Protein AF-A0A7Y3UGA5-F1 (afdb_monomer_lite)

Radius of gyration: 42.75 Å; chains: 1; bounding box: 102×92×129 Å

pLDDT: mean 79.65, std 16.6, range [27.03, 98.62]

Sequence (1031 aa):
MNSTIFKKNNFFFIKQTFLFTFTLLYSFLSFNQENTSFSRLSPTSETYIDSVIQGEINTHKLVGFSVGLIKNGEIVYLKGYGLLDSATNQAANANSIYRYASVSKTFTAISALQLWEDGLLDLSDDVRIHVPEYPVKPQGTIHVNHLLAHQSGISTSNQDNSAIEQYTVDHPNDYDAIDALDIYKNESLLFTPGTSYHYSNYGYQLASAVIARAGNAPFVSQLRSRIFDQHNYPFLQMEHHGDFYLYNQASHYNIVGGNASRVIDGGRDNTDIGFIGAAGGLVGSVRDLAQFTVDFMNNNFFDNRSTLDTMWTVHTPSLNGNYGFGVIVGTDYKGDTAITHNGALVGGNSLYFFSPESKNGIVLLGNVSGTQAYTYGPAIYKEIENLTVSGPAYTNPIPHSLIKPVINSIPNNSTCQSTNIQLDWNHVDYADEYYIEYAKAPNFNNAQQIVTKELSVYISNLQEYKDYYIRVKAVNRYLYGGTESLWSNTLHIKTSGMQVPTTLPFFEDFEDIQYQDIDSNNNFSNGNGYYWSYNPIGVNARIKAGTDCAYKISGNRSMSLDGLVYRDSIGVQLFYTNQVILNLDLINYENSTDLNLAFDYVSHGSVWGNDCDIWVRGSDSDPWLVLYDWYHTRTAQNAVNHAQNIDIDALLTSNGQKPSSGSQLMFRQKGILYTSNGMLDGVTFDNISITGTPSPVIPNLKSITRCNSYTWPVNGMSYTSTGLYTDTIADQDGCDSIVNLDLTINTCSATPSGLDTRFISDVSANFYWDTIPGAISYKIMYRRSSANQWENVEFRNVQKGILKVSGLNPNTKYFWAIRVKDSGGNWSNISDVQNFWTLANPCILPSNLNTSGISSSMARITWTDASNALYYKVRYFKQGSNSKTTLRVSSGREKYWITGLDASSTYNWQIKAVCSYRDRTGTQWSNIQSFNTDPDQSSSNRLQFVEQIDELENIAVYPNPFKESFTLELPELESNKYFIEVFNILGSKMLEKSSIGGQIDIELGNADAGIYFVRINNGNEIKSFKLSKIN

Secondary structure (DSSP, 8-state):
--------------SSSSSSSSSSSSSS------S--EE-B-HHHHHHHHHHHHHHHHHHT-SEEEEEEEETTEEEEEEEEEEEETTTTEEP-TT-EEE-GGGHHHHHHHHHHHHHHTTS--TTSBHHHH-TTSPPPTT-PPBHHHHHTT-S---SS---HHHHHHHHHH-SS---TTGGGGGTTTSPPSS-TTSS----HHHHHHHHHHHHHHTTS-HHHHHIIIIITTTT-TT-EE---SS-PPTTBPPPEEEETTEEEE--STTS-----GGGGGGT-EEEEHHHHHHHHHHHHTT-S-SSHHHHHHHTS--SS-GGG-B-SSSEEEE-TTS-EEEEEEEEETTEEEEEEE-TTT--EEEEEESEET--HHHHHHHHHTTGGG--B-SPPP-----SSBPPP-B-SS-TTEEESSS-EEEEB---TT-SEEEEEEESSTT-TT-EEEEESSSEEEE--PPTT-EEEEEEEEEESSGGGSEEBPPPPPEEEEE-PPPPBPPSSEEE-STT-----B-SS--EE-TTS-EEEEEEESTTEEEEEETTSS--SSSS-EEEEEE-----SS----EEEEEEEEEEB-GGGTT-S--EEEEEEEEES---SS--EEEEESSTTSPPEEEE-TTTS-SSTT-EEEEEEEEHHHHHHHTT----TTEEEEEEEEEE--SSS----EEEEEEEEEE-PPP-----EEEEEEES-EE-TTT-PEE-S-EEEEEEEE-TT--EEEEEEEEEEE---PPP---EEES--SSEEEEE-PPPTT--EEEEEEEETT-SS-EEEEE--TT--EEEEESPPTT-EEEEEEEEE-TTSPBPPPPP-EEEEPPPPPPPPPEEEEEES--SSEEEEEEEPPTT-SEEEEEEEETT-S--EEEEEETT--EEEEESPPTT-EEEEEEEEE--SS-S--SPPPPPEEEEPPP---S-----------TTTT-EEESSSBSSEEEEEEPPPSS--EEEEEEETT--EEEEEEESSEEEEEE-TTPPSEEEEEEEE-SS-EEEEEEEE--

Structure (mmCIF, N/CA/C/O backbone):
data_AF-A0A7Y3UGA5-F1
#
_entry.id   AF-A0A7Y3UGA5-F1
#
loop_
_atom_site.group_PDB
_atom_site.id
_atom_site.type_symbol
_atom_site.label_atom_id
_atom_site.label_alt_id
_atom_site.label_comp_id
_atom_site.label_asym_id
_atom_site.label_entity_id
_atom_site.label_seq_id
_atom_site.pdbx_PDB_ins_code
_atom_site.Cartn_x
_atom_site.Cartn_y
_atom_site.Cartn_z
_atom_site.occupancy
_atom_site.B_iso_or_equiv
_atom_site.auth_seq_id
_atom_site.auth_comp_id
_atom_site.auth_asym_id
_atom_site.auth_atom_id
_atom_site.pdbx_PDB_model_num
ATOM 1 N N . MET A 1 1 ? 24.367 -55.087 45.551 1.00 31.28 1 MET A N 1
ATOM 2 C CA . MET A 1 1 ? 24.206 -56.495 45.128 1.00 31.28 1 MET A CA 1
ATOM 3 C C . MET A 1 1 ? 22.740 -56.735 44.830 1.00 31.28 1 MET A C 1
ATOM 5 O O . MET A 1 1 ? 21.901 -56.166 45.514 1.00 31.28 1 MET A O 1
ATOM 9 N N . ASN A 1 2 ? 22.474 -57.494 43.768 1.00 35.81 2 ASN A N 1
ATOM 10 C CA . ASN A 1 2 ? 21.153 -57.825 43.233 1.00 35.81 2 ASN A CA 1
ATOM 11 C C . ASN A 1 2 ? 20.124 -58.209 44.311 1.00 35.81 2 ASN A C 1
ATOM 13 O O . ASN A 1 2 ? 20.466 -58.927 45.246 1.00 35.81 2 ASN A O 1
ATOM 17 N N . SER A 1 3 ? 18.849 -57.867 44.096 1.00 27.58 3 SER A N 1
ATOM 18 C CA . SER A 1 3 ? 17.821 -58.856 43.707 1.00 27.58 3 SER A CA 1
ATOM 19 C C . SER A 1 3 ? 16.378 -58.426 44.074 1.00 27.58 3 SER A C 1
ATOM 21 O O . SER A 1 3 ? 16.032 -58.194 45.223 1.00 27.58 3 SER A O 1
ATOM 23 N N . THR A 1 4 ? 15.562 -58.311 43.018 1.00 31.34 4 THR A N 1
ATOM 24 C CA . THR A 1 4 ? 14.207 -58.874 42.807 1.00 31.34 4 THR A CA 1
ATOM 25 C C . THR A 1 4 ? 13.004 -58.650 43.756 1.00 31.34 4 THR A C 1
ATOM 27 O O . THR A 1 4 ? 12.946 -59.173 44.858 1.00 31.34 4 THR A O 1
ATOM 30 N N . ILE A 1 5 ? 11.944 -58.101 43.126 1.00 30.81 5 ILE A N 1
ATOM 31 C CA . ILE A 1 5 ? 10.568 -58.649 42.944 1.00 30.81 5 ILE A CA 1
ATOM 32 C C . ILE A 1 5 ? 9.515 -58.472 44.067 1.00 30.81 5 ILE A C 1
ATOM 34 O O . ILE A 1 5 ? 9.416 -59.243 45.011 1.00 30.81 5 ILE A O 1
ATOM 38 N N . PHE A 1 6 ? 8.635 -57.488 43.818 1.00 30.53 6 PHE A N 1
ATOM 39 C CA . PHE A 1 6 ? 7.153 -57.484 43.821 1.00 30.53 6 PHE A CA 1
ATOM 40 C C . PHE A 1 6 ? 6.321 -58.472 44.676 1.00 30.53 6 PHE A C 1
ATOM 42 O O . PHE A 1 6 ? 6.298 -59.670 44.398 1.00 30.53 6 PHE A O 1
ATOM 49 N N . LYS A 1 7 ? 5.384 -57.907 45.469 1.00 28.16 7 LYS A N 1
ATOM 50 C CA . LYS A 1 7 ? 3.899 -58.051 45.352 1.00 28.16 7 LYS A CA 1
ATOM 51 C C . LYS A 1 7 ? 3.185 -57.093 46.340 1.00 28.16 7 LYS A C 1
ATOM 53 O O . LYS A 1 7 ? 3.583 -57.028 47.491 1.00 28.16 7 LYS A O 1
ATOM 58 N N . LYS A 1 8 ? 2.305 -56.195 45.847 1.00 29.03 8 LYS A N 1
ATOM 59 C CA . LYS A 1 8 ? 0.809 -56.214 45.917 1.00 29.03 8 LYS A CA 1
ATOM 60 C C . LYS A 1 8 ? 0.257 -56.180 47.362 1.00 29.03 8 LYS A C 1
ATOM 62 O O . LYS A 1 8 ? 0.643 -57.028 48.143 1.00 29.03 8 LYS A O 1
ATOM 67 N N . ASN A 1 9 ? -0.712 -55.356 47.775 1.00 28.09 9 ASN A N 1
ATOM 68 C CA . ASN A 1 9 ? -1.740 -54.572 47.076 1.00 28.09 9 ASN A CA 1
ATOM 69 C C . ASN A 1 9 ? -2.524 -53.702 48.097 1.00 28.09 9 ASN A C 1
ATOM 71 O O . ASN A 1 9 ? -2.466 -53.981 49.291 1.00 28.09 9 ASN A O 1
ATOM 75 N N . ASN A 1 10 ? -3.360 -52.797 47.557 1.00 27.03 10 ASN A N 1
ATOM 76 C CA . ASN A 1 10 ? -4.451 -51.987 48.150 1.00 27.03 10 ASN A CA 1
ATOM 77 C C . ASN A 1 10 ? -4.024 -50.531 48.423 1.00 27.03 10 ASN A C 1
ATOM 79 O O . ASN A 1 10 ? -3.202 -50.280 49.286 1.00 27.03 10 ASN A O 1
ATOM 83 N N . PHE A 1 11 ? -4.497 -49.526 47.684 1.00 27.69 11 PHE A N 1
ATOM 84 C CA . PHE A 1 11 ? -5.912 -49.209 47.488 1.00 27.69 11 PHE A CA 1
ATOM 85 C C . PHE A 1 11 ? -6.213 -48.616 46.098 1.00 27.69 11 PHE A C 1
ATOM 87 O O . PHE A 1 11 ? -5.490 -47.769 45.579 1.00 27.69 11 PHE A O 1
ATOM 94 N N . PHE A 1 12 ? -7.315 -49.098 45.523 1.00 31.89 12 PHE A N 1
ATOM 95 C CA . PHE A 1 12 ? -8.040 -48.557 44.372 1.00 31.89 12 PHE A CA 1
ATOM 96 C C . PHE A 1 12 ? -8.742 -47.236 44.753 1.00 31.89 12 PHE A C 1
ATOM 98 O O . PHE A 1 12 ? -9.083 -47.060 45.917 1.00 31.89 12 PHE A O 1
ATOM 105 N N . PHE A 1 13 ? -9.034 -46.398 43.746 1.00 28.86 13 PHE A N 1
ATOM 106 C CA . PHE A 1 13 ? -9.642 -45.049 43.783 1.00 28.86 13 PHE A CA 1
ATOM 107 C C . PHE A 1 13 ? -8.678 -43.867 43.959 1.00 28.86 13 PHE A C 1
ATOM 109 O O . PHE A 1 13 ? -8.681 -43.218 44.988 1.00 28.86 13 PHE A O 1
ATOM 116 N N . ILE A 1 14 ? -7.894 -43.572 42.915 1.00 31.20 14 ILE A N 1
ATOM 117 C CA . ILE A 1 14 ? -7.560 -42.232 42.377 1.00 31.20 14 ILE A CA 1
ATOM 118 C C . ILE A 1 14 ? -6.805 -42.524 41.073 1.00 31.20 14 ILE A C 1
ATOM 120 O O . ILE A 1 14 ? -5.625 -42.857 41.113 1.00 31.20 14 ILE A O 1
ATOM 124 N N . LYS A 1 15 ? -7.496 -42.521 39.926 1.00 28.42 15 LYS A N 1
ATOM 125 C CA . LYS A 1 15 ? -6.922 -42.394 38.564 1.00 28.42 15 LYS A CA 1
ATOM 126 C C . LYS A 1 15 ? -8.030 -42.505 37.510 1.00 28.42 15 LYS A C 1
ATOM 128 O O . LYS A 1 15 ? -8.037 -43.412 36.690 1.00 28.42 15 LYS A O 1
ATOM 133 N N . GLN A 1 16 ? -8.995 -41.588 37.539 1.00 29.84 16 GLN A N 1
ATOM 134 C CA . GLN A 1 16 ? -9.858 -41.359 36.369 1.00 29.84 16 GLN A CA 1
ATOM 135 C C . GLN A 1 16 ? -10.298 -39.899 36.169 1.00 29.84 16 GLN A C 1
ATOM 137 O O . GLN A 1 16 ? -11.026 -39.618 35.228 1.00 29.84 16 GLN A O 1
ATOM 142 N N . THR A 1 17 ? -9.771 -38.949 36.952 1.00 33.09 17 THR A N 1
ATOM 143 C CA . THR A 1 17 ? -10.114 -37.514 36.833 1.00 33.09 17 THR A CA 1
ATOM 144 C C . THR A 1 17 ? -8.924 -36.621 36.461 1.00 33.09 17 THR A C 1
ATOM 146 O O . THR A 1 17 ? -9.044 -35.406 36.469 1.00 33.09 17 THR A O 1
ATOM 149 N N . PHE A 1 18 ? -7.768 -37.199 36.113 1.00 32.53 18 PHE A N 1
ATOM 150 C CA . PHE A 1 18 ? -6.538 -36.438 35.823 1.00 32.53 18 PHE A CA 1
ATOM 151 C C . PHE A 1 18 ? -6.101 -36.449 34.349 1.00 32.53 18 PHE A C 1
ATOM 153 O O . PHE A 1 18 ? -5.057 -35.897 34.024 1.00 32.53 18 PHE A O 1
ATOM 160 N N . LEU A 1 19 ? -6.890 -37.052 33.449 1.00 31.72 19 LEU A N 1
ATOM 161 C CA . LEU A 1 19 ? -6.578 -37.110 32.011 1.00 31.72 19 LEU A CA 1
ATOM 162 C C . LEU A 1 19 ? -7.583 -36.370 31.111 1.00 31.72 19 LEU A C 1
ATOM 164 O O . LEU A 1 19 ? -7.453 -36.434 29.895 1.00 31.72 19 LEU A O 1
ATOM 168 N N . PHE A 1 20 ? -8.561 -35.661 31.687 1.00 30.08 20 PHE A N 1
ATOM 169 C CA . PHE A 1 20 ? -9.574 -34.907 30.927 1.00 30.08 20 PHE A CA 1
ATOM 170 C C . PHE A 1 20 ? -9.468 -33.380 31.074 1.00 30.08 20 PHE A C 1
ATOM 172 O O . PHE A 1 20 ? -10.138 -32.648 30.356 1.00 30.08 20 PHE A O 1
ATOM 179 N N . THR A 1 21 ? -8.594 -32.881 31.952 1.00 33.22 21 THR A N 1
ATOM 180 C CA . THR A 1 21 ? -8.375 -31.440 32.173 1.00 33.22 21 THR A CA 1
ATOM 181 C C . THR A 1 21 ? -7.113 -30.891 31.504 1.00 33.22 21 THR A C 1
ATOM 183 O O . THR A 1 21 ? -6.953 -29.678 31.437 1.00 33.22 21 THR A O 1
ATOM 186 N N . PHE A 1 22 ? -6.247 -31.741 30.936 1.00 31.84 22 PHE A N 1
ATOM 187 C CA . PHE A 1 22 ? -5.040 -31.287 30.223 1.00 31.84 22 PHE A CA 1
ATOM 188 C C . PHE A 1 22 ? -5.250 -31.076 28.713 1.00 31.84 22 PHE A C 1
ATOM 190 O O . PHE A 1 22 ? -4.503 -30.334 28.084 1.00 31.84 22 PHE A O 1
ATOM 197 N N . THR A 1 23 ? -6.300 -31.662 28.132 1.00 31.09 23 THR A N 1
ATOM 198 C CA . THR A 1 23 ? -6.652 -31.503 26.709 1.00 31.09 23 THR A CA 1
ATOM 199 C C . THR A 1 23 ? -7.587 -30.319 26.446 1.00 31.09 23 THR A C 1
ATOM 201 O O . THR A 1 23 ? -7.689 -29.882 25.308 1.00 31.09 23 THR A O 1
ATOM 204 N N . LEU A 1 24 ? -8.226 -29.766 27.485 1.00 30.53 24 LEU A N 1
ATOM 205 C CA . LEU A 1 24 ? -9.133 -28.612 27.383 1.00 30.53 24 LEU A CA 1
ATOM 206 C C . LEU A 1 24 ? -8.456 -27.258 27.659 1.00 30.53 24 LEU A C 1
ATOM 208 O O . LEU A 1 24 ? -9.018 -26.228 27.301 1.00 30.53 24 LEU A O 1
ATOM 212 N N . LEU A 1 25 ? -7.238 -27.241 28.223 1.00 30.95 25 LEU A N 1
ATOM 213 C CA . LEU A 1 25 ? -6.442 -26.010 28.366 1.00 30.95 25 LEU A CA 1
ATOM 214 C C . LEU A 1 25 ? -5.556 -25.702 27.145 1.00 30.95 25 LEU A C 1
ATOM 216 O O . LEU A 1 25 ? -5.144 -24.560 26.975 1.00 30.95 25 LEU A O 1
ATOM 220 N N . TYR A 1 26 ? -5.306 -26.675 26.261 1.00 30.16 26 TYR A N 1
ATOM 221 C CA . TYR A 1 26 ? -4.612 -26.431 24.986 1.00 30.16 26 TYR A CA 1
ATOM 222 C C . TYR A 1 26 ? -5.545 -25.951 23.864 1.00 30.16 26 TYR A C 1
ATOM 224 O O . TYR A 1 26 ? -5.072 -25.408 22.872 1.00 30.16 26 TYR A O 1
ATOM 232 N N . SER A 1 27 ? -6.863 -26.080 24.034 1.00 29.09 27 SER A N 1
ATOM 233 C CA . SER A 1 27 ? -7.873 -25.569 23.097 1.00 29.09 27 SER A CA 1
ATOM 234 C C . SER A 1 27 ? -8.302 -24.115 23.358 1.00 29.09 27 SER A C 1
ATOM 236 O O . SER A 1 27 ? -9.127 -23.596 22.617 1.00 29.09 27 SER A O 1
ATOM 238 N N . PHE A 1 28 ? -7.739 -23.446 24.374 1.00 31.92 28 PHE A N 1
ATOM 239 C CA . PHE A 1 28 ? -7.968 -22.016 24.659 1.00 31.92 28 PHE A CA 1
ATOM 240 C C . PHE A 1 28 ? -6.715 -21.135 24.489 1.00 31.92 28 PHE A C 1
ATOM 242 O O . PHE A 1 28 ? -6.766 -19.936 24.741 1.00 31.92 28 PHE A O 1
ATOM 249 N N . LEU A 1 29 ? -5.611 -21.706 23.990 1.00 31.42 29 LEU A N 1
ATOM 250 C CA . LEU A 1 29 ? -4.436 -20.975 23.488 1.00 31.42 29 LEU A CA 1
ATOM 251 C C . LEU A 1 29 ? -4.239 -21.187 21.981 1.00 31.42 29 LEU A C 1
ATOM 253 O O . LEU A 1 29 ? -3.139 -21.054 21.452 1.00 31.42 29 LEU A O 1
ATOM 257 N N . SER A 1 30 ? -5.322 -21.469 21.260 1.00 29.53 30 SER A N 1
ATOM 258 C CA . SER A 1 30 ? -5.389 -21.146 19.841 1.00 29.53 30 SER A CA 1
ATOM 259 C C . SER A 1 30 ? -5.664 -19.647 19.737 1.00 29.53 30 SER A C 1
ATOM 261 O O . SER A 1 30 ? -6.783 -19.227 19.456 1.00 29.53 30 SER A O 1
ATOM 263 N N . PHE A 1 31 ? -4.636 -18.826 19.990 1.00 33.56 31 PHE A N 1
ATOM 264 C CA . PHE A 1 31 ? -4.540 -17.562 19.263 1.00 33.56 31 PHE A CA 1
ATOM 265 C C . PHE A 1 31 ? -4.795 -17.940 17.804 1.00 33.56 31 PHE A C 1
ATOM 267 O O . PHE A 1 31 ? -4.107 -18.829 17.295 1.00 33.56 31 PHE A O 1
ATOM 274 N N . ASN A 1 32 ? -5.823 -17.370 17.171 1.00 33.31 32 ASN A N 1
ATOM 275 C CA . ASN A 1 32 ? -5.954 -17.454 15.722 1.00 33.31 32 ASN A CA 1
ATOM 276 C C . ASN A 1 32 ? -4.607 -16.983 15.175 1.00 33.31 32 ASN A C 1
ATOM 278 O O . ASN A 1 32 ? -4.281 -15.803 15.275 1.00 33.31 32 ASN A O 1
ATOM 282 N N . GLN A 1 33 ? -3.771 -17.924 14.727 1.00 38.66 33 GLN A N 1
ATOM 283 C CA . GLN A 1 33 ? -2.538 -17.581 14.053 1.00 38.66 33 GLN A CA 1
ATOM 284 C C . GLN A 1 33 ? -2.997 -16.814 12.826 1.00 38.66 33 GLN A C 1
ATOM 286 O O . GLN A 1 33 ? -3.644 -17.383 11.945 1.00 38.66 33 GLN A O 1
ATOM 291 N N . GLU A 1 34 ? -2.682 -15.519 12.797 1.00 54.38 34 GLU A N 1
ATOM 292 C CA . GLU A 1 34 ? -2.554 -14.756 11.565 1.00 54.38 34 GLU A CA 1
ATOM 293 C C . GLU A 1 34 ? -2.024 -15.716 10.485 1.00 54.38 34 GLU A C 1
ATOM 295 O O . GLU A 1 34 ? -1.095 -16.479 10.770 1.00 54.38 34 GLU A O 1
ATOM 300 N N . ASN A 1 35 ? -2.607 -15.737 9.280 1.00 55.31 35 ASN A N 1
ATOM 301 C CA . ASN A 1 35 ? -2.090 -16.527 8.153 1.00 55.31 35 ASN A CA 1
ATOM 302 C C . ASN A 1 35 ? -0.662 -16.033 7.803 1.00 55.31 35 ASN A C 1
ATOM 304 O O . ASN A 1 35 ? -0.456 -15.227 6.890 1.00 55.31 35 ASN A O 1
ATOM 308 N N . THR A 1 36 ? 0.308 -16.477 8.601 1.00 71.31 36 THR A N 1
ATOM 309 C CA . THR A 1 36 ? 1.687 -15.986 8.783 1.00 71.31 36 THR A CA 1
ATOM 310 C C . THR A 1 36 ? 2.686 -16.831 8.018 1.00 71.31 36 THR A C 1
ATOM 312 O O . THR A 1 36 ? 3.824 -16.416 7.814 1.00 71.31 36 THR A O 1
ATOM 315 N N . SER A 1 37 ? 2.256 -18.005 7.562 1.00 86.12 37 SER A N 1
ATOM 316 C CA . SER A 1 37 ? 2.993 -18.869 6.654 1.00 86.12 37 SER A CA 1
ATOM 317 C C . SER A 1 37 ? 2.033 -19.548 5.680 1.00 86.12 37 SER A C 1
ATOM 319 O O . SER A 1 37 ? 0.830 -19.650 5.924 1.00 86.12 37 SER A O 1
ATOM 321 N N . PHE A 1 38 ? 2.567 -19.975 4.544 1.00 92.25 38 PHE A N 1
ATOM 322 C CA . PHE A 1 38 ? 1.871 -20.761 3.540 1.00 92.25 38 PHE A CA 1
ATOM 323 C C . PHE A 1 38 ? 2.834 -21.818 3.008 1.00 92.25 38 PHE A C 1
ATOM 325 O O . PHE A 1 38 ? 3.967 -21.507 2.652 1.00 92.25 38 PHE A O 1
ATOM 332 N N . SER A 1 39 ? 2.377 -23.059 2.906 1.00 93.19 39 SER A N 1
ATOM 333 C CA . SER A 1 39 ? 3.125 -24.136 2.271 1.00 93.19 39 SER A CA 1
ATOM 334 C C . SER A 1 39 ? 2.151 -25.057 1.557 1.00 93.19 39 SER A C 1
ATOM 336 O O . SER A 1 39 ? 1.155 -25.502 2.127 1.00 93.19 39 SER A O 1
ATOM 338 N N . ARG A 1 40 ? 2.451 -25.359 0.295 1.00 94.25 40 ARG A N 1
ATOM 339 C CA . ARG A 1 40 ? 1.849 -26.487 -0.435 1.00 94.25 40 ARG A CA 1
ATOM 340 C C . ARG A 1 40 ? 2.873 -27.569 -0.740 1.00 94.25 40 ARG A C 1
ATOM 342 O O . ARG A 1 40 ? 2.602 -28.449 -1.558 1.00 94.25 40 ARG A O 1
ATOM 349 N N . LEU A 1 41 ? 4.046 -27.498 -0.118 1.00 95.75 41 LEU A N 1
ATOM 350 C CA . LEU A 1 41 ? 5.058 -28.536 -0.208 1.00 95.75 41 LEU A CA 1
ATOM 351 C C . LEU A 1 41 ? 4.578 -29.797 0.521 1.00 95.75 41 LEU A C 1
ATOM 353 O O . LEU A 1 41 ? 3.751 -29.742 1.428 1.00 95.75 41 LEU A O 1
ATOM 357 N N . SER A 1 42 ? 5.100 -30.954 0.122 1.00 96.31 42 SER A N 1
ATOM 358 C CA . SER A 1 42 ? 4.944 -32.167 0.923 1.00 96.31 42 SER A CA 1
ATOM 359 C C . SER A 1 42 ? 5.639 -31.982 2.281 1.00 96.31 42 SER A C 1
ATOM 361 O O . SER A 1 42 ? 6.674 -31.309 2.323 1.00 96.31 42 SER A O 1
ATOM 363 N N . PRO A 1 43 ? 5.171 -32.618 3.372 1.00 95.12 43 PRO A N 1
ATOM 364 C CA . PRO A 1 43 ? 5.808 -32.487 4.687 1.00 95.12 43 PRO A CA 1
ATOM 365 C C . PRO A 1 43 ? 7.317 -32.787 4.679 1.00 95.12 43 PRO A C 1
ATOM 367 O O . PRO A 1 43 ? 8.096 -32.133 5.372 1.00 95.12 43 PRO A O 1
ATOM 370 N N . THR A 1 44 ? 7.753 -33.746 3.852 1.00 96.50 44 THR A N 1
ATOM 371 C CA . THR A 1 44 ? 9.172 -34.083 3.668 1.00 96.50 44 THR A CA 1
ATOM 372 C C . THR A 1 44 ? 9.947 -32.956 2.989 1.00 96.50 44 THR A C 1
ATOM 374 O O . THR A 1 44 ? 11.035 -32.610 3.439 1.00 96.50 44 THR A O 1
ATOM 377 N N . SER A 1 45 ? 9.397 -32.368 1.923 1.00 97.56 45 SER A N 1
ATOM 378 C CA . SER A 1 45 ? 10.033 -31.249 1.217 1.00 97.56 45 SER A CA 1
ATOM 379 C C . SER A 1 45 ? 10.056 -29.972 2.052 1.00 97.56 45 SER A C 1
ATOM 381 O O . SER A 1 45 ? 11.050 -29.257 2.008 1.00 97.56 45 SER A O 1
ATOM 383 N N . GLU A 1 46 ? 9.008 -29.715 2.836 1.00 96.12 46 GLU A N 1
ATOM 384 C CA . GLU A 1 46 ? 8.963 -28.595 3.779 1.00 96.12 46 GLU A CA 1
ATOM 385 C C . GLU A 1 46 ? 10.032 -28.735 4.870 1.00 96.12 46 GLU A C 1
ATOM 387 O O . GLU A 1 46 ? 10.835 -27.829 5.067 1.00 96.12 46 GLU A O 1
ATOM 392 N N . THR A 1 47 ? 10.131 -29.910 5.501 1.00 96.75 47 THR A N 1
ATOM 393 C CA . THR A 1 47 ? 11.172 -30.180 6.511 1.00 96.75 47 THR A CA 1
ATOM 394 C C . THR A 1 47 ? 12.582 -30.048 5.924 1.00 96.75 47 THR A C 1
ATOM 396 O O . THR A 1 47 ? 13.490 -29.521 6.568 1.00 96.75 47 THR A O 1
ATOM 399 N N . TYR A 1 48 ? 12.780 -30.530 4.694 1.00 97.75 48 TYR A N 1
ATOM 400 C CA . TYR A 1 48 ? 14.062 -30.435 4.002 1.00 97.75 48 TYR A CA 1
ATOM 401 C C . TYR A 1 48 ? 14.459 -28.980 3.733 1.00 97.75 48 TYR A C 1
ATOM 403 O O . TYR A 1 48 ? 15.561 -28.570 4.101 1.00 97.75 48 TYR A O 1
ATOM 411 N N . ILE A 1 49 ? 13.561 -28.192 3.133 1.00 97.38 49 ILE A N 1
ATOM 412 C CA . ILE A 1 49 ? 13.872 -26.803 2.787 1.00 97.38 49 ILE A CA 1
ATOM 413 C C . ILE A 1 49 ? 14.029 -25.927 4.035 1.00 97.38 49 ILE A C 1
ATOM 415 O O . ILE A 1 49 ? 14.914 -25.074 4.058 1.00 97.38 49 ILE A O 1
ATOM 419 N N . ASP A 1 50 ? 13.275 -26.204 5.106 1.00 96.69 50 ASP A N 1
ATOM 420 C CA . ASP A 1 50 ? 13.479 -25.594 6.425 1.00 96.69 50 ASP A CA 1
ATOM 421 C C . ASP A 1 50 ? 14.911 -25.805 6.932 1.00 96.69 50 ASP A C 1
ATOM 423 O O . ASP A 1 50 ? 15.555 -24.860 7.388 1.00 96.69 50 ASP A O 1
ATOM 427 N N . SER A 1 51 ? 15.442 -27.027 6.819 1.00 96.94 51 SER A N 1
ATOM 428 C CA . SER A 1 51 ? 16.811 -27.333 7.247 1.00 96.94 51 SER A CA 1
ATOM 429 C C . SER A 1 51 ? 17.864 -26.586 6.427 1.00 96.94 51 SER A C 1
ATOM 431 O O . SER A 1 51 ? 18.877 -26.166 6.989 1.00 96.94 51 SER A O 1
ATOM 433 N N . VAL A 1 52 ? 17.654 -26.437 5.115 1.00 97.00 52 VAL A N 1
ATOM 434 C CA . VAL A 1 52 ? 18.564 -25.683 4.237 1.00 97.00 52 VAL A CA 1
ATOM 435 C C . VAL A 1 52 ? 18.557 -24.206 4.630 1.00 97.00 52 VAL A C 1
ATOM 437 O O . VAL A 1 52 ? 19.614 -23.637 4.899 1.00 97.00 52 VAL A O 1
ATOM 440 N N . ILE A 1 53 ? 17.368 -23.610 4.759 1.00 96.38 53 ILE A N 1
ATOM 441 C CA . ILE A 1 53 ? 17.203 -22.200 5.138 1.00 96.38 53 ILE A CA 1
ATOM 442 C C . ILE A 1 53 ? 17.801 -21.931 6.524 1.00 96.38 53 ILE A C 1
ATOM 444 O O . ILE A 1 53 ? 18.518 -20.947 6.707 1.00 96.38 53 ILE A O 1
ATOM 448 N N . GLN A 1 54 ? 17.588 -22.823 7.495 1.00 95.62 54 GLN A N 1
ATOM 449 C CA . GLN A 1 54 ? 18.177 -22.687 8.828 1.00 95.62 54 GLN A CA 1
ATOM 450 C C . GLN A 1 54 ? 19.714 -22.748 8.797 1.00 95.62 54 GLN A C 1
ATOM 452 O O . GLN A 1 54 ? 20.377 -22.059 9.578 1.00 95.62 54 GLN A O 1
ATOM 457 N N . GLY A 1 55 ? 20.290 -23.541 7.887 1.00 95.00 55 GLY A N 1
ATOM 458 C CA . GLY A 1 55 ? 21.730 -23.571 7.628 1.00 95.00 55 GLY A CA 1
ATOM 459 C C . GLY A 1 55 ? 22.267 -22.219 7.151 1.00 95.00 55 GLY A C 1
ATOM 460 O O . GLY A 1 55 ? 23.264 -21.732 7.694 1.00 95.00 55 GLY A O 1
ATOM 461 N N . GLU A 1 56 ? 21.574 -21.578 6.210 1.00 93.81 56 GLU A N 1
ATOM 462 C CA . GLU A 1 56 ? 21.935 -20.245 5.706 1.00 93.81 56 GLU A CA 1
ATOM 463 C C . GLU A 1 56 ? 21.782 -19.161 6.782 1.00 93.81 56 GLU A C 1
ATOM 465 O O . GLU A 1 56 ? 22.689 -18.349 6.978 1.00 93.81 56 GLU A O 1
ATOM 470 N N . ILE A 1 57 ? 20.700 -19.201 7.569 1.00 91.81 57 ILE A N 1
ATOM 471 C CA . ILE A 1 57 ? 20.494 -18.305 8.721 1.00 91.81 57 ILE A CA 1
ATOM 472 C C . ILE A 1 57 ? 21.673 -18.395 9.699 1.00 91.81 57 ILE A C 1
ATOM 474 O O . ILE A 1 57 ? 22.224 -17.372 10.111 1.00 91.81 57 ILE A O 1
ATOM 478 N N . ASN A 1 58 ? 22.106 -19.612 10.038 1.00 91.12 58 ASN A N 1
ATOM 479 C CA . ASN A 1 58 ? 23.204 -19.841 10.979 1.00 91.12 58 ASN A CA 1
ATOM 480 C C . ASN A 1 58 ? 24.573 -19.420 10.420 1.00 91.12 58 ASN A C 1
ATOM 482 O O . ASN A 1 58 ? 25.424 -18.936 11.180 1.00 91.12 58 ASN A O 1
ATOM 486 N N . THR A 1 59 ? 24.785 -19.617 9.117 1.00 90.31 59 THR A N 1
ATOM 487 C CA . THR A 1 59 ? 26.026 -19.273 8.405 1.00 90.31 59 THR A CA 1
ATOM 488 C C . THR A 1 59 ? 26.182 -17.763 8.283 1.00 90.31 59 THR A C 1
ATOM 490 O O . THR A 1 59 ? 27.240 -17.222 8.603 1.00 90.31 59 THR A O 1
ATOM 493 N N . HIS A 1 60 ? 25.106 -17.073 7.905 1.00 87.12 60 HIS A N 1
ATOM 494 C CA . HIS A 1 60 ? 25.100 -15.632 7.658 1.00 87.12 60 HIS A CA 1
ATOM 495 C C . HIS A 1 60 ? 24.683 -14.787 8.867 1.00 87.12 60 HIS A C 1
ATOM 497 O O . HIS A 1 60 ? 24.679 -13.562 8.771 1.00 87.12 60 HIS A O 1
ATOM 503 N N . LYS A 1 61 ? 24.381 -15.425 10.008 1.00 87.31 61 LYS A N 1
ATOM 504 C CA . LYS A 1 61 ? 23.968 -14.768 11.262 1.00 87.31 61 LYS A CA 1
ATOM 505 C C . LYS A 1 61 ? 22.740 -13.872 11.071 1.00 87.31 61 LYS A C 1
ATOM 507 O O . LYS A 1 61 ? 22.688 -12.755 11.582 1.00 87.31 61 LYS A O 1
ATOM 512 N N . LEU A 1 62 ? 21.763 -14.370 10.314 1.00 89.69 62 LEU A N 1
ATOM 513 C CA . LEU A 1 62 ? 20.503 -13.666 10.080 1.00 89.69 62 LEU A CA 1
ATOM 514 C C . LEU A 1 62 ? 19.670 -13.645 11.373 1.00 89.69 62 LEU A C 1
ATOM 516 O O . LEU A 1 62 ? 19.686 -14.614 12.131 1.00 89.69 62 LEU A O 1
ATOM 520 N N . VAL A 1 63 ? 18.952 -12.546 11.623 1.00 91.12 63 VAL A N 1
ATOM 521 C CA . VAL A 1 63 ? 18.097 -12.382 12.813 1.00 91.12 63 VAL A CA 1
ATOM 522 C C . VAL A 1 63 ? 16.646 -12.656 12.454 1.00 91.12 63 VAL A C 1
ATOM 524 O O . VAL A 1 63 ? 16.087 -13.640 12.922 1.00 91.12 63 VAL A O 1
ATOM 527 N N . GLY A 1 64 ? 16.058 -11.821 11.601 1.00 92.38 64 GLY A N 1
ATOM 528 C CA . GLY A 1 64 ? 14.742 -12.007 11.004 1.00 92.38 64 GLY A CA 1
ATOM 529 C C . GLY A 1 64 ? 14.876 -12.196 9.502 1.00 92.38 64 GLY A C 1
ATOM 530 O O . GLY A 1 64 ? 15.541 -11.407 8.827 1.00 92.38 64 GLY A O 1
ATOM 531 N N . PHE A 1 65 ? 14.248 -13.244 8.979 1.00 94.25 65 PHE A N 1
ATOM 532 C CA . PHE A 1 65 ? 14.385 -13.639 7.583 1.00 94.25 65 PHE A CA 1
ATOM 533 C C . PHE A 1 65 ? 13.089 -14.241 7.053 1.00 94.25 65 PHE A C 1
ATOM 535 O O . PHE A 1 65 ? 12.556 -15.170 7.648 1.00 94.25 65 PHE A O 1
ATOM 542 N N . SER A 1 66 ? 12.587 -13.738 5.933 1.00 96.94 66 SER A N 1
ATOM 543 C CA . SER A 1 66 ? 11.361 -14.214 5.300 1.00 96.94 66 SER A CA 1
ATOM 544 C C . SER A 1 66 ? 11.637 -14.696 3.881 1.00 96.94 66 SER A C 1
ATOM 546 O O . SER A 1 66 ? 12.331 -14.032 3.110 1.00 96.94 66 SER A O 1
ATOM 548 N N . VAL A 1 67 ? 11.097 -15.870 3.548 1.00 98.00 67 VAL A N 1
ATOM 549 C CA . VAL A 1 67 ? 11.385 -16.617 2.317 1.00 98.00 67 VAL A CA 1
ATOM 550 C C . VAL A 1 67 ? 10.101 -16.904 1.557 1.00 98.00 67 VAL A C 1
ATOM 552 O O . VAL A 1 67 ? 9.123 -17.375 2.139 1.00 98.00 67 VAL A O 1
ATOM 555 N N . GLY A 1 68 ? 10.135 -16.671 0.247 1.00 97.88 68 GLY A N 1
ATOM 556 C CA . GLY A 1 68 ? 9.130 -17.104 -0.712 1.00 97.88 68 GLY A CA 1
ATOM 557 C C . GLY A 1 68 ? 9.745 -17.989 -1.790 1.00 97.88 68 GLY A C 1
ATOM 558 O O . GLY A 1 68 ? 10.777 -17.636 -2.357 1.00 97.88 68 GLY A O 1
ATOM 559 N N . LEU A 1 69 ? 9.120 -19.131 -2.084 1.00 98.38 69 LEU A N 1
ATOM 560 C CA . LEU A 1 69 ? 9.540 -20.034 -3.160 1.00 98.38 69 LEU A CA 1
ATOM 561 C C . LEU A 1 69 ? 8.442 -20.139 -4.211 1.00 98.38 69 LEU A C 1
ATOM 563 O O . LEU A 1 69 ? 7.266 -20.337 -3.889 1.00 98.38 69 LEU A O 1
ATOM 567 N N . ILE A 1 70 ? 8.855 -20.047 -5.468 1.00 98.19 70 ILE A N 1
ATOM 568 C CA . ILE A 1 70 ? 8.016 -20.153 -6.654 1.00 98.19 70 ILE A CA 1
ATOM 569 C C . ILE A 1 70 ? 8.494 -21.371 -7.433 1.00 98.19 70 ILE A C 1
ATOM 571 O O . ILE A 1 70 ? 9.677 -21.482 -7.761 1.00 98.19 70 ILE A O 1
ATOM 575 N N . LYS A 1 71 ? 7.574 -22.286 -7.731 1.00 97.06 71 LYS A N 1
ATOM 576 C CA . LYS A 1 71 ? 7.852 -23.473 -8.536 1.00 97.06 71 LYS A CA 1
ATOM 577 C C . LYS A 1 71 ? 6.836 -23.576 -9.658 1.00 97.06 71 LYS A C 1
ATOM 579 O O . LYS A 1 71 ? 5.636 -23.505 -9.401 1.00 97.06 71 LYS A O 1
ATOM 584 N N . ASN A 1 72 ? 7.315 -23.767 -10.886 1.00 94.75 72 ASN A N 1
ATOM 585 C CA . ASN A 1 72 ? 6.478 -23.867 -12.087 1.00 94.75 72 ASN A CA 1
ATOM 586 C C . ASN A 1 72 ? 5.495 -22.685 -12.258 1.00 94.75 72 ASN A C 1
ATOM 588 O O . ASN A 1 72 ? 4.374 -22.864 -12.730 1.00 94.75 72 ASN A O 1
ATOM 592 N N . GLY A 1 73 ? 5.907 -21.477 -11.869 1.00 94.19 73 GLY A N 1
ATOM 593 C CA . GLY A 1 73 ? 5.117 -20.248 -11.981 1.00 94.19 73 GLY A CA 1
ATOM 594 C C . GLY A 1 73 ? 4.104 -20.027 -10.857 1.00 94.19 73 GLY A C 1
ATOM 595 O O . GLY A 1 73 ? 3.330 -19.079 -10.934 1.00 94.19 73 GLY A O 1
ATOM 596 N N . GLU A 1 74 ? 4.099 -20.865 -9.816 1.00 94.19 74 GLU A N 1
ATOM 597 C CA . GLU A 1 74 ? 3.172 -20.762 -8.687 1.00 94.19 74 GLU A CA 1
ATOM 598 C C . GLU A 1 74 ? 3.934 -20.579 -7.370 1.00 94.19 74 GLU A C 1
ATOM 600 O O . GLU A 1 74 ? 4.952 -21.233 -7.135 1.00 94.19 74 GLU A O 1
ATOM 605 N N . ILE A 1 75 ? 3.425 -19.730 -6.473 1.00 96.38 75 ILE A N 1
ATOM 606 C CA . ILE A 1 75 ? 3.939 -19.644 -5.099 1.00 96.38 75 ILE A CA 1
ATOM 607 C C . ILE A 1 75 ? 3.656 -20.982 -4.410 1.00 96.38 75 ILE A C 1
ATOM 609 O O . ILE A 1 75 ? 2.507 -21.430 -4.338 1.00 96.38 75 ILE A O 1
ATOM 613 N N . VAL A 1 76 ? 4.708 -21.629 -3.906 1.00 97.12 76 VAL A N 1
ATOM 614 C CA . VAL A 1 76 ? 4.611 -22.923 -3.212 1.00 97.12 76 VAL A CA 1
ATOM 615 C C . VAL A 1 76 ? 4.945 -22.851 -1.727 1.00 97.12 76 VAL A C 1
ATOM 617 O O . VAL A 1 76 ? 4.607 -23.774 -0.984 1.00 97.12 76 VAL A O 1
ATOM 620 N N . TYR A 1 77 ? 5.586 -21.763 -1.300 1.00 97.06 77 TYR A N 1
ATOM 621 C CA . TYR A 1 77 ? 6.071 -21.588 0.061 1.00 97.06 77 TYR A CA 1
ATOM 622 C C . TYR A 1 77 ? 6.219 -20.103 0.410 1.00 97.06 77 TYR A C 1
ATOM 624 O O . TYR A 1 77 ? 6.775 -19.355 -0.390 1.00 97.06 77 TYR A O 1
ATOM 632 N N . LEU A 1 78 ? 5.752 -19.693 1.589 1.00 96.56 78 LEU A N 1
ATOM 633 C CA . LEU A 1 78 ? 5.965 -18.385 2.214 1.00 96.56 78 LEU A CA 1
ATOM 634 C C . LEU A 1 78 ? 6.149 -18.600 3.720 1.00 96.56 78 LEU A C 1
ATOM 636 O O . LEU A 1 78 ? 5.233 -19.095 4.378 1.00 96.56 78 LEU A O 1
ATOM 640 N N . LYS A 1 79 ? 7.293 -18.224 4.293 1.00 95.88 79 LYS A N 1
ATOM 641 C CA . LYS A 1 79 ? 7.534 -18.396 5.736 1.00 95.88 79 LYS A CA 1
ATOM 642 C C . LYS A 1 79 ? 8.550 -17.395 6.268 1.00 95.88 79 LYS A C 1
ATOM 644 O O . LYS A 1 79 ? 9.491 -17.040 5.563 1.00 95.88 79 LYS A O 1
ATOM 649 N N . GLY A 1 80 ? 8.357 -16.968 7.513 1.00 95.88 80 GLY A N 1
ATOM 650 C CA . GLY A 1 80 ? 9.340 -16.201 8.275 1.00 95.88 80 GLY A CA 1
ATOM 651 C C . GLY A 1 80 ? 10.108 -17.069 9.271 1.00 95.88 80 GLY A C 1
ATOM 652 O O . GLY A 1 80 ? 9.602 -18.079 9.760 1.00 95.88 80 GLY A O 1
ATOM 653 N N . TYR A 1 81 ? 11.338 -16.663 9.557 1.00 95.38 81 TYR A N 1
ATOM 654 C CA . TYR A 1 81 ? 12.288 -17.325 10.437 1.00 95.38 81 TYR A CA 1
ATOM 655 C C . TYR A 1 81 ? 12.951 -16.301 11.355 1.00 95.38 81 TYR A C 1
ATOM 657 O O . TYR A 1 81 ? 13.301 -15.196 10.932 1.00 95.38 81 TYR A O 1
ATOM 665 N N . GLY A 1 82 ? 13.177 -16.705 12.603 1.00 94.12 82 GLY A N 1
ATOM 666 C CA . GLY A 1 82 ? 13.833 -15.873 13.603 1.00 94.12 82 GLY A CA 1
ATOM 667 C C . GLY A 1 82 ? 12.988 -14.673 14.041 1.00 94.12 82 GLY A C 1
ATOM 668 O O . GLY A 1 82 ? 11.761 -14.758 14.111 1.00 94.12 82 GLY A O 1
ATOM 669 N N . LEU A 1 83 ? 13.650 -13.572 14.396 1.00 91.00 83 LEU A N 1
ATOM 670 C CA . LEU A 1 83 ? 13.036 -12.437 15.083 1.00 91.00 83 LEU A CA 1
ATOM 671 C C . LEU A 1 83 ? 12.937 -11.210 14.182 1.00 91.00 83 LEU A C 1
ATOM 673 O O . LEU A 1 83 ? 13.927 -10.720 13.638 1.00 91.00 83 LEU A O 1
ATOM 677 N N . LEU A 1 84 ? 11.722 -10.687 14.087 1.00 88.12 84 LEU A N 1
ATOM 678 C CA . LEU A 1 84 ? 11.442 -9.391 13.494 1.00 88.12 84 LEU A CA 1
ATOM 679 C C . LEU A 1 84 ? 11.992 -8.260 14.371 1.00 88.12 84 LEU A C 1
ATOM 681 O O . LEU A 1 84 ? 12.610 -7.324 13.862 1.00 88.12 84 LEU A O 1
ATOM 685 N N . ASP A 1 85 ? 11.804 -8.396 15.685 1.00 85.75 85 ASP A N 1
ATOM 686 C CA . ASP A 1 85 ? 12.378 -7.535 16.712 1.00 85.75 85 ASP A CA 1
ATOM 687 C C . ASP A 1 85 ? 12.698 -8.342 17.978 1.00 85.75 85 ASP A C 1
ATOM 689 O O . ASP A 1 85 ? 11.857 -9.012 18.576 1.00 85.75 85 ASP A O 1
ATOM 693 N N . SER A 1 86 ? 13.953 -8.261 18.398 1.00 84.38 86 SER A N 1
ATOM 694 C CA . SER A 1 86 ? 14.489 -8.933 19.576 1.00 84.38 86 SER A CA 1
ATOM 695 C C . SER A 1 86 ? 14.142 -8.224 20.882 1.00 84.38 86 SER A C 1
ATOM 697 O O . SER A 1 86 ? 14.269 -8.846 21.931 1.00 84.38 86 SER A O 1
ATOM 699 N N . ALA A 1 87 ? 13.745 -6.945 20.849 1.00 81.88 87 ALA A N 1
ATOM 700 C CA . ALA A 1 87 ? 13.326 -6.218 22.049 1.00 81.88 87 ALA A CA 1
ATOM 701 C C . ALA A 1 87 ? 11.926 -6.653 22.509 1.00 81.88 87 ALA A C 1
ATOM 703 O O . ALA A 1 87 ? 11.695 -6.846 23.700 1.00 81.88 87 ALA A O 1
ATOM 704 N N . THR A 1 88 ? 11.015 -6.861 21.557 1.00 81.25 88 THR A N 1
ATOM 705 C CA . THR A 1 88 ? 9.637 -7.326 21.795 1.00 81.25 88 THR A CA 1
ATOM 706 C C . THR A 1 88 ? 9.472 -8.843 21.663 1.00 81.25 88 THR A C 1
ATOM 708 O O . THR A 1 88 ? 8.405 -9.374 21.963 1.00 81.25 88 THR A O 1
ATOM 711 N N . ASN A 1 89 ? 10.523 -9.555 21.239 1.00 84.94 89 ASN A N 1
ATOM 712 C CA . ASN A 1 89 ? 10.498 -10.985 20.911 1.00 84.94 89 ASN A CA 1
ATOM 713 C C . ASN A 1 89 ? 9.450 -11.334 19.832 1.00 84.94 89 ASN A C 1
ATOM 715 O O . ASN A 1 89 ? 8.873 -12.424 19.828 1.00 84.94 89 ASN A O 1
ATOM 719 N N . GLN A 1 90 ? 9.198 -10.396 18.915 1.00 86.12 90 GLN A N 1
ATOM 720 C CA . GLN A 1 90 ? 8.270 -10.575 17.807 1.00 86.12 90 GLN A CA 1
ATOM 721 C C . GLN A 1 90 ? 8.906 -11.463 16.731 1.00 86.12 90 GLN A C 1
ATOM 723 O O . GLN A 1 90 ? 9.997 -11.174 16.232 1.00 86.12 90 GLN A O 1
ATOM 728 N N . ALA A 1 91 ? 8.225 -12.547 16.356 1.00 92.38 91 ALA A N 1
ATOM 729 C CA . ALA A 1 91 ? 8.689 -13.466 15.319 1.00 92.38 91 ALA A CA 1
ATOM 730 C C . ALA A 1 91 ? 8.491 -12.885 13.910 1.00 92.38 91 ALA A C 1
ATOM 732 O O . ALA A 1 91 ? 7.476 -12.247 13.625 1.00 92.38 91 ALA A O 1
ATOM 733 N N . ALA A 1 92 ? 9.442 -13.152 13.015 1.00 93.62 92 ALA A N 1
ATOM 734 C CA . ALA A 1 92 ? 9.288 -12.853 11.594 1.00 93.62 92 ALA A CA 1
ATOM 735 C C . ALA A 1 92 ? 8.250 -13.781 10.943 1.00 93.62 92 ALA A C 1
ATOM 737 O O . ALA A 1 92 ? 8.182 -14.971 11.256 1.00 93.62 92 ALA A O 1
ATOM 738 N N . ASN A 1 93 ? 7.468 -13.256 10.000 1.00 92.94 93 ASN A N 1
ATOM 739 C CA . ASN A 1 93 ? 6.450 -14.006 9.270 1.00 92.94 93 ASN A CA 1
ATOM 740 C C . ASN A 1 93 ? 6.307 -13.540 7.808 1.00 92.94 93 ASN A C 1
ATOM 742 O O . ASN A 1 93 ? 6.922 -12.567 7.384 1.00 92.94 93 ASN A O 1
ATOM 746 N N . ALA A 1 94 ? 5.470 -14.222 7.018 1.00 92.19 94 ALA A N 1
ATOM 747 C CA . ALA A 1 94 ? 5.285 -13.925 5.593 1.00 92.19 94 ALA A CA 1
ATOM 748 C C . ALA A 1 94 ? 4.726 -12.516 5.294 1.00 92.19 94 ALA A C 1
ATOM 750 O O . ALA A 1 94 ? 4.837 -12.046 4.161 1.00 92.19 94 ALA A O 1
ATOM 751 N N . ASN A 1 95 ? 4.126 -11.861 6.291 1.00 90.62 95 ASN A N 1
ATOM 752 C CA . ASN A 1 95 ? 3.562 -10.514 6.207 1.00 90.62 95 ASN A CA 1
ATOM 753 C C . ASN A 1 95 ? 4.465 -9.472 6.898 1.00 90.62 95 ASN A C 1
ATOM 755 O O . ASN A 1 95 ? 4.066 -8.318 7.031 1.00 90.62 95 ASN A O 1
ATOM 759 N N . SER A 1 96 ? 5.644 -9.863 7.395 1.00 91.88 96 SER A N 1
ATOM 760 C CA . SER A 1 96 ? 6.611 -8.938 7.990 1.00 91.88 96 SER A CA 1
ATOM 761 C C . SER A 1 96 ? 7.144 -7.965 6.947 1.00 91.88 96 SER A C 1
ATOM 763 O O . SER A 1 96 ? 7.450 -8.367 5.823 1.00 91.88 96 SER A O 1
ATOM 765 N N . ILE A 1 97 ? 7.250 -6.694 7.331 1.00 91.06 97 ILE A N 1
ATOM 766 C CA . ILE A 1 97 ? 7.643 -5.592 6.456 1.00 91.06 97 ILE A CA 1
ATOM 767 C C . ILE A 1 97 ? 9.141 -5.354 6.569 1.00 91.06 97 ILE A C 1
ATOM 769 O O . ILE A 1 97 ? 9.663 -5.078 7.649 1.00 91.06 97 ILE A O 1
ATOM 773 N N . TYR A 1 98 ? 9.819 -5.438 5.429 1.00 91.94 98 TYR A N 1
ATOM 774 C CA . TYR A 1 98 ? 11.251 -5.195 5.294 1.00 91.94 98 TYR A CA 1
ATOM 775 C C . TYR A 1 98 ? 11.503 -4.127 4.234 1.00 91.94 98 TYR A C 1
ATOM 777 O O . TYR A 1 98 ? 10.728 -3.976 3.288 1.00 91.94 98 TYR A O 1
ATOM 785 N N . ARG A 1 99 ? 12.644 -3.446 4.342 1.00 91.00 99 ARG A N 1
ATOM 786 C CA . ARG A 1 99 ? 13.186 -2.599 3.275 1.00 91.00 99 ARG A CA 1
ATOM 787 C C . ARG A 1 99 ? 13.533 -3.451 2.056 1.00 91.00 99 ARG A C 1
ATOM 789 O O . ARG A 1 99 ? 14.364 -4.357 2.135 1.00 91.00 99 ARG A O 1
ATOM 796 N N . TYR A 1 100 ? 12.942 -3.134 0.906 1.00 94.06 100 TYR A N 1
ATOM 797 C CA . TYR A 1 100 ? 13.297 -3.753 -0.374 1.00 94.06 100 TYR A CA 1
ATOM 798 C C . TYR A 1 100 ? 14.593 -3.189 -0.933 1.00 94.06 100 TYR A C 1
ATOM 800 O O . TYR A 1 100 ? 15.199 -3.821 -1.801 1.00 94.06 100 TYR A O 1
ATOM 808 N N . ALA A 1 101 ? 15.057 -2.036 -0.446 1.00 92.75 101 ALA A N 1
ATOM 809 C CA . ALA A 1 101 ? 16.309 -1.451 -0.895 1.00 92.75 101 ALA A CA 1
ATOM 810 C C . ALA A 1 101 ? 16.339 -1.385 -2.434 1.00 92.75 101 ALA A C 1
ATOM 812 O O . ALA A 1 101 ? 15.346 -1.033 -3.070 1.00 92.75 101 ALA A O 1
ATOM 813 N N . SER A 1 102 ? 17.454 -1.743 -3.067 1.00 95.44 102 SER A N 1
ATOM 814 C CA . SER A 1 102 ? 17.625 -1.554 -4.511 1.00 95.44 102 SER A CA 1
ATOM 815 C C . SER A 1 102 ? 16.707 -2.386 -5.413 1.00 95.44 102 SER A C 1
ATOM 817 O O . SER A 1 102 ? 16.585 -2.042 -6.584 1.00 95.44 102 SER A O 1
ATOM 819 N N . VAL A 1 103 ? 15.972 -3.375 -4.886 1.00 97.50 103 VAL A N 1
ATOM 820 C CA . VAL A 1 103 ? 14.843 -3.997 -5.610 1.00 97.50 103 VAL A CA 1
ATOM 821 C C . VAL A 1 103 ? 13.797 -2.947 -6.030 1.00 97.50 103 VAL A C 1
ATOM 823 O O . VAL A 1 103 ? 13.144 -3.107 -7.058 1.00 97.50 103 VAL A O 1
ATOM 826 N N . SER A 1 104 ? 13.707 -1.815 -5.319 1.00 97.31 104 SER A N 1
ATOM 827 C CA . SER A 1 104 ? 12.852 -0.669 -5.675 1.00 97.31 104 SER A CA 1
ATOM 828 C C . SER A 1 104 ? 13.078 -0.150 -7.101 1.00 97.31 104 SER A C 1
ATOM 830 O O . SER A 1 104 ? 12.140 0.319 -7.744 1.00 97.31 104 SER A O 1
ATOM 832 N N . LYS A 1 105 ? 14.300 -0.282 -7.635 1.00 98.25 105 LYS A N 1
ATOM 833 C CA . LYS A 1 105 ? 14.645 0.149 -8.998 1.00 98.25 105 LYS A CA 1
ATOM 834 C C . LYS A 1 105 ? 13.846 -0.589 -10.063 1.00 98.25 105 LYS A C 1
ATOM 836 O O . LYS A 1 105 ? 13.459 0.019 -11.058 1.00 98.25 105 LYS A O 1
ATOM 841 N N . THR A 1 106 ? 13.543 -1.866 -9.835 1.00 98.56 106 THR A N 1
ATOM 842 C CA . THR A 1 106 ? 12.719 -2.656 -10.753 1.00 98.56 106 THR A CA 1
ATOM 843 C C . THR A 1 106 ? 11.316 -2.054 -10.872 1.00 98.56 106 THR A C 1
ATOM 845 O O . THR A 1 106 ? 10.827 -1.869 -11.982 1.00 98.56 106 THR A O 1
ATOM 848 N N . PHE A 1 107 ? 10.697 -1.653 -9.756 1.00 98.44 107 PHE A N 1
ATOM 849 C CA . PHE A 1 107 ? 9.381 -0.999 -9.750 1.00 98.44 107 PHE A CA 1
ATOM 850 C C . PHE A 1 107 ? 9.407 0.369 -10.446 1.00 98.44 107 PHE A C 1
ATOM 852 O O . PHE A 1 107 ? 8.517 0.685 -11.237 1.00 98.44 107 PHE A O 1
ATOM 859 N N . THR A 1 108 ? 10.458 1.158 -10.211 1.00 98.25 108 THR A N 1
ATOM 860 C CA . THR A 1 108 ? 10.678 2.444 -10.891 1.00 98.25 108 THR A CA 1
ATOM 861 C C . THR A 1 108 ? 10.806 2.269 -12.405 1.00 98.25 108 THR A C 1
ATOM 863 O O . THR A 1 108 ? 10.149 2.983 -13.164 1.00 98.25 108 THR A O 1
ATOM 866 N N . ALA A 1 109 ? 11.601 1.295 -12.855 1.00 98.62 109 ALA A N 1
ATOM 867 C CA . ALA A 1 109 ? 11.768 0.992 -14.273 1.00 98.62 109 ALA A CA 1
ATOM 868 C C . ALA A 1 109 ? 10.466 0.480 -14.912 1.00 98.62 109 ALA A C 1
ATOM 870 O O . ALA A 1 109 ? 10.131 0.913 -16.013 1.00 98.62 109 ALA A O 1
ATOM 871 N N . ILE A 1 110 ? 9.687 -0.356 -14.209 1.00 98.44 110 ILE A N 1
ATOM 872 C CA . ILE A 1 110 ? 8.351 -0.775 -14.667 1.00 98.44 110 ILE A CA 1
ATOM 873 C C . ILE A 1 110 ? 7.447 0.440 -14.877 1.00 98.44 110 ILE A C 1
ATOM 875 O O . ILE A 1 110 ? 6.831 0.557 -15.933 1.00 98.44 110 ILE A O 1
ATOM 879 N N . SER A 1 111 ? 7.400 1.370 -13.921 1.00 96.75 111 SER A N 1
ATOM 880 C CA . SER A 1 111 ? 6.581 2.584 -14.033 1.00 96.75 111 SER A CA 1
ATOM 881 C C . SER A 1 111 ? 6.998 3.464 -15.221 1.00 96.75 111 SER A C 1
ATOM 883 O O . SER A 1 111 ? 6.148 3.878 -16.012 1.00 96.75 111 SER A O 1
ATOM 885 N N . ALA A 1 112 ? 8.305 3.679 -15.423 1.00 97.94 112 ALA A N 1
ATOM 886 C CA . ALA A 1 112 ? 8.819 4.408 -16.587 1.00 97.94 112 ALA A CA 1
ATOM 887 C C . ALA A 1 112 ? 8.443 3.726 -17.912 1.00 97.94 112 ALA A C 1
ATOM 889 O O . ALA A 1 112 ? 7.960 4.377 -18.836 1.00 97.94 112 ALA A O 1
ATOM 890 N N . LEU A 1 113 ? 8.609 2.406 -18.002 1.00 97.69 113 LEU A N 1
ATOM 891 C CA . LEU A 1 113 ? 8.285 1.649 -19.210 1.00 97.69 113 LEU A CA 1
ATOM 892 C C . LEU A 1 113 ? 6.775 1.563 -19.467 1.00 97.69 113 LEU A C 1
ATOM 894 O O . LEU A 1 113 ? 6.355 1.562 -20.620 1.00 97.69 113 LEU A O 1
ATOM 898 N N . GLN A 1 114 ? 5.941 1.564 -18.425 1.00 94.06 114 GLN A N 1
ATOM 899 C CA . GLN A 1 114 ? 4.493 1.697 -18.582 1.00 94.06 114 GLN A CA 1
ATOM 900 C C . GLN A 1 114 ? 4.109 3.078 -19.127 1.00 94.06 114 GLN A C 1
ATOM 902 O O . GLN A 1 114 ? 3.229 3.155 -19.981 1.00 94.06 114 GLN A O 1
ATOM 907 N N . LEU A 1 115 ? 4.762 4.157 -18.674 1.00 89.75 115 LEU A N 1
ATOM 908 C CA . LEU A 1 115 ? 4.578 5.496 -19.250 1.00 89.75 115 LEU A CA 1
ATOM 909 C C . LEU A 1 115 ? 5.048 5.558 -20.709 1.00 89.75 115 LEU A C 1
ATOM 911 O O . LEU A 1 115 ? 4.410 6.234 -21.516 1.00 89.75 115 LEU A O 1
ATOM 915 N N . TRP A 1 116 ? 6.109 4.822 -21.050 1.00 92.94 116 TRP A N 1
ATOM 916 C CA . TRP A 1 116 ? 6.593 4.683 -22.423 1.00 92.94 116 TRP A CA 1
ATOM 917 C C . TRP A 1 116 ? 5.615 3.923 -23.327 1.00 92.94 116 TRP A C 1
ATOM 919 O O . TRP A 1 116 ? 5.265 4.432 -24.389 1.00 92.94 116 TRP A O 1
ATOM 929 N N . GLU A 1 117 ? 5.071 2.779 -22.892 1.00 84.94 117 GLU A N 1
ATOM 930 C CA . GLU A 1 117 ? 3.985 2.095 -23.624 1.00 84.94 117 GLU A CA 1
ATOM 931 C C . GLU A 1 117 ? 2.752 2.982 -23.785 1.00 84.94 117 GLU A C 1
ATOM 933 O O . GLU A 1 117 ? 2.060 2.957 -24.803 1.00 84.94 117 GLU A O 1
ATOM 938 N N . ASP A 1 118 ? 2.464 3.764 -22.749 1.00 77.56 118 ASP A N 1
ATOM 939 C CA . ASP A 1 118 ? 1.367 4.706 -22.752 1.00 77.56 118 ASP A CA 1
ATOM 940 C C . ASP A 1 118 ? 1.715 5.964 -23.589 1.00 77.56 118 ASP A C 1
ATOM 942 O O . ASP A 1 118 ? 0.868 6.841 -23.706 1.00 77.56 118 ASP A O 1
ATOM 946 N N . GLY A 1 119 ? 2.899 6.090 -24.197 1.00 76.56 119 GLY A N 1
ATOM 947 C CA . GLY A 1 119 ? 3.281 7.232 -25.042 1.00 76.56 119 GLY A CA 1
ATOM 948 C C . GLY A 1 119 ? 3.346 8.578 -24.309 1.00 76.56 119 GLY A C 1
ATOM 949 O O . GLY A 1 119 ? 3.222 9.625 -24.939 1.00 76.56 119 GLY A O 1
ATOM 950 N N . LEU A 1 120 ? 3.478 8.556 -22.979 1.00 79.25 120 LEU A N 1
ATOM 951 C CA . LEU A 1 120 ? 3.608 9.745 -22.123 1.00 79.25 120 LEU A CA 1
ATOM 952 C C . LEU A 1 120 ? 5.070 10.113 -21.842 1.00 79.25 120 LEU A C 1
ATOM 954 O O . LEU A 1 120 ? 5.351 11.187 -21.318 1.00 79.25 120 LEU A O 1
ATOM 958 N N . LEU A 1 121 ? 5.985 9.204 -22.163 1.00 88.12 121 LEU A N 1
ATOM 959 C CA . LEU A 1 121 ? 7.419 9.307 -21.944 1.00 88.12 121 LEU A CA 1
ATOM 960 C C . LEU A 1 121 ? 8.120 8.663 -23.140 1.00 88.12 121 LEU A C 1
ATOM 962 O O . LEU A 1 121 ? 7.706 7.580 -23.540 1.00 88.12 121 LEU A O 1
ATOM 966 N N . ASP A 1 122 ? 9.176 9.260 -23.685 1.00 92.81 122 ASP A N 1
ATOM 967 C CA . ASP A 1 122 ? 10.092 8.560 -24.590 1.00 92.81 122 ASP A CA 1
ATOM 968 C C . ASP A 1 122 ? 11.387 8.219 -23.839 1.00 92.81 122 ASP A C 1
ATOM 970 O O . ASP A 1 122 ? 11.931 9.028 -23.087 1.00 92.81 122 ASP A O 1
ATOM 974 N N . LEU A 1 123 ? 11.909 7.005 -24.023 1.00 94.75 123 LEU A N 1
ATOM 975 C CA . LEU A 1 123 ? 13.161 6.585 -23.382 1.00 94.75 123 LEU A CA 1
ATOM 976 C C . LEU A 1 123 ? 14.385 7.356 -23.905 1.00 94.75 123 LEU A C 1
ATOM 978 O O . LEU A 1 123 ? 15.419 7.396 -23.236 1.00 94.75 123 LEU A O 1
ATOM 982 N N . SER A 1 124 ? 14.275 7.952 -25.091 1.00 95.88 124 SER A N 1
ATOM 983 C CA . SER A 1 124 ? 15.290 8.809 -25.702 1.00 95.88 124 SER A CA 1
ATOM 984 C C . SER A 1 124 ? 15.110 10.295 -25.385 1.00 95.88 124 SER A C 1
ATOM 986 O O . SER A 1 124 ? 15.926 11.099 -25.835 1.00 95.88 124 SER A O 1
ATOM 988 N N . ASP A 1 125 ? 14.095 10.672 -24.598 1.00 95.38 125 ASP A N 1
ATOM 989 C CA . ASP A 1 125 ? 13.889 12.063 -24.189 1.00 95.38 125 ASP A CA 1
ATOM 990 C C . ASP A 1 125 ? 15.074 12.581 -23.373 1.00 95.38 125 ASP A C 1
ATOM 992 O O . ASP A 1 125 ? 15.593 11.887 -22.495 1.00 95.38 125 ASP A O 1
ATOM 996 N N . ASP A 1 126 ? 15.452 13.841 -23.604 1.00 97.69 126 ASP A N 1
ATOM 997 C CA . ASP A 1 126 ? 16.225 14.610 -22.626 1.00 97.69 126 ASP A CA 1
ATOM 998 C C . ASP A 1 126 ? 15.388 14.723 -21.346 1.00 97.69 126 ASP A C 1
ATOM 1000 O O . ASP A 1 126 ? 14.245 15.186 -21.377 1.00 97.69 126 ASP A O 1
ATOM 1004 N N . VAL A 1 127 ? 15.962 14.339 -20.206 1.00 97.62 127 VAL A N 1
ATOM 1005 C CA . VAL A 1 127 ? 15.281 14.372 -18.899 1.00 97.62 127 VAL A CA 1
ATOM 1006 C C . VAL A 1 127 ? 14.693 15.752 -18.568 1.00 97.62 127 VAL A C 1
ATOM 1008 O O . VAL A 1 127 ? 13.687 15.844 -17.863 1.00 97.62 127 VAL A O 1
ATOM 1011 N N . ARG A 1 128 ? 15.273 16.830 -19.115 1.00 97.00 128 ARG A N 1
ATOM 1012 C CA . ARG A 1 128 ? 14.826 18.216 -18.904 1.00 97.00 128 ARG A CA 1
ATOM 1013 C C . ARG A 1 128 ? 13.556 18.590 -19.663 1.00 97.00 128 ARG A C 1
ATOM 1015 O O . ARG A 1 128 ? 12.963 19.616 -19.346 1.00 97.00 128 ARG A O 1
ATOM 1022 N N . ILE A 1 129 ? 13.118 17.778 -20.629 1.00 94.25 129 ILE A N 1
ATOM 1023 C CA . ILE A 1 129 ? 11.781 17.919 -21.235 1.00 94.25 129 ILE A CA 1
ATOM 1024 C C . ILE A 1 129 ? 10.708 17.768 -20.151 1.00 94.25 129 ILE A C 1
ATOM 1026 O O . ILE A 1 129 ? 9.724 18.503 -20.140 1.00 94.25 129 ILE A O 1
ATOM 1030 N N . HIS A 1 130 ? 10.939 16.852 -19.209 1.00 92.44 130 HIS A N 1
ATOM 1031 C CA . HIS A 1 130 ? 10.025 16.557 -18.108 1.00 92.44 130 HIS A CA 1
ATOM 1032 C C . HIS A 1 130 ? 10.366 17.354 -16.845 1.00 92.44 130 HIS A C 1
ATOM 1034 O O . HIS A 1 130 ? 9.465 17.809 -16.143 1.00 92.44 130 HIS A O 1
ATOM 1040 N N . VAL A 1 131 ? 11.659 17.547 -16.571 1.00 96.25 131 VAL A N 1
ATOM 1041 C CA . VAL A 1 131 ? 12.183 18.208 -15.363 1.00 96.25 131 VAL A CA 1
ATOM 1042 C C . VAL A 1 131 ? 13.037 19.429 -15.758 1.00 96.25 131 VAL A C 1
ATOM 1044 O O . VAL A 1 131 ? 14.270 19.366 -15.701 1.00 96.25 131 VAL A O 1
ATOM 1047 N N . PRO A 1 132 ? 12.427 20.540 -16.213 1.00 92.69 132 PRO A N 1
ATOM 1048 C CA . PRO A 1 132 ? 13.157 21.709 -16.719 1.00 92.69 132 PRO A CA 1
ATOM 1049 C C . PRO A 1 132 ? 14.041 22.398 -15.667 1.00 92.69 132 PRO A C 1
ATOM 1051 O O . PRO A 1 132 ? 14.980 23.110 -16.022 1.00 92.69 132 PRO A O 1
ATOM 1054 N N . GLU A 1 133 ? 13.762 22.183 -14.381 1.00 88.88 133 GLU A N 1
ATOM 1055 C CA . GLU A 1 133 ? 14.555 22.657 -13.246 1.00 88.88 133 GLU A CA 1
ATOM 1056 C C . GLU A 1 133 ? 15.872 21.886 -13.034 1.00 88.88 133 GLU A C 1
ATOM 1058 O O . GLU A 1 133 ? 16.731 22.348 -12.277 1.00 88.88 133 GLU A O 1
ATOM 1063 N N . TYR A 1 134 ? 16.069 20.737 -13.695 1.00 96.25 134 TYR A N 1
ATOM 1064 C CA . TYR A 1 134 ? 17.337 20.012 -13.624 1.00 96.25 134 TYR A CA 1
ATOM 1065 C C . TYR A 1 134 ? 18.408 20.722 -14.476 1.00 96.25 134 TYR A C 1
ATOM 1067 O O . TYR A 1 134 ? 18.181 20.997 -15.661 1.00 96.25 134 TYR A O 1
ATOM 1075 N N . PRO A 1 135 ? 19.592 21.039 -13.919 1.00 96.31 135 PRO A N 1
ATOM 1076 C CA . PRO A 1 135 ? 20.537 21.927 -14.584 1.00 96.31 135 PRO A CA 1
ATOM 1077 C C . PRO A 1 135 ? 21.222 21.268 -15.783 1.00 96.31 135 PRO A C 1
ATOM 1079 O O . PRO A 1 135 ? 21.482 20.063 -15.813 1.00 96.31 135 PRO A O 1
ATOM 1082 N N . VAL A 1 136 ? 21.587 22.100 -16.761 1.00 95.81 136 VAL A N 1
ATOM 1083 C CA . VAL A 1 136 ? 22.389 21.683 -17.919 1.00 95.81 136 VAL A CA 1
ATOM 1084 C C . VAL A 1 136 ? 23.750 21.175 -17.447 1.00 95.81 136 VAL A C 1
ATOM 1086 O O . VAL A 1 136 ? 24.421 21.837 -16.654 1.00 95.81 136 VAL A O 1
ATOM 1089 N N . LYS A 1 137 ? 24.180 20.018 -17.958 1.00 96.00 137 LYS A N 1
ATOM 1090 C CA . LYS A 1 137 ? 25.474 19.417 -17.625 1.00 96.00 137 LYS A CA 1
ATOM 1091 C C . LYS A 1 137 ? 26.484 19.645 -18.751 1.00 96.00 137 LYS A C 1
ATOM 1093 O O . LYS A 1 137 ? 26.210 19.240 -19.880 1.00 96.00 137 LYS A O 1
ATOM 1098 N N . PRO A 1 138 ? 27.661 20.240 -18.474 1.00 96.12 138 PRO A N 1
ATOM 1099 C CA . PRO A 1 138 ? 28.706 20.432 -19.483 1.00 96.12 138 PRO A CA 1
ATOM 1100 C C . PRO A 1 138 ? 29.170 19.134 -20.161 1.00 96.12 138 PRO A C 1
ATOM 1102 O O . PRO A 1 138 ? 29.596 19.159 -21.310 1.00 96.12 138 PRO A O 1
ATOM 1105 N N . GLN A 1 139 ? 29.088 18.002 -19.457 1.00 97.44 139 GLN A N 1
ATOM 1106 C CA . GLN A 1 139 ? 29.537 16.691 -19.928 1.00 97.44 139 GLN A CA 1
ATOM 1107 C C . GLN A 1 139 ? 28.624 16.075 -21.001 1.00 97.44 139 GLN A C 1
ATOM 1109 O O . GLN A 1 139 ? 29.072 15.178 -21.717 1.00 97.44 139 GLN A O 1
ATOM 1114 N N . GLY A 1 140 ? 27.364 16.516 -21.108 1.00 96.00 140 GLY A N 1
ATOM 1115 C CA . GLY A 1 140 ? 26.413 16.040 -22.114 1.00 96.00 140 GLY A CA 1
ATOM 1116 C C . GLY A 1 140 ? 24.970 15.917 -21.618 1.00 96.00 140 GLY A C 1
ATOM 1117 O O . GLY A 1 140 ? 24.678 16.057 -20.430 1.00 96.00 140 GLY A O 1
ATOM 1118 N N . THR A 1 141 ? 24.065 15.640 -22.558 1.00 97.88 141 THR A N 1
ATOM 1119 C CA . THR A 1 141 ? 22.631 15.456 -22.300 1.00 97.88 141 THR A CA 1
ATOM 1120 C C . THR A 1 141 ? 22.351 14.099 -21.664 1.00 97.88 141 THR A C 1
ATOM 1122 O O . THR A 1 141 ? 22.806 13.063 -22.148 1.00 97.88 141 THR A O 1
ATOM 1125 N N . ILE A 1 142 ? 21.563 14.099 -20.591 1.00 98.62 142 ILE A N 1
ATOM 1126 C CA . ILE A 1 142 ? 21.089 12.878 -19.944 1.00 98.62 142 ILE A CA 1
ATOM 1127 C C . ILE A 1 142 ? 19.744 12.511 -20.571 1.00 98.62 142 ILE A C 1
ATOM 1129 O O . ILE A 1 142 ? 18.820 13.320 -20.540 1.00 98.62 142 ILE A O 1
ATOM 1133 N N . HIS A 1 143 ? 19.639 11.298 -21.111 1.00 98.50 143 HIS A N 1
ATOM 1134 C CA . HIS A 1 143 ? 18.378 10.745 -21.592 1.00 98.50 143 HIS A CA 1
ATOM 1135 C C . HIS A 1 143 ? 17.770 9.794 -20.556 1.00 98.50 143 HIS A C 1
ATOM 1137 O O . HIS A 1 143 ? 18.469 9.295 -19.668 1.00 98.50 143 HIS A O 1
ATOM 1143 N N . VAL A 1 144 ? 16.470 9.530 -20.663 1.00 98.44 144 VAL A N 1
ATOM 1144 C CA . VAL A 1 144 ? 15.732 8.677 -19.716 1.00 98.44 144 VAL A CA 1
ATOM 1145 C C . VAL A 1 144 ? 16.316 7.260 -19.642 1.00 98.44 144 VAL A C 1
ATOM 1147 O O . VAL A 1 144 ? 16.541 6.742 -18.546 1.00 98.44 144 VAL A O 1
ATOM 1150 N N . ASN A 1 145 ? 16.649 6.649 -20.783 1.00 98.31 145 ASN A N 1
ATOM 1151 C CA . ASN A 1 145 ? 17.296 5.333 -20.838 1.00 98.31 145 ASN A CA 1
ATOM 1152 C C . ASN A 1 145 ? 18.642 5.296 -20.089 1.00 98.31 145 ASN A C 1
ATOM 1154 O O . ASN A 1 145 ? 18.948 4.298 -19.436 1.00 98.31 145 ASN A O 1
ATOM 1158 N N . HIS A 1 146 ? 19.414 6.389 -20.101 1.00 98.62 146 HIS A N 1
ATOM 1159 C CA . HIS A 1 146 ? 20.676 6.480 -19.369 1.00 98.62 146 HIS A CA 1
ATOM 1160 C C . HIS A 1 146 ? 20.459 6.381 -17.855 1.00 98.62 146 HIS A C 1
ATOM 1162 O O . HIS A 1 146 ? 21.314 5.846 -17.150 1.00 98.62 146 HIS A O 1
ATOM 1168 N N . LEU A 1 147 ? 19.334 6.885 -17.333 1.00 98.56 147 LEU A N 1
ATOM 1169 C CA . LEU A 1 147 ? 19.002 6.763 -15.911 1.00 98.56 147 LEU A CA 1
ATOM 1170 C C . LEU A 1 147 ? 18.738 5.302 -15.538 1.00 98.56 147 LEU A C 1
ATOM 1172 O O . LEU A 1 147 ? 19.348 4.781 -14.603 1.00 98.56 147 LEU A O 1
ATOM 1176 N N . LEU A 1 148 ? 17.871 4.637 -16.308 1.00 98.50 148 LEU A N 1
ATOM 1177 C CA . LEU A 1 148 ? 17.422 3.270 -16.036 1.00 98.50 148 LEU A CA 1
ATOM 1178 C C . LEU A 1 148 ? 18.547 2.233 -16.198 1.00 98.50 148 LEU A C 1
ATOM 1180 O O . LEU A 1 148 ? 18.570 1.247 -15.462 1.00 98.50 148 LEU A O 1
ATOM 1184 N N . ALA A 1 149 ? 19.496 2.474 -17.109 1.00 97.94 149 ALA A N 1
ATOM 1185 C CA . ALA A 1 149 ? 20.649 1.603 -17.362 1.00 97.94 149 ALA A CA 1
ATOM 1186 C C . ALA A 1 149 ? 21.916 1.958 -16.554 1.00 97.94 149 ALA A C 1
ATOM 1188 O O . ALA A 1 149 ? 22.962 1.351 -16.777 1.00 97.94 149 ALA A O 1
ATOM 1189 N N . HIS A 1 150 ? 21.865 2.935 -15.635 1.00 98.00 150 HIS A N 1
ATOM 1190 C CA . HIS A 1 150 ? 23.043 3.420 -14.889 1.00 98.00 150 HIS A CA 1
ATOM 1191 C C . HIS A 1 150 ? 24.182 3.964 -15.780 1.00 98.00 150 HIS A C 1
ATOM 1193 O O . HIS A 1 150 ? 25.370 3.787 -15.506 1.00 98.00 150 HIS A O 1
ATOM 1199 N N . GLN A 1 151 ? 23.817 4.676 -16.843 1.00 98.31 151 GLN A N 1
ATOM 1200 C CA . GLN A 1 151 ? 24.730 5.281 -17.819 1.00 98.31 151 GLN A CA 1
ATOM 1201 C C . GLN A 1 151 ? 24.679 6.817 -17.808 1.00 98.31 151 GLN A C 1
ATOM 1203 O O . GLN A 1 151 ? 25.185 7.473 -18.715 1.00 98.31 151 GLN A O 1
ATOM 1208 N N . SER A 1 152 ? 24.056 7.426 -16.797 1.00 97.56 152 SER A N 1
ATOM 1209 C CA . SER A 1 152 ? 23.850 8.880 -16.727 1.00 97.56 152 SER A CA 1
ATOM 1210 C C . SER A 1 152 ? 25.090 9.680 -16.330 1.00 97.56 152 SER A C 1
ATOM 1212 O O . SER A 1 152 ? 25.128 10.885 -16.557 1.00 97.56 152 SER A O 1
ATOM 1214 N N . GLY A 1 153 ? 26.077 9.041 -15.698 1.00 96.75 153 GLY A N 1
ATOM 1215 C CA . GLY A 1 153 ? 27.228 9.722 -15.104 1.00 96.75 153 GLY A CA 1
ATOM 1216 C C . GLY A 1 153 ? 26.922 10.442 -13.786 1.00 96.75 153 GLY A C 1
ATOM 1217 O O . GLY A 1 153 ? 27.814 11.090 -13.249 1.00 96.75 153 GLY A O 1
ATOM 1218 N N . ILE A 1 154 ? 25.704 10.343 -13.241 1.00 95.88 154 ILE A N 1
ATOM 1219 C CA . ILE A 1 154 ? 25.366 10.915 -11.927 1.00 95.88 154 ILE A CA 1
ATOM 1220 C C . ILE A 1 154 ? 26.043 10.077 -10.828 1.00 95.88 154 ILE A C 1
ATOM 1222 O O . ILE A 1 154 ? 25.963 8.850 -10.843 1.00 95.88 154 ILE A O 1
ATOM 1226 N N . SER A 1 155 ? 26.700 10.732 -9.868 1.00 91.06 155 SER A N 1
ATOM 1227 C CA . SER A 1 155 ? 27.361 10.080 -8.725 1.00 91.06 155 SER A CA 1
ATOM 1228 C C . SER A 1 155 ? 26.367 9.351 -7.804 1.00 91.06 155 SER A C 1
ATOM 1230 O O . SER A 1 155 ? 25.155 9.547 -7.892 1.00 91.06 155 SER A O 1
ATOM 1232 N N . THR A 1 156 ? 26.871 8.503 -6.905 1.00 82.19 156 THR A N 1
ATOM 1233 C CA . THR A 1 156 ? 26.097 7.916 -5.792 1.00 82.19 156 THR A CA 1
ATOM 1234 C C . THR A 1 156 ? 26.679 8.226 -4.409 1.00 82.19 156 THR A C 1
ATOM 1236 O O . THR A 1 156 ? 26.107 7.797 -3.409 1.00 82.19 156 THR A O 1
ATOM 1239 N N . SER A 1 157 ? 27.837 8.890 -4.348 1.00 65.69 157 SER A N 1
ATOM 1240 C CA . SER A 1 157 ? 28.705 8.944 -3.160 1.00 65.69 157 SER A CA 1
ATOM 1241 C C . SER A 1 157 ? 28.918 10.346 -2.586 1.00 65.69 157 SER A C 1
ATOM 1243 O O . SER A 1 157 ? 29.529 10.479 -1.531 1.00 65.69 157 SER A O 1
ATOM 1245 N N . ASN A 1 158 ? 28.412 11.383 -3.247 1.00 65.56 158 ASN A N 1
ATOM 1246 C CA . ASN A 1 158 ? 28.433 12.746 -2.731 1.00 65.56 158 ASN A CA 1
ATOM 1247 C C . ASN A 1 158 ? 27.113 12.980 -1.984 1.00 65.56 158 ASN A C 1
ATOM 1249 O O . ASN A 1 158 ? 26.092 13.324 -2.568 1.00 65.56 158 ASN A O 1
ATOM 1253 N N . GLN A 1 159 ? 27.086 12.658 -0.696 1.00 68.38 159 GLN A N 1
ATOM 1254 C CA . GLN A 1 159 ? 25.927 12.953 0.143 1.00 68.38 159 GLN A CA 1
ATOM 1255 C C . GLN A 1 159 ? 26.093 14.357 0.715 1.00 68.38 159 GLN A C 1
ATOM 1257 O O . GLN A 1 159 ? 26.990 14.597 1.524 1.00 68.38 159 GLN A O 1
ATOM 1262 N N . ASP A 1 160 ? 25.248 15.289 0.277 1.00 79.19 160 ASP A N 1
ATOM 1263 C CA . ASP A 1 160 ? 25.058 16.544 0.993 1.00 79.19 160 ASP A CA 1
ATOM 1264 C C . ASP A 1 160 ? 24.165 16.260 2.205 1.00 79.19 160 ASP A C 1
ATOM 1266 O O . ASP A 1 160 ? 22.937 16.296 2.128 1.00 79.19 160 ASP A O 1
ATOM 1270 N N . ASN A 1 161 ? 24.799 15.905 3.324 1.00 82.38 161 ASN A N 1
ATOM 1271 C CA . ASN A 1 161 ? 24.094 15.553 4.555 1.00 82.38 161 ASN A CA 1
ATOM 1272 C C . ASN A 1 161 ? 23.195 16.689 5.056 1.00 82.38 161 ASN A C 1
ATOM 1274 O O . ASN A 1 161 ? 22.159 16.408 5.646 1.00 82.38 161 ASN A O 1
ATOM 1278 N N . SER A 1 162 ? 23.564 17.950 4.808 1.00 84.50 162 SER A N 1
ATOM 1279 C CA . SER A 1 162 ? 22.742 19.097 5.197 1.00 84.50 162 SER A CA 1
ATOM 1280 C C . SER A 1 162 ? 21.495 19.210 4.322 1.00 84.50 162 SER A C 1
ATOM 1282 O O . SER A 1 162 ? 20.416 19.477 4.841 1.00 84.50 162 SER A O 1
ATOM 1284 N N . ALA A 1 163 ? 21.611 18.956 3.016 1.00 86.19 163 ALA A N 1
ATOM 1285 C CA . ALA A 1 163 ? 20.449 18.900 2.129 1.00 86.19 163 ALA A CA 1
ATOM 1286 C C . ALA A 1 163 ? 19.539 17.696 2.429 1.00 86.19 163 ALA A C 1
ATOM 1288 O O . ALA A 1 163 ? 18.320 17.832 2.372 1.00 86.19 163 ALA A O 1
ATOM 1289 N N . ILE A 1 164 ? 20.109 16.537 2.782 1.00 86.12 164 ILE A N 1
ATOM 1290 C CA . ILE A 1 164 ? 19.340 15.357 3.214 1.00 86.12 164 ILE A CA 1
ATOM 1291 C C . ILE A 1 164 ? 18.585 15.659 4.512 1.00 86.12 164 ILE A C 1
ATOM 1293 O O . ILE A 1 164 ? 17.388 15.407 4.582 1.00 86.12 164 ILE A O 1
ATOM 1297 N N . GLU A 1 165 ? 19.256 16.234 5.515 1.00 83.88 165 GLU A N 1
ATOM 1298 C CA . GLU A 1 165 ? 18.625 16.613 6.785 1.00 83.88 165 GLU A CA 1
ATOM 1299 C C . GLU A 1 165 ? 17.481 17.609 6.564 1.00 83.88 165 GLU A C 1
ATOM 1301 O O . GLU A 1 165 ? 16.390 17.420 7.099 1.00 83.88 165 GLU A O 1
ATOM 1306 N N . GLN A 1 166 ? 17.695 18.623 5.719 1.00 84.44 166 GLN A N 1
ATOM 1307 C CA . GLN A 1 166 ? 16.657 19.590 5.370 1.00 84.44 166 GLN A CA 1
ATOM 1308 C C . GLN A 1 166 ? 15.473 18.924 4.657 1.00 84.44 166 GLN A C 1
ATOM 1310 O O . GLN A 1 166 ? 14.329 19.157 5.038 1.00 84.44 166 GLN A O 1
ATOM 1315 N N . TYR A 1 167 ? 15.735 18.048 3.682 1.00 85.69 167 TYR A N 1
ATOM 1316 C CA . TYR A 1 167 ? 14.687 17.291 2.996 1.00 85.69 167 TYR A CA 1
ATOM 1317 C C . TYR A 1 167 ? 13.857 16.456 3.978 1.00 85.69 167 TYR A C 1
ATOM 1319 O O . TYR A 1 167 ? 12.634 16.543 3.970 1.00 85.69 167 TYR A O 1
ATOM 1327 N N . THR A 1 168 ? 14.508 15.697 4.862 1.00 81.44 168 THR A N 1
ATOM 1328 C CA . THR A 1 168 ? 13.844 14.878 5.889 1.00 81.44 168 THR A CA 1
ATOM 1329 C C . THR A 1 168 ? 12.976 15.716 6.831 1.00 81.44 168 THR A C 1
ATOM 1331 O O . THR A 1 168 ? 11.893 15.282 7.226 1.00 81.44 168 THR A O 1
ATOM 1334 N N . VAL A 1 169 ? 13.430 16.919 7.197 1.00 80.69 169 VAL A N 1
ATOM 1335 C CA . VAL A 1 169 ? 12.647 17.856 8.019 1.00 80.69 169 VAL A CA 1
ATOM 1336 C C . VAL A 1 169 ? 11.419 18.367 7.268 1.00 80.69 169 VAL A C 1
ATOM 1338 O O . VAL A 1 169 ? 10.339 18.426 7.854 1.00 80.69 169 VAL A O 1
ATOM 1341 N N . ASP A 1 170 ? 11.574 18.714 5.992 1.00 80.38 170 ASP A N 1
ATOM 1342 C CA . ASP A 1 170 ? 10.493 19.267 5.174 1.00 80.38 170 ASP A CA 1
ATOM 1343 C C . ASP A 1 170 ? 9.473 18.191 4.751 1.00 80.38 170 ASP A C 1
ATOM 1345 O O . ASP A 1 170 ? 8.315 18.510 4.485 1.00 80.38 170 ASP A O 1
ATOM 1349 N N . HIS A 1 171 ? 9.901 16.925 4.678 1.00 78.19 171 HIS A N 1
ATOM 1350 C CA . HIS A 1 171 ? 9.139 15.789 4.141 1.00 78.19 171 HIS A CA 1
ATOM 1351 C C . HIS A 1 171 ? 9.063 14.630 5.150 1.00 78.19 171 HIS A C 1
ATOM 1353 O O . HIS A 1 171 ? 9.496 13.510 4.862 1.00 78.19 171 HIS A O 1
ATOM 1359 N N . PRO A 1 172 ? 8.530 14.853 6.366 1.00 71.12 172 PRO A N 1
ATOM 1360 C CA . PRO A 1 172 ? 8.590 13.849 7.419 1.00 71.12 172 PRO A CA 1
ATOM 1361 C C . PRO A 1 172 ? 7.773 12.602 7.074 1.00 71.12 172 PRO A C 1
ATOM 1363 O O . PRO A 1 172 ? 8.201 11.511 7.409 1.00 71.12 172 PRO A O 1
ATOM 1366 N N . ASN A 1 173 ? 6.633 12.737 6.388 1.00 70.88 173 ASN A N 1
ATOM 1367 C CA . ASN A 1 173 ? 5.678 11.641 6.175 1.00 70.88 173 ASN A CA 1
ATOM 1368 C C . ASN A 1 173 ? 5.4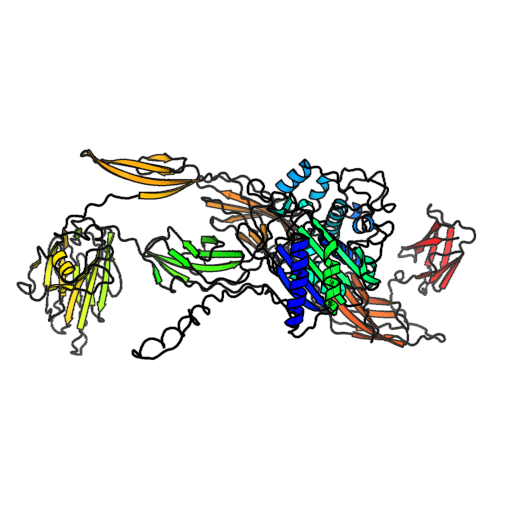77 11.271 4.694 1.00 70.88 173 ASN A C 1
ATOM 1370 O O . ASN A 1 173 ? 4.570 10.500 4.379 1.00 70.88 173 ASN A O 1
ATOM 1374 N N . ASP A 1 174 ? 6.262 11.829 3.772 1.00 74.31 174 ASP A N 1
ATOM 1375 C CA . ASP A 1 174 ? 6.080 11.627 2.334 1.00 74.31 174 ASP A CA 1
ATOM 1376 C C . ASP A 1 174 ? 7.405 11.586 1.557 1.00 74.31 174 ASP A C 1
ATOM 1378 O O . ASP A 1 174 ? 8.491 11.711 2.110 1.00 74.31 174 ASP A O 1
ATOM 1382 N N . TYR A 1 175 ? 7.312 11.280 0.261 1.00 84.69 175 TYR A N 1
ATOM 1383 C CA . TYR A 1 175 ? 8.442 11.321 -0.665 1.00 84.69 175 TYR A CA 1
ATOM 1384 C C . TYR A 1 175 ? 8.067 12.196 -1.859 1.00 84.69 175 TYR A C 1
ATOM 1386 O O . TYR A 1 175 ? 7.269 11.783 -2.712 1.00 84.69 175 TYR A O 1
ATOM 1394 N N . ASP A 1 176 ? 8.671 13.381 -1.935 1.00 87.62 176 ASP A N 1
ATOM 1395 C CA . ASP A 1 176 ? 8.625 14.235 -3.119 1.00 87.62 176 ASP A CA 1
ATOM 1396 C C . ASP A 1 176 ? 9.903 14.057 -3.947 1.00 87.62 176 ASP A C 1
ATOM 1398 O O . ASP A 1 176 ? 11.025 14.304 -3.498 1.00 87.62 176 ASP A O 1
ATOM 1402 N N . ALA A 1 177 ? 9.713 13.593 -5.180 1.00 90.81 177 ALA A N 1
ATOM 1403 C CA . ALA A 1 177 ? 10.781 13.325 -6.129 1.00 90.81 177 ALA A CA 1
ATOM 1404 C C . ALA A 1 177 ? 11.466 14.593 -6.662 1.00 90.81 177 ALA A C 1
ATOM 1406 O O . ALA A 1 177 ? 12.617 14.519 -7.088 1.00 90.81 177 ALA A O 1
ATOM 1407 N N . ILE A 1 178 ? 10.750 15.721 -6.708 1.00 91.12 178 ILE A N 1
ATOM 1408 C CA . ILE A 1 178 ? 11.248 16.988 -7.249 1.00 91.12 178 ILE A CA 1
ATOM 1409 C C . ILE A 1 178 ? 12.124 17.683 -6.213 1.00 91.12 178 ILE A C 1
ATOM 1411 O O . ILE A 1 178 ? 13.241 18.080 -6.541 1.00 91.12 178 ILE A O 1
ATOM 1415 N N . ASP A 1 179 ? 11.664 17.762 -4.968 1.00 90.12 179 ASP A N 1
ATOM 1416 C CA . ASP A 1 179 ? 12.414 18.419 -3.893 1.00 90.12 179 ASP A CA 1
ATOM 1417 C C . ASP A 1 179 ? 13.680 17.616 -3.537 1.00 90.12 179 ASP A C 1
ATOM 1419 O O . ASP A 1 179 ? 14.744 18.189 -3.302 1.00 90.12 179 ASP A O 1
ATOM 1423 N N . ALA A 1 180 ? 13.633 16.281 -3.658 1.00 90.19 180 ALA A N 1
ATOM 1424 C CA . ALA A 1 180 ? 14.803 15.414 -3.481 1.00 90.19 180 ALA A CA 1
ATOM 1425 C C . ALA A 1 180 ? 15.942 15.702 -4.483 1.00 90.19 180 ALA A C 1
ATOM 1427 O O . ALA A 1 180 ? 17.089 15.319 -4.240 1.00 90.19 180 ALA A O 1
ATOM 1428 N N . LEU A 1 181 ? 15.668 16.380 -5.608 1.00 92.19 181 LEU A N 1
ATOM 1429 C CA . LEU A 1 181 ? 16.705 16.764 -6.570 1.00 92.19 181 LEU A CA 1
ATOM 1430 C C . LEU A 1 181 ? 17.716 17.737 -5.958 1.00 92.19 181 LEU A C 1
ATOM 1432 O O . LEU A 1 181 ? 18.880 17.723 -6.361 1.00 92.19 181 LEU A O 1
ATOM 1436 N N . ASP A 1 182 ? 17.312 18.568 -4.995 1.00 90.94 182 ASP A N 1
ATOM 1437 C CA . ASP A 1 182 ? 18.176 19.596 -4.401 1.00 90.94 182 ASP A CA 1
ATOM 1438 C C . ASP A 1 182 ? 19.396 19.007 -3.687 1.00 90.94 182 ASP A C 1
ATOM 1440 O O . ASP A 1 182 ? 20.437 19.662 -3.623 1.00 90.94 182 ASP A O 1
ATOM 1444 N N . ILE A 1 183 ? 19.311 17.734 -3.291 1.00 89.69 183 ILE A N 1
ATOM 1445 C CA . ILE A 1 183 ? 20.392 16.973 -2.661 1.00 89.69 183 ILE A CA 1
ATOM 1446 C C . ILE A 1 183 ? 21.603 16.805 -3.595 1.00 89.69 183 ILE A C 1
ATOM 1448 O O . ILE A 1 183 ? 22.738 16.811 -3.129 1.00 89.69 183 ILE A O 1
ATOM 1452 N N . TYR A 1 184 ? 21.393 16.649 -4.910 1.00 92.12 184 TYR A N 1
ATOM 1453 C CA . TYR A 1 184 ? 22.470 16.248 -5.835 1.00 92.12 184 TYR A CA 1
ATOM 1454 C C . TYR A 1 184 ? 22.446 16.944 -7.203 1.00 92.12 184 TYR A C 1
ATOM 1456 O O . TYR A 1 184 ? 23.384 16.797 -7.996 1.00 92.12 184 TYR A O 1
ATOM 1464 N N . LYS A 1 185 ? 21.396 17.707 -7.544 1.00 93.00 185 LYS A N 1
ATOM 1465 C CA . LYS A 1 185 ? 21.206 18.238 -8.906 1.00 93.00 185 LYS A CA 1
ATOM 1466 C C . LYS A 1 185 ? 22.345 19.129 -9.374 1.00 93.00 185 LYS A C 1
ATOM 1468 O O . LYS A 1 185 ? 22.539 19.233 -10.578 1.00 93.00 185 LYS A O 1
ATOM 1473 N N . ASN A 1 186 ? 23.122 19.737 -8.480 1.00 92.38 186 ASN A N 1
ATOM 1474 C CA . ASN A 1 186 ? 24.231 20.631 -8.834 1.00 92.38 186 ASN A CA 1
ATOM 1475 C C . ASN A 1 186 ? 25.569 19.912 -9.072 1.00 92.38 186 ASN A C 1
ATOM 1477 O O . ASN A 1 186 ? 26.522 20.534 -9.540 1.00 92.38 186 ASN A O 1
ATOM 1481 N N . GLU A 1 187 ? 25.652 18.605 -8.826 1.00 91.62 187 GLU A N 1
ATOM 1482 C CA . GLU A 1 187 ? 26.899 17.858 -8.989 1.00 91.62 187 GLU A CA 1
ATOM 1483 C C . GLU A 1 187 ? 27.337 17.710 -10.449 1.00 91.62 187 GLU A C 1
ATOM 1485 O O . GLU A 1 187 ? 26.524 17.604 -11.370 1.00 91.62 187 GLU A O 1
ATOM 1490 N N . SER A 1 188 ? 28.647 17.662 -10.678 1.00 93.75 188 SER A N 1
ATOM 1491 C CA . SER A 1 188 ? 29.200 17.339 -11.997 1.00 93.75 188 SER A CA 1
ATOM 1492 C C . SER A 1 188 ? 29.006 15.861 -12.335 1.00 93.75 188 SER A C 1
ATOM 1494 O O . SER A 1 188 ? 29.122 15.003 -11.464 1.00 93.75 188 SER A O 1
ATOM 1496 N N . LEU A 1 189 ? 28.767 15.555 -13.614 1.00 96.56 189 LEU A N 1
ATOM 1497 C CA . LEU A 1 189 ? 28.741 14.167 -14.073 1.00 96.56 189 LEU A CA 1
ATOM 1498 C C . LEU A 1 189 ? 30.158 13.580 -14.087 1.00 96.56 189 LEU A C 1
ATOM 1500 O O . LEU A 1 189 ? 31.118 14.260 -14.460 1.00 96.56 189 LEU A O 1
ATOM 1504 N N . LEU A 1 190 ? 30.266 12.303 -13.729 1.00 96.56 190 LEU A N 1
ATOM 1505 C CA . LEU A 1 190 ? 31.504 11.523 -13.726 1.00 96.56 190 LEU A CA 1
ATOM 1506 C C . LEU A 1 190 ? 32.044 11.274 -15.144 1.00 96.56 190 LEU A C 1
ATOM 1508 O O . LEU A 1 190 ? 33.246 11.103 -15.328 1.00 96.56 190 LEU A O 1
ATOM 1512 N N . PHE A 1 191 ? 31.159 11.230 -16.141 1.00 97.31 191 PHE A N 1
ATOM 1513 C CA . PHE A 1 191 ? 31.472 10.991 -17.550 1.00 97.31 191 PHE A CA 1
ATOM 1514 C C . PHE A 1 191 ? 30.330 11.480 -18.453 1.00 97.31 191 PHE A C 1
ATOM 1516 O O . PHE A 1 191 ? 29.259 11.852 -17.970 1.00 97.31 191 PHE A O 1
ATOM 1523 N N . THR A 1 192 ? 30.556 11.475 -19.769 1.00 98.25 192 THR A N 1
ATOM 1524 C CA . THR A 1 192 ? 29.526 11.786 -20.770 1.00 98.25 192 THR A CA 1
ATOM 1525 C C . THR A 1 192 ? 28.417 10.726 -20.752 1.00 98.25 192 THR A C 1
ATOM 1527 O O . THR A 1 192 ? 28.720 9.540 -20.885 1.00 98.25 192 THR A O 1
ATOM 1530 N N . PRO A 1 193 ? 27.135 11.108 -20.611 1.00 98.38 193 PRO A N 1
ATOM 1531 C CA . PRO A 1 193 ? 26.041 10.141 -20.555 1.00 98.38 193 PRO A CA 1
ATOM 1532 C C . PRO A 1 193 ? 26.045 9.156 -21.736 1.00 98.38 193 PRO A C 1
ATOM 1534 O O . PRO A 1 193 ? 26.254 9.553 -22.881 1.00 98.38 193 PRO A O 1
ATOM 1537 N N . GLY A 1 194 ? 25.822 7.874 -21.446 1.00 96.94 194 GLY A N 1
ATOM 1538 C CA . GLY A 1 194 ? 25.811 6.779 -22.423 1.00 96.94 194 GLY A CA 1
ATOM 1539 C C . GLY A 1 194 ? 27.177 6.138 -22.710 1.00 96.94 194 GLY A C 1
ATOM 1540 O O . GLY A 1 194 ? 27.216 5.049 -23.276 1.00 96.94 194 GLY A O 1
ATOM 1541 N N . THR A 1 195 ? 28.306 6.748 -22.315 1.00 97.50 195 THR A N 1
ATOM 1542 C CA . THR A 1 195 ? 29.643 6.224 -22.680 1.00 97.50 195 THR A CA 1
ATOM 1543 C C . THR A 1 195 ? 30.245 5.250 -21.669 1.00 97.50 195 THR A C 1
ATOM 1545 O O . THR A 1 195 ? 31.189 4.540 -22.006 1.00 97.50 195 THR A O 1
ATOM 1548 N N . SER A 1 196 ? 29.736 5.226 -20.435 1.00 97.00 196 SER A N 1
ATOM 1549 C CA . SER A 1 196 ? 30.248 4.407 -19.327 1.00 97.00 196 SER A CA 1
ATOM 1550 C C . SER A 1 196 ? 29.113 3.974 -18.398 1.00 97.00 196 SER A C 1
ATOM 1552 O O . SER A 1 196 ? 28.015 4.524 -18.445 1.00 97.00 196 SER A O 1
ATOM 1554 N N . TYR A 1 197 ? 29.394 2.999 -17.533 1.00 97.12 197 TYR A N 1
ATOM 1555 C CA . TYR A 1 197 ? 28.481 2.542 -16.486 1.00 97.12 197 TYR A CA 1
ATOM 1556 C C . TYR A 1 197 ? 28.926 3.047 -15.111 1.00 97.12 197 TYR A C 1
ATOM 1558 O O . TYR A 1 197 ? 30.098 2.913 -14.748 1.00 97.12 197 TYR A O 1
ATOM 1566 N N . HIS A 1 198 ? 27.983 3.553 -14.319 1.00 96.56 198 HIS A N 1
ATOM 1567 C CA . HIS A 1 198 ? 28.159 3.781 -12.887 1.00 96.56 198 HIS A CA 1
ATOM 1568 C C . HIS A 1 198 ? 26.824 3.663 -12.162 1.00 96.56 198 HIS A C 1
ATOM 1570 O O . HIS A 1 198 ? 25.883 4.411 -12.430 1.00 96.56 198 HIS A O 1
ATOM 1576 N N . TYR A 1 199 ? 26.762 2.724 -11.220 1.00 95.75 199 TYR A N 1
ATOM 1577 C CA . TYR A 1 199 ? 25.583 2.511 -10.394 1.00 95.75 199 TYR A CA 1
ATOM 1578 C C . TYR A 1 199 ? 25.243 3.783 -9.611 1.00 95.75 199 TYR A C 1
ATOM 1580 O O . TYR A 1 199 ? 26.057 4.267 -8.830 1.00 95.75 199 TYR A O 1
ATOM 1588 N N . SER A 1 200 ? 24.035 4.310 -9.812 1.00 95.19 200 SER A N 1
ATOM 1589 C CA . SER A 1 200 ? 23.624 5.595 -9.246 1.00 95.19 200 SER A CA 1
ATOM 1590 C C . SER A 1 200 ? 22.221 5.539 -8.658 1.00 95.19 200 SER A C 1
ATOM 1592 O O . SER A 1 200 ? 21.239 5.353 -9.381 1.00 95.19 200 SER A O 1
ATOM 1594 N N . ASN A 1 201 ? 22.125 5.739 -7.340 1.00 93.88 201 ASN A N 1
ATOM 1595 C CA . ASN A 1 201 ? 20.840 5.927 -6.665 1.00 93.88 201 ASN A CA 1
ATOM 1596 C C . ASN A 1 201 ? 20.194 7.260 -7.071 1.00 93.88 201 ASN A C 1
ATOM 1598 O O . ASN A 1 201 ? 19.008 7.295 -7.387 1.00 93.88 201 ASN A O 1
ATOM 1602 N N . TYR A 1 202 ? 20.984 8.327 -7.168 1.00 94.50 202 TYR A N 1
ATOM 1603 C CA . TYR A 1 202 ? 20.524 9.645 -7.610 1.00 94.50 202 TYR A CA 1
ATOM 1604 C C . TYR A 1 202 ? 20.059 9.664 -9.075 1.00 94.50 202 TYR A C 1
ATOM 1606 O O . TYR A 1 202 ? 19.129 10.383 -9.433 1.00 94.50 202 TYR A O 1
ATOM 1614 N N . GLY A 1 203 ? 20.623 8.810 -9.935 1.00 96.56 203 GLY A N 1
ATOM 1615 C CA . GLY A 1 203 ? 20.078 8.582 -11.276 1.00 96.56 203 GLY A CA 1
ATOM 1616 C C . GLY A 1 203 ? 18.634 8.068 -11.243 1.00 96.56 203 GLY A C 1
ATOM 1617 O O . GLY A 1 203 ? 17.791 8.544 -12.001 1.00 96.56 203 GLY A O 1
ATOM 1618 N N . TYR A 1 204 ? 18.321 7.158 -10.318 1.00 97.62 204 TYR A N 1
ATOM 1619 C CA . TYR A 1 204 ? 16.961 6.648 -10.124 1.00 97.62 204 TYR A CA 1
ATOM 1620 C C . TYR A 1 204 ? 16.034 7.643 -9.416 1.00 97.62 204 TYR A C 1
ATOM 1622 O O . TYR A 1 204 ? 14.844 7.675 -9.721 1.00 97.62 204 TYR A O 1
ATOM 1630 N N . GLN A 1 205 ? 16.557 8.502 -8.537 1.00 94.69 205 GLN A N 1
ATOM 1631 C CA . GLN A 1 205 ? 15.784 9.634 -8.013 1.00 94.69 205 GLN A CA 1
ATOM 1632 C C . GLN A 1 205 ? 15.395 10.603 -9.139 1.00 94.69 205 GLN A C 1
ATOM 1634 O O . GLN A 1 205 ? 14.232 10.992 -9.227 1.00 94.69 205 GLN A O 1
ATOM 1639 N N . LEU A 1 206 ? 16.298 10.895 -10.086 1.00 97.44 206 LEU A N 1
ATOM 1640 C CA . LEU A 1 206 ? 15.952 11.735 -11.239 1.00 97.44 206 LEU A CA 1
ATOM 1641 C C . LEU A 1 206 ? 14.909 11.044 -12.124 1.00 97.44 206 LEU A C 1
ATOM 1643 O O . LEU A 1 206 ? 13.990 11.693 -12.619 1.00 97.44 206 LEU A O 1
ATOM 1647 N N . ALA A 1 207 ? 15.003 9.719 -12.278 1.00 98.38 207 ALA A N 1
ATOM 1648 C CA . ALA A 1 207 ? 13.996 8.951 -13.006 1.00 98.38 207 ALA A CA 1
ATOM 1649 C C . ALA A 1 207 ? 12.615 9.086 -12.348 1.00 98.38 207 ALA A C 1
ATOM 1651 O O . ALA A 1 207 ? 11.614 9.209 -13.045 1.00 98.38 207 ALA A O 1
ATOM 1652 N N . SER A 1 208 ? 12.552 9.140 -11.018 1.00 96.69 208 SER A N 1
ATOM 1653 C CA . SER A 1 208 ? 11.302 9.343 -10.283 1.00 96.69 208 SER A CA 1
ATOM 1654 C C . SER A 1 208 ? 10.670 10.716 -10.524 1.00 96.69 208 SER A C 1
ATOM 1656 O O . SER A 1 208 ? 9.457 10.800 -10.712 1.00 96.69 208 SER A O 1
ATOM 1658 N N . ALA A 1 209 ? 11.487 11.770 -10.626 1.00 96.75 209 ALA A N 1
ATOM 1659 C CA . ALA A 1 209 ? 11.043 13.114 -10.988 1.00 96.75 209 ALA A CA 1
ATOM 1660 C C . ALA A 1 209 ? 10.498 13.151 -12.424 1.00 96.75 209 ALA A C 1
ATOM 1662 O O . ALA A 1 209 ? 9.417 13.691 -12.667 1.00 96.75 209 ALA A O 1
ATOM 1663 N N . VAL A 1 210 ? 11.199 12.504 -13.364 1.00 98.19 210 VAL A N 1
ATOM 1664 C CA . VAL A 1 210 ? 10.737 12.338 -14.752 1.00 98.19 210 VAL A CA 1
ATOM 1665 C C . VAL A 1 210 ? 9.397 11.599 -14.793 1.00 98.19 210 VAL A C 1
ATOM 1667 O O . VAL A 1 210 ? 8.460 12.083 -15.420 1.00 98.19 210 VAL A O 1
ATOM 1670 N N . ILE A 1 211 ? 9.267 10.476 -14.082 1.00 96.50 211 ILE A N 1
ATOM 1671 C CA . ILE A 1 211 ? 8.026 9.686 -13.994 1.00 96.50 211 ILE A CA 1
ATOM 1672 C C . ILE A 1 211 ? 6.881 10.525 -13.414 1.00 96.50 211 ILE A C 1
ATOM 1674 O O . ILE A 1 211 ? 5.770 10.499 -13.946 1.00 96.50 211 ILE A O 1
ATOM 1678 N N . ALA A 1 212 ? 7.138 11.290 -12.349 1.00 87.44 212 ALA A N 1
ATOM 1679 C CA . ALA A 1 212 ? 6.125 12.132 -11.722 1.00 87.44 212 ALA A CA 1
ATOM 1680 C C . ALA A 1 212 ? 5.593 13.210 -12.684 1.00 87.44 212 ALA A C 1
ATOM 1682 O O . ALA A 1 212 ? 4.384 13.454 -12.767 1.00 87.44 212 ALA A O 1
ATOM 1683 N N . ARG A 1 213 ? 6.497 13.830 -13.452 1.00 88.69 213 ARG A N 1
ATOM 1684 C CA . ARG A 1 213 ? 6.177 14.871 -14.437 1.00 88.69 213 ARG A CA 1
ATOM 1685 C C . ARG A 1 213 ? 5.476 14.299 -15.669 1.00 88.69 213 ARG A C 1
ATOM 1687 O O . ARG A 1 213 ? 4.392 14.771 -16.003 1.00 88.69 213 ARG A O 1
ATOM 1694 N N . ALA A 1 214 ? 6.024 13.244 -16.269 1.00 86.50 214 ALA A N 1
ATOM 1695 C CA . ALA A 1 214 ? 5.448 12.568 -17.434 1.00 86.50 214 ALA A CA 1
ATOM 1696 C C . ALA A 1 214 ? 4.055 11.982 -17.137 1.00 86.50 214 ALA A C 1
ATOM 1698 O O . ALA A 1 214 ? 3.128 12.101 -17.937 1.00 86.50 214 ALA A O 1
ATOM 1699 N N . GLY A 1 215 ? 3.875 11.392 -15.952 1.00 80.44 215 GLY A N 1
ATOM 1700 C CA . GLY A 1 215 ? 2.591 10.854 -15.499 1.00 80.44 215 GLY A CA 1
ATOM 1701 C C . GLY A 1 215 ? 1.623 11.894 -14.919 1.00 80.44 215 GLY A C 1
ATOM 1702 O O . GLY A 1 215 ? 0.484 11.545 -14.597 1.00 80.44 215 GLY A O 1
ATOM 1703 N N . ASN A 1 216 ? 2.055 13.151 -14.752 1.00 78.81 216 ASN A N 1
ATOM 1704 C CA . ASN A 1 216 ? 1.304 14.244 -14.121 1.00 78.81 216 ASN A CA 1
ATOM 1705 C C . ASN A 1 216 ? 0.672 13.861 -12.759 1.00 78.81 216 ASN A C 1
ATOM 1707 O O . ASN A 1 216 ? -0.501 14.146 -12.481 1.00 78.81 216 ASN A O 1
ATOM 1711 N N . ALA A 1 217 ? 1.435 13.163 -11.911 1.00 74.06 217 ALA A N 1
ATOM 1712 C CA . ALA A 1 217 ? 1.079 12.858 -10.521 1.00 74.06 217 ALA A CA 1
ATOM 1713 C C . ALA A 1 217 ? 2.342 12.567 -9.691 1.00 74.06 217 ALA A C 1
ATOM 1715 O O . ALA A 1 217 ? 3.354 12.199 -10.280 1.00 74.06 217 ALA A O 1
ATOM 1716 N N . PRO A 1 218 ? 2.297 12.658 -8.349 1.00 83.75 218 PRO A N 1
ATOM 1717 C CA . PRO A 1 218 ? 3.433 12.286 -7.507 1.00 83.75 218 PRO A CA 1
ATOM 1718 C C . PRO A 1 218 ? 3.927 10.866 -7.804 1.00 83.75 218 PRO A C 1
ATOM 1720 O O . PRO A 1 218 ? 3.123 9.968 -8.073 1.00 83.75 218 PRO A O 1
ATOM 1723 N N . PHE A 1 219 ? 5.242 10.654 -7.725 1.00 90.50 219 PHE A N 1
ATOM 1724 C CA . PHE A 1 219 ? 5.875 9.368 -8.034 1.00 90.50 219 PHE A CA 1
ATOM 1725 C C . PHE A 1 219 ? 5.250 8.201 -7.249 1.00 90.50 219 PHE A C 1
ATOM 1727 O O . PHE A 1 219 ? 4.893 7.177 -7.830 1.00 90.50 219 PHE A O 1
ATOM 1734 N N . VAL A 1 220 ? 5.029 8.389 -5.945 1.00 86.88 220 VAL A N 1
ATOM 1735 C CA . VAL A 1 220 ? 4.413 7.378 -5.069 1.00 86.88 220 VAL A CA 1
ATOM 1736 C C . VAL A 1 220 ? 3.003 7.012 -5.534 1.00 86.88 220 VAL A C 1
ATOM 1738 O O . VAL A 1 220 ? 2.638 5.837 -5.573 1.00 86.88 220 VAL A O 1
ATOM 1741 N N . SER A 1 221 ? 2.216 8.004 -5.959 1.00 80.25 221 SER A N 1
ATOM 1742 C CA . SER A 1 221 ? 0.875 7.774 -6.502 1.00 80.25 221 SER A CA 1
ATOM 1743 C C . SER A 1 221 ? 0.912 7.005 -7.823 1.00 80.25 221 SER A C 1
ATOM 1745 O O . SER A 1 221 ? 0.033 6.176 -8.057 1.00 80.25 221 SER A O 1
ATOM 1747 N N . GLN A 1 222 ? 1.915 7.245 -8.677 1.00 85.12 222 GLN A N 1
ATOM 1748 C CA . GLN A 1 222 ? 2.106 6.481 -9.917 1.00 85.12 222 GLN A CA 1
ATOM 1749 C C . GLN A 1 222 ? 2.397 5.008 -9.605 1.00 85.12 222 GLN A C 1
ATOM 1751 O O . GLN A 1 222 ? 1.734 4.138 -10.161 1.00 85.12 222 GLN A O 1
ATOM 1756 N N . LEU A 1 223 ? 3.313 4.713 -8.674 1.00 90.56 223 LEU A N 1
ATOM 1757 C CA . LEU A 1 223 ? 3.585 3.329 -8.268 1.00 90.56 223 LEU A CA 1
ATOM 1758 C C . LEU A 1 223 ? 2.339 2.644 -7.690 1.00 90.56 223 LEU A C 1
ATOM 1760 O O . LEU A 1 223 ? 1.995 1.537 -8.105 1.00 90.56 223 LEU A O 1
ATOM 1764 N N . ARG A 1 224 ? 1.623 3.321 -6.784 1.00 84.56 224 ARG A N 1
ATOM 1765 C CA . ARG A 1 224 ? 0.423 2.764 -6.149 1.00 84.56 224 ARG A CA 1
ATOM 1766 C C . ARG A 1 224 ? -0.669 2.438 -7.172 1.00 84.56 224 ARG A C 1
ATOM 1768 O O . ARG A 1 224 ? -1.093 1.292 -7.277 1.00 84.56 224 ARG A O 1
ATOM 1775 N N . SER A 1 225 ? -1.048 3.416 -7.995 1.00 74.38 225 SER A N 1
ATOM 1776 C CA . SER A 1 225 ? -2.159 3.274 -8.950 1.00 74.38 225 SER A CA 1
ATOM 1777 C C . SER A 1 225 ? -1.849 2.411 -10.176 1.00 74.38 225 SER A C 1
ATOM 1779 O O . SER A 1 225 ? -2.773 1.838 -10.760 1.00 74.38 225 SER A O 1
ATOM 1781 N N . ARG A 1 226 ? -0.577 2.306 -10.584 1.00 84.94 226 ARG A N 1
ATOM 1782 C CA . ARG A 1 226 ? -0.168 1.526 -11.765 1.00 84.94 226 ARG A CA 1
ATOM 1783 C C . ARG A 1 226 ? 0.332 0.125 -11.443 1.00 84.94 226 ARG A C 1
ATOM 1785 O O . ARG A 1 226 ? 0.311 -0.724 -12.333 1.00 84.94 226 ARG A O 1
ATOM 1792 N N . ILE A 1 227 ? 0.798 -0.104 -10.214 1.00 90.62 227 ILE A N 1
ATOM 1793 C CA . ILE A 1 227 ? 1.445 -1.357 -9.817 1.00 90.62 227 ILE A CA 1
ATOM 1794 C C . ILE A 1 227 ? 0.791 -1.938 -8.560 1.00 90.62 227 ILE A C 1
ATOM 1796 O O . ILE A 1 227 ? 0.315 -3.066 -8.611 1.00 90.62 227 ILE A O 1
ATOM 1800 N N . PHE A 1 228 ? 0.744 -1.210 -7.442 1.00 87.94 228 PHE A N 1
ATOM 1801 C CA . PHE A 1 228 ? 0.413 -1.829 -6.147 1.00 87.94 228 PHE A CA 1
ATOM 1802 C C . PHE A 1 228 ? -1.055 -2.248 -6.048 1.00 87.94 228 PHE A C 1
ATOM 1804 O O . PHE A 1 228 ? -1.348 -3.411 -5.770 1.00 87.94 228 PHE A O 1
ATOM 1811 N N . ASP A 1 229 ? -1.970 -1.331 -6.355 1.00 78.50 229 ASP A N 1
ATOM 1812 C CA . ASP A 1 229 ? -3.410 -1.583 -6.250 1.00 78.50 229 ASP A CA 1
ATOM 1813 C C . ASP A 1 229 ? -3.888 -2.515 -7.374 1.00 78.50 229 ASP A C 1
ATOM 1815 O O . ASP A 1 229 ? -4.732 -3.380 -7.160 1.00 78.50 229 ASP A O 1
ATOM 1819 N N . GLN A 1 230 ? -3.300 -2.381 -8.569 1.00 78.94 230 GLN A N 1
ATOM 1820 C CA . GLN A 1 230 ? -3.641 -3.180 -9.756 1.00 78.94 230 GLN A CA 1
ATOM 1821 C C . GLN A 1 230 ? -3.346 -4.669 -9.574 1.00 78.94 230 GLN A C 1
ATOM 1823 O O . GLN A 1 230 ? -4.065 -5.515 -10.103 1.00 78.94 230 GLN A O 1
ATOM 1828 N N . HIS A 1 231 ? -2.278 -4.973 -8.841 1.00 82.19 231 HIS A N 1
ATOM 1829 C CA . HIS A 1 231 ? -1.791 -6.331 -8.624 1.00 82.19 231 HIS A CA 1
ATOM 1830 C C . HIS A 1 231 ? -2.060 -6.848 -7.211 1.00 82.19 231 HIS A C 1
ATOM 1832 O O . HIS A 1 231 ? -1.638 -7.951 -6.863 1.00 82.19 231 HIS A O 1
ATOM 1838 N N . ASN A 1 232 ? -2.802 -6.079 -6.411 1.00 82.06 232 ASN A N 1
ATOM 1839 C CA . ASN A 1 232 ? -3.192 -6.452 -5.063 1.00 82.06 232 ASN A CA 1
ATOM 1840 C C . ASN A 1 232 ? -1.981 -6.760 -4.159 1.00 82.06 232 ASN A C 1
ATOM 1842 O O . ASN A 1 232 ? -1.885 -7.855 -3.598 1.00 82.06 232 ASN A O 1
ATOM 1846 N N . TYR A 1 233 ? -1.052 -5.802 -4.043 1.00 90.19 233 TYR A N 1
ATOM 1847 C CA . TYR A 1 233 ? 0.099 -5.852 -3.129 1.00 90.19 233 TYR A CA 1
ATOM 1848 C C . TYR A 1 233 ? -0.222 -5.124 -1.810 1.00 90.19 233 TYR A C 1
ATOM 1850 O O . TYR A 1 233 ? 0.061 -3.930 -1.695 1.00 90.19 233 TYR A O 1
ATOM 1858 N N . PRO A 1 234 ? -0.834 -5.798 -0.817 1.00 84.31 234 PRO A N 1
ATOM 1859 C CA . PRO A 1 234 ? -1.355 -5.177 0.398 1.00 84.31 234 PRO A CA 1
ATOM 1860 C C . PRO A 1 234 ? -0.360 -4.379 1.221 1.00 84.31 234 PRO A C 1
ATOM 1862 O O . PRO A 1 234 ? -0.779 -3.416 1.854 1.00 84.31 234 PRO A O 1
ATOM 1865 N N . PHE A 1 235 ? 0.913 -4.763 1.271 1.00 87.88 235 PHE A N 1
ATOM 1866 C CA . PHE A 1 235 ? 1.864 -4.111 2.168 1.00 87.88 235 PHE A CA 1
ATOM 1867 C C . PHE A 1 235 ? 2.960 -3.323 1.453 1.00 87.88 235 PHE A C 1
ATOM 1869 O O . PHE A 1 235 ? 3.818 -2.738 2.116 1.00 87.88 235 PHE A O 1
ATOM 1876 N N . LEU A 1 236 ? 2.951 -3.304 0.119 1.00 90.38 236 LEU A N 1
ATOM 1877 C CA . LEU A 1 236 ? 3.957 -2.601 -0.662 1.00 90.38 236 LEU A CA 1
ATOM 1878 C C . LEU A 1 236 ? 3.695 -1.091 -0.643 1.00 90.38 236 LEU A C 1
ATOM 1880 O O . LEU A 1 236 ? 2.647 -0.617 -1.084 1.00 90.38 236 LEU A O 1
ATOM 1884 N N . GLN A 1 237 ? 4.667 -0.327 -0.153 1.00 87.69 237 GLN A N 1
ATOM 1885 C CA . GLN A 1 237 ? 4.567 1.128 -0.030 1.00 87.69 237 GLN A CA 1
ATOM 1886 C C . GLN A 1 237 ? 5.949 1.787 0.013 1.00 87.69 237 GLN A C 1
ATOM 1888 O O . GLN A 1 237 ? 6.976 1.109 0.054 1.00 87.69 237 GLN A O 1
ATOM 1893 N N . MET A 1 238 ? 5.966 3.119 -0.017 1.00 86.31 238 MET A N 1
ATOM 1894 C CA . MET A 1 238 ? 7.163 3.888 0.308 1.00 86.31 238 MET A CA 1
ATOM 1895 C C . MET A 1 238 ? 7.390 3.879 1.817 1.00 86.31 238 MET A C 1
ATOM 1897 O O . MET A 1 238 ? 6.441 3.911 2.598 1.00 86.31 238 MET A O 1
ATOM 1901 N N . GLU A 1 239 ? 8.652 3.834 2.215 1.00 82.31 239 GLU A N 1
ATOM 1902 C CA . GLU A 1 239 ? 9.061 4.139 3.575 1.00 82.31 239 GLU A CA 1
ATOM 1903 C C . GLU A 1 239 ? 8.942 5.645 3.815 1.00 82.31 239 GLU A C 1
ATOM 1905 O O . GLU A 1 239 ? 9.293 6.452 2.952 1.00 82.31 239 GLU A O 1
ATOM 1910 N N . HIS A 1 240 ? 8.446 6.002 4.992 1.00 70.50 240 HIS A N 1
ATOM 1911 C CA . HIS A 1 240 ? 8.288 7.373 5.455 1.00 70.50 240 HIS A CA 1
ATOM 1912 C C . HIS A 1 240 ? 8.913 7.491 6.846 1.00 70.50 240 HIS A C 1
ATOM 1914 O O . HIS A 1 240 ? 8.985 6.499 7.578 1.00 70.50 240 HIS A O 1
ATOM 1920 N N . HIS A 1 241 ? 9.380 8.685 7.194 1.00 58.50 241 HIS A N 1
ATOM 1921 C CA . HIS A 1 241 ? 9.931 8.980 8.509 1.00 58.50 241 HIS A CA 1
ATOM 1922 C C . HIS A 1 241 ? 8.798 9.360 9.501 1.00 58.50 241 HIS A C 1
ATOM 1924 O O . HIS A 1 241 ? 7.644 9.534 9.118 1.00 58.50 241 HIS A O 1
ATOM 1930 N N . GLY A 1 242 ? 9.082 9.418 10.808 1.00 49.78 242 GLY A N 1
ATOM 1931 C CA . GLY A 1 242 ? 8.125 9.841 11.850 1.00 49.78 242 GLY A CA 1
ATOM 1932 C C . GLY A 1 242 ? 7.828 8.799 12.941 1.00 49.78 242 GLY A C 1
ATOM 1933 O O . GLY A 1 242 ? 8.286 7.662 12.877 1.00 49.78 242 GLY A O 1
ATOM 1934 N N . ASP A 1 243 ? 7.026 9.176 13.950 1.00 41.53 243 ASP A N 1
ATOM 1935 C CA . ASP A 1 243 ? 6.598 8.329 15.095 1.00 41.53 243 ASP A CA 1
ATOM 1936 C C . ASP A 1 243 ? 5.709 7.118 14.689 1.00 41.53 243 ASP A C 1
ATOM 1938 O O . ASP A 1 243 ? 5.123 6.418 15.525 1.00 41.53 243 ASP A O 1
ATOM 1942 N N . PHE A 1 244 ? 5.585 6.854 13.386 1.00 49.50 244 PHE A N 1
ATOM 1943 C CA . PHE A 1 244 ? 4.711 5.859 12.782 1.00 49.50 244 PHE A CA 1
ATOM 1944 C C . PHE A 1 244 ? 5.498 4.615 12.366 1.00 49.50 244 PHE A C 1
ATOM 1946 O O . PHE A 1 244 ? 5.853 4.432 11.208 1.00 49.50 244 PHE A O 1
ATOM 1953 N N . TYR A 1 245 ? 5.723 3.705 13.314 1.00 60.34 245 TYR A N 1
ATOM 1954 C CA . TYR A 1 245 ? 6.164 2.349 12.979 1.00 60.34 245 TYR A CA 1
ATOM 1955 C C . TYR A 1 245 ? 5.134 1.686 12.056 1.00 60.34 245 TYR A C 1
ATOM 1957 O O . TYR A 1 245 ? 3.944 1.617 12.409 1.00 60.34 245 TYR A O 1
ATOM 1965 N N . LEU A 1 246 ? 5.580 1.190 10.894 1.00 67.38 246 LEU A N 1
ATOM 1966 C CA . LEU A 1 246 ? 4.716 0.411 10.012 1.00 67.38 246 LEU A CA 1
ATOM 1967 C C . LEU A 1 246 ? 4.258 -0.841 10.767 1.00 67.38 246 LEU A C 1
ATOM 1969 O O . LEU A 1 246 ? 5.007 -1.435 11.552 1.00 67.38 246 LEU A O 1
ATOM 1973 N N . TYR A 1 247 ? 3.011 -1.251 10.545 1.00 69.38 247 TYR A N 1
ATOM 1974 C CA . TYR A 1 247 ? 2.508 -2.500 11.106 1.00 69.38 247 TYR A CA 1
ATOM 1975 C C . TYR A 1 247 ? 3.446 -3.646 10.706 1.00 69.38 247 TYR A C 1
ATOM 1977 O O . TYR A 1 247 ? 3.727 -3.831 9.523 1.00 69.38 247 TYR A O 1
ATOM 1985 N N . ASN A 1 248 ? 3.921 -4.409 11.697 1.00 81.19 248 ASN A N 1
ATOM 1986 C CA . ASN A 1 248 ? 4.791 -5.567 11.486 1.00 81.19 248 ASN A CA 1
ATOM 1987 C C . ASN A 1 248 ? 6.128 -5.222 10.780 1.00 81.19 248 ASN A C 1
ATOM 1989 O O . ASN A 1 248 ? 6.645 -6.036 10.010 1.00 81.19 248 ASN A O 1
ATOM 1993 N N . GLN A 1 249 ? 6.687 -4.027 11.021 1.00 86.69 249 GLN A N 1
ATOM 1994 C CA . GLN A 1 249 ? 8.004 -3.618 10.510 1.00 86.69 249 GLN A CA 1
ATOM 1995 C C . GLN A 1 249 ? 9.163 -4.289 11.239 1.00 86.69 249 GLN A C 1
ATOM 1997 O O . GLN A 1 249 ? 9.186 -4.381 12.465 1.00 86.69 249 GLN A O 1
ATOM 2002 N N . ALA A 1 250 ? 10.159 -4.723 10.471 1.00 88.62 250 ALA A N 1
ATOM 2003 C CA . ALA A 1 250 ? 11.383 -5.287 11.006 1.00 88.62 250 ALA A CA 1
ATOM 2004 C C . ALA A 1 250 ? 12.253 -4.242 11.706 1.00 88.62 250 ALA A C 1
ATOM 2006 O O . ALA A 1 250 ? 12.570 -3.209 11.127 1.00 88.62 250 ALA A O 1
ATOM 2007 N N . SER A 1 251 ? 12.715 -4.554 12.921 1.00 86.62 251 SER A N 1
ATOM 2008 C CA . SER A 1 251 ? 13.808 -3.802 13.543 1.00 86.62 251 SER A CA 1
ATOM 2009 C C . SER A 1 251 ? 15.113 -4.046 12.791 1.00 86.62 251 SER A C 1
ATOM 2011 O O . SER A 1 251 ? 15.365 -5.151 12.309 1.00 86.62 251 SER A O 1
ATOM 2013 N N . HIS A 1 252 ? 15.970 -3.032 12.737 1.00 86.44 252 HIS A N 1
ATOM 2014 C CA . HIS A 1 252 ? 17.233 -3.080 12.009 1.00 86.44 252 HIS A CA 1
ATOM 2015 C C . HIS A 1 252 ? 18.385 -3.652 12.850 1.00 86.44 252 HIS A C 1
ATOM 2017 O O . HIS A 1 252 ? 18.568 -3.309 14.023 1.00 86.44 252 HIS A O 1
ATOM 2023 N N . TYR A 1 253 ? 19.212 -4.493 12.228 1.00 86.19 253 TYR A N 1
ATOM 2024 C CA . TYR A 1 253 ? 20.396 -5.107 12.837 1.00 86.19 253 TYR A CA 1
ATOM 2025 C C . TYR A 1 253 ? 21.641 -4.881 11.981 1.00 86.19 253 TYR A C 1
ATOM 2027 O O . TYR A 1 253 ? 21.565 -4.862 10.756 1.00 86.19 253 TYR A O 1
ATOM 2035 N N . ASN A 1 254 ? 22.804 -4.786 12.623 1.00 84.75 254 ASN A N 1
ATOM 2036 C CA . ASN A 1 254 ? 24.114 -4.749 11.972 1.00 84.75 254 ASN A CA 1
ATOM 2037 C C . ASN A 1 254 ? 24.977 -5.912 12.462 1.00 84.75 254 ASN A C 1
ATOM 2039 O O . ASN A 1 254 ? 24.934 -6.263 13.640 1.00 84.75 254 ASN A O 1
ATOM 2043 N N . ILE A 1 255 ? 25.828 -6.461 11.595 1.00 79.81 255 ILE A N 1
ATOM 2044 C CA . ILE A 1 255 ? 26.883 -7.377 12.038 1.00 79.81 255 ILE A CA 1
ATOM 2045 C C . ILE A 1 255 ? 28.027 -6.570 12.671 1.00 79.81 255 ILE A C 1
ATOM 2047 O O . ILE A 1 255 ? 28.741 -5.844 11.983 1.00 79.81 255 ILE A O 1
ATOM 2051 N N . VAL A 1 256 ? 28.227 -6.720 13.983 1.00 72.62 256 VAL A N 1
ATOM 2052 C CA . VAL A 1 256 ? 29.317 -6.110 14.760 1.00 72.62 256 VAL A CA 1
ATOM 2053 C C . VAL A 1 256 ? 30.117 -7.220 15.441 1.00 72.62 256 VAL A C 1
ATOM 2055 O O . VAL A 1 256 ? 29.570 -8.033 16.181 1.00 72.62 256 VAL A O 1
ATOM 2058 N N . GLY A 1 257 ? 31.425 -7.295 15.175 1.00 70.94 257 GLY A N 1
ATOM 2059 C CA . GLY A 1 257 ? 32.290 -8.325 15.771 1.00 70.94 257 GLY A CA 1
ATOM 2060 C C . GLY A 1 257 ? 31.879 -9.767 15.431 1.00 70.94 257 GLY A C 1
ATOM 2061 O O . GLY A 1 257 ? 32.111 -10.671 16.228 1.00 70.94 257 GLY A O 1
ATOM 2062 N N . GLY A 1 258 ? 31.235 -9.980 14.277 1.00 71.88 258 GLY A N 1
ATOM 2063 C CA . GLY A 1 258 ? 30.751 -11.292 13.831 1.00 71.88 258 GLY A CA 1
ATOM 2064 C C . GLY A 1 258 ? 29.386 -11.713 14.389 1.00 71.88 258 GLY A C 1
ATOM 2065 O O . GLY A 1 258 ? 28.931 -12.810 14.072 1.00 71.88 258 GLY A O 1
ATOM 2066 N N . ASN A 1 259 ? 28.719 -10.861 15.174 1.00 75.69 259 ASN A N 1
ATOM 2067 C CA . ASN A 1 259 ? 27.378 -11.110 15.705 1.00 75.69 259 ASN A CA 1
ATOM 2068 C C . ASN A 1 259 ? 26.408 -10.010 15.277 1.00 75.69 259 ASN A C 1
ATOM 2070 O O . ASN A 1 259 ? 26.806 -8.862 15.095 1.00 75.69 259 ASN A O 1
ATOM 2074 N N . ALA A 1 260 ? 25.131 -10.356 15.130 1.00 77.38 260 ALA A N 1
ATOM 2075 C CA . ALA A 1 260 ? 24.099 -9.366 14.874 1.00 77.38 260 ALA A CA 1
ATOM 2076 C C . ALA A 1 260 ? 23.792 -8.577 16.154 1.00 77.38 260 ALA A C 1
ATOM 2078 O O . ALA A 1 260 ? 23.440 -9.151 17.184 1.00 77.38 260 ALA A O 1
ATOM 2079 N N . SER A 1 261 ? 23.899 -7.258 16.061 1.00 81.31 261 SER A N 1
ATOM 2080 C CA . SER A 1 261 ? 23.556 -6.308 17.113 1.00 81.31 261 SER A CA 1
ATOM 2081 C C . SER A 1 261 ? 22.437 -5.411 16.609 1.00 81.31 261 SER A C 1
ATOM 2083 O O . SER A 1 261 ? 22.518 -4.886 15.495 1.00 81.31 261 SER A O 1
ATOM 2085 N N . ARG A 1 262 ? 21.386 -5.242 17.418 1.00 82.06 262 ARG A N 1
ATOM 2086 C CA . ARG A 1 262 ? 20.289 -4.320 17.101 1.00 82.06 262 ARG A CA 1
ATOM 2087 C C . ARG A 1 262 ? 20.865 -2.918 16.950 1.00 82.06 262 ARG A C 1
ATOM 2089 O O . ARG A 1 262 ? 21.659 -2.488 17.789 1.00 82.06 262 ARG A O 1
ATOM 2096 N N . VAL A 1 263 ? 20.481 -2.220 15.891 1.00 74.19 263 VAL A N 1
ATOM 2097 C CA . VAL A 1 263 ? 20.846 -0.815 15.712 1.00 74.19 263 VAL A CA 1
ATOM 2098 C C . VAL A 1 263 ? 20.017 -0.019 16.717 1.00 74.19 263 VAL A C 1
ATOM 2100 O O . VAL A 1 263 ? 18.797 0.058 16.608 1.00 74.19 263 VAL A O 1
ATOM 2103 N N . ILE A 1 264 ? 20.669 0.473 17.771 1.00 63.25 264 ILE A N 1
ATOM 2104 C CA . ILE A 1 264 ? 20.057 1.312 18.804 1.00 63.25 264 ILE A CA 1
ATOM 2105 C C . ILE A 1 264 ? 20.815 2.631 18.772 1.00 63.25 264 ILE A C 1
ATOM 2107 O O . ILE A 1 264 ? 21.962 2.671 19.208 1.00 63.25 264 ILE A O 1
ATOM 2111 N N . ASP A 1 265 ? 20.187 3.692 18.276 1.00 48.22 265 ASP A N 1
ATOM 2112 C CA . ASP A 1 265 ? 20.735 5.041 18.395 1.00 48.22 265 ASP A CA 1
ATOM 2113 C C . ASP A 1 265 ? 19.697 5.956 19.055 1.00 48.22 265 ASP A C 1
ATOM 2115 O O . ASP A 1 265 ? 18.616 6.184 18.522 1.00 48.22 265 ASP A O 1
ATOM 2119 N N . GLY A 1 266 ? 19.952 6.374 20.298 1.00 38.91 266 GLY A N 1
ATOM 2120 C CA . GLY A 1 266 ? 19.107 7.330 21.035 1.00 38.91 266 GLY A CA 1
ATOM 2121 C C . GLY A 1 266 ? 17.626 6.963 21.250 1.00 38.91 266 GLY A C 1
ATOM 2122 O O . GLY A 1 266 ? 16.858 7.812 21.692 1.00 38.91 266 GLY A O 1
ATOM 2123 N N . GLY A 1 267 ? 17.205 5.730 20.947 1.00 35.28 267 GLY A N 1
ATOM 2124 C CA . GLY A 1 267 ? 15.799 5.312 20.990 1.00 35.28 267 GLY A CA 1
ATOM 2125 C C . GLY A 1 267 ? 14.988 5.626 19.724 1.00 35.28 267 GLY A C 1
ATOM 2126 O O . GLY A 1 267 ? 13.781 5.403 19.740 1.00 35.28 267 GLY A O 1
ATOM 2127 N N . ARG A 1 268 ? 15.617 6.092 18.633 1.00 40.47 268 ARG A N 1
ATOM 2128 C CA . ARG A 1 268 ? 14.972 6.309 17.325 1.00 40.47 268 ARG A CA 1
ATOM 2129 C C . ARG A 1 268 ? 15.741 5.592 16.216 1.00 40.47 268 ARG A C 1
ATOM 2131 O O . ARG A 1 268 ? 16.967 5.591 16.190 1.00 40.47 268 ARG A O 1
ATOM 2138 N N . ASP A 1 269 ? 15.015 4.973 15.296 1.00 52.69 269 ASP A N 1
ATOM 2139 C CA . ASP A 1 269 ? 15.566 4.397 14.067 1.00 52.69 269 ASP A CA 1
ATOM 2140 C C . ASP A 1 269 ? 15.883 5.531 13.078 1.00 52.69 269 ASP A C 1
ATOM 2142 O O . ASP A 1 269 ? 15.123 5.820 12.165 1.00 52.69 269 ASP A O 1
ATOM 2146 N N . ASN A 1 270 ? 16.969 6.264 13.332 1.00 47.31 270 ASN A N 1
ATOM 2147 C CA . ASN A 1 270 ? 17.238 7.556 12.691 1.00 47.31 270 ASN A CA 1
ATOM 2148 C C . ASN A 1 270 ? 17.965 7.448 11.332 1.00 47.31 270 ASN A C 1
ATOM 2150 O O . ASN A 1 270 ? 18.525 8.435 10.858 1.00 47.31 270 ASN A O 1
ATOM 2154 N N . THR A 1 271 ? 18.003 6.267 10.697 1.00 60.78 271 THR A N 1
ATOM 2155 C CA . THR A 1 271 ? 18.493 6.160 9.308 1.00 60.78 271 THR A CA 1
ATOM 2156 C C . THR A 1 271 ? 17.332 6.365 8.351 1.00 60.78 271 THR A C 1
ATOM 2158 O O . THR A 1 271 ? 16.811 5.408 7.773 1.00 60.78 271 THR A O 1
ATOM 2161 N N . ASP A 1 272 ? 16.901 7.620 8.230 1.00 66.56 272 ASP A N 1
ATOM 2162 C CA . ASP A 1 272 ? 15.924 7.995 7.218 1.00 66.56 272 ASP A CA 1
ATOM 2163 C C . ASP A 1 272 ? 16.519 7.738 5.826 1.00 66.56 272 ASP A C 1
ATOM 2165 O O . ASP A 1 272 ? 17.535 8.312 5.430 1.00 66.56 272 ASP A O 1
ATOM 2169 N N . ILE A 1 273 ? 15.895 6.813 5.101 1.00 73.69 273 ILE A N 1
ATOM 2170 C CA . ILE A 1 273 ? 16.201 6.514 3.701 1.00 73.69 273 ILE A CA 1
ATOM 2171 C C . ILE A 1 273 ? 15.049 6.907 2.773 1.00 73.69 273 ILE A C 1
ATOM 2173 O O . ILE A 1 273 ? 15.108 6.599 1.579 1.00 73.69 273 ILE A O 1
ATOM 2177 N N . GLY A 1 274 ? 14.023 7.588 3.293 1.00 71.81 274 GLY A N 1
ATOM 2178 C CA . GLY A 1 274 ? 12.878 8.094 2.542 1.00 71.81 274 GLY A CA 1
ATOM 2179 C C . GLY A 1 274 ? 13.326 8.935 1.351 1.00 71.81 274 GLY A C 1
ATOM 2180 O O . GLY A 1 274 ? 12.826 8.746 0.242 1.00 71.81 274 GLY A O 1
ATOM 2181 N N . PHE A 1 275 ? 14.394 9.726 1.516 1.00 77.88 275 PHE A N 1
ATOM 2182 C CA . PHE A 1 275 ? 15.006 10.495 0.426 1.00 77.88 275 PHE A CA 1
ATOM 2183 C C . PHE A 1 275 ? 15.522 9.622 -0.736 1.00 77.88 275 PHE A C 1
ATOM 2185 O O . PHE A 1 275 ? 15.523 10.053 -1.890 1.00 77.88 275 PHE A O 1
ATOM 2192 N N . ILE A 1 276 ? 15.952 8.374 -0.487 1.00 82.00 276 ILE A N 1
ATOM 2193 C CA . ILE A 1 276 ? 16.448 7.444 -1.524 1.00 82.00 276 ILE A CA 1
ATOM 2194 C C . ILE A 1 276 ? 15.305 6.942 -2.416 1.00 82.00 276 ILE A C 1
ATOM 2196 O O . ILE A 1 276 ? 15.551 6.567 -3.569 1.00 82.00 276 ILE A O 1
ATOM 2200 N N . GLY A 1 277 ? 14.056 7.020 -1.951 1.00 85.12 277 GLY A N 1
ATOM 2201 C CA . GLY A 1 277 ? 12.902 7.071 -2.836 1.00 85.12 277 GLY A CA 1
ATOM 2202 C C . GLY A 1 277 ? 12.816 5.908 -3.827 1.00 85.12 277 GLY A C 1
ATOM 2203 O O . GLY A 1 277 ? 12.967 4.733 -3.492 1.00 85.12 277 GLY A O 1
ATOM 2204 N N . ALA A 1 278 ? 12.703 6.259 -5.104 1.00 91.56 278 ALA A N 1
ATOM 2205 C CA . ALA A 1 278 ? 12.684 5.344 -6.247 1.00 91.56 278 ALA A CA 1
ATOM 2206 C C . ALA A 1 278 ? 13.890 4.399 -6.392 1.00 91.56 278 ALA A C 1
ATOM 2208 O O . ALA A 1 278 ? 13.822 3.410 -7.130 1.00 91.56 278 ALA A O 1
ATOM 2209 N N . ALA A 1 279 ? 15.010 4.696 -5.733 1.00 93.19 279 ALA A N 1
ATOM 2210 C CA . ALA A 1 279 ? 16.207 3.872 -5.795 1.00 93.19 279 ALA A CA 1
ATOM 2211 C C . ALA A 1 279 ? 16.265 2.806 -4.694 1.00 93.19 279 ALA A C 1
ATOM 2213 O O . ALA A 1 279 ? 17.021 1.842 -4.849 1.00 93.19 279 ALA A O 1
ATOM 2214 N N . GLY A 1 280 ? 15.522 2.970 -3.595 1.00 91.25 280 GLY A N 1
ATOM 2215 C CA . GLY A 1 280 ? 15.760 2.188 -2.381 1.00 91.25 280 GLY A CA 1
ATOM 2216 C C . GLY A 1 280 ? 14.683 2.209 -1.299 1.00 91.25 280 GLY A C 1
ATOM 2217 O O . GLY A 1 280 ? 14.726 1.353 -0.422 1.00 91.25 280 GLY A O 1
ATOM 2218 N N . GLY A 1 281 ? 13.750 3.154 -1.352 1.00 89.19 281 GLY A N 1
ATOM 2219 C CA . GLY A 1 281 ? 12.811 3.451 -0.276 1.00 89.19 281 GLY A CA 1
ATOM 2220 C C . GLY A 1 281 ? 11.510 2.654 -0.305 1.00 89.19 281 GLY A C 1
ATOM 2221 O O . GLY A 1 281 ? 10.597 3.027 0.417 1.00 89.19 281 GLY A O 1
ATOM 2222 N N . LEU A 1 282 ? 11.362 1.602 -1.125 1.00 92.12 282 LEU A N 1
ATOM 2223 C CA . LEU A 1 282 ? 10.199 0.718 -0.989 1.00 92.12 282 LEU A CA 1
ATOM 2224 C C . LEU A 1 282 ? 10.379 -0.250 0.177 1.00 92.12 282 LEU A C 1
ATOM 2226 O O . LEU A 1 282 ? 11.458 -0.805 0.406 1.00 92.12 282 LEU A O 1
ATOM 2230 N N . VAL A 1 283 ? 9.270 -0.506 0.852 1.00 91.44 283 VAL A N 1
ATOM 2231 C CA . VAL A 1 283 ? 9.113 -1.500 1.909 1.00 91.44 283 VAL A CA 1
ATOM 2232 C C . VAL A 1 283 ? 7.932 -2.400 1.573 1.00 91.44 283 VAL A C 1
ATOM 2234 O O . VAL A 1 283 ? 6.978 -1.976 0.920 1.00 91.44 283 VAL A O 1
ATOM 2237 N N . GLY A 1 284 ? 7.984 -3.650 2.015 1.00 92.56 284 GLY A N 1
ATOM 2238 C CA . GLY A 1 284 ? 6.889 -4.588 1.803 1.00 92.56 284 GLY A CA 1
ATOM 2239 C C . GLY A 1 284 ? 7.160 -5.960 2.398 1.00 92.56 284 GLY A C 1
ATOM 2240 O O . GLY A 1 284 ? 8.157 -6.175 3.093 1.00 92.56 284 GLY A O 1
ATOM 2241 N N . SER A 1 285 ? 6.250 -6.890 2.120 1.00 94.44 285 SER A N 1
ATOM 2242 C CA . SER A 1 285 ? 6.290 -8.256 2.638 1.00 94.44 285 SER A CA 1
ATOM 2243 C C . SER A 1 285 ? 6.842 -9.269 1.630 1.00 94.44 285 SER A C 1
ATOM 2245 O O . SER A 1 285 ? 6.732 -9.095 0.417 1.00 94.44 285 SER A O 1
ATOM 2247 N N . VAL A 1 286 ? 7.373 -10.404 2.105 1.00 96.12 286 VAL A N 1
ATOM 2248 C CA . VAL A 1 286 ? 7.847 -11.464 1.187 1.00 96.12 286 VAL A CA 1
ATOM 2249 C C . VAL A 1 286 ? 6.702 -12.009 0.333 1.00 96.12 286 VAL A C 1
ATOM 2251 O O . VAL A 1 286 ? 6.916 -12.417 -0.805 1.00 96.12 286 VAL A O 1
ATOM 2254 N N . ARG A 1 287 ? 5.476 -11.959 0.866 1.00 93.75 287 ARG A N 1
ATOM 2255 C CA . ARG A 1 287 ? 4.242 -12.258 0.145 1.00 93.75 287 ARG A CA 1
ATOM 2256 C C . ARG A 1 287 ? 4.077 -11.367 -1.086 1.00 93.75 287 ARG A C 1
ATOM 2258 O O . ARG A 1 287 ? 3.909 -11.897 -2.183 1.00 93.75 287 ARG A O 1
ATOM 2265 N N . ASP A 1 288 ? 4.142 -10.049 -0.912 1.00 94.62 288 ASP A N 1
ATOM 2266 C CA . ASP A 1 288 ? 3.954 -9.100 -2.016 1.00 94.62 288 ASP A CA 1
ATOM 2267 C C . ASP A 1 288 ? 5.058 -9.249 -3.054 1.00 94.62 288 ASP A C 1
ATOM 2269 O O . ASP A 1 288 ? 4.778 -9.288 -4.249 1.00 94.62 288 ASP A O 1
ATOM 2273 N N . LEU A 1 289 ? 6.314 -9.394 -2.616 1.00 97.44 289 LEU A N 1
ATOM 2274 C CA . LEU A 1 289 ? 7.429 -9.549 -3.548 1.00 97.44 289 LEU A CA 1
ATOM 2275 C C . LEU A 1 289 ? 7.407 -10.909 -4.271 1.00 97.44 289 LEU A C 1
ATOM 2277 O O . LEU A 1 289 ? 7.810 -10.987 -5.433 1.00 97.44 289 LEU A O 1
ATOM 2281 N N . ALA A 1 290 ? 6.891 -11.972 -3.644 1.00 97.38 290 ALA A N 1
ATOM 2282 C CA . ALA A 1 290 ? 6.657 -13.257 -4.306 1.00 97.38 290 ALA A CA 1
ATOM 2283 C C . ALA A 1 290 ? 5.546 -13.163 -5.358 1.00 97.38 290 ALA A C 1
ATOM 2285 O O . ALA A 1 290 ? 5.739 -13.635 -6.480 1.00 97.38 290 ALA A O 1
ATOM 2286 N N . GLN A 1 291 ? 4.424 -12.508 -5.039 1.00 95.88 291 GLN A N 1
ATOM 2287 C CA . GLN A 1 291 ? 3.353 -12.277 -6.013 1.00 95.88 291 GLN A CA 1
ATOM 2288 C C . GLN A 1 291 ? 3.838 -11.389 -7.164 1.00 95.88 291 GLN A C 1
ATOM 2290 O O . GLN A 1 291 ? 3.629 -11.733 -8.325 1.00 95.88 291 GLN A O 1
ATOM 2295 N N . PHE A 1 292 ? 4.589 -10.330 -6.854 1.00 97.81 292 PHE A N 1
ATOM 2296 C CA . PHE A 1 292 ? 5.282 -9.510 -7.844 1.00 97.81 292 PHE A CA 1
ATOM 2297 C C . PHE A 1 292 ? 6.191 -10.335 -8.748 1.00 97.81 292 PHE A C 1
ATOM 2299 O O . PHE A 1 292 ? 6.175 -10.152 -9.959 1.00 97.81 292 PHE A O 1
ATOM 2306 N N . THR A 1 293 ? 6.970 -11.258 -8.188 1.00 97.88 293 THR A N 1
ATOM 2307 C CA . THR A 1 293 ? 7.901 -12.079 -8.971 1.00 97.88 293 THR A CA 1
ATOM 2308 C C . THR A 1 293 ? 7.152 -12.999 -9.939 1.00 97.88 293 THR A C 1
ATOM 2310 O O . THR A 1 293 ? 7.557 -13.126 -11.096 1.00 97.88 293 THR A O 1
ATOM 2313 N N . VAL A 1 294 ? 6.028 -13.587 -9.511 1.00 96.50 294 VAL A N 1
ATOM 2314 C CA . VAL A 1 294 ? 5.134 -14.359 -10.395 1.00 96.50 294 VAL A CA 1
ATOM 2315 C C . VAL A 1 294 ? 4.546 -13.472 -11.494 1.00 96.50 294 VAL A C 1
ATOM 2317 O O . VAL A 1 294 ? 4.549 -13.856 -12.665 1.00 96.50 294 VAL A O 1
ATOM 2320 N N . ASP A 1 295 ? 4.076 -12.277 -11.146 1.00 95.06 295 ASP A N 1
ATOM 2321 C CA . ASP A 1 295 ? 3.503 -11.330 -12.103 1.00 95.06 295 ASP A CA 1
ATOM 2322 C C . ASP A 1 295 ? 4.542 -10.820 -13.109 1.00 95.06 295 ASP A C 1
ATOM 2324 O O . ASP A 1 295 ? 4.253 -10.696 -14.304 1.00 95.06 295 ASP A O 1
ATOM 2328 N N . PHE A 1 296 ? 5.775 -10.594 -12.655 1.00 97.12 296 PHE A N 1
ATOM 2329 C CA . PHE A 1 296 ? 6.875 -10.114 -13.484 1.00 97.12 296 PHE A CA 1
ATOM 2330 C C . PHE A 1 296 ? 7.309 -11.167 -14.498 1.00 97.12 296 PHE A C 1
ATOM 2332 O O . PHE A 1 296 ? 7.414 -10.884 -15.692 1.00 97.12 296 PHE A O 1
ATOM 2339 N N . MET A 1 297 ? 7.481 -12.403 -14.028 1.00 94.75 297 MET A N 1
ATOM 2340 C CA . MET A 1 297 ? 7.810 -13.561 -14.856 1.00 94.75 297 MET A CA 1
ATOM 2341 C C . MET A 1 297 ? 6.784 -13.772 -15.978 1.00 94.75 297 MET A C 1
ATOM 2343 O O . MET A 1 297 ? 7.159 -14.107 -17.103 1.00 94.75 297 MET A O 1
ATOM 2347 N N . ASN A 1 298 ? 5.500 -13.541 -15.691 1.00 89.94 298 ASN A N 1
ATOM 2348 C CA . ASN A 1 298 ? 4.397 -13.792 -16.619 1.00 89.94 298 ASN A CA 1
ATOM 2349 C C . ASN A 1 298 ? 3.987 -12.576 -17.477 1.00 89.94 298 ASN A C 1
ATOM 2351 O O . ASN A 1 298 ? 3.008 -12.670 -18.213 1.00 89.94 298 ASN A O 1
ATOM 2355 N N . ASN A 1 299 ? 4.743 -11.469 -17.452 1.00 91.50 299 ASN A N 1
ATOM 2356 C CA . ASN A 1 299 ? 4.425 -10.234 -18.186 1.00 91.50 299 ASN A CA 1
ATOM 2357 C C . ASN A 1 299 ? 3.070 -9.605 -17.801 1.00 91.50 299 ASN A C 1
ATOM 2359 O O . ASN A 1 299 ? 2.329 -9.132 -18.662 1.00 91.50 299 ASN A O 1
ATOM 2363 N N . ASN A 1 300 ? 2.739 -9.567 -16.510 1.00 90.31 300 ASN A N 1
ATOM 2364 C CA . ASN A 1 300 ? 1.473 -8.982 -16.059 1.00 90.31 300 ASN A CA 1
ATOM 2365 C C . ASN A 1 300 ? 1.514 -7.441 -15.962 1.00 90.31 300 ASN A C 1
ATOM 2367 O O . ASN A 1 300 ? 0.468 -6.824 -15.791 1.00 90.31 300 ASN A O 1
ATOM 2371 N N . PHE A 1 301 ? 2.685 -6.805 -16.106 1.00 92.00 301 PHE A N 1
ATOM 2372 C CA . PHE A 1 301 ? 2.835 -5.345 -15.973 1.00 92.00 301 PHE A CA 1
ATOM 2373 C C . PHE A 1 301 ? 2.726 -4.560 -17.284 1.00 92.00 301 PHE A C 1
ATOM 2375 O O . PHE A 1 301 ? 2.411 -3.366 -17.251 1.00 92.00 301 PHE A O 1
ATOM 2382 N N . PHE A 1 302 ? 2.988 -5.202 -18.423 1.00 90.19 302 PHE A N 1
ATOM 2383 C CA . PHE A 1 302 ? 3.078 -4.544 -19.726 1.00 90.19 302 PHE A CA 1
ATOM 2384 C C . PHE A 1 302 ? 2.038 -5.088 -20.691 1.00 90.19 302 PHE A C 1
ATOM 2386 O O . PHE A 1 302 ? 1.737 -6.283 -20.706 1.00 90.19 302 PHE A O 1
ATOM 2393 N N . ASP A 1 303 ? 1.503 -4.200 -21.525 1.00 82.75 303 ASP A N 1
ATOM 2394 C CA . ASP A 1 303 ? 0.537 -4.600 -22.545 1.00 82.75 303 ASP A CA 1
ATOM 2395 C C . ASP A 1 303 ? 1.220 -5.360 -23.694 1.00 82.75 303 ASP A C 1
ATOM 2397 O O . ASP A 1 303 ? 0.581 -6.200 -24.335 1.00 82.75 303 ASP A O 1
ATOM 2401 N N . ASN A 1 304 ? 2.509 -5.087 -23.944 1.00 82.12 304 ASN A N 1
ATOM 2402 C CA . ASN A 1 304 ? 3.312 -5.726 -24.981 1.00 82.12 304 ASN A CA 1
ATOM 2403 C C . ASN A 1 304 ? 4.514 -6.464 -24.379 1.00 82.12 304 ASN A C 1
ATOM 2405 O O . ASN A 1 304 ? 5.292 -5.910 -23.603 1.00 82.12 304 ASN A O 1
ATOM 2409 N N . ARG A 1 305 ? 4.729 -7.712 -24.813 1.00 85.62 305 ARG A N 1
ATOM 2410 C CA . ARG A 1 305 ? 5.878 -8.524 -24.379 1.00 85.62 305 ARG A CA 1
ATOM 2411 C C . ARG A 1 305 ? 7.227 -7.896 -24.761 1.00 85.62 305 ARG A C 1
ATOM 2413 O O . ARG A 1 305 ? 8.171 -7.986 -23.986 1.00 85.62 305 ARG A O 1
ATOM 2420 N N . SER A 1 306 ? 7.293 -7.192 -25.892 1.00 87.94 306 SER A N 1
ATOM 2421 C CA . SER A 1 306 ? 8.499 -6.486 -26.350 1.00 87.94 306 SER A CA 1
ATOM 2422 C C . SER A 1 306 ? 8.994 -5.424 -25.366 1.00 87.94 306 SER A C 1
ATOM 2424 O O . SER A 1 306 ? 10.189 -5.141 -25.316 1.00 87.94 306 SER A O 1
ATOM 2426 N N . THR A 1 307 ? 8.099 -4.840 -24.568 1.00 92.88 307 THR A N 1
ATOM 2427 C CA . THR A 1 307 ? 8.462 -3.882 -23.517 1.00 92.88 307 THR A CA 1
ATOM 2428 C C . THR A 1 307 ? 9.230 -4.575 -22.398 1.00 92.88 307 THR A C 1
ATOM 2430 O O . THR A 1 307 ? 10.262 -4.078 -21.952 1.00 92.88 307 THR A O 1
ATOM 2433 N N . LEU A 1 308 ? 8.775 -5.762 -21.991 1.00 95.00 308 LEU A N 1
ATOM 2434 C CA . LEU A 1 308 ? 9.478 -6.587 -21.015 1.00 95.00 308 LEU A CA 1
ATOM 2435 C C . LEU A 1 308 ? 10.820 -7.090 -21.557 1.00 95.00 308 LEU A C 1
ATOM 2437 O O . LEU A 1 308 ? 11.817 -7.055 -20.844 1.00 95.00 308 LEU A O 1
ATOM 2441 N N . ASP A 1 309 ? 10.866 -7.492 -22.828 1.00 94.44 309 ASP A N 1
ATOM 2442 C CA . ASP A 1 309 ? 12.117 -7.901 -23.476 1.00 94.44 309 ASP A CA 1
ATOM 2443 C C . ASP A 1 309 ? 13.113 -6.728 -23.549 1.00 94.44 309 ASP A C 1
ATOM 2445 O O . ASP A 1 309 ? 14.304 -6.909 -23.306 1.00 94.44 309 ASP A O 1
ATOM 2449 N N . THR A 1 310 ? 12.624 -5.506 -23.791 1.00 96.12 310 THR A N 1
ATOM 2450 C CA . THR A 1 310 ? 13.435 -4.279 -23.715 1.00 96.12 310 THR A CA 1
ATOM 2451 C C . THR A 1 310 ? 13.969 -4.067 -22.299 1.00 96.12 310 THR A C 1
ATOM 2453 O O . THR A 1 310 ? 15.155 -3.809 -22.129 1.00 96.12 310 THR A O 1
ATOM 2456 N N . MET A 1 311 ? 13.128 -4.237 -21.273 1.00 97.88 311 MET A N 1
ATOM 2457 C CA . MET A 1 311 ? 13.543 -4.140 -19.870 1.00 97.88 311 MET A CA 1
ATOM 2458 C C . MET A 1 311 ? 14.655 -5.139 -19.516 1.00 97.88 311 MET A C 1
ATOM 2460 O O . MET A 1 311 ? 15.573 -4.801 -18.769 1.00 97.88 311 MET A O 1
ATOM 2464 N N . TRP A 1 312 ? 14.570 -6.360 -20.052 1.00 96.88 312 TRP A N 1
ATOM 2465 C CA . TRP A 1 312 ? 15.517 -7.459 -19.826 1.00 96.88 312 TRP A CA 1
ATOM 2466 C C . TRP A 1 312 ? 16.687 -7.479 -20.823 1.00 96.88 312 TRP A C 1
ATOM 2468 O O . TRP A 1 312 ? 17.502 -8.399 -20.802 1.00 96.88 312 TRP A O 1
ATOM 2478 N N . THR A 1 313 ? 16.805 -6.486 -21.702 1.00 96.19 313 THR A N 1
ATOM 2479 C CA . THR A 1 313 ? 17.950 -6.386 -22.609 1.00 96.19 313 THR A CA 1
ATOM 2480 C C . THR A 1 313 ? 19.138 -5.782 -21.869 1.00 96.19 313 THR A C 1
ATOM 2482 O O . THR A 1 313 ? 19.008 -4.760 -21.205 1.00 96.19 313 THR A O 1
ATOM 2485 N N . VAL A 1 314 ? 20.321 -6.389 -21.990 1.00 96.81 314 VAL A N 1
ATOM 2486 C CA . VAL A 1 314 ? 21.552 -5.812 -21.430 1.00 96.81 314 VAL A CA 1
ATOM 2487 C C . VAL A 1 314 ? 21.952 -4.568 -22.224 1.00 96.81 314 VAL A C 1
ATOM 2489 O O . VAL A 1 314 ? 22.157 -4.635 -23.438 1.00 96.81 314 VAL A O 1
ATOM 2492 N N . HIS A 1 315 ? 22.138 -3.443 -21.533 1.00 93.12 315 HIS A N 1
ATOM 2493 C CA . HIS A 1 315 ? 22.554 -2.178 -22.142 1.00 93.12 315 HIS A CA 1
ATOM 2494 C C . HIS A 1 315 ? 24.043 -1.922 -21.903 1.00 93.12 315 HIS A C 1
ATOM 2496 O O . HIS A 1 315 ? 24.457 -1.561 -20.806 1.00 93.12 315 HIS A O 1
ATOM 2502 N N . THR A 1 316 ? 24.875 -2.089 -22.932 1.00 91.69 316 THR A N 1
ATOM 2503 C CA . THR A 1 316 ? 26.328 -1.885 -22.819 1.00 91.69 316 THR A CA 1
ATOM 2504 C C . THR A 1 316 ? 26.725 -0.418 -23.020 1.00 91.69 316 THR A C 1
ATOM 2506 O O . THR A 1 316 ? 26.214 0.201 -23.953 1.00 91.69 316 THR A O 1
ATOM 2509 N N . PRO A 1 317 ? 27.675 0.125 -22.233 1.00 93.75 317 PRO A N 1
ATOM 2510 C CA . PRO A 1 317 ? 28.422 -0.541 -21.161 1.00 93.75 317 PRO A CA 1
ATOM 2511 C C . PRO A 1 317 ? 27.574 -0.764 -19.899 1.00 93.75 317 PRO A C 1
ATOM 2513 O O . PRO A 1 317 ? 26.764 0.087 -19.539 1.00 93.75 317 PRO A O 1
ATOM 2516 N N . SER A 1 318 ? 27.799 -1.883 -19.205 1.00 91.94 318 SER A N 1
ATOM 2517 C CA . SER A 1 318 ? 27.128 -2.229 -17.944 1.00 91.94 318 SER A CA 1
ATOM 2518 C C . SER A 1 318 ? 28.087 -2.882 -16.946 1.00 91.94 318 SER A C 1
ATOM 2520 O O . SER A 1 318 ? 29.149 -3.378 -17.338 1.00 91.94 318 SER A O 1
ATOM 2522 N N . LEU A 1 319 ? 27.696 -2.966 -15.667 1.00 86.06 319 LEU A N 1
ATOM 2523 C CA . LEU A 1 319 ? 28.380 -3.833 -14.699 1.00 86.06 319 LEU A CA 1
ATOM 2524 C C . LEU A 1 319 ? 28.430 -5.256 -15.257 1.00 86.06 319 LEU A C 1
ATOM 2526 O O . LEU A 1 319 ? 27.397 -5.758 -15.684 1.00 86.06 319 LEU A O 1
ATOM 2530 N N . ASN A 1 320 ? 29.614 -5.870 -15.303 1.00 88.62 320 ASN A N 1
ATOM 2531 C CA . ASN A 1 320 ? 29.836 -7.262 -15.724 1.00 88.62 320 ASN A CA 1
ATOM 2532 C C . ASN A 1 320 ? 29.125 -7.706 -17.025 1.00 88.62 320 ASN A C 1
ATOM 2534 O O . ASN A 1 320 ? 28.947 -8.902 -17.232 1.00 88.62 320 ASN A O 1
ATOM 2538 N N . GLY A 1 321 ? 28.700 -6.779 -17.893 1.00 91.75 321 GLY A N 1
ATOM 2539 C CA . GLY A 1 321 ? 27.879 -7.108 -19.063 1.00 91.75 321 GLY A CA 1
ATOM 2540 C C . GLY A 1 321 ? 26.485 -7.675 -18.742 1.00 91.75 321 GLY A C 1
ATOM 2541 O O . GLY A 1 321 ? 26.000 -8.482 -19.526 1.00 91.75 321 GLY A O 1
ATOM 2542 N N . ASN A 1 322 ? 25.864 -7.331 -17.601 1.00 95.25 322 ASN A N 1
ATOM 2543 C CA . ASN A 1 322 ? 24.650 -8.004 -17.120 1.00 95.25 322 ASN A CA 1
ATOM 2544 C C . ASN A 1 322 ? 23.524 -7.088 -16.585 1.00 95.25 322 ASN A C 1
ATOM 2546 O O . ASN A 1 322 ? 22.700 -7.557 -15.804 1.00 95.25 322 ASN A O 1
ATOM 2550 N N . TYR A 1 323 ? 23.462 -5.801 -16.955 1.00 97.62 323 TYR A N 1
ATOM 2551 C CA . TYR A 1 323 ? 22.437 -4.872 -16.435 1.00 97.62 323 TYR A CA 1
ATOM 2552 C C . TYR A 1 323 ? 21.459 -4.415 -17.529 1.00 97.62 323 TYR A C 1
ATOM 2554 O O . TYR A 1 323 ? 21.891 -3.936 -18.580 1.00 97.62 323 TYR A O 1
ATOM 2562 N N . GLY A 1 324 ? 20.157 -4.563 -17.265 1.00 97.81 324 GLY A N 1
ATOM 2563 C CA . GLY A 1 324 ? 19.054 -4.052 -18.085 1.00 97.81 324 GLY A CA 1
ATOM 2564 C C . GLY A 1 324 ? 18.444 -2.771 -17.509 1.00 97.81 324 GLY A C 1
ATOM 2565 O O . GLY A 1 324 ? 19.112 -2.020 -16.801 1.00 97.81 324 GLY A O 1
ATOM 2566 N N . PHE A 1 325 ? 17.165 -2.499 -17.766 1.00 98.38 325 PHE A N 1
ATOM 2567 C CA . PHE A 1 325 ? 16.473 -1.381 -17.114 1.00 98.38 325 PHE A CA 1
ATOM 2568 C C . PHE A 1 325 ? 15.950 -1.798 -15.736 1.00 98.38 325 PHE A C 1
ATOM 2570 O O . PHE A 1 325 ? 14.882 -2.393 -15.609 1.00 98.38 325 PHE A O 1
ATOM 2577 N N . GLY A 1 326 ? 16.719 -1.486 -14.690 1.00 97.38 326 GLY A N 1
ATOM 2578 C CA . GLY A 1 326 ? 16.342 -1.759 -13.296 1.00 97.38 326 GLY A CA 1
ATOM 2579 C C . GLY A 1 326 ? 16.348 -3.236 -12.916 1.00 97.38 326 GLY A C 1
ATOM 2580 O O . GLY A 1 326 ? 15.708 -3.617 -11.934 1.00 97.38 326 GLY A O 1
ATOM 2581 N N . VAL A 1 327 ? 17.057 -4.061 -13.690 1.00 97.88 327 VAL A N 1
ATOM 2582 C CA . VAL A 1 327 ? 17.211 -5.507 -13.492 1.00 97.88 327 VAL A CA 1
ATOM 2583 C C . VAL A 1 327 ? 18.631 -5.947 -13.819 1.00 97.88 327 VAL A C 1
ATOM 2585 O O . VAL A 1 327 ? 19.304 -5.362 -14.666 1.00 97.88 327 VAL A O 1
ATOM 2588 N N . ILE A 1 328 ? 19.062 -7.020 -13.172 1.00 97.19 328 ILE A N 1
ATOM 2589 C CA . ILE A 1 328 ? 20.263 -7.772 -13.516 1.00 97.19 328 ILE A CA 1
ATOM 2590 C C . ILE A 1 328 ? 19.819 -8.995 -14.322 1.00 97.19 328 ILE A C 1
ATOM 2592 O O . ILE A 1 328 ? 18.906 -9.719 -13.918 1.00 97.19 328 ILE A O 1
ATOM 2596 N N . VAL A 1 329 ? 20.476 -9.214 -15.456 1.00 96.88 329 VAL A N 1
ATOM 2597 C CA . VAL A 1 329 ? 20.192 -10.286 -16.411 1.00 96.88 329 VAL A CA 1
ATOM 2598 C C . VAL A 1 329 ? 21.420 -11.171 -16.503 1.00 96.88 329 VAL A C 1
ATOM 2600 O O . VAL A 1 329 ? 22.448 -10.778 -17.047 1.00 96.88 329 VAL A O 1
ATOM 2603 N N . GLY A 1 330 ? 21.328 -12.355 -15.913 1.00 94.06 330 GLY A N 1
ATOM 2604 C CA . GLY A 1 330 ? 22.415 -13.321 -15.850 1.00 94.06 330 GLY A CA 1
ATOM 2605 C C . GLY A 1 330 ? 21.954 -14.710 -16.257 1.00 94.06 330 GLY A C 1
ATOM 2606 O O . GLY A 1 330 ? 21.005 -14.872 -17.020 1.00 94.06 330 GLY A O 1
ATOM 2607 N N . THR A 1 331 ? 22.636 -15.713 -15.719 1.00 94.44 331 THR A N 1
ATOM 2608 C CA . THR A 1 331 ? 22.264 -17.119 -15.869 1.00 94.44 331 THR A CA 1
ATOM 2609 C C . THR A 1 331 ? 22.147 -17.784 -14.507 1.00 94.44 331 THR A C 1
ATOM 2611 O O . THR A 1 331 ? 22.807 -17.370 -13.547 1.00 94.44 331 THR A O 1
ATOM 2614 N N . ASP A 1 332 ? 21.281 -18.788 -14.407 1.00 92.81 332 ASP A N 1
ATOM 2615 C CA . ASP A 1 332 ? 21.183 -19.628 -13.219 1.00 92.81 332 ASP A CA 1
ATOM 2616 C C . ASP A 1 332 ? 22.213 -20.775 -13.237 1.00 92.81 332 ASP A C 1
ATOM 2618 O O . ASP A 1 332 ? 23.092 -20.851 -14.097 1.00 92.81 332 ASP A O 1
ATOM 2622 N N . TYR A 1 333 ? 22.128 -21.689 -12.264 1.00 91.38 333 TYR A N 1
ATOM 2623 C CA . TYR A 1 333 ? 23.062 -22.816 -12.147 1.00 91.38 333 TYR A CA 1
ATOM 2624 C C . TYR A 1 333 ? 22.962 -23.840 -13.293 1.00 91.38 333 TYR A C 1
ATOM 2626 O O . TYR A 1 333 ? 23.835 -24.704 -13.404 1.00 91.38 333 TYR A O 1
ATOM 2634 N N . LYS A 1 334 ? 21.916 -23.769 -14.125 1.00 92.00 334 LYS A N 1
ATOM 2635 C CA . LYS A 1 334 ? 21.721 -24.600 -15.321 1.00 92.00 334 LYS A CA 1
ATOM 2636 C C . LYS A 1 334 ? 22.142 -23.904 -16.608 1.00 92.00 334 LYS A C 1
ATOM 2638 O O . LYS A 1 334 ? 22.228 -24.564 -17.641 1.00 92.00 334 LYS A O 1
ATOM 2643 N N . GLY A 1 335 ? 22.443 -22.609 -16.543 1.00 93.62 335 GLY A N 1
ATOM 2644 C CA . GLY A 1 335 ? 22.712 -21.785 -17.716 1.00 93.62 335 GLY A CA 1
ATOM 2645 C C . GLY A 1 335 ? 21.454 -21.189 -18.351 1.00 93.62 335 GLY A C 1
ATOM 2646 O O . GLY A 1 335 ? 21.582 -20.557 -19.398 1.00 93.62 335 GLY A O 1
ATOM 2647 N N . ASP A 1 336 ? 20.278 -21.355 -17.734 1.00 94.62 336 ASP A N 1
ATOM 2648 C CA . ASP A 1 336 ? 19.041 -20.700 -18.176 1.00 94.62 336 ASP A CA 1
ATOM 2649 C C . ASP A 1 336 ? 19.083 -19.211 -17.814 1.00 94.62 336 ASP A C 1
ATOM 2651 O O . ASP A 1 336 ? 19.802 -18.809 -16.890 1.00 94.62 336 ASP A O 1
ATOM 2655 N N . THR A 1 337 ? 18.318 -18.373 -18.521 1.00 95.44 337 THR A N 1
ATOM 2656 C CA . THR A 1 337 ? 18.265 -16.936 -18.225 1.00 95.44 337 THR A CA 1
ATOM 2657 C C . THR A 1 337 ? 17.775 -16.719 -16.798 1.00 95.44 337 THR A C 1
ATOM 2659 O O . THR A 1 337 ? 16.766 -17.280 -16.374 1.00 95.44 337 THR A O 1
ATOM 2662 N N . ALA A 1 338 ? 18.465 -15.856 -16.057 1.00 95.94 338 ALA A N 1
ATOM 2663 C CA . ALA A 1 338 ? 18.069 -15.459 -14.715 1.00 95.94 338 ALA A CA 1
ATOM 2664 C C . ALA A 1 338 ? 17.832 -13.953 -14.652 1.00 95.94 338 ALA A C 1
ATOM 2666 O O . ALA A 1 338 ? 18.721 -13.159 -14.972 1.00 95.94 338 ALA A O 1
ATOM 2667 N N . ILE A 1 339 ? 16.645 -13.567 -14.188 1.00 97.94 339 ILE A N 1
ATOM 2668 C CA . ILE A 1 339 ? 16.284 -12.178 -13.916 1.00 97.94 339 ILE A CA 1
ATOM 2669 C C . ILE A 1 339 ? 16.302 -11.974 -12.404 1.00 97.94 339 ILE A C 1
ATOM 2671 O O . ILE A 1 339 ? 15.687 -12.726 -11.641 1.00 97.94 339 ILE A O 1
ATOM 2675 N N . THR A 1 340 ? 17.038 -10.964 -11.952 1.00 97.44 340 THR A N 1
ATOM 2676 C CA . THR A 1 340 ? 17.239 -10.717 -10.528 1.00 97.44 340 THR A CA 1
ATOM 2677 C C . THR A 1 340 ? 17.482 -9.241 -10.241 1.00 97.44 340 THR A C 1
ATOM 2679 O O . THR A 1 340 ? 17.885 -8.467 -11.106 1.00 97.44 340 THR A O 1
ATOM 2682 N N . HIS A 1 341 ? 17.247 -8.840 -9.001 1.00 97.06 341 HIS A N 1
ATOM 2683 C CA . HIS A 1 341 ? 17.862 -7.658 -8.419 1.00 97.06 341 HIS A CA 1
ATOM 2684 C C . HIS A 1 341 ? 18.023 -7.930 -6.927 1.00 97.06 341 HIS A C 1
ATOM 2686 O O . HIS A 1 341 ? 17.129 -8.490 -6.288 1.00 97.06 341 HIS A O 1
ATOM 2692 N N . ASN A 1 342 ? 19.156 -7.534 -6.359 1.00 94.19 342 ASN A N 1
ATOM 2693 C CA . ASN A 1 342 ? 19.371 -7.575 -4.919 1.00 94.19 342 ASN A CA 1
ATOM 2694 C C . ASN A 1 342 ? 19.295 -6.165 -4.327 1.00 94.19 342 ASN A C 1
ATOM 2696 O O . ASN A 1 342 ? 19.539 -5.169 -5.013 1.00 94.19 342 ASN A O 1
ATOM 2700 N N . GLY A 1 343 ? 18.972 -6.074 -3.046 1.00 92.75 343 GLY A N 1
ATOM 2701 C CA . GLY A 1 343 ? 18.966 -4.829 -2.298 1.00 92.75 343 GLY A CA 1
ATOM 2702 C C . GLY A 1 343 ? 19.739 -4.974 -0.999 1.00 92.75 343 GLY A C 1
ATOM 2703 O O . GLY A 1 343 ? 19.653 -5.993 -0.323 1.00 92.75 343 GLY A O 1
ATOM 2704 N N . ALA A 1 344 ? 20.511 -3.944 -0.667 1.00 89.31 344 ALA A N 1
ATOM 2705 C CA . ALA A 1 344 ? 21.188 -3.825 0.613 1.00 89.31 344 ALA A CA 1
ATOM 2706 C C . ALA A 1 344 ? 21.125 -2.366 1.071 1.00 89.31 344 ALA A C 1
ATOM 2708 O O . ALA A 1 344 ? 21.572 -1.472 0.352 1.00 89.31 344 ALA A O 1
ATOM 2709 N N . LEU A 1 345 ? 20.554 -2.146 2.249 1.00 83.69 345 LEU A N 1
ATOM 2710 C CA . LEU A 1 345 ? 20.539 -0.885 2.987 1.00 83.69 345 LEU A CA 1
ATOM 2711 C C . LEU A 1 345 ? 20.708 -1.195 4.477 1.00 83.69 345 LEU A C 1
ATOM 2713 O O . LEU A 1 345 ? 20.749 -2.361 4.881 1.00 83.69 345 LEU A O 1
ATOM 2717 N N . VAL A 1 346 ? 20.816 -0.156 5.303 1.00 79.81 346 VAL A N 1
ATOM 2718 C CA . VAL A 1 346 ? 20.799 -0.338 6.757 1.00 79.81 346 VAL A CA 1
ATOM 2719 C C . VAL A 1 346 ? 19.507 -1.058 7.147 1.00 79.81 346 VAL A C 1
ATOM 2721 O O . VAL A 1 346 ? 18.417 -0.629 6.777 1.00 79.81 346 VAL A O 1
ATOM 2724 N N . GLY A 1 347 ? 19.645 -2.194 7.827 1.00 78.81 347 GLY A N 1
ATOM 2725 C CA . GLY A 1 347 ? 18.559 -3.039 8.298 1.00 78.81 347 GLY A CA 1
ATOM 2726 C C . GLY A 1 347 ? 17.724 -3.704 7.208 1.00 78.81 347 GLY A C 1
ATOM 2727 O O . GLY A 1 347 ? 16.690 -4.279 7.523 1.00 78.81 347 GLY A O 1
ATOM 2728 N N . GLY A 1 348 ? 18.152 -3.644 5.944 1.00 84.50 348 GLY A N 1
ATOM 2729 C CA . GLY A 1 348 ? 17.399 -4.159 4.806 1.00 84.50 348 GLY A CA 1
ATOM 2730 C C . GLY A 1 348 ? 18.261 -4.996 3.879 1.00 84.50 348 GLY A C 1
ATOM 2731 O O . GLY A 1 348 ? 19.239 -4.503 3.315 1.00 84.50 348 GLY A O 1
ATOM 2732 N N . ASN A 1 349 ? 17.872 -6.250 3.677 1.00 90.88 349 ASN A N 1
ATOM 2733 C CA . ASN A 1 349 ? 18.455 -7.128 2.674 1.00 90.88 349 ASN A CA 1
ATOM 2734 C C . ASN A 1 349 ? 17.344 -7.804 1.882 1.00 90.88 349 ASN A C 1
ATOM 2736 O O . ASN A 1 349 ? 16.422 -8.363 2.474 1.00 90.88 349 ASN A O 1
ATOM 2740 N N . SER A 1 350 ? 17.430 -7.756 0.560 1.00 95.62 350 SER A N 1
ATOM 2741 C CA . SER A 1 350 ? 16.383 -8.264 -0.316 1.00 95.62 350 SER A CA 1
ATOM 2742 C C . SER A 1 350 ? 16.949 -8.932 -1.564 1.00 95.62 350 SER A C 1
ATOM 2744 O O . SER A 1 350 ? 18.023 -8.583 -2.066 1.00 95.62 350 SER A O 1
ATOM 2746 N N . LEU A 1 351 ? 16.199 -9.895 -2.088 1.00 97.50 351 LEU A N 1
ATOM 2747 C CA . LEU A 1 351 ? 16.449 -10.529 -3.374 1.00 97.50 351 LEU A CA 1
ATOM 2748 C C . LEU A 1 351 ? 15.124 -11.019 -3.943 1.00 97.50 351 LEU A C 1
ATOM 2750 O O . LEU A 1 351 ? 14.366 -11.685 -3.242 1.00 97.50 351 LEU A O 1
ATOM 2754 N N . TYR A 1 352 ? 14.903 -10.778 -5.228 1.00 98.25 352 TYR A N 1
ATOM 2755 C CA . TYR A 1 352 ? 14.140 -11.713 -6.046 1.00 98.25 352 TYR A CA 1
ATOM 2756 C C . TYR A 1 352 ? 15.077 -12.306 -7.099 1.00 98.25 352 TYR A C 1
ATOM 2758 O O . TYR A 1 352 ? 15.996 -11.635 -7.580 1.00 98.25 352 TYR A O 1
ATOM 2766 N N . PHE A 1 353 ? 14.870 -13.567 -7.449 1.00 97.88 353 PHE A N 1
ATOM 2767 C CA . PHE A 1 353 ? 15.644 -14.267 -8.467 1.00 97.88 353 PHE A CA 1
ATOM 2768 C C . PHE A 1 353 ? 14.750 -15.317 -9.115 1.00 97.88 353 PHE A C 1
ATOM 2770 O O . PHE A 1 353 ? 14.156 -16.124 -8.402 1.00 97.88 353 PHE A O 1
ATOM 2777 N N . PHE A 1 354 ? 14.636 -15.320 -10.441 1.00 97.94 354 PHE A N 1
ATOM 2778 C CA . PHE A 1 354 ? 13.832 -16.311 -11.153 1.00 97.94 354 PHE A CA 1
ATOM 2779 C C . PHE A 1 354 ? 14.353 -16.588 -12.563 1.00 97.94 354 PHE A C 1
ATOM 2781 O O . PHE A 1 354 ? 15.026 -15.745 -13.156 1.00 97.94 354 PHE A O 1
ATOM 2788 N N . SER A 1 355 ? 13.983 -17.749 -13.106 1.00 97.19 355 SER A N 1
ATOM 2789 C CA . SER A 1 355 ? 14.194 -18.096 -14.515 1.00 97.19 355 SER A CA 1
ATOM 2790 C C . SER A 1 355 ? 12.852 -18.118 -15.262 1.00 97.19 355 SER A C 1
ATOM 2792 O O . SER A 1 355 ? 11.934 -18.837 -14.846 1.00 97.19 355 SER A O 1
ATOM 2794 N N . PRO A 1 356 ? 12.698 -17.340 -16.352 1.00 93.81 356 PRO A N 1
ATOM 2795 C CA . PRO A 1 356 ? 11.516 -17.395 -17.213 1.00 93.81 356 PRO A CA 1
ATOM 2796 C C . PRO A 1 356 ? 11.277 -18.773 -17.853 1.00 93.81 356 PRO A C 1
ATOM 2798 O O . PRO A 1 356 ? 10.125 -19.148 -18.075 1.00 93.81 356 PRO A O 1
ATOM 2801 N N . GLU A 1 357 ? 12.344 -19.519 -18.148 1.00 93.81 357 GLU A N 1
ATOM 2802 C CA . GLU A 1 357 ? 12.304 -20.823 -18.816 1.00 93.81 357 GLU A CA 1
ATOM 2803 C C . GLU A 1 357 ? 11.770 -21.917 -17.890 1.00 93.81 357 GLU A C 1
ATOM 2805 O O . GLU A 1 357 ? 10.807 -22.609 -18.231 1.00 93.81 357 GLU A O 1
ATOM 2810 N N . SER A 1 358 ? 12.358 -22.052 -16.698 1.00 94.94 358 SER A N 1
ATOM 2811 C CA . SER A 1 358 ? 11.923 -23.047 -15.706 1.00 94.94 358 SER A CA 1
ATOM 2812 C C . SER A 1 358 ? 10.661 -22.624 -14.950 1.00 94.94 358 SER A C 1
ATOM 2814 O O . SER A 1 358 ? 9.974 -23.458 -14.357 1.00 94.94 358 SER A O 1
ATOM 2816 N N . LYS A 1 359 ? 10.359 -21.320 -14.952 1.00 96.00 359 LYS A N 1
ATOM 2817 C CA . LYS A 1 359 ? 9.346 -20.676 -14.108 1.00 96.00 359 LYS A CA 1
ATOM 2818 C C . LYS A 1 359 ? 9.555 -20.900 -12.608 1.00 96.00 359 LYS A C 1
ATOM 2820 O O . LYS A 1 359 ? 8.609 -20.815 -11.821 1.00 96.00 359 LYS A O 1
ATOM 2825 N N . ASN A 1 360 ? 10.782 -21.192 -12.192 1.00 97.62 360 ASN A N 1
ATOM 2826 C CA . ASN A 1 360 ? 11.146 -21.258 -10.784 1.00 97.62 360 ASN A CA 1
ATOM 2827 C C . ASN A 1 360 ? 11.652 -19.896 -10.314 1.00 97.62 360 ASN A C 1
ATOM 2829 O O . ASN A 1 360 ? 12.223 -19.128 -11.089 1.00 97.62 360 ASN A O 1
ATOM 2833 N N . GLY A 1 361 ? 11.470 -19.603 -9.030 1.00 97.94 361 GLY A N 1
ATOM 2834 C CA . GLY A 1 361 ? 11.944 -18.361 -8.438 1.00 97.94 361 GLY A CA 1
ATOM 2835 C C . GLY A 1 361 ? 12.034 -18.406 -6.920 1.00 97.94 361 GLY A C 1
ATOM 2836 O O . GLY A 1 361 ? 11.419 -19.240 -6.259 1.00 97.94 361 GLY A O 1
ATOM 2837 N N . ILE A 1 362 ? 12.809 -17.485 -6.368 1.00 98.25 362 ILE A N 1
ATOM 2838 C CA . ILE A 1 362 ? 12.993 -17.292 -4.937 1.00 98.25 362 ILE A CA 1
ATOM 2839 C C . ILE A 1 362 ? 12.912 -15.808 -4.598 1.00 98.25 362 ILE A C 1
ATOM 2841 O O . ILE A 1 362 ? 13.381 -14.953 -5.351 1.00 98.25 362 ILE A O 1
ATOM 2845 N N . VAL A 1 363 ? 12.337 -15.523 -3.436 1.00 98.44 363 VAL A N 1
ATOM 2846 C CA . VAL A 1 363 ? 12.278 -14.194 -2.844 1.00 98.44 363 VAL A CA 1
ATOM 2847 C C . VAL A 1 363 ? 12.766 -14.262 -1.409 1.00 98.44 363 VAL A C 1
ATOM 2849 O O . VAL A 1 363 ? 12.300 -15.099 -0.639 1.00 98.44 363 VAL A O 1
ATOM 2852 N N . LEU A 1 364 ? 13.692 -13.380 -1.050 1.00 97.69 364 LEU A N 1
ATOM 2853 C CA . LEU A 1 364 ? 14.314 -13.320 0.267 1.00 97.69 364 LEU A CA 1
ATOM 2854 C C . LEU A 1 364 ? 14.236 -11.897 0.800 1.00 97.69 364 LEU A C 1
ATOM 2856 O O . LEU A 1 364 ? 14.592 -10.964 0.083 1.00 97.69 364 LEU A O 1
ATOM 2860 N N . LEU A 1 365 ? 13.827 -11.747 2.056 1.00 96.56 365 LEU A N 1
ATOM 2861 C CA . LEU A 1 365 ? 13.847 -10.483 2.788 1.00 96.56 365 LEU A CA 1
ATOM 2862 C C . LEU A 1 365 ? 14.445 -10.702 4.176 1.00 96.56 365 LEU A C 1
ATOM 2864 O O . LEU A 1 365 ? 14.103 -11.670 4.850 1.00 96.56 365 LEU A O 1
ATOM 2868 N N . GLY A 1 366 ? 15.324 -9.812 4.624 1.00 94.12 366 GLY A N 1
ATOM 2869 C CA . GLY A 1 366 ? 15.961 -9.909 5.933 1.00 94.12 366 GLY A CA 1
ATOM 2870 C C . GLY A 1 366 ? 16.293 -8.553 6.536 1.00 94.12 366 GLY A C 1
ATOM 2871 O O . GLY A 1 366 ? 16.412 -7.555 5.826 1.00 94.12 366 GLY A O 1
ATOM 2872 N N . ASN A 1 367 ? 16.456 -8.531 7.859 1.00 91.56 367 ASN A N 1
ATOM 2873 C CA . ASN A 1 367 ? 16.607 -7.301 8.643 1.00 91.56 367 ASN A CA 1
ATOM 2874 C C . ASN A 1 367 ? 18.041 -7.008 9.128 1.00 91.56 367 ASN A C 1
ATOM 2876 O O . ASN A 1 367 ? 18.245 -6.256 10.083 1.00 91.56 367 ASN A O 1
ATOM 2880 N N . VAL A 1 368 ? 19.049 -7.613 8.487 1.00 88.81 368 VAL A N 1
ATOM 2881 C CA . VAL A 1 368 ? 20.458 -7.539 8.907 1.00 88.81 368 VAL A CA 1
ATOM 2882 C C . VAL A 1 368 ? 21.339 -6.901 7.831 1.00 88.81 368 VAL A C 1
ATOM 2884 O O . VAL A 1 368 ? 21.558 -7.485 6.765 1.00 88.81 368 VAL A O 1
ATOM 2887 N N . SER A 1 369 ? 21.923 -5.743 8.141 1.00 85.81 369 SER A N 1
ATOM 2888 C CA . SER A 1 369 ? 22.946 -5.085 7.321 1.00 85.81 369 SER A CA 1
ATOM 2889 C C . SER A 1 369 ? 24.246 -5.882 7.280 1.00 85.81 369 SER A C 1
ATOM 2891 O O . SER A 1 369 ? 24.622 -6.551 8.243 1.00 85.81 369 SER A O 1
ATOM 2893 N N . GLY A 1 370 ? 24.999 -5.736 6.189 1.00 74.12 370 GLY A N 1
ATOM 2894 C CA . GLY A 1 370 ? 26.303 -6.392 6.027 1.00 74.12 370 GLY A CA 1
ATOM 2895 C C . GLY A 1 370 ? 26.210 -7.865 5.620 1.00 74.12 370 GLY A C 1
ATOM 2896 O O . GLY A 1 370 ? 27.232 -8.515 5.428 1.00 74.12 370 GLY A O 1
ATOM 2897 N N . THR A 1 371 ? 24.994 -8.377 5.433 1.00 79.62 371 THR A N 1
ATOM 2898 C CA . THR A 1 371 ? 24.732 -9.635 4.730 1.00 79.62 371 THR A CA 1
ATOM 2899 C C . THR A 1 371 ? 24.299 -9.318 3.298 1.00 79.62 371 THR A C 1
ATOM 2901 O O . THR A 1 371 ? 23.907 -8.190 3.001 1.00 79.62 371 THR A O 1
ATOM 2904 N N . GLN A 1 372 ? 24.356 -10.283 2.380 1.00 83.69 372 GLN A N 1
ATOM 2905 C CA . GLN A 1 372 ? 23.990 -10.065 0.976 1.00 83.69 372 GLN A 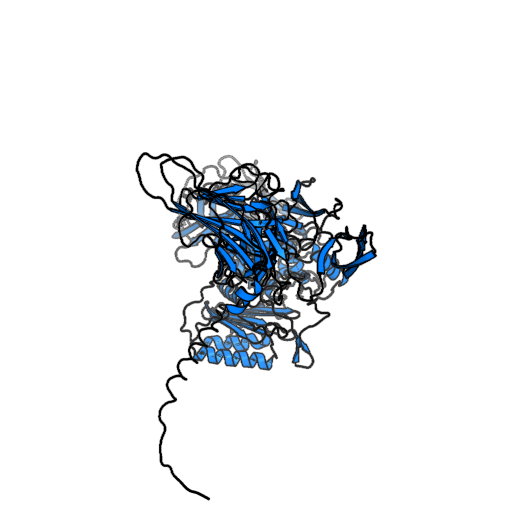CA 1
ATOM 2906 C C . GLN A 1 372 ? 23.171 -11.243 0.456 1.00 83.69 372 GLN A C 1
ATOM 2908 O O . GLN A 1 372 ? 23.715 -12.321 0.262 1.00 83.69 372 GLN A O 1
ATOM 2913 N N . ALA A 1 373 ? 21.873 -11.052 0.210 1.00 89.69 373 ALA A N 1
ATOM 2914 C CA . ALA A 1 373 ? 20.986 -12.149 -0.179 1.00 89.69 373 ALA A CA 1
ATOM 2915 C C . ALA A 1 373 ? 21.411 -12.866 -1.465 1.00 89.69 373 ALA A C 1
ATOM 2917 O O . ALA A 1 373 ? 21.138 -14.053 -1.623 1.00 89.69 373 ALA A O 1
ATOM 2918 N N . TYR A 1 374 ? 22.152 -12.198 -2.353 1.00 87.94 374 TYR A N 1
ATOM 2919 C CA . TYR A 1 374 ? 22.678 -12.827 -3.563 1.00 87.94 374 TYR A CA 1
ATOM 2920 C C . TYR A 1 374 ? 23.734 -13.917 -3.294 1.00 87.94 374 TYR A C 1
ATOM 2922 O O . TYR A 1 374 ? 23.993 -14.718 -4.189 1.00 87.94 374 TYR A O 1
ATOM 2930 N N . THR A 1 375 ? 24.353 -13.975 -2.105 1.00 88.69 375 THR A N 1
ATOM 2931 C CA . THR A 1 375 ? 25.378 -14.991 -1.801 1.00 88.69 375 THR A CA 1
ATOM 2932 C C . THR A 1 375 ? 24.782 -16.338 -1.396 1.00 88.69 375 THR A C 1
ATOM 2934 O O . THR A 1 375 ? 25.417 -17.362 -1.631 1.00 88.69 375 THR A O 1
ATOM 2937 N N . TYR A 1 376 ? 23.563 -16.353 -0.847 1.00 90.62 376 TYR A N 1
ATOM 2938 C CA . TYR A 1 376 ? 22.872 -17.571 -0.396 1.00 90.62 376 TYR A CA 1
ATOM 2939 C C . TYR A 1 376 ? 21.563 -17.858 -1.147 1.00 90.62 376 TYR A C 1
ATOM 2941 O O . TYR A 1 376 ? 21.112 -19.001 -1.194 1.00 90.62 376 TYR A O 1
ATOM 2949 N N . GLY A 1 377 ? 20.962 -16.870 -1.815 1.00 93.25 377 GLY A N 1
ATOM 2950 C CA . GLY A 1 377 ? 19.742 -17.070 -2.599 1.00 93.25 377 GLY A CA 1
ATOM 2951 C C . GLY A 1 377 ? 19.859 -18.107 -3.717 1.00 93.25 377 GLY A C 1
ATOM 2952 O O . GLY A 1 377 ? 19.011 -18.998 -3.773 1.00 93.25 377 GLY A O 1
ATOM 2953 N N . PRO A 1 378 ? 20.920 -18.094 -4.547 1.00 90.94 378 PRO A N 1
ATOM 2954 C CA . PRO A 1 378 ? 21.150 -19.145 -5.538 1.00 90.94 378 PRO A CA 1
ATOM 2955 C C . PRO A 1 378 ? 21.311 -20.547 -4.923 1.00 90.94 378 PRO A C 1
ATOM 2957 O O . PRO A 1 378 ? 20.908 -21.539 -5.532 1.00 90.94 378 PRO A O 1
ATOM 2960 N N . ALA A 1 379 ? 21.864 -20.640 -3.707 1.00 90.81 379 ALA A N 1
ATOM 2961 C CA . ALA A 1 379 ? 22.040 -21.910 -3.006 1.00 90.81 379 ALA A CA 1
ATOM 2962 C C . ALA A 1 379 ? 20.705 -22.517 -2.554 1.00 90.81 379 ALA A C 1
ATOM 2964 O O . ALA A 1 379 ? 20.560 -23.733 -2.622 1.00 90.81 379 ALA A O 1
ATOM 2965 N N . ILE A 1 380 ? 19.728 -21.694 -2.161 1.00 95.50 380 ILE A N 1
ATOM 2966 C CA . ILE A 1 380 ? 18.362 -22.147 -1.847 1.00 95.50 380 ILE A CA 1
ATOM 2967 C C . ILE A 1 380 ? 17.565 -22.389 -3.142 1.00 95.50 380 ILE A C 1
ATOM 2969 O O . ILE A 1 380 ? 16.838 -23.375 -3.244 1.00 95.50 380 ILE A O 1
ATOM 2973 N N . TYR A 1 381 ? 17.726 -21.532 -4.160 1.00 96.94 381 TYR A N 1
ATOM 2974 C CA . TYR A 1 381 ? 17.037 -21.647 -5.453 1.00 96.94 381 TYR A CA 1
ATOM 2975 C C . TYR A 1 381 ? 17.256 -23.011 -6.120 1.00 96.94 381 TYR A C 1
ATOM 2977 O O . TYR A 1 381 ? 16.297 -23.619 -6.595 1.00 96.94 381 TYR A O 1
ATOM 2985 N N . LYS A 1 382 ? 18.491 -23.535 -6.102 1.00 95.44 382 LYS A N 1
ATOM 2986 C CA . LYS A 1 382 ? 18.810 -24.841 -6.707 1.00 95.44 382 LYS A CA 1
ATOM 2987 C C . LYS A 1 382 ? 18.018 -26.006 -6.098 1.00 95.44 382 LYS A C 1
ATOM 2989 O O . LYS A 1 382 ? 17.849 -27.037 -6.742 1.00 95.44 382 LYS A O 1
ATOM 2994 N N . GLU A 1 383 ? 17.531 -25.852 -4.866 1.00 96.50 383 GLU A N 1
ATOM 2995 C CA . GLU A 1 383 ? 16.790 -26.902 -4.169 1.00 96.50 383 GLU A CA 1
ATOM 2996 C C . GLU A 1 383 ? 15.324 -26.983 -4.600 1.00 96.50 383 GLU A C 1
ATOM 2998 O O . GLU A 1 383 ? 14.691 -28.020 -4.401 1.00 96.50 383 GLU A O 1
ATOM 3003 N N . ILE A 1 384 ? 14.781 -25.935 -5.238 1.00 96.62 384 ILE A N 1
ATOM 3004 C CA . ILE A 1 384 ? 13.364 -25.852 -5.635 1.00 96.62 384 ILE A CA 1
ATOM 3005 C C . ILE A 1 384 ? 12.955 -27.041 -6.510 1.00 96.62 384 ILE A C 1
ATOM 3007 O O . ILE A 1 384 ? 11.855 -27.587 -6.362 1.00 96.62 384 ILE A O 1
ATOM 3011 N N . GLU A 1 385 ? 13.834 -27.499 -7.397 1.00 93.12 385 GLU A N 1
ATOM 3012 C CA . GLU A 1 385 ? 13.550 -28.619 -8.298 1.00 93.12 385 GLU A CA 1
ATOM 3013 C C . GLU A 1 385 ? 13.281 -29.927 -7.560 1.00 93.12 385 GLU A C 1
ATOM 3015 O O . GLU A 1 385 ? 12.388 -30.677 -7.963 1.00 93.12 385 GLU A O 1
ATOM 3020 N N . ASN A 1 386 ? 13.952 -30.133 -6.426 1.00 93.50 386 ASN A N 1
ATOM 3021 C CA . ASN A 1 386 ? 13.830 -31.325 -5.590 1.00 93.50 386 ASN A CA 1
ATOM 3022 C C . ASN A 1 386 ? 12.560 -31.315 -4.717 1.00 93.50 386 ASN A C 1
ATOM 3024 O O . ASN A 1 386 ? 12.197 -32.333 -4.125 1.00 93.50 386 ASN A O 1
ATOM 3028 N N . LEU A 1 387 ? 11.857 -30.180 -4.624 1.00 96.62 387 LEU A N 1
ATOM 3029 C CA . LEU A 1 387 ? 10.679 -30.045 -3.765 1.00 96.62 387 LEU A CA 1
ATOM 3030 C C . LEU A 1 387 ? 9.433 -30.685 -4.389 1.00 96.62 387 LEU A C 1
ATOM 3032 O O . LEU A 1 387 ? 9.048 -30.390 -5.516 1.00 96.62 387 LEU A O 1
ATOM 3036 N N . THR A 1 388 ? 8.736 -31.526 -3.640 1.00 96.69 388 THR A N 1
ATOM 3037 C CA . THR A 1 388 ? 7.451 -32.103 -4.052 1.00 96.69 388 THR A CA 1
ATOM 3038 C C . THR A 1 388 ? 6.306 -31.237 -3.537 1.00 96.69 388 THR A C 1
ATOM 3040 O O . THR A 1 388 ? 6.339 -30.791 -2.392 1.00 96.69 388 THR A O 1
ATOM 3043 N N . VAL A 1 389 ? 5.287 -31.019 -4.371 1.00 95.94 389 VAL A N 1
ATOM 3044 C CA . VAL A 1 389 ? 4.110 -30.186 -4.083 1.00 95.94 389 VAL A CA 1
ATOM 3045 C C . VAL A 1 389 ? 2.876 -31.078 -3.911 1.00 95.94 389 VAL A C 1
ATOM 3047 O O . VAL A 1 389 ? 2.641 -31.956 -4.737 1.00 95.94 389 VAL A O 1
ATOM 3050 N N . SER A 1 390 ? 2.085 -30.857 -2.860 1.00 90.88 390 SER A N 1
ATOM 3051 C CA . SER A 1 390 ? 0.879 -31.645 -2.541 1.00 90.88 390 SER A CA 1
ATOM 3052 C C . SER A 1 390 ? -0.318 -30.831 -2.032 1.00 90.88 390 SER A C 1
ATOM 3054 O O . SER A 1 390 ? -1.422 -31.365 -1.977 1.00 90.88 390 SER A O 1
ATOM 3056 N N . GLY A 1 391 ? -0.122 -29.571 -1.629 1.00 84.69 391 GLY A N 1
ATOM 3057 C CA . GLY A 1 391 ? -1.186 -28.702 -1.110 1.00 84.69 391 GLY A CA 1
ATOM 3058 C C . GLY A 1 391 ? -1.924 -27.891 -2.188 1.00 84.69 391 GLY A C 1
ATOM 3059 O O . GLY A 1 391 ? -1.521 -27.902 -3.359 1.00 84.69 391 GLY A O 1
ATOM 3060 N N . PRO A 1 392 ? -2.991 -27.167 -1.798 1.00 85.31 392 PRO A N 1
ATOM 3061 C CA . PRO A 1 392 ? -3.759 -26.324 -2.711 1.00 85.31 392 PRO A CA 1
ATOM 3062 C C . PRO A 1 392 ? -2.918 -25.167 -3.262 1.00 85.31 392 PRO A C 1
ATOM 3064 O O . PRO A 1 392 ? -1.932 -24.749 -2.654 1.00 85.31 392 PRO A O 1
ATOM 3067 N N . ALA A 1 393 ? -3.323 -24.644 -4.421 1.00 86.88 393 ALA A N 1
ATOM 3068 C CA . ALA A 1 393 ? -2.708 -23.457 -5.000 1.00 86.88 393 ALA A CA 1
ATOM 3069 C C . ALA A 1 393 ? -2.832 -22.259 -4.049 1.00 86.88 393 ALA A C 1
ATOM 3071 O O . ALA A 1 393 ? -3.819 -22.116 -3.324 1.00 86.88 393 ALA A O 1
ATOM 3072 N N . TYR A 1 394 ? -1.818 -21.399 -4.064 1.00 87.56 394 TYR A N 1
ATOM 3073 C CA . TYR A 1 394 ? -1.828 -20.173 -3.285 1.00 87.56 394 TYR A CA 1
ATOM 3074 C C . TYR A 1 394 ? -2.925 -19.230 -3.789 1.00 87.56 394 TYR A C 1
ATOM 3076 O O . TYR A 1 394 ? -2.978 -18.898 -4.971 1.00 87.56 394 TYR A O 1
ATOM 3084 N N . THR A 1 395 ? -3.775 -18.768 -2.880 1.00 75.31 395 THR A N 1
ATOM 3085 C CA . THR A 1 395 ? -4.689 -17.647 -3.113 1.00 75.31 395 THR A CA 1
ATOM 3086 C C . THR A 1 395 ? -4.217 -16.495 -2.241 1.00 75.31 395 THR A C 1
ATOM 3088 O O . THR A 1 395 ? -4.065 -16.713 -1.042 1.00 75.31 395 THR A O 1
ATOM 3091 N N . ASN A 1 396 ? -3.982 -15.304 -2.802 1.00 66.62 396 ASN A N 1
ATOM 3092 C CA . ASN A 1 396 ? -3.590 -14.113 -2.040 1.00 66.62 396 ASN A CA 1
ATOM 3093 C C . ASN A 1 396 ? -4.820 -13.540 -1.302 1.00 66.62 396 ASN A C 1
ATOM 3095 O O . ASN A 1 396 ? -5.560 -12.755 -1.891 1.00 66.62 396 ASN A O 1
ATOM 3099 N N . PRO A 1 397 ? -5.126 -13.956 -0.058 1.00 63.81 397 PRO A N 1
ATOM 3100 C CA . PRO A 1 397 ? -6.474 -13.873 0.485 1.00 63.81 397 PRO A CA 1
ATOM 3101 C C . PRO A 1 397 ? -6.681 -12.617 1.340 1.00 63.81 397 PRO A C 1
ATOM 3103 O O . PRO A 1 397 ? -7.581 -12.598 2.174 1.00 63.81 397 PRO A O 1
ATOM 3106 N N . ILE A 1 398 ? -5.828 -11.594 1.203 1.00 74.06 398 ILE A N 1
ATOM 3107 C CA . ILE A 1 398 ? -5.866 -10.431 2.092 1.00 74.06 398 ILE A CA 1
ATOM 3108 C C . ILE A 1 398 ? -7.016 -9.506 1.670 1.00 74.06 398 ILE A C 1
ATOM 3110 O O . ILE A 1 398 ? -6.980 -8.957 0.566 1.00 74.06 398 ILE A O 1
ATOM 3114 N N . PRO A 1 399 ? -8.042 -9.327 2.520 1.00 69.69 399 PRO A N 1
ATOM 3115 C CA . PRO A 1 399 ? -9.234 -8.581 2.150 1.00 69.69 399 PRO A CA 1
ATOM 3116 C C . PRO A 1 399 ? -8.958 -7.074 2.086 1.00 69.69 399 PRO A C 1
ATOM 3118 O O . PRO A 1 399 ? -8.268 -6.522 2.938 1.00 69.69 399 PRO A O 1
ATOM 3121 N N . HIS A 1 400 ? -9.586 -6.387 1.128 1.00 69.44 400 HIS A N 1
ATOM 3122 C CA . HIS A 1 400 ? -9.591 -4.916 1.019 1.00 69.44 400 HIS A CA 1
ATOM 3123 C C . HIS A 1 400 ? -10.456 -4.214 2.083 1.00 69.44 400 HIS A C 1
ATOM 3125 O O . HIS A 1 400 ? -10.716 -3.017 1.993 1.00 69.44 400 HIS A O 1
ATOM 3131 N N . SER A 1 401 ? -10.968 -4.952 3.065 1.00 76.88 401 SER A N 1
ATOM 3132 C CA . SER A 1 401 ? -11.769 -4.420 4.164 1.00 76.88 401 SER A CA 1
ATOM 3133 C C . SER A 1 401 ? -11.521 -5.240 5.417 1.00 76.88 401 SER A C 1
ATOM 3135 O O . SER A 1 401 ? -11.516 -6.473 5.352 1.00 76.88 401 SER A O 1
ATOM 3137 N N . LEU A 1 402 ? -11.393 -4.570 6.558 1.00 86.50 402 LEU A N 1
ATOM 3138 C CA . LEU A 1 402 ? -11.271 -5.246 7.845 1.00 86.50 402 LEU A CA 1
ATOM 3139 C C . LEU A 1 402 ? -12.649 -5.682 8.360 1.00 86.50 402 LEU A C 1
ATOM 3141 O O . LEU A 1 402 ? -13.679 -5.069 8.062 1.00 86.50 402 LEU A O 1
ATOM 3145 N N . ILE A 1 403 ? -12.676 -6.736 9.174 1.00 87.56 403 ILE A N 1
ATOM 3146 C CA . ILE A 1 403 ? -13.903 -7.167 9.853 1.00 87.56 403 ILE A CA 1
ATOM 3147 C C . ILE A 1 403 ? -14.271 -6.121 10.916 1.00 87.56 403 ILE A C 1
ATOM 3149 O O . ILE A 1 403 ? -13.400 -5.581 11.593 1.00 87.56 403 ILE A O 1
ATOM 3153 N N . LYS A 1 404 ? -15.564 -5.807 11.068 1.00 91.19 404 LYS A N 1
ATOM 3154 C CA . LYS A 1 404 ? -16.005 -4.849 12.093 1.00 91.19 404 LYS A CA 1
ATOM 3155 C C . LYS A 1 404 ? -15.736 -5.376 13.513 1.00 91.19 404 LYS A C 1
ATOM 3157 O O . LYS A 1 404 ? -16.040 -6.544 13.772 1.00 91.19 404 LYS A O 1
ATOM 3162 N N . PRO A 1 405 ? -15.248 -4.536 14.443 1.00 94.75 405 PRO A N 1
ATOM 3163 C CA . PRO A 1 405 ? -15.131 -4.905 15.849 1.00 94.75 405 PRO A CA 1
ATOM 3164 C C . PRO A 1 405 ? -16.490 -5.201 16.497 1.00 94.75 405 PRO A C 1
ATOM 3166 O O . PRO A 1 405 ? -17.533 -4.670 16.097 1.00 94.75 405 PRO A O 1
ATOM 3169 N N . VAL A 1 406 ? -16.458 -6.003 17.553 1.00 93.19 406 VAL A N 1
ATOM 3170 C CA . VAL A 1 406 ? -17.576 -6.351 18.432 1.00 93.19 406 VAL A CA 1
ATOM 3171 C C . VAL A 1 406 ? -17.200 -5.939 19.852 1.00 93.19 406 VAL A C 1
ATOM 3173 O O . VAL A 1 406 ? -16.202 -6.403 20.398 1.00 93.19 406 VAL A O 1
ATOM 3176 N N . ILE A 1 407 ? -17.997 -5.038 20.429 1.00 87.75 407 ILE A N 1
ATOM 3177 C CA . ILE A 1 407 ? -17.833 -4.561 21.806 1.00 87.75 407 ILE A CA 1
ATOM 3178 C C . ILE A 1 407 ? -18.372 -5.640 22.750 1.00 87.75 407 ILE A C 1
ATOM 3180 O O . ILE A 1 407 ? -19.526 -6.048 22.606 1.00 87.75 407 ILE A O 1
ATOM 3184 N N . ASN A 1 408 ? -17.549 -6.079 23.704 1.00 79.94 408 ASN A N 1
ATOM 3185 C CA . ASN A 1 408 ? -17.855 -7.217 24.579 1.00 79.94 408 ASN A CA 1
ATOM 3186 C C . ASN A 1 408 ? -17.963 -6.843 26.067 1.00 79.94 408 ASN A C 1
ATOM 3188 O O . ASN A 1 408 ? -18.417 -7.665 26.858 1.00 79.94 408 ASN A O 1
ATOM 3192 N N . SER A 1 409 ? -17.547 -5.635 26.462 1.00 67.31 409 SER A N 1
ATOM 3193 C CA . SER A 1 409 ? -17.421 -5.260 27.879 1.00 67.31 409 SER A CA 1
ATOM 3194 C C . SER A 1 409 ? -18.718 -4.791 28.543 1.00 67.31 409 SER A C 1
ATOM 3196 O O . SER A 1 409 ? -18.878 -4.956 29.750 1.00 67.31 409 SER A O 1
ATOM 3198 N N . ILE A 1 410 ? -19.650 -4.206 27.781 1.00 69.12 410 ILE A N 1
ATOM 3199 C CA . ILE A 1 410 ? -20.879 -3.599 28.314 1.00 69.12 410 ILE A CA 1
ATOM 3200 C C . ILE A 1 410 ? -22.083 -4.029 27.461 1.00 69.12 410 ILE A C 1
ATOM 3202 O O . ILE A 1 410 ? -22.050 -3.857 26.238 1.00 69.12 410 ILE A O 1
ATOM 3206 N N . PRO A 1 411 ? -23.163 -4.563 28.068 1.00 74.56 411 PRO A N 1
ATOM 3207 C CA . PRO A 1 411 ? -24.393 -4.855 27.345 1.00 74.56 411 PRO A CA 1
ATOM 3208 C C . PRO A 1 411 ? -25.046 -3.592 26.773 1.00 74.56 411 PRO A C 1
ATOM 3210 O O . PRO A 1 411 ? -24.962 -2.494 27.322 1.00 74.56 411 PRO A O 1
ATOM 3213 N N . ASN A 1 412 ? -25.750 -3.746 25.656 1.00 79.88 412 ASN A N 1
ATOM 3214 C CA . ASN A 1 412 ? -26.476 -2.630 25.066 1.00 79.88 412 ASN A CA 1
ATOM 3215 C C . ASN A 1 412 ? -27.659 -2.195 25.946 1.00 79.88 412 ASN A C 1
ATOM 3217 O O . ASN A 1 412 ? -28.384 -3.040 26.469 1.00 79.88 412 ASN A O 1
ATOM 3221 N N . ASN A 1 413 ? -27.887 -0.884 26.040 1.00 77.31 413 ASN A N 1
ATOM 3222 C CA . ASN A 1 413 ? -28.860 -0.220 26.914 1.00 77.31 413 ASN A CA 1
ATOM 3223 C C . ASN A 1 413 ? -28.589 -0.381 28.424 1.00 77.31 413 ASN A C 1
ATOM 3225 O O . ASN A 1 413 ? -29.524 -0.334 29.223 1.00 77.31 413 ASN A O 1
ATOM 3229 N N . SER A 1 414 ? -27.333 -0.575 28.833 1.00 70.19 414 SER A N 1
ATOM 3230 C CA . SER A 1 414 ? -26.960 -0.630 30.253 1.00 70.19 414 SER A CA 1
ATOM 3231 C C . SER A 1 414 ? -26.879 0.752 30.908 1.00 70.19 414 SER A C 1
ATOM 3233 O O . SER A 1 414 ? -26.512 1.739 30.269 1.00 70.19 414 SER A O 1
ATOM 3235 N N . THR A 1 415 ? -27.158 0.803 32.214 1.00 73.69 415 THR A N 1
ATOM 3236 C CA . THR A 1 415 ? -26.902 1.980 33.056 1.00 73.69 415 THR A CA 1
ATOM 3237 C C . THR A 1 415 ? -25.567 1.811 33.783 1.00 73.69 415 THR A C 1
ATOM 3239 O O . THR A 1 415 ? -25.400 0.869 34.556 1.00 73.69 415 THR A O 1
ATOM 3242 N N . CYS A 1 416 ? -24.615 2.707 33.540 1.00 58.12 416 CYS A N 1
ATOM 3243 C CA . CYS A 1 416 ? -23.292 2.713 34.154 1.00 58.12 416 CYS A CA 1
ATOM 3244 C C . CYS A 1 416 ? -23.271 3.647 35.373 1.00 58.12 416 CYS A C 1
ATOM 3246 O O . CYS A 1 416 ? -23.464 4.851 35.223 1.00 58.12 416 CYS A O 1
ATOM 3248 N N . GLN A 1 417 ? -22.949 3.106 36.554 1.00 57.78 417 GLN A N 1
ATOM 3249 C CA . GLN A 1 417 ? -22.831 3.834 37.836 1.00 57.78 417 GLN A CA 1
ATOM 3250 C C . GLN A 1 417 ? -21.569 4.704 37.954 1.00 57.78 417 GLN A C 1
ATOM 3252 O O . GLN A 1 417 ? -21.174 5.108 39.042 1.00 57.78 417 GLN A O 1
ATOM 3257 N N . SER A 1 418 ? -20.897 4.957 36.836 1.00 56.91 418 SER A N 1
ATOM 3258 C CA . SER A 1 418 ? -19.655 5.710 36.788 1.00 56.91 418 SER A CA 1
ATOM 3259 C C . SER A 1 418 ? -19.642 6.610 35.565 1.00 56.91 418 SER A C 1
ATOM 3261 O O . SER A 1 418 ? -20.136 6.257 34.491 1.00 56.91 418 SER A O 1
ATOM 3263 N N . THR A 1 419 ? -19.016 7.768 35.729 1.00 61.38 419 THR A N 1
ATOM 3264 C CA . THR A 1 419 ? -18.666 8.687 34.642 1.00 61.38 419 THR A CA 1
ATOM 3265 C C . THR A 1 419 ? -17.407 8.244 33.891 1.00 61.38 419 THR A C 1
ATOM 3267 O O . THR A 1 419 ? -17.044 8.853 32.883 1.00 61.38 419 THR A O 1
ATOM 3270 N N . ASN A 1 420 ? -16.764 7.168 34.355 1.00 63.88 420 ASN A N 1
ATOM 3271 C CA . ASN A 1 420 ? -15.625 6.520 33.723 1.00 63.88 420 ASN A CA 1
ATOM 3272 C C . ASN A 1 420 ? -16.003 5.082 33.345 1.00 63.88 420 ASN A C 1
ATOM 3274 O O . ASN A 1 420 ? -16.315 4.270 34.217 1.00 63.88 420 ASN A O 1
ATOM 3278 N N . ILE A 1 421 ? -15.960 4.761 32.054 1.00 68.44 421 ILE A N 1
ATOM 3279 C CA . ILE A 1 421 ? -16.314 3.434 31.533 1.00 68.44 421 ILE A CA 1
ATOM 3280 C C . ILE A 1 421 ? -15.114 2.790 30.847 1.00 68.44 421 ILE A C 1
ATOM 3282 O O . ILE A 1 421 ? -14.373 3.463 30.131 1.00 68.44 421 ILE A O 1
ATOM 3286 N N . GLN A 1 422 ? -14.949 1.483 31.040 1.00 75.44 422 GLN A N 1
ATOM 3287 C CA . GLN A 1 422 ? -14.003 0.676 30.277 1.00 75.44 422 GLN A CA 1
ATOM 3288 C C . GLN A 1 422 ? -14.724 0.008 29.104 1.00 75.44 422 GLN A C 1
ATOM 3290 O O . GLN A 1 422 ? -15.751 -0.655 29.272 1.00 75.44 422 GLN A O 1
ATOM 3295 N N . LEU A 1 423 ? -14.188 0.195 27.906 1.00 78.69 423 LEU A N 1
ATOM 3296 C CA . LEU A 1 423 ? -14.662 -0.450 26.691 1.00 78.69 423 LEU A CA 1
ATOM 3297 C C . LEU A 1 423 ? -13.626 -1.445 26.209 1.00 78.69 423 LEU A C 1
ATOM 3299 O O . LEU A 1 423 ? -12.486 -1.049 25.998 1.00 78.69 423 LEU A O 1
ATOM 3303 N N . ASP A 1 424 ? -14.055 -2.678 25.960 1.00 81.81 424 ASP A N 1
ATOM 3304 C CA . ASP A 1 424 ? -13.225 -3.738 25.395 1.00 81.81 424 ASP A CA 1
ATOM 3305 C C . ASP A 1 424 ? -13.919 -4.346 24.165 1.00 81.81 424 ASP A C 1
ATOM 3307 O O . ASP A 1 424 ? -15.153 -4.476 24.116 1.00 81.81 424 ASP A O 1
ATOM 3311 N N . TRP A 1 425 ? -13.133 -4.738 23.164 1.00 91.44 425 TRP A N 1
ATOM 3312 C CA . TRP A 1 425 ? -13.615 -5.367 21.930 1.00 91.44 425 TRP A CA 1
ATOM 3313 C C . TRP A 1 425 ? -12.735 -6.545 21.507 1.00 91.44 425 TRP A C 1
ATOM 3315 O O . TRP A 1 425 ? -11.629 -6.740 22.006 1.00 91.44 425 TRP A O 1
ATOM 3325 N N . ASN A 1 426 ? -13.238 -7.376 20.592 1.00 89.44 426 ASN A N 1
ATOM 3326 C CA . ASN A 1 426 ? -12.438 -8.469 20.039 1.00 89.44 426 ASN A CA 1
ATOM 3327 C C . ASN A 1 426 ? -11.306 -7.948 19.142 1.00 89.44 426 ASN A C 1
ATOM 3329 O O . ASN A 1 426 ? -11.468 -6.963 18.422 1.00 89.44 426 ASN A O 1
ATOM 3333 N N . HIS A 1 427 ? -10.201 -8.693 19.107 1.00 87.25 427 HIS A N 1
ATOM 3334 C CA . HIS A 1 427 ? -9.156 -8.507 18.107 1.00 87.25 427 HIS A CA 1
ATOM 3335 C C . HIS A 1 427 ? -9.728 -8.615 16.685 1.00 87.25 427 HIS A C 1
ATOM 3337 O O . HIS A 1 427 ? -10.524 -9.518 16.396 1.00 87.25 427 HIS A O 1
ATOM 3343 N N . VAL A 1 428 ? -9.314 -7.699 15.811 1.00 88.69 428 VAL A N 1
ATOM 3344 C CA . VAL A 1 428 ? -9.576 -7.722 14.372 1.00 88.69 428 VAL A CA 1
ATOM 3345 C C . VAL A 1 428 ? -8.263 -7.985 13.648 1.00 88.69 428 VAL A C 1
ATOM 3347 O O . VAL A 1 428 ? -7.306 -7.229 13.798 1.00 88.69 428 VAL A O 1
ATOM 3350 N N . ASP A 1 429 ? -8.233 -9.049 12.848 1.00 83.12 429 ASP A N 1
ATOM 3351 C CA . ASP A 1 429 ? -7.044 -9.434 12.090 1.00 83.12 429 ASP A CA 1
ATOM 3352 C C . ASP A 1 429 ? -6.569 -8.299 11.183 1.00 83.12 429 ASP A C 1
ATOM 3354 O O . ASP A 1 429 ? -7.372 -7.626 10.532 1.00 83.12 429 ASP A O 1
ATOM 3358 N N . TYR A 1 430 ? -5.249 -8.117 11.140 1.00 83.31 430 TYR A N 1
ATOM 3359 C CA . TYR A 1 430 ? -4.567 -7.039 10.430 1.00 83.31 430 TYR A CA 1
ATOM 3360 C C . TYR A 1 430 ? -4.895 -5.624 10.918 1.00 83.31 430 TYR A C 1
ATOM 3362 O O . TYR A 1 430 ? -4.427 -4.694 10.284 1.00 83.31 430 TYR A O 1
ATOM 3370 N N . ALA A 1 431 ? -5.658 -5.389 11.985 1.00 86.12 431 ALA A N 1
ATOM 3371 C CA . ALA A 1 431 ? -5.819 -4.024 12.491 1.00 86.12 431 ALA A CA 1
ATOM 3372 C C . ALA A 1 431 ? -4.486 -3.493 13.059 1.00 86.12 431 ALA A C 1
ATOM 3374 O O . ALA A 1 431 ? -3.833 -4.186 13.837 1.00 86.12 431 ALA A O 1
ATOM 3375 N N . ASP A 1 432 ? -4.089 -2.271 12.684 1.00 83.25 432 ASP A N 1
ATOM 3376 C CA . ASP A 1 432 ? -2.964 -1.559 13.313 1.00 83.25 432 ASP A CA 1
ATOM 3377 C C . ASP A 1 432 ? -3.433 -0.638 14.448 1.00 83.25 432 ASP A C 1
ATOM 3379 O O . ASP A 1 432 ? -2.676 -0.375 15.383 1.00 83.25 432 ASP A O 1
ATOM 3383 N N . GLU A 1 433 ? -4.679 -0.164 14.375 1.00 87.12 433 GLU A N 1
ATOM 3384 C CA . GLU A 1 433 ? -5.303 0.696 15.377 1.00 87.12 433 GLU A CA 1
ATOM 3385 C C . GLU A 1 433 ? -6.841 0.604 15.362 1.00 87.12 433 GLU A C 1
ATOM 3387 O O . GLU A 1 433 ? -7.466 0.064 14.444 1.00 87.12 433 GLU A O 1
ATOM 3392 N N . TYR A 1 434 ? -7.467 1.159 16.399 1.00 86.06 434 TYR A N 1
ATOM 3393 C CA . TYR A 1 434 ? -8.913 1.197 16.593 1.00 86.06 434 TYR A CA 1
ATOM 3394 C C . TYR A 1 434 ? -9.388 2.617 16.870 1.00 86.06 434 TYR A C 1
ATOM 3396 O O . TYR A 1 434 ? -8.803 3.357 17.661 1.00 86.06 434 TYR A O 1
ATOM 3404 N N . TYR A 1 435 ? -10.469 2.998 16.196 1.00 89.88 435 TYR A N 1
ATOM 3405 C CA . TYR A 1 435 ? -11.117 4.298 16.303 1.00 89.88 435 TYR A CA 1
ATOM 3406 C C . TYR A 1 435 ? -12.397 4.102 17.100 1.00 89.88 435 TYR A C 1
ATOM 3408 O O . TYR A 1 435 ? -13.229 3.274 16.737 1.00 89.88 435 TYR A O 1
ATOM 3416 N N . ILE A 1 436 ? -12.576 4.877 18.160 1.00 89.44 436 ILE A N 1
ATOM 3417 C CA . ILE A 1 436 ? -13.758 4.848 19.015 1.00 89.44 436 ILE A CA 1
ATOM 3418 C C . ILE A 1 436 ? -14.453 6.187 18.867 1.00 89.44 436 ILE A C 1
ATOM 3420 O O . ILE A 1 436 ? -13.822 7.214 19.079 1.00 89.44 436 ILE A O 1
ATOM 3424 N N . GLU A 1 437 ? -15.736 6.190 18.523 1.00 92.94 437 GLU A N 1
ATOM 3425 C CA . GLU A 1 437 ? -16.568 7.392 18.544 1.00 92.94 437 GLU A CA 1
ATOM 3426 C C . GLU A 1 437 ? -17.631 7.277 19.627 1.00 92.94 437 GLU A C 1
ATOM 3428 O O . GLU A 1 437 ? -18.267 6.229 19.758 1.00 92.94 437 GLU A O 1
ATOM 3433 N N . TYR A 1 438 ? -17.864 8.366 20.360 1.00 88.12 438 TYR A N 1
ATOM 3434 C CA . TYR A 1 438 ? -18.948 8.453 21.330 1.00 88.12 438 TYR A CA 1
ATOM 3435 C C . TYR A 1 438 ? -19.654 9.812 21.305 1.00 88.12 438 TYR A C 1
ATOM 3437 O O . TYR A 1 438 ? -19.038 10.856 21.099 1.00 88.12 438 TYR A O 1
ATOM 3445 N N . ALA A 1 439 ? -20.974 9.815 21.481 1.00 86.44 439 ALA A N 1
ATOM 3446 C CA . ALA A 1 439 ? -21.802 11.018 21.406 1.00 86.44 439 ALA A CA 1
ATOM 3447 C C . ALA A 1 439 ? -23.046 10.906 22.288 1.00 86.44 439 ALA A C 1
ATOM 3449 O O . ALA A 1 439 ? -23.498 9.811 22.592 1.00 86.44 439 ALA A O 1
ATOM 3450 N N . LYS A 1 440 ? -23.667 12.040 22.623 1.00 85.31 440 LYS A N 1
ATOM 3451 C CA . LYS A 1 440 ? -24.956 12.072 23.346 1.00 85.31 440 LYS A CA 1
ATOM 3452 C C . LYS A 1 440 ? -26.175 11.856 22.442 1.00 85.31 440 LYS A C 1
ATOM 3454 O O . LYS A 1 440 ? -27.307 11.873 22.909 1.00 85.31 440 LYS A O 1
ATOM 3459 N N . ALA A 1 441 ? -25.951 11.716 21.137 1.00 80.69 441 ALA A N 1
ATOM 3460 C CA . ALA A 1 441 ? -26.996 11.539 20.140 1.00 80.69 441 ALA A CA 1
ATOM 3461 C C . ALA A 1 441 ? -26.655 10.363 19.208 1.00 80.69 441 ALA A C 1
ATOM 3463 O O . ALA A 1 441 ? -25.492 10.220 18.818 1.00 80.69 441 ALA A O 1
ATOM 3464 N N . PRO A 1 442 ? -27.654 9.564 18.787 1.00 82.69 442 PRO A N 1
ATOM 3465 C CA . PRO A 1 442 ? -27.441 8.343 18.001 1.00 82.69 442 PRO A CA 1
ATOM 3466 C C . PRO A 1 442 ? -26.899 8.598 16.591 1.00 82.69 442 PRO A C 1
ATOM 3468 O O . PRO A 1 442 ? -26.369 7.696 15.950 1.00 82.69 442 PRO A O 1
ATOM 3471 N N . ASN A 1 443 ? -27.017 9.827 16.089 1.00 82.62 443 ASN A N 1
ATOM 3472 C CA . ASN A 1 443 ? -26.479 10.230 14.792 1.00 82.62 443 ASN A CA 1
ATOM 3473 C C . ASN A 1 443 ? -25.005 10.664 14.848 1.00 82.62 443 ASN A C 1
ATOM 3475 O O . ASN A 1 443 ? -24.460 11.056 13.820 1.00 82.62 443 ASN A O 1
ATOM 3479 N N . PHE A 1 444 ? -24.365 10.599 16.023 1.00 83.19 444 PHE A N 1
ATOM 3480 C CA . PHE A 1 444 ? -22.966 10.983 16.225 1.00 83.19 444 PHE A CA 1
ATOM 3481 C C . PHE A 1 444 ? -22.661 12.447 15.846 1.00 83.19 444 PHE A C 1
ATOM 3483 O O . PHE A 1 444 ? -21.525 12.807 15.529 1.00 83.19 444 PHE A O 1
ATOM 3490 N N . ASN A 1 445 ? -23.661 13.333 15.934 1.00 73.69 445 ASN A N 1
ATOM 3491 C CA . ASN A 1 445 ? -23.436 14.772 15.819 1.00 73.69 445 ASN A CA 1
ATOM 3492 C C . ASN A 1 445 ? -22.552 15.257 16.976 1.00 73.69 445 ASN A C 1
ATOM 3494 O O . ASN A 1 445 ? -22.866 15.016 18.141 1.00 73.69 445 ASN A O 1
ATOM 3498 N N . ASN A 1 446 ? -21.470 15.976 16.656 1.00 75.00 446 ASN A N 1
ATOM 3499 C CA . ASN A 1 446 ? -20.450 16.407 17.623 1.00 75.00 446 ASN A CA 1
ATOM 3500 C C . ASN A 1 446 ? -19.823 15.239 18.414 1.00 75.00 446 ASN A C 1
ATOM 3502 O O . ASN A 1 446 ? -19.477 15.406 19.582 1.00 75.00 446 ASN A O 1
ATOM 3506 N N . ALA A 1 447 ? -19.705 14.058 17.793 1.00 75.88 447 ALA A N 1
ATOM 3507 C CA . ALA A 1 447 ? -19.089 12.895 18.420 1.00 75.88 447 ALA A CA 1
ATOM 3508 C C . ALA A 1 447 ? -17.626 13.141 18.783 1.00 75.88 447 ALA A C 1
ATOM 3510 O O . ALA A 1 447 ? -16.841 13.639 17.978 1.00 75.88 447 ALA A O 1
ATOM 3511 N N . GLN A 1 448 ? -17.270 12.732 19.985 1.00 77.56 448 GLN A N 1
ATOM 3512 C CA . GLN A 1 448 ? -15.908 12.650 20.473 1.00 77.56 448 GLN A CA 1
ATOM 3513 C C . GLN A 1 448 ? -15.234 11.394 19.913 1.00 77.56 448 GLN A C 1
ATOM 3515 O O . GLN A 1 448 ? -15.919 10.403 19.655 1.00 77.56 448 GLN A O 1
ATOM 3520 N N . GLN A 1 449 ? -13.916 11.436 19.697 1.00 80.62 449 GLN A N 1
ATOM 3521 C CA . GLN A 1 449 ? -13.168 10.320 19.121 1.00 80.62 449 GLN A CA 1
ATOM 3522 C C . GLN A 1 449 ? -11.910 10.004 19.934 1.00 80.62 449 GLN A C 1
ATOM 3524 O O . GLN A 1 449 ? -11.253 10.907 20.444 1.00 80.62 449 GLN A O 1
ATOM 3529 N N . ILE A 1 450 ? -11.581 8.717 20.041 1.00 76.50 450 ILE A N 1
ATOM 3530 C CA . ILE A 1 450 ? -10.328 8.211 20.608 1.00 76.50 450 ILE A CA 1
ATOM 3531 C C . ILE A 1 450 ? -9.689 7.267 19.585 1.00 76.50 450 ILE A C 1
ATOM 3533 O O . ILE A 1 450 ? -10.400 6.541 18.887 1.00 76.50 450 ILE A O 1
ATOM 3537 N N . VAL A 1 451 ? -8.361 7.281 19.490 1.00 80.50 451 VAL A N 1
ATOM 3538 C CA . VAL A 1 451 ? -7.574 6.330 18.695 1.00 80.50 451 VAL A CA 1
ATOM 3539 C C . VAL A 1 451 ? -6.654 5.572 19.644 1.00 80.50 451 VAL A C 1
ATOM 3541 O O . VAL A 1 451 ? -6.012 6.184 20.496 1.00 80.50 451 VAL A O 1
ATOM 3544 N N . THR A 1 452 ? -6.613 4.248 19.529 1.00 72.50 452 THR A N 1
ATOM 3545 C CA . THR A 1 452 ? -5.758 3.391 20.361 1.00 72.50 452 THR A CA 1
ATOM 3546 C C . THR A 1 452 ? -5.274 2.177 19.575 1.00 72.50 452 THR A C 1
ATOM 3548 O O . THR A 1 452 ? -5.943 1.733 18.645 1.00 72.50 452 THR A O 1
ATOM 3551 N N . LYS A 1 453 ? -4.116 1.630 19.954 1.00 80.00 453 LYS A N 1
ATOM 3552 C CA . LYS A 1 453 ? -3.619 0.332 19.462 1.00 80.00 453 LYS A CA 1
ATOM 3553 C C . LYS A 1 453 ? -4.024 -0.830 20.373 1.00 80.00 453 LYS A C 1
ATOM 3555 O O . LYS A 1 453 ? -3.939 -1.986 19.976 1.00 80.00 453 LYS A O 1
ATOM 3560 N N . GLU A 1 454 ? -4.487 -0.513 21.578 1.00 79.94 454 GLU A N 1
ATOM 3561 C CA . GLU A 1 454 ? -4.952 -1.488 22.559 1.00 79.94 454 GLU A CA 1
ATOM 3562 C C . GLU A 1 454 ? -6.359 -1.988 22.218 1.00 79.94 454 GLU A C 1
ATOM 3564 O O . GLU A 1 454 ? -7.138 -1.300 21.560 1.00 79.94 454 GLU A O 1
ATOM 3569 N N . LEU A 1 455 ? -6.722 -3.169 22.722 1.00 81.94 455 LEU A N 1
ATOM 3570 C CA . LEU A 1 455 ? -8.075 -3.735 22.584 1.00 81.94 455 LEU A CA 1
ATOM 3571 C C . LEU A 1 455 ? -9.068 -3.203 23.632 1.00 81.94 455 LEU A C 1
ATOM 3573 O O . LEU A 1 455 ? -10.192 -3.701 23.736 1.00 81.94 455 LEU A O 1
ATOM 3577 N N . SER A 1 456 ? -8.641 -2.206 24.408 1.00 78.06 456 SER A N 1
ATOM 3578 C CA . SER A 1 456 ? -9.405 -1.605 25.492 1.00 78.06 456 SER A CA 1
ATOM 3579 C C . SER A 1 456 ? -9.145 -0.105 25.616 1.00 78.06 456 SER A C 1
ATOM 3581 O O . SER A 1 456 ? -8.019 0.351 25.396 1.00 78.06 456 SER A O 1
ATOM 3583 N N . VAL A 1 457 ? -10.152 0.666 26.036 1.00 75.62 457 VAL A N 1
ATOM 3584 C CA . VAL A 1 457 ? -9.998 2.092 26.364 1.00 75.62 457 VAL A CA 1
ATOM 3585 C C . VAL A 1 457 ? -10.884 2.512 27.533 1.00 75.62 457 VAL A C 1
ATOM 3587 O O . VAL A 1 457 ? -12.004 2.024 27.682 1.00 75.62 457 VAL A O 1
ATOM 3590 N N . TYR A 1 458 ? -10.409 3.471 28.329 1.00 69.44 458 TYR A N 1
ATOM 3591 C CA . TYR A 1 458 ? -11.234 4.171 29.310 1.00 69.44 458 TYR A CA 1
ATOM 3592 C C . TYR A 1 458 ? -11.793 5.461 28.709 1.00 69.44 458 TYR A C 1
ATOM 3594 O O . TYR A 1 458 ? -11.031 6.344 28.310 1.00 69.44 458 TYR A O 1
ATOM 3602 N N . ILE A 1 459 ? -13.120 5.597 28.678 1.00 72.06 459 ILE A N 1
ATOM 3603 C CA . ILE A 1 459 ? -13.771 6.884 28.414 1.00 72.06 459 ILE A CA 1
ATOM 3604 C C . ILE A 1 459 ? -14.083 7.522 29.760 1.00 72.06 459 ILE A C 1
ATOM 3606 O O . ILE A 1 459 ? -14.874 6.979 30.529 1.00 72.06 459 ILE A O 1
ATOM 3610 N N . SER A 1 460 ? -13.450 8.657 30.042 1.00 68.31 460 SER A N 1
ATOM 3611 C CA . SER A 1 460 ? -13.547 9.349 31.324 1.00 68.31 460 SER A CA 1
ATOM 3612 C C . SER A 1 460 ? -14.341 10.648 31.246 1.00 68.31 460 SER A C 1
ATOM 3614 O O . SER A 1 460 ? -14.520 11.229 30.173 1.00 68.31 460 SER A O 1
ATOM 3616 N N . ASN A 1 461 ? -14.781 11.134 32.410 1.00 63.66 461 ASN A N 1
ATOM 3617 C CA . ASN A 1 461 ? -15.490 12.410 32.561 1.00 63.66 461 ASN A CA 1
ATOM 3618 C C . ASN A 1 461 ? -16.793 12.507 31.744 1.00 63.66 461 ASN A C 1
ATOM 3620 O O . ASN A 1 461 ? -17.166 13.589 31.271 1.00 63.66 461 ASN A O 1
ATOM 3624 N N . LEU A 1 462 ? -17.498 11.388 31.564 1.00 66.69 462 LEU A N 1
ATOM 3625 C CA . LEU A 1 462 ? -18.853 11.415 31.024 1.00 66.69 462 LEU A CA 1
ATOM 3626 C C . LEU A 1 462 ? -19.764 12.213 31.964 1.00 66.69 462 LEU A C 1
ATOM 3628 O O . LEU A 1 462 ? -19.589 12.221 33.177 1.00 66.69 462 LEU A O 1
ATOM 3632 N N . GLN A 1 463 ? -20.746 12.917 31.412 1.00 68.38 463 GLN A N 1
ATOM 3633 C CA . GLN A 1 463 ? -21.711 13.637 32.236 1.00 68.38 463 GLN A CA 1
ATOM 3634 C C . GLN A 1 463 ? -22.648 12.648 32.908 1.00 68.38 463 GLN A C 1
ATOM 3636 O O . GLN A 1 463 ? -23.097 11.709 32.260 1.00 68.38 463 GLN A O 1
ATOM 3641 N N . GLU A 1 464 ? -22.976 12.897 34.167 1.00 62.50 464 GLU A N 1
ATOM 3642 C CA . GLU A 1 464 ? -23.952 12.117 34.922 1.00 62.50 464 GLU A CA 1
ATOM 3643 C C . GLU A 1 464 ? -25.361 12.244 34.332 1.00 62.50 464 GLU A C 1
ATOM 3645 O O . GLU A 1 464 ? -25.732 13.291 33.788 1.00 62.50 464 GLU A O 1
ATOM 3650 N N . TYR A 1 465 ? -26.160 11.183 34.465 1.00 62.50 465 TYR A N 1
ATOM 3651 C CA . TYR A 1 465 ? -27.558 11.139 34.023 1.00 62.50 465 TYR A CA 1
ATOM 3652 C C . TYR A 1 465 ? -27.748 11.434 32.524 1.00 62.50 465 TYR A C 1
ATOM 3654 O O . TYR A 1 465 ? -28.733 12.069 32.129 1.00 62.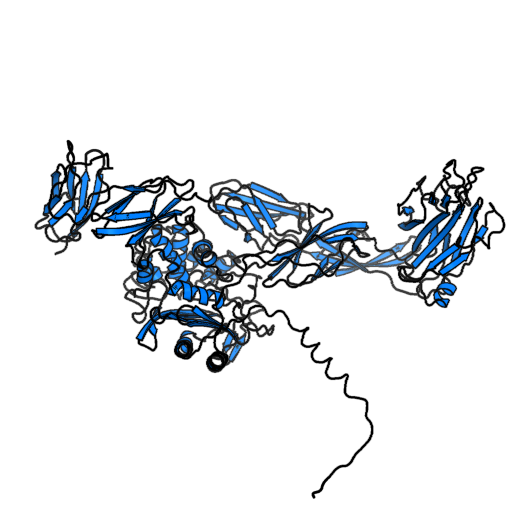50 465 TYR A O 1
ATOM 3662 N N . LYS A 1 466 ? -26.810 10.999 31.672 1.00 79.44 466 LYS A N 1
ATOM 3663 C CA . LYS A 1 466 ? -26.854 11.209 30.216 1.00 79.44 466 LYS A CA 1
ATOM 3664 C C . LYS A 1 466 ? -26.760 9.908 29.434 1.00 79.44 466 LYS A C 1
ATOM 3666 O O . LYS A 1 466 ? -26.023 8.996 29.793 1.00 79.44 466 LYS A O 1
ATOM 3671 N N . ASP A 1 467 ? -27.473 9.881 28.315 1.00 86.56 467 ASP A N 1
ATOM 3672 C CA . ASP A 1 467 ? -27.341 8.849 27.297 1.00 86.56 467 ASP A CA 1
ATOM 3673 C C . ASP A 1 467 ? -26.074 9.076 26.464 1.00 86.56 467 ASP A C 1
ATOM 3675 O O . ASP A 1 467 ? -25.748 10.206 26.079 1.00 86.56 467 ASP A O 1
ATOM 3679 N N . TYR A 1 468 ? -25.377 7.983 26.170 1.00 87.44 468 TYR A N 1
ATOM 3680 C CA . TYR A 1 468 ? -24.205 7.947 25.309 1.00 87.44 468 TYR A CA 1
ATOM 3681 C C . TYR A 1 468 ? -24.316 6.806 24.300 1.00 87.44 468 TYR A C 1
ATOM 3683 O O . TYR A 1 468 ? -24.682 5.682 24.626 1.00 87.44 468 TYR A O 1
ATOM 3691 N N . TYR A 1 469 ? -23.960 7.116 23.060 1.00 92.88 469 TYR A N 1
ATOM 3692 C CA . TYR A 1 469 ? -23.905 6.212 21.922 1.00 92.88 469 TYR A CA 1
ATOM 3693 C C . TYR A 1 469 ? -22.449 6.059 21.523 1.00 92.88 469 TYR A C 1
ATOM 3695 O O . TYR A 1 469 ? -21.786 7.064 21.286 1.00 92.88 469 TYR A O 1
ATOM 3703 N N . ILE A 1 470 ? -21.959 4.828 21.464 1.00 92.38 470 ILE A N 1
ATOM 3704 C CA . ILE A 1 470 ? -20.548 4.480 21.322 1.00 92.38 470 ILE A CA 1
ATOM 3705 C C . ILE A 1 470 ? -20.400 3.482 20.170 1.00 92.38 470 ILE A C 1
ATOM 3707 O O . ILE A 1 470 ? -21.231 2.590 20.001 1.00 92.38 470 ILE A O 1
ATOM 3711 N N . ARG A 1 471 ? -19.349 3.607 19.361 1.00 94.94 471 ARG A N 1
ATOM 3712 C CA . ARG A 1 471 ? -19.000 2.641 18.308 1.00 94.94 471 ARG A CA 1
ATOM 3713 C C . ARG A 1 471 ? -17.491 2.553 18.115 1.00 94.94 471 ARG A C 1
ATOM 3715 O O . ARG A 1 471 ? -16.792 3.539 18.321 1.00 94.94 471 ARG A O 1
ATOM 3722 N N . VAL A 1 472 ? -17.008 1.392 17.682 1.00 94.69 472 VAL A N 1
ATOM 3723 C CA . VAL A 1 472 ? -15.582 1.100 17.461 1.00 94.69 472 VAL A CA 1
ATOM 3724 C C . VAL A 1 472 ? -15.354 0.670 16.012 1.00 94.69 472 VAL A C 1
ATOM 3726 O O . VAL A 1 472 ? -16.195 -0.008 15.428 1.00 94.69 472 VAL A O 1
ATOM 3729 N N . LYS A 1 473 ? -14.232 1.053 15.410 1.00 93.62 473 LYS A N 1
ATOM 3730 C CA . LYS A 1 473 ? -13.829 0.695 14.045 1.00 93.62 473 LYS A CA 1
ATOM 3731 C C . LYS A 1 473 ? -12.359 0.298 14.043 1.00 93.62 473 LYS A C 1
ATOM 3733 O O . LYS A 1 473 ? -11.531 1.054 14.527 1.00 93.62 473 LYS A O 1
ATOM 3738 N N . ALA A 1 474 ? -12.039 -0.860 13.486 1.00 91.19 474 ALA A N 1
ATOM 3739 C CA . ALA A 1 474 ? -10.667 -1.265 13.204 1.00 91.19 474 ALA A CA 1
ATOM 3740 C C . ALA A 1 474 ? -10.146 -0.573 11.940 1.00 91.19 474 ALA A C 1
ATOM 3742 O O . ALA A 1 474 ? -10.894 -0.430 10.962 1.00 91.19 474 ALA A O 1
ATOM 3743 N N . VAL A 1 475 ? -8.876 -0.186 11.964 1.00 85.75 475 VAL A N 1
ATOM 3744 C CA . VAL A 1 475 ? -8.150 0.471 10.876 1.00 85.75 475 VAL A CA 1
ATOM 3745 C C . VAL A 1 475 ? -6.793 -0.220 10.710 1.00 85.75 475 VAL A C 1
ATOM 3747 O O . VAL A 1 475 ? -6.207 -0.683 11.685 1.00 85.75 475 VAL A O 1
ATOM 3750 N N . ASN A 1 476 ? -6.327 -0.335 9.468 1.00 84.06 476 ASN A N 1
ATOM 3751 C CA . ASN A 1 476 ? -4.937 -0.596 9.121 1.00 84.06 476 ASN A CA 1
ATOM 3752 C C . ASN A 1 476 ? -4.466 0.509 8.180 1.00 84.06 476 ASN A C 1
ATOM 3754 O O . ASN A 1 476 ? -4.850 0.529 7.012 1.00 84.06 476 ASN A O 1
ATOM 3758 N N . ARG A 1 477 ? -3.622 1.419 8.657 1.00 74.88 477 ARG A N 1
ATOM 3759 C CA . ARG A 1 477 ? -3.119 2.538 7.839 1.00 74.88 477 ARG A CA 1
ATOM 3760 C C . ARG A 1 477 ? -2.224 2.130 6.669 1.00 74.88 477 ARG A C 1
ATOM 3762 O O . ARG A 1 477 ? -2.064 2.905 5.734 1.00 74.88 477 ARG A O 1
ATOM 3769 N N . TYR A 1 478 ? -1.650 0.939 6.726 1.00 76.75 478 TYR A N 1
ATOM 3770 C CA . TYR A 1 478 ? -0.605 0.471 5.819 1.00 76.75 478 TYR A CA 1
ATOM 3771 C C . TYR A 1 478 ? -1.139 -0.515 4.781 1.00 76.75 478 TYR A C 1
ATOM 3773 O O . TYR A 1 478 ? -0.692 -0.521 3.637 1.00 76.75 478 TYR A O 1
ATOM 3781 N N . LEU A 1 479 ? -2.139 -1.312 5.160 1.00 79.69 479 LEU A N 1
ATOM 3782 C CA . LEU A 1 479 ? -2.785 -2.276 4.279 1.00 79.69 479 LEU A CA 1
ATOM 3783 C C . LEU A 1 479 ? -3.483 -1.549 3.124 1.00 79.69 479 LEU A C 1
ATOM 3785 O O . LEU A 1 479 ? -4.390 -0.750 3.363 1.00 79.69 479 LEU A O 1
ATOM 3789 N N . TYR A 1 480 ? -3.054 -1.809 1.889 1.00 75.62 480 TYR A N 1
ATOM 3790 C CA . TYR A 1 480 ? -3.501 -1.132 0.664 1.00 75.62 480 TYR A CA 1
ATOM 3791 C C . TYR A 1 480 ? -3.412 0.405 0.742 1.00 75.62 480 TYR A C 1
ATOM 3793 O O . TYR A 1 480 ? -4.236 1.120 0.175 1.00 75.62 480 TYR A O 1
ATOM 3801 N N . GLY A 1 481 ? -2.439 0.938 1.494 1.00 67.44 481 GLY A N 1
ATOM 3802 C CA . GLY A 1 481 ? -2.315 2.381 1.734 1.00 67.44 481 GLY A CA 1
ATOM 3803 C C . GLY A 1 481 ? -3.420 2.982 2.616 1.00 67.44 481 GLY A C 1
ATOM 3804 O O . GLY A 1 481 ? -3.612 4.199 2.591 1.00 67.44 481 GLY A O 1
ATOM 3805 N N . GLY A 1 482 ? -4.152 2.141 3.357 1.00 75.25 482 GLY A N 1
ATOM 3806 C CA . GLY A 1 482 ? -5.194 2.528 4.306 1.00 75.25 482 GLY A CA 1
ATOM 3807 C C . GLY A 1 482 ? -6.481 1.722 4.123 1.00 75.25 482 GLY A C 1
ATOM 3808 O O . GLY A 1 482 ? -7.308 2.044 3.274 1.00 75.25 482 GLY A O 1
ATOM 3809 N N . THR A 1 483 ? -6.693 0.713 4.966 1.00 75.44 483 THR A N 1
ATOM 3810 C CA . THR A 1 483 ? -7.903 -0.116 5.000 1.00 75.44 483 THR A CA 1
ATOM 3811 C C . THR A 1 483 ? -8.665 0.098 6.305 1.00 75.44 483 THR A C 1
ATOM 3813 O O . THR A 1 483 ? -8.077 0.184 7.378 1.00 75.44 483 THR A O 1
ATOM 3816 N N . GLU A 1 484 ? -9.994 0.142 6.242 1.00 82.81 484 GLU A N 1
ATOM 3817 C CA . GLU A 1 484 ? -10.848 0.253 7.427 1.00 82.81 484 GLU A CA 1
ATOM 3818 C C . GLU A 1 484 ? -11.905 -0.853 7.456 1.00 82.81 484 GLU A C 1
ATOM 3820 O O . GLU A 1 484 ? -12.247 -1.466 6.441 1.00 82.81 484 GLU A O 1
ATOM 3825 N N . SER A 1 485 ? -12.444 -1.096 8.644 1.00 86.50 485 SER A N 1
ATOM 3826 C CA . SER A 1 485 ? -13.673 -1.866 8.825 1.00 86.50 485 SER A CA 1
ATOM 3827 C C . SER A 1 485 ? -14.913 -0.970 8.770 1.00 86.50 485 SER A C 1
ATOM 3829 O O . SER A 1 485 ? -14.839 0.258 8.864 1.00 86.50 485 SER A O 1
ATOM 3831 N N . LEU A 1 486 ? -16.092 -1.590 8.680 1.00 87.75 486 LEU A N 1
ATOM 3832 C CA . LEU A 1 486 ? -17.326 -0.922 9.096 1.00 87.75 486 LEU A CA 1
ATOM 3833 C C . LEU A 1 486 ? -17.287 -0.643 10.607 1.00 87.75 486 LEU A C 1
ATOM 3835 O O . LEU A 1 486 ? -16.675 -1.389 11.370 1.00 87.75 486 LEU A O 1
ATOM 3839 N N . TRP A 1 487 ? -18.007 0.389 11.052 1.00 92.50 487 TRP A N 1
ATOM 3840 C CA . TRP A 1 487 ? -18.237 0.600 12.481 1.00 92.50 487 TRP A CA 1
ATOM 3841 C C . TRP A 1 487 ? -18.920 -0.620 13.119 1.00 92.50 487 TRP A C 1
ATOM 3843 O O . TRP A 1 487 ? -19.768 -1.277 12.503 1.00 92.50 487 TRP A O 1
ATOM 3853 N N . SER A 1 488 ? -18.580 -0.886 14.380 1.00 94.69 488 SER A N 1
ATOM 3854 C CA . SER A 1 488 ? -19.293 -1.823 15.241 1.00 94.69 488 SER A CA 1
ATOM 3855 C C . SER A 1 488 ? -20.773 -1.448 15.325 1.00 94.69 488 SER A C 1
ATOM 3857 O O . SER A 1 488 ? -21.188 -0.331 14.996 1.00 94.69 488 SER A O 1
ATOM 3859 N N . ASN A 1 489 ? -21.585 -2.368 15.844 1.00 92.44 489 ASN A N 1
ATOM 3860 C CA . ASN A 1 489 ? -22.925 -1.984 16.275 1.00 92.44 489 ASN A CA 1
ATOM 3861 C C . ASN A 1 489 ? -22.810 -0.860 17.320 1.00 92.44 489 ASN A C 1
ATOM 3863 O O . ASN A 1 489 ? -21.886 -0.869 18.139 1.00 92.44 489 ASN A O 1
ATOM 3867 N N . THR A 1 490 ? -23.726 0.106 17.266 1.00 93.62 490 THR A N 1
ATOM 3868 C CA . THR A 1 490 ? -23.757 1.205 18.230 1.00 93.62 490 THR A CA 1
ATOM 3869 C C . THR A 1 490 ? -24.192 0.679 19.591 1.00 93.62 490 THR A C 1
ATOM 3871 O O . THR A 1 490 ? -25.308 0.183 19.739 1.00 93.62 490 THR A O 1
ATOM 3874 N N . LEU A 1 491 ? -23.299 0.803 20.566 1.00 90.31 491 LEU A N 1
ATOM 3875 C CA . LEU A 1 491 ? -23.573 0.595 21.975 1.00 90.31 491 LEU A CA 1
ATOM 3876 C C . LEU A 1 491 ? -24.264 1.845 22.525 1.00 90.31 491 LEU A C 1
ATOM 3878 O O . LEU A 1 491 ? -23.753 2.949 22.380 1.00 90.31 491 LEU A O 1
ATOM 3882 N N . HIS A 1 492 ? -25.409 1.674 23.163 1.00 91.31 492 HIS A N 1
ATOM 3883 C CA . HIS A 1 492 ? -26.112 2.705 23.905 1.00 91.31 492 HIS A CA 1
ATOM 3884 C C . HIS A 1 492 ? -25.972 2.423 25.400 1.00 91.31 492 HIS A C 1
ATOM 3886 O O . HIS A 1 492 ? -26.246 1.310 25.847 1.00 91.31 492 HIS A O 1
ATOM 3892 N N . ILE A 1 493 ? -25.547 3.419 26.165 1.00 83.50 493 ILE A N 1
ATOM 3893 C CA . ILE A 1 493 ? -25.471 3.358 27.624 1.00 83.50 493 ILE A CA 1
ATOM 3894 C C . ILE A 1 493 ? -26.083 4.617 28.224 1.00 83.50 493 ILE A C 1
ATOM 3896 O O . ILE A 1 493 ? -26.132 5.664 27.575 1.00 83.50 493 ILE A O 1
ATOM 3900 N N . LYS A 1 494 ? -26.455 4.537 29.495 1.00 80.44 494 LYS A N 1
ATOM 3901 C CA . LYS A 1 494 ? -26.846 5.690 30.300 1.00 80.44 494 LYS A CA 1
ATOM 3902 C C . LYS A 1 494 ? -25.926 5.804 31.503 1.00 80.44 494 LYS A C 1
ATOM 3904 O O . LYS A 1 494 ? -25.756 4.836 32.228 1.00 80.44 494 LYS A O 1
ATOM 3909 N N . THR A 1 495 ? -25.329 6.959 31.745 1.00 66.50 495 THR A N 1
ATOM 3910 C CA . THR A 1 495 ? -24.614 7.201 33.005 1.00 66.50 495 THR A CA 1
ATOM 3911 C C . THR A 1 495 ? -25.620 7.501 34.116 1.00 66.50 495 THR A C 1
ATOM 3913 O O . THR A 1 495 ? -26.624 8.181 33.885 1.00 66.50 495 THR A O 1
ATOM 3916 N N . SER A 1 496 ? -25.370 7.029 35.331 1.00 59.56 496 SER A N 1
ATOM 3917 C CA . SER A 1 496 ? -26.000 7.544 36.554 1.00 59.56 496 SER A CA 1
ATOM 3918 C C . SER A 1 496 ? -25.007 8.411 37.329 1.00 59.56 496 SER A C 1
ATOM 3920 O O . SER A 1 496 ? -23.811 8.407 37.035 1.00 59.56 496 SER A O 1
ATOM 3922 N N . GLY A 1 497 ? -25.513 9.245 38.239 1.00 50.12 497 GLY A N 1
ATOM 3923 C CA . GLY A 1 497 ? -24.662 10.085 39.076 1.00 50.12 497 GLY A CA 1
ATOM 3924 C C . GLY A 1 497 ? -23.927 9.278 40.132 1.00 50.12 497 GLY A C 1
ATOM 3925 O O . GLY A 1 497 ? -24.449 8.280 40.630 1.00 50.12 497 GLY A O 1
ATOM 3926 N N . MET A 1 498 ? -22.717 9.723 40.461 1.00 45.28 498 MET A N 1
ATOM 3927 C CA . MET A 1 498 ? -21.970 9.197 41.595 1.00 45.28 498 MET A CA 1
ATOM 3928 C C . MET A 1 498 ? -22.721 9.630 42.863 1.00 45.28 498 MET A C 1
ATOM 3930 O O . MET A 1 498 ? -22.908 10.827 43.083 1.00 45.28 498 MET A O 1
ATOM 3934 N N . GLN A 1 499 ? -23.224 8.685 43.663 1.00 50.66 499 GLN A N 1
ATOM 3935 C CA . GLN A 1 499 ? -23.805 9.026 44.965 1.00 50.66 499 GLN A CA 1
ATOM 3936 C C . GLN A 1 499 ? -22.715 9.734 45.788 1.00 50.66 499 GLN A C 1
ATOM 3938 O O . GLN A 1 499 ? -21.591 9.246 45.881 1.00 50.66 499 GLN A O 1
ATOM 3943 N N . VAL A 1 500 ? -23.007 10.931 46.301 1.00 55.47 500 VAL A N 1
ATOM 3944 C CA . VAL A 1 500 ? -22.112 11.620 47.239 1.00 55.47 500 VAL A CA 1
ATOM 3945 C C . VAL A 1 500 ? -22.275 10.926 48.593 1.00 55.47 500 VAL A C 1
ATOM 3947 O O . VAL A 1 500 ? -23.428 10.729 48.984 1.00 55.47 500 VAL A O 1
ATOM 3950 N N . PRO A 1 501 ? -21.187 10.597 49.323 1.00 65.69 501 PRO A N 1
ATOM 3951 C CA . PRO A 1 501 ? -21.288 10.078 50.681 1.00 65.69 501 PRO A CA 1
ATOM 3952 C C . PRO A 1 501 ? -22.221 10.947 51.519 1.00 65.69 501 PRO A C 1
ATOM 3954 O O . PRO A 1 501 ? -22.018 12.155 51.646 1.00 65.69 501 PRO A O 1
ATOM 3957 N N . THR A 1 502 ? -23.268 10.327 52.051 1.00 73.12 502 THR A N 1
ATOM 3958 C CA . THR A 1 502 ? -24.272 10.979 52.889 1.00 73.12 502 THR A CA 1
ATOM 3959 C C . THR A 1 502 ? -23.578 11.453 54.153 1.00 73.12 502 THR A C 1
ATOM 3961 O O . THR A 1 502 ? -22.938 10.662 54.839 1.00 73.12 502 THR A O 1
ATOM 3964 N N . THR A 1 503 ? -23.708 12.731 54.488 1.00 78.19 503 THR A N 1
ATOM 3965 C CA . THR A 1 503 ? -23.262 13.238 55.788 1.00 78.19 503 THR A CA 1
ATOM 3966 C C . THR A 1 503 ? -24.428 13.151 56.760 1.00 78.19 503 THR A C 1
ATOM 3968 O O . THR A 1 503 ? -25.469 13.762 56.528 1.00 78.19 503 THR A O 1
ATOM 3971 N N . LEU A 1 504 ? -24.264 12.398 57.847 1.00 82.81 504 LEU A N 1
ATOM 3972 C CA . LEU A 1 504 ? -25.234 12.351 58.939 1.00 82.81 504 LEU A CA 1
ATOM 3973 C C . LEU A 1 504 ? -24.970 13.484 59.956 1.00 82.81 504 LEU A C 1
ATOM 3975 O O . LEU A 1 504 ? -23.804 13.790 60.219 1.00 82.81 504 LEU A O 1
ATOM 3979 N N . PRO A 1 505 ? -26.013 14.098 60.549 1.00 85.62 505 PRO A N 1
ATOM 3980 C CA . PRO A 1 505 ? -27.414 13.696 60.460 1.00 85.62 505 PRO A CA 1
ATOM 3981 C C . PRO A 1 505 ? -28.055 14.048 59.109 1.00 85.62 505 PRO A C 1
ATOM 3983 O O . PRO A 1 505 ? -28.002 15.189 58.659 1.00 85.62 505 PRO A O 1
ATOM 3986 N N . PHE A 1 506 ? -28.681 13.055 58.480 1.00 86.94 506 PHE A N 1
ATOM 3987 C CA . PHE A 1 506 ? -29.567 13.263 57.340 1.00 86.94 506 PHE A CA 1
ATOM 3988 C C . PHE A 1 506 ? -30.918 13.727 57.878 1.00 86.94 506 PHE A C 1
ATOM 3990 O O . PHE A 1 506 ? -31.403 13.162 58.860 1.00 86.94 506 PHE A O 1
ATOM 3997 N N . PHE A 1 507 ? -31.514 14.733 57.240 1.00 86.75 507 PHE A N 1
ATOM 3998 C CA . PHE A 1 507 ? -32.832 15.247 57.591 1.00 86.75 507 PHE A CA 1
ATOM 3999 C C . PHE A 1 507 ? -33.637 15.554 56.327 1.00 86.75 507 PHE A C 1
ATOM 4001 O O . PHE A 1 507 ? -33.117 16.173 55.399 1.00 86.75 507 PHE A O 1
ATOM 4008 N N . GLU A 1 508 ? -34.894 15.127 56.310 1.00 86.56 508 GLU A N 1
ATOM 4009 C CA . GLU A 1 508 ? -35.863 15.412 55.258 1.00 86.56 508 GLU A CA 1
ATOM 4010 C C . GLU A 1 508 ? -37.234 15.709 55.876 1.00 86.56 508 GLU A C 1
ATOM 4012 O O . GLU A 1 508 ? -37.858 14.825 56.466 1.00 86.56 508 GLU A O 1
ATOM 4017 N N . ASP A 1 509 ? -37.705 16.941 55.695 1.00 85.88 509 ASP A N 1
ATOM 4018 C CA . ASP A 1 509 ? -39.023 17.440 56.118 1.00 85.88 509 ASP A CA 1
ATOM 4019 C C . ASP A 1 509 ? -39.953 17.765 54.934 1.00 85.88 509 ASP A C 1
ATOM 4021 O O . ASP A 1 509 ? -41.047 18.289 55.112 1.00 85.88 509 ASP A O 1
ATOM 4025 N N . PHE A 1 510 ? -39.528 17.487 53.696 1.00 84.25 510 PHE A N 1
ATOM 4026 C CA . PHE A 1 510 ? -40.283 17.718 52.462 1.00 84.25 510 PHE A CA 1
ATOM 4027 C C . PHE A 1 510 ? -40.679 19.177 52.181 1.00 84.25 510 PHE A C 1
ATOM 4029 O O . PHE A 1 510 ? -41.384 19.445 51.196 1.00 84.25 510 PHE A O 1
ATOM 4036 N N . GLU A 1 511 ? -40.180 20.145 52.956 1.00 83.12 511 GLU A N 1
ATOM 4037 C CA . GLU A 1 511 ? -40.545 21.555 52.808 1.00 83.12 511 GLU A CA 1
ATOM 4038 C C . GLU A 1 511 ? -39.943 22.192 51.547 1.00 83.12 511 GLU A C 1
ATOM 4040 O O . GLU A 1 511 ? -40.516 23.130 50.989 1.00 83.12 511 GLU A O 1
ATOM 4045 N N . ASP A 1 512 ? -38.871 21.622 50.996 1.00 75.44 512 ASP A N 1
ATOM 4046 C CA . ASP A 1 512 ? -38.243 22.091 49.753 1.00 75.44 512 ASP A CA 1
ATOM 4047 C C . ASP A 1 512 ? -38.887 21.527 48.470 1.00 75.44 512 ASP A C 1
ATOM 4049 O O . ASP A 1 512 ? -38.552 21.947 47.356 1.00 75.44 512 ASP A O 1
ATOM 4053 N N . ILE A 1 513 ? -39.848 20.600 48.579 1.00 71.56 513 ILE A N 1
ATOM 4054 C CA . ILE A 1 513 ? -40.498 19.992 47.409 1.00 71.56 513 ILE A CA 1
ATOM 4055 C C . ILE A 1 513 ? -41.569 20.922 46.817 1.00 71.56 513 ILE A C 1
ATOM 4057 O O . ILE A 1 513 ? -42.527 21.309 47.481 1.00 71.56 513 ILE A O 1
ATOM 4061 N N . GLN A 1 514 ? -41.448 21.244 45.521 1.00 63.28 514 GLN A N 1
ATOM 4062 C CA . GLN A 1 514 ? -42.378 22.135 44.799 1.00 63.28 514 GLN A CA 1
ATOM 4063 C C . GLN A 1 514 ? -43.447 21.429 43.932 1.00 63.28 514 GLN A C 1
ATOM 4065 O O . GLN A 1 514 ? -44.168 22.102 43.200 1.00 63.28 514 GLN A O 1
ATOM 4070 N N . TYR A 1 515 ? -43.562 20.098 43.972 1.00 60.78 515 TYR A N 1
ATOM 4071 C CA . TYR A 1 515 ? -44.438 19.316 43.076 1.00 60.78 515 TYR A CA 1
ATOM 4072 C C . TYR A 1 515 ? -45.826 19.023 43.671 1.00 60.78 515 TYR A C 1
ATOM 4074 O O . TYR A 1 515 ? -45.935 18.909 44.884 1.00 60.78 515 TYR A O 1
ATOM 4082 N N . GLN A 1 516 ? -46.867 18.884 42.828 1.00 56.59 516 GLN A N 1
ATOM 4083 C CA . GLN A 1 516 ? -48.268 18.697 43.268 1.00 56.59 516 GLN A CA 1
ATOM 4084 C C . GLN A 1 516 ? -48.944 17.348 42.924 1.00 56.59 516 GLN A C 1
ATOM 4086 O O . GLN A 1 516 ? -49.933 17.030 43.561 1.00 56.59 516 GLN A O 1
ATOM 4091 N N . ASP A 1 517 ? -48.440 16.496 42.027 1.00 51.56 517 ASP A N 1
ATOM 4092 C CA . ASP A 1 517 ? -48.942 15.111 41.857 1.00 51.56 517 ASP A CA 1
ATOM 4093 C C . ASP A 1 517 ? -47.941 14.322 40.988 1.00 51.56 517 ASP A C 1
ATOM 4095 O O . ASP A 1 517 ? -47.463 14.847 39.980 1.00 51.56 517 ASP A O 1
ATOM 4099 N N . ILE A 1 518 ? -47.594 13.082 41.362 1.00 56.22 518 ILE A N 1
ATOM 4100 C CA . ILE A 1 518 ? -46.718 12.210 40.558 1.00 56.22 518 ILE A CA 1
ATOM 4101 C C . ILE A 1 518 ? -47.511 10.957 40.173 1.00 56.22 518 ILE A C 1
ATOM 4103 O O . ILE A 1 518 ? -47.768 10.097 41.018 1.00 56.22 518 ILE A O 1
ATOM 4107 N N . ASP A 1 519 ? -47.887 10.837 38.897 1.00 50.69 519 ASP A N 1
ATOM 4108 C CA . ASP A 1 519 ? -48.385 9.586 38.326 1.00 50.69 519 ASP A CA 1
ATOM 4109 C C . ASP A 1 519 ? -47.260 8.774 37.644 1.00 50.69 519 ASP A C 1
ATOM 4111 O O . ASP A 1 519 ? -46.264 9.285 37.134 1.00 50.69 519 ASP A O 1
ATOM 4115 N N . SER A 1 520 ? -47.387 7.454 37.788 1.00 48.41 520 SER A N 1
ATOM 4116 C CA . SER A 1 520 ? -46.631 6.333 37.202 1.00 48.41 520 SER A CA 1
ATOM 4117 C C . SER A 1 520 ? -45.344 6.609 36.385 1.00 48.41 520 SER A C 1
ATOM 4119 O O . SER A 1 520 ? -45.383 6.501 35.159 1.00 48.41 520 SER A O 1
ATOM 4121 N N . ASN A 1 521 ? -44.197 6.778 37.073 1.00 49.75 521 ASN A N 1
ATOM 4122 C CA . ASN A 1 521 ? -42.796 6.498 36.636 1.00 49.75 521 ASN A CA 1
ATOM 4123 C C . ASN A 1 521 ? -41.773 7.656 36.693 1.00 49.75 521 ASN A C 1
ATOM 4125 O O . ASN A 1 521 ? -40.789 7.630 35.951 1.00 49.75 521 ASN A O 1
ATOM 4129 N N . ASN A 1 522 ? -41.918 8.633 37.592 1.00 54.78 522 ASN A N 1
ATOM 4130 C CA . ASN A 1 522 ? -40.872 9.643 37.794 1.00 54.78 522 ASN A CA 1
ATOM 4131 C C . ASN A 1 522 ? -40.051 9.389 39.066 1.00 54.78 522 ASN A C 1
ATOM 4133 O O . ASN A 1 522 ? -40.586 9.357 40.172 1.00 54.78 522 ASN A O 1
ATOM 4137 N N . ASN A 1 523 ? -38.732 9.268 38.894 1.00 59.12 523 ASN A N 1
ATOM 4138 C CA . ASN A 1 523 ? -37.770 9.477 39.975 1.00 59.12 523 ASN A CA 1
ATOM 4139 C C . ASN A 1 523 ? -37.701 10.980 40.266 1.00 59.12 523 ASN A C 1
ATOM 4141 O O . ASN A 1 523 ? -37.710 11.784 39.328 1.00 59.12 523 ASN A O 1
ATOM 4145 N N . PHE A 1 524 ? -37.632 11.362 41.538 1.00 60.56 524 PHE A N 1
ATOM 4146 C CA . PHE A 1 524 ? -37.599 12.766 41.945 1.00 60.56 524 PHE A CA 1
ATOM 4147 C C . PHE A 1 524 ? -36.415 13.037 42.877 1.00 60.56 524 PHE A C 1
ATOM 4149 O O . PHE A 1 524 ? -35.944 12.156 43.595 1.00 60.56 524 PHE A O 1
ATOM 4156 N N . SER A 1 525 ? -35.918 14.271 42.838 1.00 55.69 525 SER A N 1
ATOM 4157 C CA . SER A 1 525 ? -34.917 14.785 43.772 1.00 55.69 525 SER A CA 1
ATOM 4158 C C . SER A 1 525 ? -35.550 15.889 44.609 1.00 55.69 525 SER A C 1
ATOM 4160 O O . SER A 1 525 ? -36.211 16.777 44.060 1.00 55.69 525 SER A O 1
ATOM 4162 N N . ASN A 1 526 ? -35.328 15.857 45.919 1.00 56.28 526 ASN A N 1
ATOM 4163 C CA . ASN A 1 526 ? -35.538 17.029 46.767 1.00 56.28 526 ASN A CA 1
ATOM 4164 C C . ASN A 1 526 ? -34.484 18.103 46.417 1.00 56.28 526 ASN A C 1
ATOM 4166 O O . ASN A 1 526 ? -33.461 17.810 45.792 1.00 56.28 526 ASN A O 1
ATOM 4170 N N . GLY A 1 527 ? -34.712 19.361 46.801 1.00 47.81 527 GLY A N 1
ATOM 4171 C CA . GLY A 1 527 ? -33.764 20.463 46.566 1.00 47.81 527 GLY A CA 1
ATOM 4172 C C . GLY A 1 527 ? -32.374 20.268 47.198 1.00 47.81 527 GLY A C 1
ATOM 4173 O O . GLY A 1 527 ? -31.466 21.037 46.895 1.00 47.81 527 GLY A O 1
ATOM 4174 N N . ASN A 1 528 ? -32.200 19.214 48.005 1.00 52.09 528 ASN A N 1
ATOM 4175 C CA . ASN A 1 528 ? -31.011 18.901 48.798 1.00 52.09 528 ASN A CA 1
ATOM 4176 C C . ASN A 1 528 ? -30.118 17.804 48.180 1.00 52.09 528 ASN A C 1
ATOM 4178 O O . ASN A 1 528 ? -29.131 17.402 48.788 1.00 52.09 528 ASN A O 1
ATOM 4182 N N . GLY A 1 529 ? -30.417 17.350 46.955 1.00 54.38 529 GLY A N 1
ATOM 4183 C CA . GLY A 1 529 ? -29.518 16.506 46.154 1.00 54.38 529 GLY A CA 1
ATOM 4184 C C . GLY A 1 529 ? -29.626 14.993 46.382 1.00 54.38 529 GLY A C 1
ATOM 4185 O O . GLY A 1 529 ? -28.862 14.248 45.768 1.00 54.38 529 GLY A O 1
ATOM 4186 N N . TYR A 1 530 ? -30.577 14.520 47.196 1.00 65.56 530 TYR A N 1
ATOM 4187 C CA . TYR A 1 530 ? -30.780 13.090 47.466 1.00 65.56 530 TYR A CA 1
ATOM 4188 C C . TYR A 1 530 ? -31.805 12.458 46.515 1.00 65.56 530 TYR A C 1
ATOM 4190 O O . TYR A 1 530 ? -32.782 13.089 46.099 1.00 65.56 530 TYR A O 1
ATOM 4198 N N . TYR A 1 531 ? -31.567 11.193 46.151 1.00 65.12 531 TYR A N 1
ATOM 4199 C CA . TYR A 1 531 ? -32.313 10.505 45.098 1.00 65.12 531 TYR A CA 1
ATOM 4200 C C . TYR A 1 531 ? -33.397 9.577 45.646 1.00 65.12 531 TYR A C 1
ATOM 4202 O O . TYR A 1 531 ? -33.106 8.588 46.330 1.00 65.12 531 TYR A O 1
ATOM 4210 N N . TRP A 1 532 ? -34.637 9.848 45.244 1.00 77.31 532 TRP A N 1
ATOM 4211 C CA . TRP A 1 532 ? -35.795 9.024 45.555 1.00 77.31 532 TRP A CA 1
ATOM 4212 C C . TRP A 1 532 ? -36.296 8.312 44.296 1.00 77.31 532 TRP A C 1
ATOM 4214 O O . TRP A 1 532 ? -36.544 8.938 43.261 1.00 77.31 532 TRP A O 1
ATOM 4224 N N . SER A 1 533 ? -36.476 6.994 44.383 1.00 76.88 533 SER A N 1
ATOM 4225 C CA . SER A 1 533 ? -37.096 6.200 43.316 1.00 76.88 533 SER A CA 1
ATOM 4226 C C . SER A 1 533 ? -38.467 5.693 43.737 1.00 76.88 533 SER A C 1
ATOM 4228 O O . SER A 1 533 ? -38.617 5.137 44.825 1.00 76.88 533 SER A O 1
ATOM 4230 N N . TYR A 1 534 ? -39.455 5.850 42.861 1.00 80.12 534 TYR A N 1
ATOM 4231 C CA . TYR A 1 534 ? -40.819 5.381 43.079 1.00 80.12 534 TYR A CA 1
ATOM 4232 C C . TYR A 1 534 ? -41.114 4.158 42.207 1.00 80.12 534 TYR A C 1
ATOM 4234 O O . TYR A 1 534 ? -40.947 4.203 40.990 1.00 80.12 534 TYR A O 1
ATOM 4242 N N . ASN A 1 535 ? -41.567 3.072 42.833 1.00 78.75 535 ASN A N 1
ATOM 4243 C CA . ASN A 1 535 ? -41.934 1.821 42.176 1.00 78.75 535 ASN A CA 1
ATOM 4244 C C . ASN A 1 535 ? -43.394 1.445 42.511 1.00 78.75 535 ASN A C 1
ATOM 4246 O O . ASN A 1 535 ? -43.650 0.814 43.542 1.00 78.75 535 ASN A O 1
ATOM 4250 N N . PRO A 1 536 ? -44.376 1.848 41.687 1.00 77.94 536 PRO A N 1
ATOM 4251 C CA . PRO A 1 536 ? -45.767 1.447 41.868 1.00 77.94 536 PRO A CA 1
ATOM 4252 C C . PRO A 1 536 ? -46.002 -0.007 41.437 1.00 77.94 536 PRO A C 1
ATOM 4254 O O . PRO A 1 536 ? -45.577 -0.431 40.364 1.00 77.94 536 PRO A O 1
ATOM 4257 N N . ILE A 1 537 ? -46.778 -0.757 42.221 1.00 75.62 537 ILE A N 1
ATOM 4258 C CA . ILE A 1 537 ? -47.302 -2.074 41.834 1.00 75.62 537 ILE A CA 1
ATOM 4259 C C . ILE A 1 537 ? -48.833 -1.991 41.813 1.00 75.62 537 ILE A C 1
ATOM 4261 O O . ILE A 1 537 ? -49.474 -1.912 42.859 1.00 75.62 537 ILE A O 1
ATOM 4265 N N . GLY A 1 538 ? -49.422 -2.026 40.615 1.00 69.38 538 GLY A N 1
ATOM 4266 C CA . GLY A 1 538 ? -50.867 -1.896 40.385 1.00 69.38 538 GLY A CA 1
ATOM 4267 C C . GLY A 1 538 ? -51.257 -0.554 39.751 1.00 69.38 538 GLY A C 1
ATOM 4268 O O . GLY A 1 538 ? -50.570 0.447 39.913 1.00 69.38 538 GLY A O 1
ATOM 4269 N N . VAL A 1 539 ? -52.372 -0.531 39.014 1.00 62.47 539 VAL A N 1
ATOM 4270 C CA . VAL A 1 539 ? -52.770 0.591 38.132 1.00 62.47 539 VAL A CA 1
ATOM 4271 C C . VAL A 1 539 ? -53.260 1.856 38.853 1.00 62.47 539 VAL A C 1
ATOM 4273 O O . VAL A 1 539 ? -53.502 2.861 38.199 1.00 62.47 539 VAL A O 1
ATOM 4276 N N . ASN A 1 540 ? -53.397 1.817 40.183 1.00 71.38 540 ASN A N 1
ATOM 4277 C CA . ASN A 1 540 ? -53.974 2.907 40.981 1.00 71.38 540 ASN A CA 1
ATOM 4278 C C . ASN A 1 540 ? -53.070 3.375 42.135 1.00 71.38 540 ASN A C 1
ATOM 4280 O O . ASN A 1 540 ? -53.536 4.120 42.993 1.00 71.38 540 ASN A O 1
ATOM 4284 N N . ALA A 1 541 ? -51.814 2.923 42.179 1.00 75.81 541 ALA A N 1
ATOM 4285 C CA . ALA A 1 541 ? -50.810 3.410 43.122 1.00 75.81 541 ALA A CA 1
ATOM 4286 C C . ALA A 1 541 ? -50.465 4.879 42.805 1.00 75.81 541 ALA A C 1
ATOM 4288 O O . ALA A 1 541 ? -50.280 5.225 41.636 1.00 75.81 541 ALA A O 1
ATOM 4289 N N . ARG A 1 542 ? -50.399 5.737 43.827 1.00 77.69 542 ARG A N 1
ATOM 4290 C CA . ARG A 1 542 ? -50.042 7.152 43.695 1.00 77.69 542 ARG A CA 1
ATOM 4291 C C . ARG A 1 542 ? -49.165 7.607 44.860 1.00 77.69 542 ARG A C 1
ATOM 4293 O O . ARG A 1 542 ? -49.331 7.161 45.996 1.00 77.69 542 ARG A O 1
ATOM 4300 N N . ILE A 1 543 ? -48.278 8.558 44.572 1.00 80.44 543 ILE A N 1
ATOM 4301 C CA . ILE A 1 543 ? -47.614 9.368 45.594 1.00 80.44 543 ILE A CA 1
ATOM 4302 C C . ILE A 1 543 ? -47.985 10.837 45.437 1.00 80.44 543 ILE A C 1
ATOM 4304 O O . ILE A 1 543 ? -48.136 11.342 44.322 1.00 80.44 543 ILE A O 1
ATOM 4308 N N . LYS A 1 544 ? -48.098 11.523 46.569 1.00 79.06 544 LYS A N 1
ATOM 4309 C CA . LYS A 1 544 ? -48.204 12.977 46.644 1.00 79.06 544 LYS A CA 1
ATOM 4310 C C . LYS A 1 544 ? -47.071 13.511 47.489 1.00 79.06 544 LYS A C 1
ATOM 4312 O O . LYS A 1 544 ? -46.748 12.919 48.512 1.00 79.06 544 LYS A O 1
ATOM 4317 N N . ALA A 1 545 ? -46.517 14.637 47.082 1.00 77.50 545 ALA A N 1
ATOM 4318 C CA . ALA A 1 545 ? -45.540 15.376 47.859 1.00 77.50 545 ALA A CA 1
ATOM 4319 C C . ALA A 1 545 ? -45.968 16.845 47.918 1.00 77.50 545 ALA A C 1
ATOM 4321 O O . ALA A 1 545 ? -46.763 17.288 47.090 1.00 77.50 545 ALA A O 1
ATOM 4322 N N . GLY A 1 546 ? -45.461 17.609 48.882 1.00 76.81 546 GLY A N 1
ATOM 4323 C CA . GLY A 1 546 ? -45.773 19.034 48.973 1.00 76.81 546 GLY A CA 1
ATOM 4324 C C . GLY A 1 546 ? -47.129 19.324 49.630 1.00 76.81 546 GLY A C 1
ATOM 4325 O O . GLY A 1 546 ? -47.549 18.645 50.566 1.00 76.81 546 GLY A O 1
ATOM 4326 N N . THR A 1 547 ? -47.819 20.374 49.173 1.00 77.75 547 THR A N 1
ATOM 4327 C CA . THR A 1 547 ? -49.015 20.925 49.848 1.00 77.75 547 THR A CA 1
ATOM 4328 C C . THR A 1 547 ? -50.287 20.091 49.696 1.00 77.75 547 THR A C 1
ATOM 4330 O O . THR A 1 547 ? -51.265 20.346 50.413 1.00 77.75 547 THR A O 1
ATOM 4333 N N . ASP A 1 548 ? -50.278 19.123 48.779 1.00 73.38 548 ASP A N 1
ATOM 4334 C CA . ASP A 1 548 ? -51.459 18.374 48.322 1.00 73.38 548 ASP A CA 1
ATOM 4335 C C . ASP A 1 548 ? -51.616 17.012 49.025 1.00 73.38 548 ASP A C 1
ATOM 4337 O O . ASP A 1 548 ? -52.533 16.232 48.736 1.00 73.38 548 ASP A O 1
ATOM 4341 N N . CYS A 1 549 ? -50.736 16.745 49.990 1.00 74.94 549 CYS A N 1
ATOM 4342 C CA . CYS A 1 549 ? -50.780 15.591 50.875 1.00 74.94 549 CYS A CA 1
ATOM 4343 C C . CYS A 1 549 ? -52.011 15.592 51.789 1.00 74.94 549 CYS A C 1
ATOM 4345 O O . CYS A 1 549 ? -52.517 16.641 52.195 1.00 74.94 549 CYS A O 1
ATOM 4347 N N . ALA A 1 550 ? -52.488 14.388 52.122 1.00 68.12 550 ALA A N 1
ATOM 4348 C CA . ALA A 1 550 ? -53.707 14.196 52.911 1.00 68.12 550 ALA A CA 1
ATOM 4349 C C . ALA A 1 550 ? -53.570 14.741 54.343 1.00 68.12 550 ALA A C 1
ATOM 4351 O O . ALA A 1 550 ? -54.539 15.252 54.905 1.00 68.12 550 ALA A O 1
ATOM 4352 N N . TYR A 1 551 ? -52.363 14.664 54.905 1.00 75.69 551 TYR A N 1
ATOM 4353 C CA . TYR A 1 551 ? -52.020 15.171 56.228 1.00 75.69 551 TYR A CA 1
ATOM 4354 C C . TYR A 1 551 ? -50.709 15.959 56.160 1.00 75.69 551 TYR A C 1
ATOM 4356 O O . TYR A 1 551 ? -49.846 15.692 55.329 1.00 75.69 551 TYR A O 1
ATOM 4364 N N . LYS A 1 552 ? -50.569 16.957 57.028 1.00 81.00 552 LYS A N 1
ATOM 4365 C CA . LYS A 1 552 ? -49.355 17.768 57.190 1.00 81.00 552 LYS A CA 1
ATOM 4366 C C . LYS A 1 552 ? -48.949 17.593 58.638 1.00 81.00 552 LYS A C 1
ATOM 4368 O O . LYS A 1 552 ? -49.732 17.955 59.517 1.00 81.00 552 LYS A O 1
ATOM 4373 N N . ILE A 1 553 ? -47.842 16.896 58.869 1.00 77.25 553 ILE A N 1
ATOM 4374 C CA . ILE A 1 553 ? -47.465 16.455 60.213 1.00 77.25 553 ILE A CA 1
ATOM 4375 C C . ILE A 1 553 ? -46.710 17.584 60.911 1.00 77.25 553 ILE A C 1
ATOM 4377 O O . ILE A 1 553 ? -47.096 17.993 62.008 1.00 77.25 553 ILE A O 1
ATOM 4381 N N . SER A 1 554 ? -45.733 18.164 60.217 1.00 75.38 554 SER A N 1
ATOM 4382 C CA . SER A 1 554 ? -45.116 19.447 60.547 1.00 75.38 554 SER A CA 1
ATOM 4383 C C . SER A 1 554 ? -45.029 20.325 59.303 1.00 75.38 554 SER A C 1
ATOM 4385 O O . SER A 1 554 ? -45.021 19.818 58.193 1.00 75.38 554 SER A O 1
ATOM 4387 N N . GLY A 1 555 ? -45.020 21.648 59.470 1.00 80.56 555 GLY A N 1
ATOM 4388 C CA . GLY A 1 555 ? -44.937 22.557 58.325 1.00 80.56 555 GLY A CA 1
ATOM 4389 C C . GLY A 1 555 ? -46.169 22.525 57.406 1.00 80.56 555 GLY A C 1
ATOM 4390 O O . GLY A 1 555 ? -47.305 22.359 57.864 1.00 80.56 555 GLY A O 1
ATOM 4391 N N . ASN A 1 556 ? -45.958 22.781 56.113 1.00 82.06 556 ASN A N 1
ATOM 4392 C CA . ASN A 1 556 ? -47.017 22.871 55.100 1.00 82.06 556 ASN A CA 1
ATOM 4393 C C . ASN A 1 556 ? -46.947 21.759 54.042 1.00 82.06 556 ASN A C 1
ATOM 4395 O O . ASN A 1 556 ? -47.857 21.684 53.199 1.00 82.06 556 ASN A O 1
ATOM 4399 N N . ARG A 1 557 ? -45.898 20.930 54.056 1.00 85.94 557 ARG A N 1
ATOM 4400 C CA . ARG A 1 557 ? -45.586 19.917 53.044 1.00 85.94 557 ARG A CA 1
ATOM 4401 C C . ARG A 1 557 ? -45.251 18.584 53.721 1.00 85.94 557 ARG A C 1
ATOM 4403 O O . ARG A 1 557 ? -44.895 18.545 54.881 1.00 85.94 557 ARG A O 1
ATOM 4410 N N . SER A 1 558 ? -45.477 17.477 53.023 1.00 87.25 558 SER A N 1
ATOM 4411 C CA . SER A 1 558 ? -45.166 16.117 53.502 1.00 87.25 558 SER A CA 1
ATOM 4412 C C . SER A 1 558 ? -45.116 15.154 52.310 1.00 87.25 558 SER A C 1
ATOM 4414 O O . SER A 1 558 ? -45.294 15.593 51.167 1.00 87.25 558 SER A O 1
ATOM 4416 N N . MET A 1 559 ? -44.927 13.850 52.543 1.00 87.62 559 MET A N 1
ATOM 4417 C CA . MET A 1 559 ? -45.043 12.800 51.520 1.00 87.62 559 MET A CA 1
ATOM 4418 C C . MET A 1 559 ? -46.201 11.850 51.849 1.00 87.62 559 MET A C 1
ATOM 4420 O O . MET A 1 559 ? -46.287 11.341 52.960 1.00 87.62 559 MET A O 1
ATOM 4424 N N . SER A 1 560 ? -47.094 11.572 50.898 1.00 87.25 560 SER A N 1
ATOM 4425 C CA . SER A 1 560 ? -48.212 10.627 51.053 1.00 87.25 560 SER A CA 1
ATOM 4426 C C . SER A 1 560 ? -48.166 9.508 50.019 1.00 87.25 560 SER A C 1
ATOM 4428 O O . SER A 1 560 ? -48.115 9.772 48.821 1.00 87.25 560 SER A O 1
ATOM 4430 N N . LEU A 1 561 ? -48.251 8.260 50.484 1.00 86.81 561 LEU A N 1
ATOM 4431 C CA . LEU A 1 561 ? -48.445 7.059 49.670 1.00 86.81 561 LEU A CA 1
ATOM 4432 C C . LEU A 1 561 ? -49.921 6.664 49.731 1.00 86.81 561 LEU A C 1
ATOM 4434 O O . LEU A 1 561 ? -50.394 6.239 50.787 1.00 86.81 561 LEU A O 1
ATOM 4438 N N . ASP A 1 562 ? -50.657 6.802 48.630 1.00 79.25 562 ASP A N 1
ATOM 4439 C CA . ASP A 1 562 ? -52.098 6.540 48.600 1.00 79.25 562 ASP A CA 1
ATOM 4440 C C . ASP A 1 562 ? -52.566 5.914 47.270 1.00 79.25 562 ASP A C 1
ATOM 4442 O O . ASP A 1 562 ? -51.763 5.463 46.448 1.00 79.25 562 ASP A O 1
ATOM 4446 N N . GLY A 1 563 ? -53.884 5.778 47.103 1.00 74.25 563 GLY A N 1
ATOM 4447 C CA . GLY A 1 563 ? -54.503 5.249 45.887 1.00 74.25 563 GLY A CA 1
ATOM 4448 C C . GLY A 1 563 ? -55.411 6.258 45.181 1.00 74.25 563 GLY A C 1
ATOM 4449 O O . GLY A 1 563 ? -56.086 7.069 45.823 1.00 74.25 563 GLY A O 1
ATOM 4450 N N . LEU A 1 564 ? -55.481 6.185 43.848 1.00 66.12 564 LEU A N 1
ATOM 4451 C CA . LEU A 1 564 ? -56.476 6.916 43.052 1.00 66.12 564 LEU A CA 1
ATOM 4452 C C . LEU A 1 564 ? -57.862 6.259 43.177 1.00 66.12 564 LEU A C 1
ATOM 4454 O O . LEU A 1 564 ? -58.045 5.090 42.839 1.00 66.12 564 LEU A O 1
ATOM 4458 N N . VAL A 1 565 ? -58.867 7.024 43.617 1.00 58.34 565 VAL A N 1
ATOM 4459 C CA . VAL A 1 565 ? -60.267 6.570 43.658 1.00 58.34 565 VAL A CA 1
ATOM 4460 C C . VAL A 1 565 ? -60.880 6.693 42.260 1.00 58.34 565 VAL A C 1
ATOM 4462 O O . VAL A 1 565 ? -61.276 7.786 41.857 1.00 58.34 565 VAL A O 1
ATOM 4465 N N . TYR A 1 566 ? -61.020 5.581 41.532 1.00 54.22 566 TYR A N 1
ATOM 4466 C CA . TYR A 1 566 ? -61.882 5.523 40.346 1.00 54.22 566 TYR A CA 1
ATOM 4467 C C . TYR A 1 566 ? -63.244 4.933 40.735 1.00 54.22 566 TYR A C 1
ATOM 4469 O O . TYR A 1 566 ? -63.329 3.801 41.208 1.00 54.22 566 TYR A O 1
ATOM 4477 N N . ARG A 1 567 ? -64.329 5.699 40.557 1.00 51.69 567 ARG A N 1
ATOM 4478 C CA . ARG A 1 567 ? -65.698 5.171 40.676 1.00 51.69 567 ARG A CA 1
ATOM 4479 C C . ARG A 1 567 ? -66.047 4.411 39.399 1.00 51.69 567 ARG A C 1
ATOM 4481 O O . ARG A 1 567 ? -66.736 4.955 38.539 1.00 51.69 567 ARG A O 1
ATOM 4488 N N . ASP A 1 568 ? -65.583 3.175 39.263 1.00 45.56 568 ASP A N 1
ATOM 4489 C CA . ASP A 1 568 ? -66.242 2.243 38.349 1.00 45.56 568 ASP A CA 1
ATOM 4490 C C . ASP A 1 568 ? -67.400 1.527 39.072 1.00 45.56 568 ASP A C 1
ATOM 4492 O O . ASP A 1 568 ? -67.466 1.462 40.301 1.00 45.56 568 ASP A O 1
ATOM 4496 N N . SER A 1 569 ? -68.400 1.100 38.304 1.00 48.47 569 SER A N 1
ATOM 4497 C CA . SER A 1 569 ? -69.680 0.580 38.804 1.00 48.47 569 SER A CA 1
ATOM 4498 C C . SER A 1 569 ? -69.633 -0.904 39.184 1.00 48.47 569 SER A C 1
ATOM 4500 O O . SER A 1 569 ? -70.688 -1.513 39.376 1.00 48.47 569 SER A O 1
ATOM 4502 N N . ILE A 1 570 ? -68.448 -1.514 39.243 1.00 53.12 570 ILE A N 1
ATOM 4503 C CA . ILE A 1 570 ? -68.276 -2.957 39.381 1.00 53.12 570 ILE A CA 1
ATOM 4504 C C . ILE A 1 570 ? -67.451 -3.196 40.648 1.00 53.12 570 ILE A C 1
ATOM 4506 O O . ILE A 1 570 ? -66.309 -2.782 40.752 1.00 53.12 570 ILE A O 1
ATOM 4510 N N . GLY A 1 571 ? -68.043 -3.839 41.658 1.00 52.38 571 GLY A N 1
ATOM 4511 C CA . GLY A 1 571 ? -67.441 -4.041 42.985 1.00 52.38 571 GLY A CA 1
ATOM 4512 C C . GLY A 1 571 ? -66.235 -4.993 43.027 1.00 52.38 571 GLY A C 1
ATOM 4513 O O . GLY A 1 571 ? -66.273 -5.983 43.754 1.00 52.38 571 GLY A O 1
ATOM 4514 N N . VAL A 1 572 ? -65.176 -4.717 42.264 1.00 55.91 572 VAL A N 1
ATOM 4515 C CA . VAL A 1 572 ? -63.920 -5.476 42.246 1.00 55.91 572 VAL A CA 1
ATOM 4516 C C . VAL A 1 572 ? -62.935 -4.850 43.236 1.00 55.91 572 VAL A C 1
ATOM 4518 O O . VAL A 1 572 ? -62.590 -3.678 43.123 1.00 55.91 572 VAL A O 1
ATOM 4521 N N . GLN A 1 573 ? -62.446 -5.637 44.200 1.00 58.97 573 GLN A N 1
ATOM 4522 C CA . GLN A 1 573 ? -61.313 -5.237 45.041 1.00 58.97 573 GLN A CA 1
ATOM 4523 C C . GLN A 1 573 ? -60.031 -5.230 44.200 1.00 58.97 573 GLN A C 1
ATOM 4525 O O . GLN A 1 573 ? -59.557 -6.284 43.776 1.00 58.97 573 GLN A O 1
ATOM 4530 N N . LEU A 1 574 ? -59.464 -4.046 43.970 1.00 63.56 574 LEU A N 1
ATOM 4531 C CA . LEU A 1 574 ? -58.159 -3.880 43.330 1.00 63.56 574 LEU A CA 1
ATOM 4532 C C . LEU A 1 574 ? -57.104 -3.562 44.392 1.00 63.56 574 LEU A C 1
ATOM 4534 O O . LEU A 1 574 ? -57.283 -2.649 45.200 1.00 63.56 574 LEU A O 1
ATOM 4538 N N . PHE A 1 575 ? -56.007 -4.318 44.369 1.00 71.50 575 PHE A N 1
ATOM 4539 C CA . PHE A 1 575 ? -54.850 -4.105 45.234 1.00 71.50 575 PHE A CA 1
ATOM 4540 C C . PHE A 1 575 ? -53.839 -3.187 44.551 1.00 71.50 575 PHE A C 1
ATOM 4542 O O . PHE A 1 575 ? -53.584 -3.317 43.352 1.00 71.50 575 PHE A O 1
ATOM 4549 N N . TYR A 1 576 ? -53.226 -2.306 45.333 1.00 74.88 576 TYR A N 1
ATOM 4550 C CA . TYR A 1 576 ? -52.084 -1.504 44.906 1.00 74.88 576 TYR A CA 1
ATOM 4551 C C . TYR A 1 576 ? -51.004 -1.513 45.988 1.00 74.88 576 TYR A C 1
ATOM 4553 O O . TYR A 1 576 ? -51.280 -1.725 47.170 1.00 74.88 576 TYR A O 1
ATOM 4561 N N . THR A 1 577 ? -49.750 -1.334 45.586 1.00 81.56 577 THR A N 1
ATOM 4562 C CA . THR A 1 577 ? -48.619 -1.127 46.491 1.00 81.56 577 THR A CA 1
ATOM 4563 C C . THR A 1 577 ? -47.814 0.067 46.008 1.00 81.56 577 THR A C 1
ATOM 4565 O O . THR A 1 577 ? -47.420 0.131 44.846 1.00 81.56 577 THR A O 1
ATOM 4568 N N . ASN A 1 578 ? -47.557 0.993 46.919 1.00 83.31 578 ASN A N 1
ATOM 4569 C CA . ASN A 1 578 ? -46.634 2.097 46.746 1.00 83.31 578 ASN A CA 1
ATOM 4570 C C . ASN A 1 578 ? -45.304 1.732 47.400 1.00 83.31 578 ASN A C 1
ATOM 4572 O O . ASN A 1 578 ? -45.288 1.324 48.563 1.00 83.31 578 ASN A O 1
ATOM 4576 N N . GLN A 1 579 ? -44.203 1.881 46.666 1.00 86.50 579 GLN A N 1
ATOM 4577 C CA . GLN A 1 579 ? -42.850 1.752 47.203 1.00 86.50 579 GLN A CA 1
ATOM 4578 C C . GLN A 1 579 ? -42.051 2.989 46.825 1.00 86.50 579 GLN A C 1
ATOM 4580 O O . GLN A 1 579 ? -41.827 3.244 45.643 1.00 86.50 579 GLN A O 1
ATOM 4585 N N . VAL A 1 580 ? -41.618 3.747 47.823 1.00 87.00 580 VAL A N 1
ATOM 4586 C CA . VAL A 1 580 ? -40.701 4.873 47.642 1.00 87.00 580 VAL A CA 1
ATOM 4587 C C . VAL A 1 580 ? -39.384 4.508 48.310 1.00 87.00 580 VAL A C 1
ATOM 4589 O O . VAL A 1 580 ? -39.370 4.135 49.479 1.00 87.00 580 VAL A O 1
ATOM 4592 N N . ILE A 1 581 ? -38.290 4.561 47.556 1.00 87.12 581 ILE A N 1
ATOM 4593 C CA . ILE A 1 581 ? -36.959 4.144 48.002 1.00 87.12 581 ILE A CA 1
ATOM 4594 C C . ILE A 1 581 ? -36.049 5.368 48.053 1.00 87.12 581 ILE A C 1
ATOM 4596 O O . ILE A 1 581 ? -35.843 6.028 47.033 1.00 87.12 581 ILE A O 1
ATOM 4600 N N . LEU A 1 582 ? -35.491 5.627 49.230 1.00 87.44 582 LEU A N 1
ATOM 4601 C CA . LEU A 1 582 ? -34.406 6.567 49.472 1.00 87.44 582 LEU A CA 1
ATOM 4602 C C . LEU A 1 582 ? -33.071 5.840 49.290 1.00 87.44 582 LEU A C 1
ATOM 4604 O O . LEU A 1 582 ? -32.837 4.803 49.914 1.00 87.44 582 LEU A O 1
ATOM 4608 N N . ASN A 1 583 ? -32.208 6.383 48.434 1.00 81.50 583 ASN A N 1
ATOM 4609 C CA . ASN A 1 583 ? -30.853 5.880 48.211 1.00 81.50 583 ASN A CA 1
ATOM 4610 C C . ASN A 1 583 ? -29.866 6.731 49.015 1.00 81.50 583 ASN A C 1
ATOM 4612 O O . ASN A 1 583 ? -29.922 7.958 48.923 1.00 81.50 583 ASN A O 1
ATOM 4616 N N . LEU A 1 584 ? -28.998 6.080 49.793 1.00 82.12 584 LEU A N 1
ATOM 4617 C CA . LEU A 1 584 ? -28.021 6.725 50.667 1.00 82.12 584 LEU A CA 1
ATOM 4618 C C . LEU A 1 584 ? -26.649 6.082 50.474 1.00 82.12 584 LEU A C 1
ATOM 4620 O O . LEU A 1 584 ? -26.497 4.871 50.632 1.00 82.12 584 LEU A O 1
ATOM 4624 N N . ASP A 1 585 ? -25.630 6.896 50.215 1.00 80.56 585 ASP A N 1
ATOM 4625 C CA . ASP A 1 585 ? -24.246 6.450 50.352 1.00 80.56 585 ASP A CA 1
ATOM 4626 C C . ASP A 1 585 ? -23.829 6.538 51.823 1.00 80.56 585 ASP A C 1
ATOM 4628 O O . ASP A 1 585 ? -23.514 7.613 52.328 1.00 80.56 585 ASP A O 1
ATOM 4632 N N . LEU A 1 586 ? -23.853 5.407 52.522 1.00 84.62 586 LEU A N 1
ATOM 4633 C CA . LEU A 1 586 ? -23.435 5.288 53.917 1.00 84.62 586 LEU A CA 1
ATOM 4634 C C . LEU A 1 586 ? -22.068 4.601 54.045 1.00 84.62 586 LEU A C 1
ATOM 4636 O O . LEU A 1 586 ? -21.786 3.995 55.078 1.00 84.62 586 LEU A O 1
ATOM 4640 N N . ILE A 1 587 ? -21.192 4.696 53.032 1.00 81.50 587 ILE A N 1
ATOM 4641 C CA . ILE A 1 587 ? -19.878 4.027 53.053 1.00 81.50 587 ILE A CA 1
ATOM 4642 C C . ILE A 1 587 ? -19.018 4.455 54.251 1.00 81.50 587 ILE A C 1
ATOM 4644 O O . ILE A 1 587 ? -18.311 3.643 54.843 1.00 81.50 587 ILE A O 1
ATOM 4648 N N . ASN A 1 588 ? -19.147 5.713 54.680 1.00 82.44 588 ASN A N 1
ATOM 4649 C CA . ASN A 1 588 ? -18.449 6.242 55.852 1.00 82.44 588 ASN A CA 1
ATOM 4650 C C . ASN A 1 588 ? -18.991 5.688 57.180 1.00 82.44 588 ASN A C 1
ATOM 4652 O O . ASN A 1 588 ? -18.415 5.964 58.226 1.00 82.44 588 ASN A O 1
ATOM 4656 N N . TYR A 1 589 ? -20.069 4.908 57.163 1.00 87.25 589 TYR A N 1
ATOM 4657 C CA . TYR A 1 589 ? -20.731 4.343 58.339 1.00 87.25 589 TYR A CA 1
ATOM 4658 C C . TYR A 1 589 ? -20.678 2.812 58.347 1.00 87.25 589 TYR A C 1
ATOM 4660 O O . TYR A 1 589 ? -21.364 2.195 59.150 1.00 87.25 589 TYR A O 1
ATOM 4668 N N . GLU A 1 590 ? -19.840 2.183 57.509 1.00 85.62 590 GLU A N 1
ATOM 4669 C CA . GLU A 1 590 ? -19.727 0.715 57.412 1.00 85.62 590 GLU A CA 1
ATOM 4670 C C . GLU A 1 590 ? -19.511 0.034 58.782 1.00 85.62 590 GLU A C 1
ATOM 4672 O O . GLU A 1 590 ? -19.985 -1.081 59.006 1.00 85.62 590 GLU A O 1
ATOM 4677 N N . ASN A 1 591 ? -18.802 0.700 59.703 1.00 81.81 591 ASN A N 1
ATOM 4678 C CA . ASN A 1 591 ? -18.553 0.215 61.066 1.00 81.81 591 ASN A CA 1
ATOM 4679 C C . ASN A 1 591 ? -19.215 1.085 62.151 1.00 81.81 591 ASN A C 1
ATOM 4681 O O . ASN A 1 591 ? -18.745 1.087 63.291 1.00 81.81 591 ASN A O 1
ATOM 4685 N N . SER A 1 592 ? -20.254 1.852 61.804 1.00 82.56 592 SER A N 1
ATOM 4686 C CA . SER A 1 592 ? -21.067 2.557 62.800 1.00 82.56 592 SER A CA 1
ATOM 4687 C C . SER A 1 592 ? -21.726 1.547 63.750 1.00 82.56 592 SER A C 1
ATOM 4689 O O . SER A 1 592 ? -21.915 0.372 63.424 1.00 82.56 592 SER A O 1
ATOM 4691 N N . THR A 1 593 ? -21.984 1.996 64.975 1.00 85.62 593 THR A N 1
ATOM 4692 C CA . THR A 1 593 ? -22.719 1.234 65.996 1.00 85.62 593 THR A CA 1
ATOM 4693 C C . THR A 1 593 ? -23.897 2.037 66.543 1.00 85.62 593 THR A C 1
ATOM 4695 O O . THR A 1 593 ? -24.384 1.755 67.637 1.00 85.62 593 THR A O 1
ATOM 4698 N N . ASP A 1 594 ? -24.258 3.119 65.861 1.00 89.06 594 ASP A N 1
ATOM 4699 C CA . ASP A 1 594 ? -25.204 4.128 66.323 1.00 89.06 594 ASP A CA 1
ATOM 4700 C C . ASP A 1 594 ? -26.063 4.711 65.190 1.00 89.06 594 ASP A C 1
ATOM 4702 O O . ASP A 1 594 ? -26.664 5.777 65.361 1.00 89.06 594 ASP A O 1
ATOM 4706 N N . LEU A 1 595 ? -26.178 4.004 64.061 1.00 92.75 595 LEU A N 1
ATOM 4707 C CA . LEU A 1 595 ? -27.038 4.375 62.947 1.00 92.75 595 LEU A CA 1
ATOM 4708 C C . LEU A 1 595 ? -28.515 4.164 63.303 1.00 92.75 595 LEU A C 1
ATOM 4710 O O . LEU A 1 595 ? -29.006 3.037 63.404 1.00 92.75 595 LEU A O 1
ATOM 4714 N N . ASN A 1 596 ? -29.244 5.263 63.473 1.00 93.62 596 ASN A N 1
ATOM 4715 C CA . ASN A 1 596 ? -30.638 5.258 63.909 1.00 93.62 596 ASN A CA 1
ATOM 4716 C C . ASN A 1 596 ? -31.532 6.038 62.947 1.00 93.62 596 ASN A C 1
ATOM 4718 O O . ASN A 1 596 ? -31.163 7.121 62.499 1.00 93.62 596 ASN A O 1
ATOM 4722 N N . LEU A 1 597 ? -32.726 5.504 62.685 1.00 95.19 597 LEU A N 1
ATOM 4723 C CA . LEU A 1 597 ? -33.803 6.152 61.937 1.00 95.19 597 LEU A CA 1
ATOM 4724 C C . LEU A 1 597 ? -34.869 6.706 62.896 1.00 95.19 597 LEU A C 1
ATOM 4726 O O . LEU A 1 597 ? -35.286 6.038 63.848 1.00 95.19 597 LEU A O 1
ATOM 4730 N N . ALA A 1 598 ? -35.369 7.902 62.595 1.00 93.88 598 ALA A N 1
ATOM 4731 C CA . ALA A 1 598 ? -36.599 8.446 63.159 1.00 93.88 598 ALA A CA 1
ATOM 4732 C C . ALA A 1 598 ? -37.431 9.142 62.072 1.00 93.88 598 ALA A C 1
ATOM 4734 O O . ALA A 1 598 ? -36.876 9.643 61.099 1.00 93.88 598 ALA A O 1
ATOM 4735 N N . PHE A 1 599 ? -38.754 9.134 62.212 1.00 93.88 599 PHE A N 1
ATOM 4736 C CA . PHE A 1 599 ? -39.696 9.794 61.302 1.00 93.88 599 PHE A CA 1
ATOM 4737 C C . PHE A 1 599 ? -41.082 9.896 61.943 1.00 93.88 599 PHE A C 1
ATOM 4739 O O . PHE A 1 599 ? -41.419 9.134 62.855 1.00 93.88 599 PHE A O 1
ATOM 4746 N N . ASP A 1 600 ? -41.917 10.780 61.409 1.00 91.94 600 ASP A N 1
ATOM 4747 C CA . ASP A 1 600 ? -43.320 10.881 61.786 1.00 91.94 600 ASP A CA 1
ATOM 4748 C C . ASP A 1 600 ? -44.221 10.328 60.683 1.00 91.94 600 ASP A C 1
ATOM 4750 O O . ASP A 1 600 ? -43.925 10.455 59.495 1.00 91.94 600 ASP A O 1
ATOM 4754 N N . TYR A 1 601 ? -45.343 9.710 61.054 1.00 91.75 601 TYR A N 1
ATOM 4755 C CA . TYR A 1 601 ? -46.306 9.212 60.072 1.00 91.75 601 TYR A CA 1
ATOM 4756 C C . TYR A 1 601 ? -47.759 9.229 60.559 1.00 91.75 601 TYR A C 1
ATOM 4758 O O . TYR A 1 601 ? -48.066 9.091 61.744 1.00 91.75 601 TYR A O 1
ATOM 4766 N N . VAL A 1 602 ? -48.682 9.345 59.606 1.00 88.31 602 VAL A N 1
ATOM 4767 C CA . VAL A 1 602 ? -50.130 9.217 59.784 1.00 88.31 602 VAL A CA 1
ATOM 4768 C C . VAL A 1 602 ? -50.633 8.153 58.819 1.00 88.31 602 VAL A C 1
ATOM 4770 O O . VAL A 1 602 ? -50.601 8.331 57.604 1.00 88.31 602 VAL A O 1
ATOM 4773 N N . SER A 1 603 ? -51.152 7.052 59.357 1.00 84.31 603 SER A N 1
ATOM 4774 C CA . SER A 1 603 ? -51.926 6.093 58.566 1.00 84.31 603 SER A CA 1
ATOM 4775 C C . SER A 1 603 ? -53.365 6.583 58.464 1.00 84.31 603 SER A C 1
ATOM 4777 O O . SER A 1 603 ? -54.025 6.778 59.491 1.00 84.31 603 SER A O 1
ATOM 4779 N N . HIS A 1 604 ? -53.851 6.786 57.243 1.00 78.31 604 HIS A N 1
ATOM 4780 C CA . HIS A 1 604 ? -55.181 7.319 56.990 1.00 78.31 604 HIS A CA 1
ATOM 4781 C C . HIS A 1 604 ? -56.033 6.399 56.121 1.00 78.31 604 HIS A C 1
ATOM 4783 O O . HIS A 1 604 ? -55.540 5.688 55.247 1.00 78.31 604 HIS A O 1
ATOM 4789 N N . GLY A 1 605 ? -57.338 6.400 56.396 1.00 71.50 605 GLY A N 1
ATOM 4790 C CA . GLY A 1 605 ? -58.279 5.509 55.721 1.00 71.50 605 GLY A CA 1
ATOM 4791 C C . GLY A 1 605 ? -58.066 4.024 56.053 1.00 71.50 605 GLY A C 1
ATOM 4792 O O . GLY A 1 605 ? -57.424 3.671 57.047 1.00 71.50 605 GLY A O 1
ATOM 4793 N N . SER A 1 606 ? -58.683 3.144 55.278 1.00 60.88 606 SER A N 1
ATOM 4794 C CA . SER A 1 606 ? -58.680 1.693 55.458 1.00 60.88 606 SER A CA 1
ATOM 4795 C C . SER A 1 606 ? -57.390 1.063 54.928 1.00 60.88 606 SER A C 1
ATOM 4797 O O . SER A 1 606 ? -57.380 0.348 53.931 1.00 60.88 606 SER A O 1
ATOM 4799 N N . VAL A 1 607 ? -56.273 1.293 55.615 1.00 59.25 607 VAL A N 1
ATOM 4800 C CA . VAL A 1 607 ? -55.064 0.488 55.400 1.00 59.25 607 VAL A CA 1
ATOM 4801 C C . VAL A 1 607 ? -55.343 -0.916 55.957 1.00 59.25 607 VAL A C 1
ATOM 4803 O O . VAL A 1 607 ? -55.783 -1.030 57.102 1.00 59.25 607 VAL A O 1
ATOM 4806 N N . TRP A 1 608 ? -55.141 -1.982 55.170 1.00 56.38 608 TRP A N 1
ATOM 4807 C CA . TRP A 1 608 ? -55.355 -3.379 55.590 1.00 56.38 608 TRP A CA 1
ATOM 4808 C C . TRP A 1 608 ? -54.106 -4.231 55.323 1.00 56.38 608 TRP A C 1
ATOM 4810 O O . TRP A 1 608 ? -53.688 -4.369 54.175 1.00 56.38 608 TRP A O 1
ATOM 4820 N N . GLY A 1 609 ? -53.610 -4.903 56.365 1.00 59.41 609 GLY A N 1
ATOM 4821 C CA . GLY A 1 609 ? -52.774 -6.102 56.248 1.00 59.41 609 GLY A CA 1
ATOM 4822 C C . GLY A 1 609 ? -51.262 -5.929 56.434 1.00 59.41 609 GLY A C 1
ATOM 4823 O O . GLY A 1 609 ? -50.732 -4.824 56.474 1.00 59.41 609 GLY A O 1
ATOM 4824 N N . ASN A 1 610 ? -50.595 -7.083 56.538 1.00 57.75 610 ASN A N 1
ATOM 4825 C CA . ASN A 1 610 ? -49.139 -7.256 56.530 1.00 57.75 610 ASN A CA 1
ATOM 4826 C C . ASN A 1 610 ? -48.611 -6.834 55.142 1.00 57.75 610 ASN A C 1
ATOM 4828 O O . ASN A 1 610 ? -49.182 -7.315 54.161 1.00 57.75 610 ASN A O 1
ATOM 4832 N N . ASP A 1 611 ? -47.580 -5.976 55.062 1.00 68.88 611 ASP A N 1
ATOM 4833 C CA . ASP A 1 611 ? -46.975 -5.319 53.865 1.00 68.88 611 ASP A CA 1
ATOM 4834 C C . ASP A 1 611 ? -47.017 -3.769 53.907 1.00 68.88 611 ASP A C 1
ATOM 4836 O O . ASP A 1 611 ? -46.825 -3.098 52.885 1.00 68.88 611 ASP A O 1
ATOM 4840 N N . CYS A 1 612 ? -47.298 -3.183 55.069 1.00 80.75 612 CYS A N 1
ATOM 4841 C CA . CYS A 1 612 ? -47.149 -1.757 55.323 1.00 80.75 612 CYS A CA 1
ATOM 4842 C C . CYS A 1 612 ? -45.979 -1.600 56.291 1.00 80.75 612 CYS A C 1
ATOM 4844 O O . CYS A 1 612 ? -46.172 -1.697 57.499 1.00 80.75 612 CYS A O 1
ATOM 4846 N N . ASP A 1 613 ? -44.786 -1.367 55.752 1.00 89.06 613 ASP A N 1
ATOM 4847 C CA . ASP A 1 613 ? -43.547 -1.420 56.520 1.00 89.06 613 ASP A CA 1
ATOM 4848 C C . ASP A 1 613 ? -42.477 -0.492 55.926 1.00 89.06 613 ASP A C 1
ATOM 4850 O O . ASP A 1 613 ? -42.507 -0.145 54.738 1.00 89.06 613 ASP A O 1
ATOM 4854 N N . ILE A 1 614 ? -41.489 -0.158 56.750 1.00 92.38 614 ILE A N 1
ATOM 4855 C CA . ILE A 1 614 ? -40.207 0.404 56.339 1.00 92.38 614 ILE A CA 1
ATOM 4856 C C . ILE A 1 614 ? -39.212 -0.737 56.204 1.00 92.38 614 ILE A C 1
ATOM 4858 O O . ILE A 1 614 ? -39.093 -1.562 57.110 1.00 92.38 614 ILE A O 1
ATOM 4862 N N . TRP A 1 615 ? -38.483 -0.771 55.097 1.00 93.81 615 TRP A N 1
ATOM 4863 C CA . TRP A 1 615 ? -37.448 -1.763 54.838 1.00 93.81 615 TRP A CA 1
ATOM 4864 C C . TRP A 1 615 ? -36.083 -1.100 54.701 1.00 93.81 615 TRP A C 1
ATOM 4866 O O . TRP A 1 615 ? -35.991 0.045 54.263 1.00 93.81 615 TRP A O 1
ATOM 4876 N N . VAL A 1 616 ? -35.024 -1.836 55.024 1.00 95.56 616 VAL A N 1
ATOM 4877 C CA . VAL A 1 616 ? -33.633 -1.400 54.872 1.00 95.56 616 VAL A CA 1
ATOM 4878 C C . VAL A 1 616 ? -32.792 -2.490 54.221 1.00 95.56 616 VAL A C 1
ATOM 4880 O O . VAL A 1 616 ? -33.113 -3.677 54.327 1.00 95.56 616 VAL A O 1
ATOM 4883 N N . ARG A 1 617 ? -31.712 -2.086 53.554 1.00 93.56 617 ARG A N 1
ATOM 4884 C CA . ARG A 1 617 ? -30.628 -2.981 53.143 1.00 93.56 617 ARG A CA 1
ATOM 4885 C C . ARG A 1 617 ? -29.290 -2.252 53.064 1.00 93.56 617 ARG A C 1
ATOM 4887 O O . ARG A 1 617 ? -29.255 -1.053 52.774 1.00 93.56 617 ARG A O 1
ATOM 4894 N N . GLY A 1 618 ? -28.213 -2.985 53.332 1.00 85.00 618 GLY A N 1
ATOM 4895 C CA . GLY A 1 618 ? -26.846 -2.464 53.390 1.00 85.00 618 GLY A CA 1
ATOM 4896 C C . GLY A 1 618 ? -26.277 -2.065 52.025 1.00 85.00 618 GLY A C 1
ATOM 4897 O O . GLY A 1 618 ? -25.643 -1.017 51.896 1.00 85.00 618 GLY A O 1
ATOM 4898 N N . SER A 1 619 ? -26.570 -2.857 50.994 1.00 83.94 619 SER A N 1
ATOM 4899 C CA . SER A 1 619 ? -26.220 -2.646 49.583 1.00 83.94 619 SER A CA 1
ATOM 4900 C C . SER A 1 619 ? -27.438 -2.860 48.673 1.00 83.94 619 SER A C 1
ATOM 4902 O O . SER A 1 619 ? -28.387 -3.565 49.015 1.00 83.94 619 SER A O 1
ATOM 4904 N N . ASP A 1 620 ? -27.403 -2.319 47.457 1.00 79.12 620 ASP A N 1
ATOM 4905 C CA . ASP A 1 620 ? -28.407 -2.552 46.418 1.00 79.12 620 ASP A CA 1
ATOM 4906 C C . ASP A 1 620 ? -28.455 -4.011 45.914 1.00 79.12 620 ASP A C 1
ATOM 4908 O O . ASP A 1 620 ? -29.430 -4.418 45.267 1.00 79.12 620 ASP A O 1
ATOM 4912 N N . SER A 1 621 ? -27.444 -4.809 46.262 1.00 81.25 621 SER A N 1
ATOM 4913 C CA . SER A 1 621 ? -27.372 -6.254 46.029 1.00 81.25 621 SER A CA 1
ATOM 4914 C C . SER A 1 621 ? -27.908 -7.104 47.190 1.00 81.25 621 SER A C 1
ATOM 4916 O O . SER A 1 621 ? -28.190 -8.290 46.999 1.00 81.25 621 SER A O 1
ATOM 4918 N N . ASP A 1 622 ? -28.108 -6.506 48.367 1.00 90.00 622 ASP A N 1
ATOM 4919 C CA . ASP A 1 622 ? -28.563 -7.213 49.561 1.00 90.00 622 ASP A CA 1
ATOM 4920 C C . ASP A 1 622 ? -30.081 -7.484 49.544 1.00 90.00 622 ASP A C 1
ATOM 4922 O O . ASP A 1 622 ? -30.864 -6.724 48.946 1.00 90.00 622 ASP A O 1
ATOM 4926 N N . PRO A 1 623 ? -30.540 -8.556 50.224 1.00 92.19 623 PRO A N 1
ATOM 4927 C CA . PRO A 1 623 ? -31.962 -8.793 50.441 1.00 92.19 623 PRO A CA 1
ATOM 4928 C C . PRO A 1 623 ? -32.565 -7.730 51.375 1.00 92.19 623 PRO A C 1
ATOM 4930 O O . PRO A 1 623 ? -31.946 -7.321 52.353 1.00 92.19 623 PRO A O 1
ATOM 4933 N N . TRP A 1 624 ? -33.802 -7.311 51.102 1.00 93.69 624 TRP A N 1
ATOM 4934 C CA . TRP A 1 624 ? -34.525 -6.354 51.944 1.00 93.69 624 TRP A CA 1
ATOM 4935 C C . TRP A 1 624 ? -34.871 -6.933 53.321 1.00 93.69 624 TRP A C 1
ATOM 4937 O O . TRP A 1 624 ? -35.374 -8.054 53.418 1.00 93.69 624 TRP A O 1
ATOM 4947 N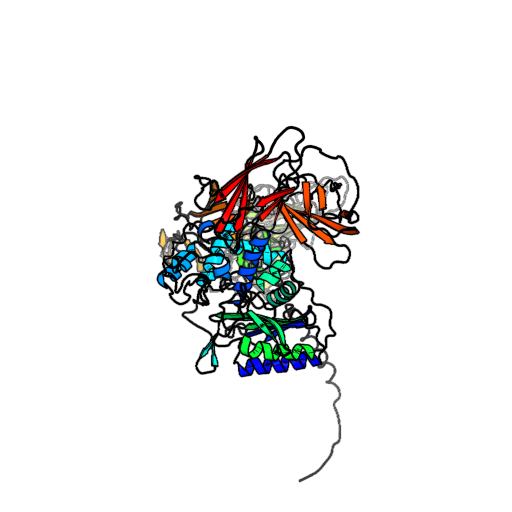 N . LEU A 1 625 ? -34.677 -6.131 54.369 1.00 94.38 625 LEU A N 1
ATOM 4948 C CA . LEU A 1 625 ? -35.026 -6.451 55.754 1.00 94.38 625 LEU A CA 1
ATOM 4949 C C . LEU A 1 625 ? -36.133 -5.513 56.245 1.00 94.38 625 LEU A C 1
ATOM 4951 O O . LEU A 1 625 ? -36.064 -4.313 55.994 1.00 94.38 625 LEU A O 1
ATOM 4955 N N . VAL A 1 626 ? -37.143 -6.037 56.945 1.00 92.75 626 VAL A N 1
ATOM 4956 C CA . VAL A 1 626 ? -38.192 -5.208 57.567 1.00 92.75 626 VAL A CA 1
ATOM 4957 C C . VAL A 1 626 ? -37.588 -4.472 58.759 1.00 92.75 626 VAL A C 1
ATOM 4959 O O . VAL A 1 626 ? -37.250 -5.100 59.759 1.00 92.75 626 VAL A O 1
ATOM 4962 N N . LEU A 1 627 ? -37.464 -3.152 58.646 1.00 93.12 627 LEU A N 1
ATOM 4963 C CA . LEU A 1 627 ? -36.915 -2.272 59.674 1.00 93.12 627 LEU A CA 1
ATOM 4964 C C . LEU A 1 627 ? -37.980 -1.824 60.679 1.00 93.12 627 LEU A C 1
ATOM 4966 O O . LEU A 1 627 ? -37.718 -1.784 61.878 1.00 93.12 627 LEU A O 1
ATOM 4970 N N . TYR A 1 628 ? -39.183 -1.491 60.207 1.00 92.50 628 TYR A N 1
ATOM 4971 C CA . TYR A 1 628 ? -40.257 -1.003 61.072 1.00 92.50 628 TYR A CA 1
ATOM 4972 C C . TYR A 1 628 ? -41.639 -1.304 60.490 1.00 92.50 628 TYR A C 1
ATOM 4974 O O . TYR A 1 628 ? -41.944 -0.900 59.373 1.00 92.50 628 TYR A O 1
ATOM 4982 N N . ASP A 1 629 ? -42.499 -1.967 61.258 1.00 89.31 629 ASP A N 1
ATOM 4983 C CA . ASP A 1 629 ? -43.886 -2.248 60.875 1.00 89.31 629 ASP A CA 1
ATOM 4984 C C . ASP A 1 629 ? -44.788 -1.102 61.346 1.00 89.31 629 ASP A C 1
ATOM 4986 O O . ASP A 1 629 ? -45.236 -1.071 62.496 1.00 89.31 629 ASP A O 1
ATOM 4990 N N . TRP A 1 630 ? -45.053 -0.130 60.470 1.00 87.69 630 TRP A N 1
ATOM 4991 C CA . TRP A 1 630 ? -45.897 1.025 60.807 1.00 87.69 630 TRP A CA 1
ATOM 4992 C C . TRP A 1 630 ? -47.401 0.700 60.841 1.00 87.69 630 TRP A C 1
ATOM 4994 O O . TRP A 1 630 ? -48.224 1.540 61.212 1.00 87.69 630 TRP A O 1
ATOM 5004 N N . TYR A 1 631 ? -47.802 -0.522 60.473 1.00 82.25 631 TYR A N 1
ATOM 5005 C CA . TYR A 1 631 ? -49.198 -0.936 60.524 1.00 82.25 631 TYR A CA 1
ATOM 5006 C C . TYR A 1 631 ? -49.579 -1.393 61.927 1.00 82.25 631 TYR A C 1
ATOM 5008 O O . TYR A 1 631 ? -50.587 -0.929 62.464 1.00 82.25 631 TYR A O 1
ATOM 5016 N N . HIS A 1 632 ? -48.785 -2.281 62.521 1.00 82.12 632 HIS A N 1
ATOM 5017 C CA . HIS A 1 632 ? -49.057 -2.847 63.843 1.00 82.12 632 HIS A CA 1
ATOM 5018 C C . HIS A 1 632 ? -48.599 -1.946 64.991 1.00 82.12 632 HIS A C 1
ATOM 5020 O O . HIS A 1 632 ? -49.070 -2.112 66.116 1.00 82.12 632 HIS A O 1
ATOM 5026 N N . THR A 1 633 ? -47.718 -0.981 64.722 1.00 82.38 633 THR A N 1
ATOM 5027 C CA . THR A 1 633 ? -47.205 -0.044 65.736 1.00 82.38 633 THR A CA 1
ATOM 5028 C C . THR A 1 633 ? -48.001 1.259 65.845 1.00 82.38 633 THR A C 1
ATOM 5030 O O . THR A 1 633 ? -47.748 2.043 66.762 1.00 82.38 633 THR A O 1
ATOM 5033 N N . ARG A 1 634 ? -48.987 1.501 64.966 1.00 80.31 634 ARG A N 1
ATOM 5034 C CA . ARG A 1 634 ? -49.820 2.713 65.030 1.00 80.31 634 ARG A CA 1
ATOM 5035 C C . ARG A 1 634 ? -50.678 2.747 66.296 1.00 80.31 634 ARG A C 1
ATOM 5037 O O . ARG A 1 634 ? -51.293 1.753 66.681 1.00 80.31 634 ARG A O 1
ATOM 5044 N N . THR A 1 635 ? -50.802 3.926 66.891 1.00 79.75 635 THR A N 1
ATOM 5045 C CA . THR A 1 635 ? -51.617 4.151 68.096 1.00 79.75 635 THR A CA 1
ATOM 5046 C C . THR A 1 635 ? -53.116 4.211 67.790 1.00 79.75 635 THR A C 1
ATOM 5048 O O . THR A 1 635 ? -53.925 3.631 68.513 1.00 79.75 635 THR A O 1
ATOM 5051 N N . ALA A 1 636 ? -53.494 4.885 66.701 1.00 76.81 636 ALA A N 1
ATOM 5052 C CA . ALA A 1 636 ? -54.858 4.965 66.188 1.00 76.81 636 ALA A CA 1
ATOM 5053 C C . ALA A 1 636 ? -54.866 5.329 64.693 1.00 76.81 636 ALA A C 1
ATOM 5055 O O . ALA A 1 636 ? -53.910 5.892 64.160 1.00 76.81 636 ALA A O 1
ATOM 5056 N N . GLN A 1 637 ? -55.968 5.017 64.009 1.00 75.06 637 GLN A N 1
ATOM 5057 C CA . GLN A 1 637 ? -56.202 5.446 62.628 1.00 75.06 637 GLN A CA 1
ATOM 5058 C C . GLN A 1 637 ? -56.358 6.977 62.567 1.00 75.06 637 GLN A C 1
ATOM 5060 O O . GLN A 1 637 ? -57.067 7.554 63.391 1.00 75.06 637 GLN A O 1
ATOM 5065 N N . ASN A 1 638 ? -55.732 7.622 61.579 1.00 79.88 638 ASN A N 1
ATOM 5066 C CA . ASN A 1 638 ? -55.669 9.080 61.396 1.00 79.88 638 ASN A CA 1
ATOM 5067 C C . ASN A 1 638 ? -54.978 9.859 62.538 1.00 79.88 638 ASN A C 1
ATOM 5069 O O . ASN A 1 638 ? -55.156 11.073 62.635 1.00 79.88 638 ASN A O 1
ATOM 5073 N N . ALA A 1 639 ? -54.210 9.192 63.406 1.00 84.75 639 ALA A N 1
ATOM 5074 C CA . ALA A 1 639 ? -53.384 9.849 64.418 1.00 84.75 639 ALA A CA 1
ATOM 5075 C C . ALA A 1 639 ? -51.934 9.989 63.934 1.00 84.75 639 ALA A C 1
ATOM 5077 O O . ALA A 1 639 ? -51.440 9.129 63.203 1.00 84.75 639 ALA A O 1
ATOM 5078 N N . VAL A 1 640 ? -51.259 11.058 64.365 1.00 87.38 640 VAL A N 1
ATOM 5079 C CA . VAL A 1 640 ? -49.810 11.224 64.184 1.00 87.38 640 VAL A CA 1
ATOM 5080 C C . VAL A 1 640 ? -49.089 10.242 65.099 1.00 87.38 640 VAL A C 1
ATOM 5082 O O . VAL A 1 640 ? -49.389 10.157 66.290 1.00 87.38 640 VAL A O 1
ATOM 5085 N N . ASN A 1 641 ? -48.153 9.492 64.531 1.00 89.75 641 ASN A N 1
ATOM 5086 C CA . ASN A 1 641 ? -47.277 8.571 65.237 1.00 89.75 641 ASN A CA 1
ATOM 5087 C C . ASN A 1 641 ? -45.834 9.032 65.043 1.00 89.75 641 ASN A C 1
ATOM 5089 O O . ASN A 1 641 ? -45.459 9.440 63.947 1.00 89.75 641 ASN A O 1
ATOM 5093 N N . HIS A 1 642 ? -45.044 8.923 66.106 1.00 91.12 642 HIS A N 1
ATOM 5094 C CA . HIS A 1 642 ? -43.641 9.318 66.131 1.00 91.12 642 HIS A CA 1
ATOM 5095 C C . HIS A 1 642 ? -42.792 8.059 66.284 1.00 91.12 642 HIS A C 1
ATOM 5097 O O . HIS A 1 642 ? -42.831 7.405 67.331 1.00 91.12 642 HIS A O 1
ATOM 5103 N N . ALA A 1 643 ? -42.060 7.693 65.238 1.00 91.31 643 ALA A N 1
ATOM 5104 C CA . ALA A 1 643 ? -41.144 6.567 65.260 1.00 91.31 643 ALA A CA 1
ATOM 5105 C C . ALA A 1 643 ? -39.736 7.096 65.558 1.00 91.31 643 ALA A C 1
ATOM 5107 O O . ALA A 1 643 ? -39.219 7.938 64.830 1.00 91.31 643 ALA A O 1
ATOM 5108 N N . GLN A 1 644 ? -39.129 6.648 66.656 1.00 91.56 644 GLN A N 1
ATOM 5109 C CA . GLN A 1 644 ? -37.840 7.157 67.133 1.00 91.56 644 GLN A CA 1
ATOM 5110 C C . GLN A 1 644 ? -36.907 6.010 67.516 1.00 91.56 644 GLN A C 1
ATOM 5112 O O . GLN A 1 644 ? -37.375 4.963 67.963 1.00 91.56 644 GLN A O 1
ATOM 5117 N N . ASN A 1 645 ? -35.596 6.250 67.405 1.00 87.69 645 ASN A N 1
ATOM 5118 C CA . ASN A 1 645 ? -34.531 5.322 67.805 1.00 87.69 645 ASN A CA 1
ATOM 5119 C C . ASN A 1 645 ? -34.671 3.929 67.167 1.00 87.69 645 ASN A C 1
ATOM 5121 O O . ASN A 1 645 ? -34.533 2.910 67.846 1.00 87.69 645 ASN A O 1
ATOM 5125 N N . ILE A 1 646 ? -35.008 3.881 65.874 1.00 93.56 646 ILE A N 1
ATOM 5126 C CA . ILE A 1 646 ? -35.053 2.622 65.135 1.00 93.56 646 ILE A CA 1
ATOM 5127 C C . ILE A 1 646 ? -33.624 2.275 64.715 1.00 93.56 646 ILE A C 1
ATOM 5129 O O . ILE A 1 646 ? -33.068 2.906 63.818 1.00 93.56 646 ILE A O 1
ATOM 5133 N N . ASP A 1 647 ? -33.049 1.279 65.379 1.00 92.75 647 ASP A N 1
ATOM 5134 C CA . ASP A 1 647 ? -31.664 0.845 65.192 1.00 92.75 647 ASP A CA 1
ATOM 5135 C C . ASP A 1 647 ? -31.481 0.124 63.843 1.00 92.75 647 ASP A C 1
ATOM 5137 O O . ASP A 1 647 ? -31.965 -0.996 63.639 1.00 92.75 647 ASP A O 1
ATOM 5141 N N . ILE A 1 648 ? -30.802 0.790 62.904 1.00 93.94 648 ILE A N 1
ATOM 5142 C CA . ILE A 1 648 ? -30.506 0.246 61.574 1.00 93.94 648 ILE A CA 1
ATOM 5143 C C . ILE A 1 648 ? -29.339 -0.744 61.659 1.00 93.94 648 ILE A C 1
ATOM 5145 O O . ILE A 1 648 ? -29.397 -1.822 61.056 1.00 93.94 648 ILE A O 1
ATOM 5149 N N . ASP A 1 649 ? -28.300 -0.408 62.425 1.00 89.50 649 ASP A N 1
ATOM 5150 C CA . ASP A 1 649 ? -27.066 -1.194 62.510 1.00 89.50 649 ASP A CA 1
ATOM 5151 C C . ASP A 1 649 ? -27.308 -2.576 63.111 1.00 89.50 649 ASP A C 1
ATOM 5153 O O . ASP A 1 649 ? -26.807 -3.576 62.584 1.00 89.50 649 ASP A O 1
ATOM 5157 N N . ALA A 1 650 ? -28.105 -2.666 64.180 1.00 88.44 650 ALA A N 1
ATOM 5158 C CA . ALA A 1 650 ? -28.434 -3.941 64.811 1.00 88.44 650 ALA A CA 1
ATOM 5159 C C . ALA A 1 650 ? -29.154 -4.884 63.837 1.00 88.44 650 ALA A C 1
ATOM 5161 O O . ALA A 1 650 ? -28.881 -6.093 63.813 1.00 88.44 650 ALA A O 1
ATOM 5162 N N . LEU A 1 651 ? -30.049 -4.347 63.001 1.00 93.88 651 LEU A N 1
ATOM 5163 C CA . LEU A 1 651 ? -30.789 -5.146 62.030 1.00 93.88 651 LEU A CA 1
ATOM 5164 C C . LEU A 1 651 ? -29.907 -5.592 60.859 1.00 93.88 651 LEU A C 1
ATOM 5166 O O . LEU A 1 651 ? -29.931 -6.774 60.508 1.00 93.88 651 LEU A O 1
ATOM 5170 N N . LEU A 1 652 ? -29.109 -4.687 60.285 1.00 93.69 652 LEU A N 1
ATOM 5171 C CA . LEU A 1 652 ? -28.175 -5.029 59.207 1.00 93.69 652 LEU A CA 1
ATOM 5172 C C . LEU A 1 652 ? -27.152 -6.067 59.692 1.00 93.69 652 LEU A C 1
ATOM 5174 O O . LEU A 1 652 ? -27.019 -7.136 59.090 1.00 93.69 652 LEU A O 1
ATOM 5178 N N . THR A 1 653 ? -26.521 -5.814 60.842 1.00 89.94 653 THR A N 1
ATOM 5179 C CA . THR A 1 653 ? -25.471 -6.674 61.407 1.00 89.94 653 THR A CA 1
ATOM 5180 C C . THR A 1 653 ? -25.991 -8.071 61.741 1.00 89.94 653 THR A C 1
ATOM 5182 O O . THR A 1 653 ? -25.347 -9.068 61.406 1.00 89.94 653 THR A O 1
ATOM 5185 N N . SER A 1 654 ? -27.175 -8.180 62.357 1.00 92.06 654 SER A N 1
ATOM 5186 C CA . SER A 1 654 ? -27.777 -9.484 62.690 1.00 92.06 654 SER A CA 1
ATOM 5187 C C . SER A 1 654 ? -28.145 -10.3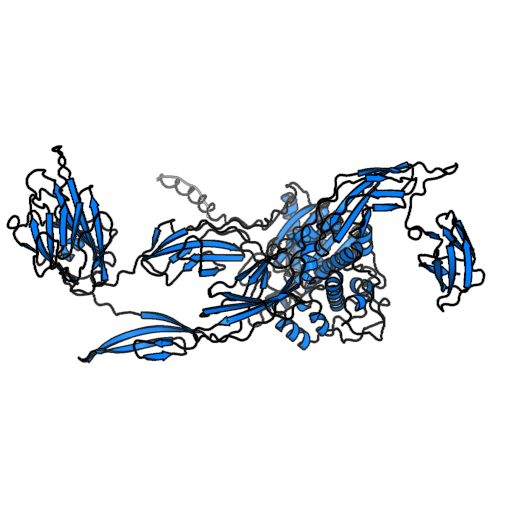27 61.462 1.00 92.06 654 SER A C 1
ATOM 5189 O O . SER A 1 654 ? -28.287 -11.544 61.582 1.00 92.06 654 SER A O 1
ATOM 5191 N N . ASN A 1 655 ? -28.232 -9.705 60.282 1.00 95.06 655 ASN A N 1
ATOM 5192 C CA . ASN A 1 655 ? -28.504 -10.356 59.000 1.00 95.06 655 ASN A CA 1
ATOM 5193 C C . ASN A 1 655 ? -27.278 -10.400 58.069 1.00 95.06 655 ASN A C 1
ATOM 5195 O O . ASN A 1 655 ? -27.413 -10.729 56.891 1.00 95.06 655 ASN A O 1
ATOM 5199 N N . GLY A 1 656 ? -26.080 -10.104 58.586 1.00 92.31 656 GLY A N 1
ATOM 5200 C CA . GLY A 1 656 ? -24.827 -10.171 57.829 1.00 92.31 656 GLY A CA 1
ATOM 5201 C C . GLY A 1 656 ? -24.650 -9.073 56.774 1.00 92.31 656 GLY A C 1
ATOM 5202 O O . GLY A 1 656 ? -23.809 -9.230 55.893 1.00 92.31 656 GLY A O 1
ATOM 5203 N N . GLN A 1 657 ? -25.420 -7.987 56.858 1.00 93.81 657 GLN A N 1
ATOM 5204 C CA . GLN A 1 657 ? -25.299 -6.802 56.007 1.00 93.81 657 GLN A CA 1
ATOM 5205 C C . GLN A 1 657 ? -24.554 -5.684 56.741 1.00 93.81 657 GLN A C 1
ATOM 5207 O O . GLN A 1 657 ? -24.470 -5.680 57.970 1.00 93.81 657 GLN A O 1
ATOM 5212 N N . LYS A 1 658 ? -24.040 -4.711 55.986 1.00 90.56 658 LYS A N 1
ATOM 5213 C CA . LYS A 1 658 ? -23.410 -3.495 56.518 1.00 90.56 658 LYS A CA 1
ATOM 5214 C C . LYS A 1 658 ? -23.783 -2.269 55.680 1.00 90.56 658 LYS A C 1
ATOM 5216 O O . LYS A 1 658 ? -24.040 -2.442 54.488 1.00 90.56 658 LYS A O 1
ATOM 5221 N N . PRO A 1 659 ? 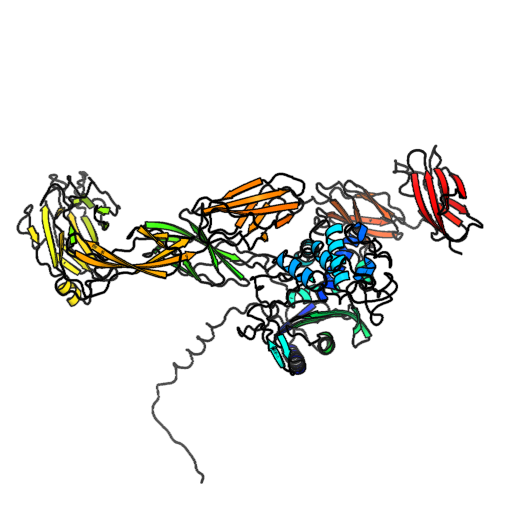-23.765 -1.050 56.248 1.00 89.50 659 PRO A N 1
ATOM 5222 C CA . PRO A 1 659 ? -23.887 0.175 55.463 1.00 89.50 659 PRO A CA 1
ATOM 5223 C C . PRO A 1 659 ? -22.802 0.272 54.375 1.00 89.50 659 PRO A C 1
ATOM 5225 O O . PRO A 1 659 ? -21.666 -0.155 54.577 1.00 89.50 659 PRO A O 1
ATOM 5228 N N . SER A 1 660 ? -23.153 0.813 53.208 1.00 85.50 660 SER A N 1
ATOM 5229 C CA . SER A 1 660 ? -22.276 0.934 52.038 1.00 85.50 660 SER A CA 1
ATOM 5230 C C . SER A 1 660 ? -22.704 2.106 51.149 1.00 85.50 660 SER A C 1
ATOM 5232 O O . SER A 1 660 ? -23.702 2.773 51.425 1.00 85.50 660 SER A O 1
ATOM 5234 N N . SER A 1 661 ? -22.005 2.332 50.035 1.00 76.81 661 SER A N 1
ATOM 5235 C CA . SER A 1 661 ? -22.408 3.338 49.043 1.00 76.81 661 SER A CA 1
ATOM 5236 C C . SER A 1 661 ? -23.722 3.027 48.313 1.00 76.81 661 SER A C 1
ATOM 5238 O O . SER A 1 661 ? -24.257 3.886 47.616 1.00 76.81 661 SER A O 1
ATOM 5240 N N . GLY A 1 662 ? -24.257 1.812 48.480 1.00 76.31 662 GLY A N 1
ATOM 5241 C CA . GLY A 1 662 ? -25.541 1.375 47.932 1.00 76.31 662 GLY A CA 1
ATOM 5242 C C . GLY A 1 662 ? -26.631 1.156 48.984 1.00 76.31 662 GLY A C 1
ATOM 5243 O O . GLY A 1 662 ? -27.570 0.411 48.707 1.00 76.31 662 GLY A O 1
ATOM 5244 N N . SER A 1 663 ? -26.512 1.717 50.192 1.00 89.00 663 SER A N 1
ATOM 5245 C CA . SER A 1 663 ? -27.533 1.556 51.237 1.00 89.00 663 SER A CA 1
ATOM 5246 C C . SER A 1 663 ? -28.873 2.177 50.837 1.00 89.00 663 SER A C 1
ATOM 5248 O O . SER A 1 663 ? -28.939 3.209 50.167 1.00 89.00 663 SER A O 1
ATOM 5250 N N . GLN A 1 664 ? -29.977 1.541 51.238 1.00 91.75 664 GLN A N 1
ATOM 5251 C CA . GLN A 1 664 ? -31.318 1.992 50.857 1.00 91.75 664 GLN A CA 1
ATOM 5252 C C . GLN A 1 664 ? -32.347 1.828 51.976 1.00 91.75 664 GLN A C 1
ATOM 5254 O O . GLN A 1 664 ? -32.320 0.846 52.719 1.00 91.75 664 GLN A O 1
ATOM 5259 N N . LEU A 1 665 ? -33.310 2.754 52.016 1.00 92.75 665 LEU A N 1
ATOM 5260 C CA . LEU A 1 665 ? -34.520 2.691 52.839 1.00 92.75 665 LEU A CA 1
ATOM 5261 C C . LEU A 1 665 ? -35.759 2.708 51.945 1.00 92.75 665 LEU A C 1
ATOM 5263 O O . LEU A 1 665 ? -35.890 3.577 51.089 1.00 92.75 665 LEU A O 1
ATOM 5267 N N . MET A 1 666 ? -36.684 1.772 52.143 1.00 91.81 666 MET A N 1
ATOM 5268 C CA . MET A 1 666 ? -37.938 1.702 51.393 1.00 91.81 666 MET A CA 1
ATOM 5269 C C . MET A 1 666 ? -39.135 1.945 52.304 1.00 91.81 666 MET A C 1
ATOM 5271 O O . MET A 1 666 ? -39.353 1.208 53.259 1.00 91.81 666 MET A O 1
ATOM 5275 N N . PHE A 1 667 ? -39.962 2.913 51.928 1.00 92.00 667 PHE A N 1
ATOM 5276 C CA . PHE A 1 667 ? -41.260 3.205 52.521 1.00 92.00 667 PHE A CA 1
ATOM 5277 C C . PHE A 1 667 ? -42.330 2.505 51.685 1.00 92.00 667 PHE A C 1
ATOM 5279 O O . PHE A 1 667 ? -42.519 2.837 50.507 1.00 92.00 667 PHE A O 1
ATOM 5286 N N . ARG A 1 668 ? -43.001 1.503 52.264 1.00 88.94 668 ARG A N 1
ATOM 5287 C CA . ARG A 1 668 ? -43.965 0.665 51.544 1.00 88.94 668 ARG A CA 1
ATOM 5288 C C . ARG A 1 668 ? -45.356 0.738 52.156 1.00 88.94 668 ARG A C 1
ATOM 5290 O O . ARG A 1 668 ? -45.548 0.482 53.340 1.00 88.94 668 ARG A O 1
ATOM 5297 N N . GLN A 1 669 ? -46.346 0.993 51.306 1.00 87.25 669 GLN A N 1
ATOM 5298 C CA . GLN A 1 669 ? -47.762 0.942 51.660 1.00 87.25 669 GLN A CA 1
ATOM 5299 C C . GLN A 1 669 ? -48.507 0.040 50.677 1.00 87.25 669 GLN A C 1
ATOM 5301 O O . GLN A 1 669 ? -48.351 0.174 49.465 1.00 87.25 669 GLN A O 1
ATOM 5306 N N . LYS A 1 670 ? -49.337 -0.868 51.191 1.00 81.94 670 LYS A N 1
ATOM 5307 C CA . LYS A 1 670 ? -50.247 -1.710 50.405 1.00 81.94 670 LYS A CA 1
ATOM 5308 C C . LYS A 1 670 ? -51.690 -1.383 50.776 1.00 81.94 670 LYS A C 1
ATOM 5310 O O . LYS A 1 670 ? -52.022 -1.303 51.957 1.00 81.94 670 LYS A O 1
ATOM 5315 N N . GLY A 1 671 ? -52.540 -1.180 49.774 1.00 74.00 671 GLY A N 1
ATOM 5316 C CA . GLY A 1 671 ? -53.932 -0.767 49.962 1.00 74.00 671 GLY A CA 1
ATOM 5317 C C . GLY A 1 671 ? -54.927 -1.558 49.116 1.00 74.00 671 GLY A C 1
ATOM 5318 O O . GLY A 1 671 ? -54.549 -2.287 48.193 1.00 74.00 671 GLY A O 1
ATOM 5319 N N . ILE A 1 672 ? -56.210 -1.397 49.452 1.00 66.38 672 ILE A N 1
ATOM 5320 C CA . ILE A 1 672 ? -57.371 -1.938 48.732 1.00 66.38 672 ILE A CA 1
ATOM 5321 C C . ILE A 1 672 ? -58.313 -0.771 48.449 1.00 66.38 672 ILE A C 1
ATOM 5323 O O . ILE A 1 672 ? -58.640 -0.022 49.362 1.00 66.38 672 ILE A O 1
ATOM 5327 N N . LEU A 1 673 ? -58.786 -0.626 47.213 1.00 60.66 673 LEU A N 1
ATOM 5328 C CA . LEU A 1 673 ? -59.782 0.398 46.886 1.00 60.66 673 LEU A CA 1
ATOM 5329 C C . LEU A 1 673 ? -61.195 -0.049 47.298 1.00 60.66 673 LEU A C 1
ATOM 5331 O O . LEU A 1 673 ? -61.678 -1.083 46.830 1.00 60.66 673 LEU A O 1
ATOM 5335 N N . TYR A 1 674 ? -61.884 0.754 48.117 1.00 55.59 674 TYR A N 1
ATOM 5336 C CA . TYR A 1 674 ? -63.322 0.618 48.381 1.00 55.59 674 TYR A CA 1
ATOM 5337 C C . TYR A 1 674 ? -64.131 1.628 47.555 1.00 55.59 674 TYR A C 1
ATOM 5339 O O . TYR A 1 674 ? -63.829 2.818 47.511 1.00 55.59 674 TYR A O 1
ATOM 5347 N N . THR A 1 675 ? -65.211 1.169 46.919 1.00 52.53 675 THR A N 1
ATOM 5348 C CA . THR A 1 675 ? -66.061 1.984 46.029 1.00 52.53 675 THR A CA 1
ATOM 5349 C C . THR A 1 675 ? -67.077 2.875 46.759 1.00 52.53 675 THR A C 1
ATOM 5351 O O . THR A 1 675 ? -67.875 3.558 46.113 1.00 52.53 675 THR A O 1
ATOM 5354 N N . SER A 1 676 ? -67.069 2.927 48.095 1.00 49.62 676 SER A N 1
ATOM 5355 C CA . SER A 1 676 ? -68.058 3.685 48.870 1.00 49.62 676 SER A CA 1
ATOM 5356 C C . SER A 1 676 ? -67.416 4.570 49.939 1.00 49.62 676 SER A C 1
ATOM 5358 O O . SER A 1 676 ? -66.893 4.064 50.926 1.00 49.62 676 SER A O 1
ATOM 5360 N N . ASN A 1 677 ? -67.587 5.883 49.749 1.00 51.28 677 ASN A N 1
ATOM 5361 C CA . ASN A 1 677 ? -67.112 7.024 50.545 1.00 51.28 677 ASN A CA 1
ATOM 5362 C C . ASN A 1 677 ? -65.636 7.346 50.316 1.00 51.28 677 ASN A C 1
ATOM 5364 O O . ASN A 1 677 ? -64.772 6.643 50.809 1.00 51.28 677 ASN A O 1
ATOM 5368 N N . GLY A 1 678 ? -65.375 8.423 49.564 1.00 51.16 678 GLY A N 1
ATOM 5369 C CA . GLY A 1 678 ? -64.052 8.895 49.131 1.00 51.16 678 GLY A CA 1
ATOM 5370 C C . GLY A 1 678 ? -63.103 9.326 50.252 1.00 51.16 678 GLY A C 1
ATOM 5371 O O . GLY A 1 678 ? -62.658 10.470 50.269 1.00 51.16 678 GLY A O 1
ATOM 5372 N N . MET A 1 679 ? -62.804 8.423 51.178 1.00 54.41 679 MET A N 1
ATOM 5373 C CA . MET A 1 679 ? -61.683 8.523 52.097 1.00 54.41 679 MET A CA 1
ATOM 5374 C C . MET A 1 679 ? -60.416 8.130 51.329 1.00 54.41 679 MET A C 1
ATOM 5376 O O . MET A 1 679 ? -60.414 7.162 50.573 1.00 54.41 679 MET A O 1
ATOM 5380 N N . LEU A 1 680 ? -59.365 8.939 51.457 1.00 60.41 680 LEU A N 1
ATOM 5381 C CA . LEU A 1 680 ? -58.048 8.627 50.910 1.00 60.41 680 LEU A CA 1
ATOM 5382 C C . LEU A 1 680 ? -57.417 7.548 51.801 1.00 60.41 680 LEU A C 1
ATOM 5384 O O . LEU A 1 680 ? -57.158 7.812 52.974 1.00 60.41 680 LEU A O 1
ATOM 5388 N N . ASP A 1 681 ? -57.177 6.356 51.256 1.00 72.69 681 ASP A N 1
ATOM 5389 C CA . ASP A 1 681 ? -56.521 5.247 51.958 1.00 72.69 681 ASP A CA 1
ATOM 5390 C C . ASP A 1 681 ? -55.010 5.281 51.681 1.00 72.69 681 ASP A C 1
ATOM 5392 O O . ASP A 1 681 ? -54.582 5.206 50.522 1.00 72.69 681 ASP A O 1
ATOM 5396 N N . GLY A 1 682 ? -54.190 5.404 52.728 1.00 81.56 682 GLY A N 1
ATOM 5397 C CA . GLY A 1 682 ? -52.749 5.576 52.568 1.00 81.56 682 GLY A CA 1
ATOM 5398 C C . GLY A 1 682 ? -51.963 5.826 53.855 1.00 81.56 682 GLY A C 1
ATOM 5399 O O . GLY A 1 682 ? -52.467 5.687 54.972 1.00 81.56 682 GLY A O 1
ATOM 5400 N N . VAL A 1 683 ? -50.690 6.169 53.679 1.00 86.50 683 VAL A N 1
ATOM 5401 C CA . VAL A 1 683 ? -49.795 6.601 54.755 1.00 86.50 683 VAL A CA 1
ATOM 5402 C C . VAL A 1 683 ? -49.097 7.882 54.324 1.00 86.50 683 VAL A C 1
ATOM 5404 O O . VAL A 1 683 ? -48.449 7.917 53.279 1.00 86.50 683 VAL A O 1
ATOM 5407 N N . THR A 1 684 ? -49.208 8.916 55.148 1.00 89.12 684 THR A N 1
ATOM 5408 C CA . THR A 1 684 ? -48.401 10.132 55.051 1.00 89.12 684 THR A CA 1
ATOM 5409 C C . THR A 1 684 ? -47.227 10.028 56.013 1.00 89.12 684 THR A C 1
ATOM 5411 O O . THR A 1 684 ? -47.434 9.615 57.150 1.00 89.12 684 THR A O 1
ATOM 5414 N N . PHE A 1 685 ? -46.026 10.415 55.597 1.00 91.00 685 PHE A N 1
ATOM 5415 C CA . PHE A 1 685 ? -44.842 10.482 56.450 1.00 91.00 685 PHE A CA 1
ATOM 5416 C C . PHE A 1 685 ? -44.048 11.772 56.230 1.00 91.00 685 PHE A C 1
ATOM 5418 O O . PHE A 1 685 ? -44.181 12.431 55.194 1.00 91.00 685 PHE A O 1
ATOM 5425 N N . ASP A 1 686 ? -43.279 12.139 57.251 1.00 89.56 686 ASP A N 1
ATOM 5426 C CA . ASP A 1 686 ? -42.603 13.428 57.388 1.00 89.56 686 ASP A CA 1
ATOM 5427 C C . ASP A 1 686 ? -41.436 13.337 58.399 1.00 89.56 686 ASP A C 1
ATOM 5429 O O . ASP A 1 686 ? -41.307 12.325 59.095 1.00 89.56 686 ASP A O 1
ATOM 5433 N N . ASN A 1 687 ? -40.606 14.380 58.503 1.00 89.88 687 ASN A N 1
ATOM 5434 C CA . ASN A 1 687 ? -39.508 14.513 59.480 1.00 89.88 687 ASN A CA 1
ATOM 5435 C C . ASN A 1 687 ? -38.556 13.312 59.553 1.00 89.88 687 ASN A C 1
ATOM 5437 O O . ASN A 1 687 ? -38.215 12.829 60.639 1.00 89.88 687 ASN A O 1
ATOM 5441 N N . ILE A 1 688 ? -38.125 12.801 58.404 1.00 91.62 688 ILE A N 1
ATOM 5442 C CA . ILE A 1 688 ? -37.190 11.681 58.371 1.00 91.62 688 ILE A CA 1
ATOM 5443 C C . ILE A 1 688 ? -35.832 12.182 58.835 1.00 91.62 688 ILE A C 1
ATOM 5445 O O . ILE A 1 688 ? -35.276 13.118 58.269 1.00 91.62 688 ILE A O 1
ATOM 5449 N N . SER A 1 689 ? -35.265 11.517 59.830 1.00 91.38 689 SER A N 1
ATOM 5450 C CA . SER A 1 689 ? -33.903 11.753 60.278 1.00 91.38 689 SER A CA 1
ATOM 5451 C C . SER A 1 689 ? -33.132 10.450 60.386 1.00 91.38 689 SER A C 1
ATOM 5453 O O . SER A 1 689 ? -33.656 9.436 60.851 1.00 91.38 689 SER A O 1
ATOM 5455 N N . ILE A 1 690 ? -31.879 10.482 59.942 1.00 92.38 690 ILE A N 1
ATOM 5456 C CA . ILE A 1 690 ? -30.930 9.391 60.149 1.00 92.38 690 ILE A CA 1
ATOM 5457 C C . ILE A 1 690 ? -29.709 9.981 60.829 1.00 92.38 690 ILE A C 1
ATOM 5459 O O . ILE A 1 690 ? -29.126 10.947 60.340 1.00 92.38 690 ILE A O 1
ATOM 5463 N N . THR A 1 691 ? -29.318 9.413 61.959 1.00 91.94 691 THR A N 1
ATOM 5464 C CA . THR A 1 691 ? -28.169 9.872 62.745 1.00 91.94 691 THR A CA 1
ATOM 5465 C C . THR A 1 691 ? -27.175 8.739 62.904 1.00 91.94 691 THR A C 1
ATOM 5467 O O . THR A 1 691 ? -27.599 7.599 63.037 1.00 91.94 691 THR A O 1
ATOM 5470 N N . GLY A 1 692 ? -25.882 9.043 62.937 1.00 86.50 692 GLY A N 1
ATOM 5471 C CA . GLY A 1 692 ? -24.825 8.072 63.212 1.00 86.50 692 GLY A CA 1
ATOM 5472 C C . GLY A 1 692 ? -23.456 8.742 63.184 1.00 86.50 692 GLY A C 1
ATOM 5473 O O . GLY A 1 692 ? -23.299 9.821 62.600 1.00 86.50 692 GLY A O 1
ATOM 5474 N N . THR A 1 693 ? -22.463 8.125 63.818 1.00 82.62 693 THR A N 1
ATOM 5475 C CA . THR A 1 693 ? -21.079 8.614 63.827 1.00 82.62 693 THR A CA 1
ATOM 5476 C C . THR A 1 693 ? -20.263 7.982 62.693 1.00 82.62 693 THR A C 1
ATOM 5478 O O . THR A 1 693 ? -20.287 6.761 62.520 1.00 82.62 693 THR A O 1
ATOM 5481 N N . PRO A 1 694 ? -19.548 8.784 61.875 1.00 73.06 694 PRO A N 1
ATOM 5482 C CA . PRO A 1 694 ? -18.750 8.247 60.781 1.00 73.06 694 PRO A CA 1
ATOM 5483 C C . PRO A 1 694 ? -17.535 7.481 61.317 1.00 73.06 694 PRO A C 1
ATOM 5485 O O . PRO A 1 694 ? -16.891 7.877 62.290 1.00 73.06 694 PRO A O 1
ATOM 5488 N N . SER A 1 695 ? -17.188 6.394 60.636 1.00 59.59 695 SER A N 1
ATOM 5489 C CA . SER A 1 695 ? -15.925 5.683 60.810 1.00 59.59 695 SER A CA 1
ATOM 5490 C C . SER A 1 695 ? -14.752 6.608 60.435 1.00 59.59 695 SER A C 1
ATOM 5492 O O . SER A 1 695 ? -14.856 7.361 59.465 1.00 59.59 695 SER A O 1
ATOM 5494 N N . PRO A 1 696 ? -13.619 6.587 61.160 1.00 45.12 696 PRO A N 1
ATOM 5495 C CA . PRO A 1 696 ? -12.507 7.496 60.889 1.00 45.12 696 PRO A CA 1
ATOM 5496 C C . PRO A 1 696 ? -11.842 7.206 59.530 1.00 45.12 696 PRO A C 1
ATOM 5498 O O . PRO A 1 696 ? -11.126 6.214 59.398 1.00 45.12 696 PRO A O 1
ATOM 5501 N N . VAL A 1 697 ? -12.035 8.092 58.539 1.00 46.97 697 VAL A N 1
ATOM 5502 C CA . VAL A 1 697 ? -11.319 8.108 57.244 1.00 46.97 697 VAL A CA 1
ATOM 5503 C C . VAL A 1 697 ? -11.061 9.558 56.770 1.00 46.97 697 VAL A C 1
ATOM 5505 O O . VAL A 1 697 ? -11.870 10.455 56.987 1.00 46.97 697 VAL A O 1
ATOM 5508 N N . ILE A 1 698 ? -9.893 9.776 56.151 1.00 37.12 698 ILE A N 1
ATOM 5509 C CA . ILE A 1 698 ? -9.291 11.048 55.688 1.00 37.12 698 ILE A CA 1
ATOM 5510 C C . ILE A 1 698 ? -9.919 11.526 54.346 1.00 37.12 698 ILE A C 1
ATOM 5512 O O . ILE A 1 698 ? -10.073 10.678 53.466 1.00 37.12 698 ILE A O 1
ATOM 5516 N N . PRO A 1 699 ? -10.215 12.830 54.097 1.00 43.94 699 PRO A N 1
ATOM 5517 C CA . PRO A 1 699 ? -10.905 13.267 52.870 1.00 43.94 699 PRO A CA 1
ATOM 5518 C C . PRO A 1 699 ? -10.015 13.730 51.682 1.00 43.94 699 PRO A C 1
ATOM 5520 O O . PRO A 1 699 ? -9.136 14.574 51.825 1.00 43.94 699 PRO A O 1
ATOM 5523 N N . ASN A 1 700 ? -10.384 13.217 50.494 1.00 46.62 700 ASN A N 1
ATOM 5524 C CA . ASN A 1 700 ? -10.527 13.801 49.137 1.00 46.62 700 ASN A CA 1
ATOM 5525 C C . ASN A 1 700 ? -9.358 14.454 48.338 1.00 46.62 700 ASN A C 1
ATOM 5527 O O . ASN A 1 700 ? -8.790 15.485 48.698 1.00 46.62 700 ASN A O 1
ATOM 5531 N N . LEU A 1 701 ? -9.134 13.909 47.125 1.00 43.78 701 LEU A N 1
ATOM 5532 C CA . LEU A 1 701 ? -8.283 14.402 46.023 1.00 43.78 701 LEU A CA 1
ATOM 5533 C C . LEU A 1 701 ? -9.138 14.687 44.765 1.00 43.78 701 LEU A C 1
ATOM 5535 O O . LEU A 1 701 ? -9.998 13.875 44.427 1.00 43.78 701 LEU A O 1
ATOM 5539 N N . LYS A 1 702 ? -8.900 15.798 44.047 1.00 49.22 702 LYS A N 1
ATOM 5540 C CA . LYS A 1 702 ? -9.620 16.176 42.806 1.00 49.22 702 LYS A CA 1
ATOM 5541 C C . LYS A 1 702 ? -8.659 16.431 41.635 1.00 49.22 702 LYS A C 1
ATOM 5543 O O . LYS A 1 702 ? -7.874 17.367 41.717 1.00 49.22 702 LYS A O 1
ATOM 5548 N N . SER A 1 703 ? -8.762 15.690 40.525 1.00 64.94 703 SER A N 1
ATOM 5549 C CA . SER A 1 703 ? -7.869 15.847 39.354 1.00 64.94 703 SER A CA 1
ATOM 5550 C C . SER A 1 703 ? -8.439 16.760 38.246 1.00 64.94 703 SER A C 1
ATOM 5552 O O . SER A 1 703 ? -9.620 16.665 37.907 1.00 64.94 703 SER A O 1
ATOM 5554 N N . ILE A 1 704 ? -7.628 17.662 37.668 1.00 58.62 704 ILE A N 1
ATOM 5555 C CA . ILE A 1 704 ? -8.012 18.671 36.650 1.00 58.62 704 ILE A CA 1
ATOM 5556 C C . ILE A 1 704 ? -6.914 18.807 35.572 1.00 58.62 704 ILE A C 1
ATOM 5558 O O . ILE A 1 704 ? -5.739 18.833 35.896 1.00 58.62 704 ILE A O 1
ATOM 5562 N N . THR A 1 705 ? -7.262 18.987 34.288 1.00 65.62 705 THR A N 1
ATOM 5563 C CA . THR A 1 705 ? -6.290 19.238 33.190 1.00 65.62 705 THR A CA 1
ATOM 5564 C C . THR A 1 705 ? -6.623 20.514 32.397 1.00 65.62 705 THR A C 1
ATOM 5566 O O . THR A 1 705 ? -7.789 20.713 32.036 1.00 65.62 705 THR A O 1
ATOM 5569 N N . ARG A 1 706 ? -5.648 21.401 32.120 1.00 66.81 706 ARG A N 1
ATOM 5570 C CA . ARG A 1 706 ? -5.833 22.707 31.429 1.00 66.81 706 ARG A CA 1
ATOM 5571 C C . ARG A 1 706 ? -4.633 23.126 30.561 1.00 66.81 706 ARG A C 1
ATOM 5573 O O . ARG A 1 706 ? -3.563 22.549 30.666 1.00 66.81 706 ARG A O 1
ATOM 5580 N N . CYS A 1 707 ? -4.817 24.131 29.699 1.00 60.34 707 CYS A N 1
ATOM 5581 C CA . CYS A 1 707 ? -3.780 24.685 28.816 1.00 60.34 707 CYS A CA 1
ATOM 5582 C C . CYS A 1 707 ? -3.150 25.955 29.393 1.00 60.34 707 CYS A C 1
ATOM 5584 O O . CYS A 1 707 ? -3.900 26.877 29.700 1.00 60.34 707 CYS A O 1
ATOM 5586 N N . ASN A 1 708 ? -1.816 26.048 29.396 1.00 58.25 708 ASN A N 1
ATOM 5587 C CA . ASN A 1 708 ? -0.966 27.188 29.783 1.00 58.25 708 ASN A CA 1
ATOM 5588 C C . ASN A 1 708 ? -1.156 27.701 31.225 1.00 58.25 708 ASN A C 1
ATOM 5590 O O . ASN A 1 708 ? -0.173 27.904 31.932 1.00 58.25 708 ASN A O 1
ATOM 5594 N N . SER A 1 709 ? -2.395 27.911 31.674 1.00 72.12 709 SER A N 1
ATOM 5595 C CA . SER A 1 709 ? -2.740 28.265 33.041 1.00 72.12 709 SER A CA 1
ATOM 5596 C C . SER A 1 709 ? -4.113 27.726 33.470 1.00 72.12 709 SER A C 1
ATOM 5598 O O . SER A 1 709 ? -5.004 27.457 32.661 1.00 72.12 709 SER A O 1
ATOM 5600 N N . TYR A 1 710 ? -4.297 27.580 34.778 1.00 75.81 710 TYR A N 1
ATOM 5601 C CA . TYR A 1 710 ? -5.573 27.287 35.414 1.00 75.81 710 TYR A CA 1
ATOM 5602 C C . TYR A 1 710 ? -5.734 28.125 36.673 1.00 75.81 710 TYR A C 1
ATOM 5604 O O . TYR A 1 710 ? -4.949 27.990 37.606 1.00 75.81 710 TYR A O 1
ATOM 5612 N N . THR A 1 711 ? -6.770 28.957 36.719 1.00 77.50 711 THR A N 1
ATOM 5613 C CA . THR A 1 711 ? -7.164 29.656 37.943 1.00 77.50 711 THR A CA 1
ATOM 5614 C C . THR A 1 711 ? -8.023 28.733 38.792 1.00 77.50 711 THR A C 1
ATOM 5616 O O . THR A 1 711 ? -9.144 28.399 38.401 1.00 77.50 711 THR A O 1
ATOM 5619 N N . TRP A 1 712 ? -7.501 28.301 39.938 1.00 77.44 712 TRP A N 1
ATOM 5620 C CA . TRP A 1 712 ? -8.232 27.438 40.853 1.00 77.44 712 TRP A CA 1
ATOM 5621 C C . TRP A 1 712 ? -9.269 28.270 41.621 1.00 77.44 712 TRP A C 1
ATOM 5623 O O . TRP A 1 712 ? -8.892 29.179 42.356 1.00 77.44 712 TRP A O 1
ATOM 5633 N N . PRO A 1 713 ? -10.582 27.994 41.488 1.00 55.44 713 PRO A N 1
ATOM 5634 C CA . PRO A 1 713 ? -11.609 28.842 42.098 1.00 55.44 713 PRO A CA 1
ATOM 5635 C C . PRO A 1 713 ? -11.611 28.833 43.630 1.00 55.44 713 PRO A C 1
ATOM 5637 O O . PRO A 1 713 ? -12.218 29.710 44.228 1.00 55.44 713 PRO A O 1
ATOM 5640 N N . VAL A 1 714 ? -10.955 27.844 44.250 1.00 61.62 714 VAL A N 1
ATOM 5641 C CA . VAL A 1 714 ? -10.881 27.693 45.710 1.00 61.62 714 VAL A CA 1
ATOM 5642 C C . VAL A 1 714 ? -10.072 28.819 46.347 1.00 61.62 714 VAL A C 1
ATOM 5644 O O . VAL A 1 714 ? -10.475 29.352 47.372 1.00 61.62 714 VAL A O 1
ATOM 5647 N N . ASN A 1 715 ? -8.957 29.202 45.727 1.00 70.94 715 ASN A N 1
ATOM 5648 C CA . ASN A 1 715 ? -8.032 30.195 46.272 1.00 70.94 715 ASN A CA 1
ATOM 5649 C C . ASN A 1 715 ? -7.767 31.372 45.321 1.00 70.94 715 ASN A C 1
ATOM 5651 O O . ASN A 1 715 ? -7.028 32.294 45.655 1.00 70.94 715 ASN A O 1
ATOM 5655 N N . GLY A 1 716 ? -8.347 31.341 44.118 1.00 66.75 716 GLY A N 1
ATOM 5656 C CA . GLY A 1 716 ? -8.169 32.358 43.085 1.00 66.75 716 GLY A CA 1
ATOM 5657 C C . GLY A 1 716 ? -6.778 32.374 42.439 1.00 66.75 716 GLY A C 1
ATOM 5658 O O . GLY A 1 716 ? -6.516 33.233 41.595 1.00 66.75 716 GLY A O 1
ATOM 5659 N N . MET A 1 717 ? -5.886 31.442 42.792 1.00 72.56 717 MET A N 1
ATOM 5660 C CA . MET A 1 717 ? -4.517 31.390 42.280 1.00 72.56 717 MET A CA 1
ATOM 5661 C C . MET A 1 717 ? -4.471 30.739 40.901 1.00 72.56 717 MET A C 1
ATOM 5663 O O . MET A 1 717 ? -5.164 29.761 40.626 1.00 72.56 717 MET A O 1
ATOM 5667 N N . SER A 1 718 ? -3.632 31.287 40.019 1.00 79.12 718 SER A N 1
ATOM 5668 C CA . SER A 1 718 ? -3.420 30.747 38.674 1.00 79.12 718 SER A CA 1
ATOM 5669 C C . SER A 1 718 ? -2.153 29.905 38.613 1.00 79.12 718 SER A C 1
ATOM 5671 O O . SER A 1 718 ? -1.055 30.411 38.826 1.00 79.12 718 SER A O 1
ATOM 5673 N N . TYR A 1 719 ? -2.313 28.630 38.283 1.00 80.38 719 TYR A N 1
ATOM 5674 C CA . TYR A 1 719 ? -1.242 27.650 38.162 1.00 80.38 719 TYR A CA 1
ATOM 5675 C C . TYR A 1 719 ? -0.872 27.448 36.702 1.00 80.38 719 TYR A C 1
ATOM 5677 O O . TYR A 1 719 ? -1.753 27.270 35.866 1.00 80.38 719 TYR A O 1
ATOM 5685 N N . THR A 1 720 ? 0.421 27.462 36.395 1.00 78.38 720 THR A N 1
ATOM 5686 C CA . THR A 1 720 ? 0.961 27.310 35.032 1.00 78.38 720 THR A CA 1
ATOM 5687 C C . THR A 1 720 ? 1.796 26.042 34.852 1.00 78.38 720 THR A C 1
ATOM 5689 O O . THR A 1 720 ? 2.356 25.820 33.781 1.00 78.38 720 THR A O 1
ATOM 5692 N N . SER A 1 721 ? 1.880 25.193 35.877 1.00 71.44 721 SER A N 1
ATOM 5693 C CA . SER A 1 721 ? 2.611 23.927 35.859 1.00 71.44 721 SER A CA 1
ATOM 5694 C C . SER A 1 721 ? 1.734 22.767 36.331 1.00 71.44 721 SER A C 1
ATOM 5696 O O . SER A 1 721 ? 0.731 22.961 37.013 1.00 71.44 721 SER A O 1
ATOM 5698 N N . THR A 1 722 ? 2.094 21.554 35.914 1.00 83.25 722 THR A N 1
ATOM 5699 C CA . THR A 1 722 ? 1.500 20.311 36.421 1.00 83.25 722 THR A CA 1
ATOM 5700 C C . THR A 1 722 ? 1.978 20.054 37.846 1.00 83.25 722 THR A C 1
ATOM 5702 O O . THR A 1 722 ? 3.164 20.223 38.137 1.00 83.25 722 THR A O 1
ATOM 5705 N N . GLY A 1 723 ? 1.084 19.605 38.720 1.00 79.75 723 GLY A N 1
ATOM 5706 C CA . GLY A 1 723 ? 1.426 19.233 40.082 1.00 79.75 723 GLY A CA 1
ATOM 5707 C C . GLY A 1 723 ? 0.216 18.913 40.948 1.00 79.75 723 GLY A C 1
ATOM 5708 O O . GLY A 1 723 ? -0.929 19.199 40.602 1.00 79.75 723 GLY A O 1
ATOM 5709 N N . LEU A 1 724 ? 0.512 18.344 42.110 1.00 69.94 724 LEU A N 1
ATOM 5710 C CA . LEU A 1 724 ? -0.419 18.236 43.223 1.00 69.94 724 LEU A CA 1
ATOM 5711 C C . LEU A 1 724 ? -0.353 19.530 44.036 1.00 69.94 724 LEU A C 1
ATOM 5713 O O . LEU A 1 724 ? 0.711 19.916 44.520 1.00 69.94 724 LEU A O 1
ATOM 5717 N N . TYR A 1 725 ? -1.488 20.196 44.169 1.00 76.88 725 TYR A N 1
ATOM 5718 C CA . TYR A 1 725 ? -1.662 21.442 44.893 1.00 76.88 725 TYR A CA 1
ATOM 5719 C C . TYR A 1 725 ? -2.596 21.212 46.070 1.00 76.88 725 TYR A C 1
ATOM 5721 O O . TYR A 1 725 ? -3.627 20.559 45.937 1.00 76.88 725 TYR A O 1
ATOM 5729 N N . THR A 1 726 ? -2.248 21.775 47.216 1.00 68.75 726 THR A N 1
ATOM 5730 C CA . THR A 1 726 ? -3.047 21.681 48.434 1.00 68.75 726 THR A CA 1
ATOM 5731 C C . THR A 1 726 ? -3.347 23.087 48.917 1.00 68.75 726 THR A C 1
ATOM 5733 O O . THR A 1 726 ? -2.471 23.951 48.858 1.00 68.75 726 THR A O 1
ATOM 5736 N N . ASP A 1 727 ? -4.570 23.317 49.382 1.00 66.19 727 ASP A N 1
ATOM 5737 C CA . ASP A 1 727 ? -4.924 24.557 50.066 1.00 66.19 727 ASP A CA 1
ATOM 5738 C C . ASP A 1 727 ? -5.796 24.284 51.289 1.00 66.19 727 ASP A C 1
ATOM 5740 O O . ASP A 1 727 ? -6.400 23.215 51.409 1.00 66.19 727 ASP A O 1
ATOM 5744 N N . THR A 1 728 ? -5.845 25.258 52.188 1.00 60.62 728 THR A N 1
ATOM 5745 C CA . THR A 1 728 ? -6.550 25.184 53.459 1.00 60.62 728 THR A CA 1
ATOM 5746 C C . THR A 1 728 ? -7.629 26.255 53.493 1.00 60.62 728 THR A C 1
ATOM 5748 O O . THR A 1 728 ? -7.337 27.450 53.487 1.00 60.62 728 THR A O 1
ATOM 5751 N N . ILE A 1 729 ? -8.892 25.837 53.541 1.00 57.97 729 ILE A N 1
ATOM 5752 C CA . ILE A 1 729 ? -10.026 26.757 53.667 1.00 57.97 729 ILE A CA 1
ATOM 5753 C C . ILE A 1 729 ? -10.354 26.889 55.156 1.00 57.97 729 ILE A C 1
ATOM 5755 O O . ILE A 1 729 ? -10.535 25.873 55.826 1.00 57.97 729 ILE A O 1
ATOM 5759 N N . ALA A 1 730 ? -10.423 28.122 55.661 1.00 49.47 730 ALA A N 1
ATOM 5760 C CA . ALA A 1 730 ? -10.854 28.427 57.024 1.00 49.47 730 ALA A CA 1
ATOM 5761 C C . ALA A 1 730 ? -12.276 29.006 57.014 1.00 49.47 730 ALA A C 1
ATOM 5763 O O . ALA A 1 730 ? -12.586 29.867 56.183 1.00 49.47 730 ALA A O 1
ATOM 5764 N N . ASP A 1 731 ? -13.130 28.557 57.932 1.00 44.97 731 ASP A N 1
ATOM 5765 C CA . ASP A 1 731 ? -14.419 29.203 58.199 1.00 44.97 731 ASP A CA 1
ATOM 5766 C C . ASP A 1 731 ? -14.275 30.411 59.154 1.00 44.97 731 ASP A C 1
ATOM 5768 O O . ASP A 1 731 ? -13.186 30.715 59.649 1.00 44.97 731 ASP A O 1
ATOM 5772 N N . GLN A 1 732 ? -15.371 31.147 59.388 1.00 39.59 732 GLN A N 1
ATOM 5773 C CA . GLN A 1 732 ? -15.390 32.327 60.273 1.00 39.59 732 GLN A CA 1
ATOM 5774 C C . GLN A 1 732 ? -15.095 32.007 61.752 1.00 39.59 732 GLN A C 1
ATOM 5776 O O . GLN A 1 732 ? -14.846 32.943 62.513 1.00 39.59 732 GLN A O 1
ATOM 5781 N N . ASP A 1 733 ? -15.058 30.725 62.129 1.00 43.25 733 ASP A N 1
ATOM 5782 C CA . ASP A 1 733 ? -14.797 30.240 63.487 1.00 43.25 733 ASP A CA 1
ATOM 5783 C C . ASP A 1 733 ? -13.409 29.571 63.636 1.00 43.25 733 ASP A C 1
ATOM 5785 O O . ASP A 1 733 ? -13.003 29.223 64.746 1.00 43.25 733 ASP A O 1
ATOM 5789 N N . GLY A 1 734 ? -12.629 29.462 62.550 1.00 37.91 734 GLY A N 1
ATOM 5790 C CA . GLY A 1 734 ? -11.225 29.043 62.563 1.00 37.91 734 GLY A CA 1
ATOM 5791 C C . GLY A 1 734 ? -10.965 27.536 62.453 1.00 37.91 734 GLY A C 1
ATOM 5792 O O . GLY A 1 734 ? -9.869 27.107 62.818 1.00 37.91 734 GLY A O 1
ATOM 5793 N N . CYS A 1 735 ? -11.912 26.733 61.953 1.00 35.16 735 CYS A N 1
ATOM 5794 C CA . CYS A 1 735 ? -11.657 25.320 61.626 1.00 35.16 735 CYS A CA 1
ATOM 5795 C C . CYS A 1 735 ? -11.077 25.174 60.206 1.00 35.16 735 CYS A C 1
ATOM 5797 O O . CYS A 1 735 ? -11.572 25.796 59.265 1.00 35.16 735 CYS A O 1
ATOM 5799 N N . ASP A 1 736 ? -10.026 24.361 60.041 1.00 43.19 736 ASP A N 1
ATOM 5800 C CA . ASP A 1 736 ? -9.279 24.210 58.791 1.00 43.19 736 ASP A CA 1
ATOM 5801 C C . ASP A 1 736 ? -9.665 22.946 58.000 1.00 43.19 736 ASP A C 1
ATOM 5803 O O . ASP A 1 736 ? -9.698 21.832 58.516 1.00 43.19 736 ASP A O 1
ATOM 5807 N N . SER A 1 737 ? -9.962 23.103 56.706 1.00 45.94 737 SER A N 1
ATOM 5808 C CA . SER A 1 737 ? -10.191 21.982 55.781 1.00 45.94 737 SER A CA 1
ATOM 5809 C C . SER A 1 737 ? -9.130 21.962 54.688 1.00 45.94 737 SER A C 1
ATOM 5811 O O . SER A 1 737 ? -9.007 22.919 53.922 1.00 45.94 737 SER A O 1
ATOM 5813 N N . ILE A 1 738 ? -8.378 20.861 54.604 1.00 54.25 738 ILE A N 1
ATOM 5814 C CA . ILE A 1 738 ? -7.349 20.637 53.582 1.00 54.25 738 ILE A CA 1
ATOM 5815 C C . ILE A 1 738 ? -8.010 20.082 52.314 1.00 54.25 738 ILE A C 1
ATOM 5817 O O . ILE A 1 738 ? -8.652 19.034 52.353 1.00 54.25 738 ILE A O 1
ATOM 5821 N N . VAL A 1 739 ? -7.826 20.759 51.180 1.00 61.88 739 VAL A N 1
ATOM 5822 C CA . VAL A 1 739 ? -8.306 20.317 49.863 1.00 61.88 739 VAL A CA 1
ATOM 5823 C C . VAL A 1 739 ? -7.139 20.046 48.921 1.00 61.88 739 VAL A C 1
ATOM 5825 O O . VAL A 1 739 ? -6.231 20.865 48.802 1.00 61.88 739 VAL A O 1
ATOM 5828 N N . ASN A 1 740 ? -7.171 18.903 48.227 1.00 62.56 740 ASN A N 1
ATOM 5829 C CA . ASN A 1 740 ? -6.107 18.481 47.312 1.00 62.56 740 ASN A CA 1
ATOM 5830 C C . ASN A 1 740 ? -6.572 18.526 45.843 1.00 62.56 740 ASN A C 1
ATOM 5832 O O . ASN A 1 740 ? -7.616 17.974 45.486 1.00 62.56 740 ASN A O 1
ATOM 5836 N N . LEU A 1 741 ? -5.770 19.158 44.987 1.00 69.44 741 LEU A N 1
ATOM 5837 C CA . LEU A 1 741 ? -5.938 19.326 43.545 1.00 69.44 741 LEU A CA 1
ATOM 5838 C C . LEU A 1 741 ? -4.785 18.628 42.812 1.00 69.44 741 LEU A C 1
ATOM 5840 O O . LEU A 1 741 ? -3.638 19.016 42.961 1.00 69.44 741 LEU A O 1
ATOM 5844 N N . ASP A 1 742 ? -5.079 17.656 41.963 1.00 76.81 742 ASP A N 1
ATOM 5845 C CA . ASP A 1 742 ? -4.115 17.039 41.048 1.00 76.81 742 ASP A CA 1
ATOM 5846 C C . ASP A 1 742 ? -4.248 17.682 39.657 1.00 76.81 742 ASP A C 1
ATOM 5848 O O . ASP A 1 742 ? -5.151 17.366 38.884 1.00 76.81 742 ASP A O 1
ATOM 5852 N N . LEU A 1 743 ? -3.421 18.683 39.361 1.00 75.75 743 LEU A N 1
ATOM 5853 C CA . LEU A 1 743 ? -3.544 19.521 38.170 1.00 75.75 743 LEU A CA 1
ATOM 5854 C C . LEU A 1 743 ? -2.512 19.141 37.105 1.00 75.75 743 LEU A C 1
ATOM 5856 O O . LEU A 1 743 ? -1.319 19.136 37.370 1.00 75.75 743 LEU A O 1
ATOM 5860 N N . THR A 1 744 ? -2.948 18.947 35.862 1.00 72.31 744 THR A N 1
ATOM 5861 C CA . THR A 1 744 ? -2.078 18.816 34.682 1.00 72.31 744 THR A CA 1
ATOM 5862 C C . THR A 1 744 ? -2.185 20.059 33.792 1.00 72.31 744 THR A C 1
ATOM 5864 O O . THR A 1 744 ? -3.273 20.370 33.302 1.00 72.31 744 THR A O 1
ATOM 5867 N N . ILE A 1 745 ? -1.078 20.771 33.554 1.00 70.62 745 ILE A N 1
ATOM 5868 C CA . ILE A 1 745 ? -1.002 21.912 32.627 1.00 70.62 745 ILE A CA 1
ATOM 5869 C C . ILE A 1 745 ? -0.242 21.520 31.353 1.00 70.62 745 ILE A C 1
ATOM 5871 O O . ILE A 1 745 ? 0.938 21.184 31.411 1.00 70.62 745 ILE A O 1
ATOM 5875 N N . ASN A 1 746 ? -0.912 21.617 30.201 1.00 60.06 746 ASN A N 1
ATOM 5876 C CA . ASN A 1 746 ? -0.342 21.381 28.870 1.00 60.06 746 ASN A CA 1
ATOM 5877 C C . ASN A 1 746 ? 0.010 22.706 28.171 1.00 60.06 746 ASN A C 1
ATOM 5879 O O . ASN A 1 746 ? -0.688 23.706 28.338 1.00 60.06 746 ASN A O 1
ATOM 5883 N N . THR A 1 747 ? 1.047 22.721 27.337 1.00 59.34 747 THR A N 1
ATOM 5884 C CA . THR A 1 747 ? 1.404 23.862 26.474 1.00 59.34 747 THR A CA 1
ATOM 5885 C C . THR A 1 747 ? 0.643 23.798 25.150 1.00 59.34 747 THR A C 1
ATOM 5887 O O . THR A 1 747 ? 0.762 22.827 24.410 1.00 59.34 747 THR A O 1
ATOM 5890 N N . CYS A 1 748 ? -0.128 24.843 24.827 1.00 57.00 748 CYS A N 1
ATOM 5891 C CA . CYS A 1 748 ? -1.102 24.809 23.719 1.00 57.00 748 CYS A CA 1
ATOM 5892 C C . CYS A 1 748 ? -0.803 25.800 22.573 1.00 57.00 748 CYS A C 1
ATOM 5894 O O . CYS A 1 748 ? -1.699 26.169 21.821 1.00 57.00 748 CYS A O 1
ATOM 5896 N N . SER A 1 749 ? 0.457 26.219 22.410 1.00 54.38 749 SER A N 1
ATOM 5897 C CA . SER A 1 749 ? 0.926 27.068 21.298 1.00 54.38 749 SER A CA 1
ATOM 5898 C C . SER A 1 749 ? 1.455 26.280 20.088 1.00 54.38 749 SER A C 1
ATOM 5900 O O . SER A 1 749 ? 2.150 26.849 19.248 1.00 54.38 749 SER A O 1
ATOM 5902 N N . ALA A 1 750 ? 1.188 24.974 20.011 1.00 63.12 750 ALA A N 1
ATOM 5903 C CA . ALA A 1 750 ? 1.718 24.114 18.959 1.00 63.12 750 ALA A CA 1
ATOM 5904 C C . ALA A 1 750 ? 0.963 24.312 17.635 1.00 63.12 750 ALA A C 1
ATOM 5906 O O . ALA A 1 750 ? -0.268 24.336 17.591 1.00 63.12 750 ALA A O 1
ATOM 5907 N N . THR A 1 751 ? 1.710 24.447 16.543 1.00 78.06 751 THR A N 1
ATOM 5908 C CA . THR A 1 751 ? 1.175 24.312 15.186 1.00 78.06 751 THR A CA 1
ATOM 5909 C C . THR A 1 751 ? 0.718 22.858 14.980 1.00 78.06 751 THR A C 1
ATOM 5911 O O . THR A 1 751 ? 1.448 21.962 15.401 1.00 78.06 751 THR A O 1
ATOM 5914 N N . PRO A 1 752 ? -0.455 22.584 14.371 1.00 82.44 752 PRO A N 1
ATOM 5915 C CA . PRO A 1 752 ? -0.881 21.207 14.103 1.00 82.44 752 PRO A CA 1
ATOM 5916 C C . PRO A 1 752 ? 0.133 20.432 13.247 1.00 82.44 752 PRO A C 1
ATOM 5918 O O . PRO A 1 752 ? 0.609 20.961 12.243 1.00 82.44 752 PRO A O 1
ATOM 5921 N N . SER A 1 753 ? 0.415 19.187 13.640 1.00 76.00 753 SER A N 1
ATOM 5922 C CA . SER A 1 753 ? 1.348 18.242 13.003 1.00 76.00 753 SER A CA 1
ATOM 5923 C C . SER A 1 753 ? 0.628 16.964 12.543 1.00 76.00 753 SER A C 1
ATOM 5925 O O . SER A 1 753 ? -0.601 16.888 12.613 1.00 76.00 753 SER A O 1
ATOM 5927 N N . GLY A 1 754 ? 1.375 15.973 12.040 1.00 68.69 754 GLY A N 1
ATOM 5928 C CA . GLY A 1 754 ? 0.821 14.664 11.658 1.00 68.69 754 GLY A CA 1
ATOM 5929 C C . GLY A 1 754 ? -0.169 14.740 10.498 1.00 68.69 754 GLY A C 1
ATOM 5930 O O . GLY A 1 754 ? -1.150 14.000 10.459 1.00 68.69 754 GLY A O 1
ATOM 5931 N N . LEU A 1 755 ? 0.039 15.700 9.594 1.00 77.06 755 LEU A N 1
ATOM 5932 C CA . LEU A 1 755 ? -0.890 15.965 8.506 1.00 77.06 755 LEU A CA 1
ATOM 5933 C C . LEU A 1 755 ? -0.835 14.846 7.465 1.00 77.06 755 LEU A C 1
ATOM 5935 O O . LEU A 1 755 ? 0.251 14.463 7.039 1.00 77.06 755 LEU A O 1
ATOM 5939 N N . ASP A 1 756 ? -1.995 14.371 7.019 1.00 64.06 756 ASP A N 1
ATOM 5940 C CA . ASP A 1 756 ? -2.083 13.355 5.965 1.00 64.06 756 ASP A CA 1
ATOM 5941 C C . ASP A 1 756 ? -3.384 13.496 5.154 1.00 64.06 756 ASP A C 1
ATOM 5943 O O . ASP A 1 756 ? -4.390 14.019 5.638 1.00 64.06 756 ASP A O 1
ATOM 5947 N N . THR A 1 757 ? -3.385 13.027 3.907 1.00 70.81 757 THR A N 1
ATOM 5948 C CA . THR A 1 757 ? -4.569 12.972 3.043 1.00 70.81 757 THR A CA 1
ATOM 5949 C C . THR A 1 757 ? -4.841 11.547 2.588 1.00 70.81 757 THR A C 1
ATOM 5951 O O . THR A 1 757 ? -4.076 10.969 1.820 1.00 70.81 757 THR A O 1
ATOM 5954 N N . ARG A 1 758 ? -5.988 10.994 2.985 1.00 68.06 758 ARG A N 1
ATOM 5955 C CA . ARG A 1 758 ? -6.386 9.618 2.642 1.00 68.06 758 ARG A CA 1
ATOM 5956 C C . ARG A 1 758 ? -7.785 9.568 2.036 1.00 68.06 758 ARG A C 1
ATOM 5958 O O . ARG A 1 758 ? -8.516 10.559 2.040 1.00 68.06 758 ARG A O 1
ATOM 5965 N N . PHE A 1 759 ? -8.167 8.395 1.528 1.00 60.84 759 PHE A N 1
ATOM 5966 C CA . PHE A 1 759 ? -9.505 8.120 0.978 1.00 60.84 759 PHE A CA 1
ATOM 5967 C C . PHE A 1 759 ? -9.927 9.112 -0.113 1.00 60.84 759 PHE A C 1
ATOM 5969 O O . PHE A 1 759 ? -11.041 9.639 -0.113 1.00 60.84 759 PHE A O 1
ATOM 5976 N N . ILE A 1 760 ? -9.001 9.397 -1.025 1.00 68.25 760 ILE A N 1
ATOM 5977 C CA . ILE A 1 760 ? -9.227 10.347 -2.104 1.00 68.25 760 ILE A CA 1
ATOM 5978 C C . ILE A 1 760 ? -10.104 9.693 -3.174 1.00 68.25 760 ILE A C 1
ATOM 5980 O O . ILE A 1 760 ? -9.757 8.649 -3.719 1.00 68.25 760 ILE A O 1
ATOM 5984 N N . SER A 1 761 ? -11.230 10.328 -3.487 1.00 67.25 761 SER A N 1
ATOM 5985 C CA . SER A 1 761 ? -12.070 10.001 -4.634 1.00 67.25 761 SER A CA 1
ATOM 5986 C C . SER A 1 761 ? -11.914 11.051 -5.738 1.00 67.25 761 SER A C 1
ATOM 5988 O O . SER A 1 761 ? -11.095 11.970 -5.663 1.00 67.25 761 SER A O 1
ATOM 5990 N N . ASP A 1 762 ? -12.702 10.918 -6.793 1.00 68.38 762 ASP A N 1
ATOM 5991 C CA . ASP A 1 762 ? -12.893 11.937 -7.825 1.00 68.38 762 ASP A CA 1
ATOM 5992 C C . ASP A 1 762 ? -13.467 13.257 -7.276 1.00 68.38 762 ASP A C 1
ATOM 5994 O O . ASP A 1 762 ? -13.129 14.329 -7.767 1.00 68.38 762 ASP A O 1
ATOM 5998 N N . VAL A 1 763 ? -14.282 13.205 -6.219 1.00 80.56 763 VAL A N 1
ATOM 5999 C CA . VAL A 1 763 ? -14.993 14.378 -5.673 1.00 80.56 763 VAL A CA 1
ATOM 6000 C C . VAL A 1 763 ? -14.787 14.638 -4.178 1.00 80.56 763 VAL A C 1
ATOM 6002 O O . VAL A 1 763 ? -15.424 15.535 -3.615 1.00 80.56 763 VAL A O 1
ATOM 6005 N N . SER A 1 764 ? -13.937 13.874 -3.489 1.00 79.81 764 SER A N 1
ATOM 6006 C CA . SER A 1 764 ? -13.710 14.054 -2.049 1.00 79.81 764 SER A CA 1
ATOM 6007 C C . SER A 1 764 ? -12.337 13.579 -1.577 1.00 79.81 764 SER A C 1
ATOM 6009 O O . SER A 1 764 ? -11.678 12.810 -2.267 1.00 79.81 764 SER A O 1
ATOM 6011 N N . ALA A 1 765 ? -11.911 14.037 -0.403 1.00 76.12 765 ALA A N 1
ATOM 6012 C CA . ALA A 1 765 ? -10.727 13.544 0.300 1.00 76.12 765 ALA A CA 1
ATOM 6013 C C . ALA A 1 765 ? -10.896 13.714 1.816 1.00 76.12 765 ALA A C 1
ATOM 6015 O O . ALA A 1 765 ? -11.627 14.602 2.265 1.00 76.12 765 ALA A O 1
ATOM 6016 N N . ASN A 1 766 ? -10.210 12.882 2.600 1.00 80.88 766 ASN A N 1
ATOM 6017 C CA . ASN A 1 766 ? -10.156 13.002 4.053 1.00 80.88 766 ASN A CA 1
ATOM 6018 C C . ASN A 1 766 ? -8.794 13.568 4.469 1.00 80.88 766 ASN A C 1
ATOM 6020 O O . ASN A 1 766 ? -7.761 12.980 4.156 1.00 80.88 766 ASN A O 1
ATOM 6024 N N . PHE A 1 767 ? -8.798 14.684 5.190 1.00 86.06 767 PHE A N 1
ATOM 6025 C CA . PHE A 1 767 ? -7.608 15.313 5.767 1.00 86.06 767 PHE A CA 1
ATOM 6026 C C . PHE A 1 767 ? -7.464 14.865 7.209 1.00 86.06 767 PHE A C 1
ATOM 6028 O O . PHE A 1 767 ? -8.456 14.916 7.927 1.00 86.06 767 PHE A O 1
ATOM 6035 N N . TYR A 1 768 ? -6.273 14.447 7.620 1.00 80.75 768 TYR A N 1
ATOM 6036 C CA . TYR A 1 768 ? -5.948 13.965 8.960 1.00 80.75 768 TYR A CA 1
ATOM 6037 C C . TYR A 1 768 ? -4.883 14.849 9.606 1.00 80.75 768 TYR A C 1
ATOM 6039 O O . TYR A 1 768 ? -4.089 15.443 8.884 1.00 80.75 768 TYR A O 1
ATOM 6047 N N . TRP A 1 769 ? -4.880 14.962 10.934 1.00 83.44 769 TRP A N 1
ATOM 6048 C CA . TRP A 1 769 ? -3.855 15.671 11.714 1.00 83.44 769 TRP A CA 1
ATOM 6049 C C . TRP A 1 769 ? -3.841 15.192 13.170 1.00 83.44 769 TRP A C 1
ATOM 6051 O O . TRP A 1 769 ? -4.847 14.682 13.675 1.00 83.44 769 TRP A O 1
ATOM 6061 N N . ASP A 1 770 ? -2.739 15.433 13.875 1.00 76.94 770 ASP A N 1
ATOM 6062 C CA . ASP A 1 770 ? -2.637 15.158 15.306 1.00 76.94 770 ASP A CA 1
ATOM 6063 C C . ASP A 1 770 ? -3.506 16.132 16.105 1.00 76.94 770 ASP A C 1
ATOM 6065 O O . ASP A 1 770 ? -3.398 17.362 16.004 1.00 76.94 770 ASP A O 1
ATOM 6069 N N . THR A 1 771 ? -4.391 15.592 16.939 1.00 73.12 771 THR A N 1
ATOM 6070 C CA . THR A 1 771 ? -5.208 16.421 17.826 1.00 73.12 771 THR A CA 1
ATOM 6071 C C . THR A 1 771 ? -4.336 17.067 18.895 1.00 73.12 771 THR A C 1
ATOM 6073 O O . THR A 1 771 ? -3.540 16.399 19.547 1.00 73.12 771 THR A O 1
ATOM 6076 N N . ILE A 1 772 ? -4.543 18.358 19.128 1.00 72.50 772 ILE A N 1
ATOM 6077 C CA . ILE A 1 772 ? -3.831 19.158 20.116 1.00 72.50 772 ILE A CA 1
ATOM 6078 C C . ILE A 1 772 ? -4.696 19.177 21.379 1.00 72.50 772 ILE A C 1
ATOM 6080 O O . ILE A 1 772 ? -5.815 19.709 21.340 1.00 72.50 772 ILE A O 1
ATOM 6084 N N . PRO A 1 773 ? -4.215 18.612 22.501 1.00 61.81 773 PRO A N 1
ATOM 6085 C CA . PRO A 1 773 ? -4.954 18.615 23.756 1.00 61.81 773 PRO A CA 1
ATOM 6086 C C . PRO A 1 773 ? -5.357 20.038 24.170 1.00 61.81 773 PRO A C 1
ATOM 6088 O O . PRO A 1 773 ? -4.510 20.912 24.312 1.00 61.81 773 PRO A O 1
ATOM 6091 N N . GLY A 1 774 ? -6.657 20.272 24.376 1.00 62.06 774 GLY A N 1
ATOM 6092 C CA . GLY A 1 774 ? -7.195 21.560 24.839 1.00 62.06 774 GLY A CA 1
ATOM 6093 C C . GLY A 1 774 ? -7.455 22.625 23.762 1.00 62.06 774 GLY A C 1
ATOM 6094 O O . GLY A 1 774 ? -7.813 23.754 24.102 1.00 62.06 774 GLY A O 1
ATOM 6095 N N . ALA A 1 775 ? -7.347 22.275 22.477 1.00 70.50 775 ALA A N 1
ATOM 6096 C CA . ALA A 1 775 ? -7.890 23.080 21.382 1.00 70.50 775 ALA A CA 1
ATOM 6097 C C . ALA A 1 775 ? -9.404 23.341 21.562 1.00 70.50 775 ALA A C 1
ATOM 6099 O O . ALA A 1 775 ? -10.093 22.524 22.169 1.00 70.50 775 ALA A O 1
ATOM 6100 N N . ILE A 1 776 ? -9.956 24.430 20.998 1.00 76.44 776 ILE A N 1
ATOM 6101 C CA . ILE A 1 776 ? -11.424 24.686 20.956 1.00 76.44 776 ILE A CA 1
ATOM 6102 C C . ILE A 1 776 ? -12.032 24.681 19.544 1.00 76.44 776 ILE A C 1
ATOM 6104 O O . ILE A 1 776 ? -13.238 24.478 19.384 1.00 76.44 776 ILE A O 1
ATOM 6108 N N . SER A 1 777 ? -11.225 24.911 18.508 1.00 85.44 777 SER A N 1
ATOM 6109 C CA . SER A 1 777 ? -11.612 24.712 17.112 1.00 85.44 777 SER A CA 1
ATOM 6110 C C . SER A 1 777 ? -10.388 24.587 16.220 1.00 85.44 777 SER A C 1
ATOM 6112 O O . SER A 1 777 ? -9.275 24.929 16.606 1.00 85.44 777 SER A O 1
ATOM 6114 N N . TYR A 1 778 ? -10.606 24.112 15.008 1.00 88.56 778 TYR A N 1
ATOM 6115 C CA . TYR A 1 778 ? -9.612 24.057 13.955 1.00 88.56 778 TYR A CA 1
ATOM 6116 C C . TYR A 1 778 ? -10.171 24.706 12.701 1.00 88.56 778 TYR A C 1
ATOM 6118 O O . TYR A 1 778 ? -11.385 24.732 12.474 1.00 88.56 778 TYR A O 1
ATOM 6126 N N . LYS A 1 779 ? -9.270 25.215 11.870 1.00 91.56 779 LYS A N 1
ATOM 6127 C CA . LYS A 1 779 ? -9.593 25.781 10.569 1.00 91.56 779 LYS A CA 1
ATOM 6128 C C . LYS A 1 779 ? -8.725 25.137 9.517 1.00 91.56 779 LYS A C 1
ATOM 6130 O O . LYS A 1 779 ? -7.522 25.384 9.487 1.00 91.56 779 LYS A O 1
ATOM 6135 N N . ILE A 1 780 ? -9.365 24.353 8.664 1.00 91.88 780 ILE A N 1
ATOM 6136 C CA . ILE A 1 780 ? -8.758 23.848 7.444 1.00 91.88 780 ILE A CA 1
ATOM 6137 C C . ILE A 1 780 ? -8.912 24.907 6.364 1.00 91.88 780 ILE A C 1
ATOM 6139 O O . ILE A 1 780 ? -9.983 25.484 6.177 1.00 91.88 780 ILE A O 1
ATOM 6143 N N . MET A 1 781 ? -7.819 25.143 5.663 1.00 94.44 781 MET A N 1
ATOM 6144 C CA . MET A 1 781 ? -7.728 25.974 4.480 1.00 94.44 781 MET A CA 1
ATOM 6145 C C . MET A 1 781 ? -7.379 25.037 3.338 1.00 94.44 781 MET A C 1
ATOM 6147 O O . MET A 1 781 ? -6.373 24.346 3.437 1.00 94.44 781 MET A O 1
ATOM 6151 N N . TYR A 1 782 ? -8.162 24.992 2.265 1.00 94.12 782 TYR A N 1
ATOM 6152 C CA . TYR A 1 782 ? -7.791 24.246 1.062 1.00 94.12 782 TYR A CA 1
ATOM 6153 C C . TYR A 1 782 ? -8.035 25.063 -0.204 1.00 94.12 782 TYR A C 1
ATOM 6155 O O . TYR A 1 782 ? -8.851 25.979 -0.225 1.00 94.12 782 TYR A O 1
ATOM 6163 N N . ARG A 1 783 ? -7.297 24.775 -1.273 1.00 92.81 783 ARG A N 1
ATOM 6164 C CA . ARG A 1 783 ? -7.474 25.430 -2.575 1.00 92.81 783 ARG A CA 1
ATOM 6165 C C . ARG A 1 783 ? -6.997 24.542 -3.701 1.00 92.81 783 ARG A C 1
ATOM 6167 O O . ARG A 1 783 ? -6.088 23.740 -3.519 1.00 92.81 783 ARG A O 1
ATOM 6174 N N . ARG A 1 784 ? -7.550 24.745 -4.893 1.00 88.25 784 ARG A N 1
ATOM 6175 C CA . ARG A 1 784 ? -6.969 24.193 -6.124 1.00 88.25 784 ARG A CA 1
ATOM 6176 C C . ARG A 1 784 ? -5.596 24.813 -6.368 1.00 88.25 784 ARG A C 1
ATOM 6178 O O . ARG A 1 784 ? -5.392 25.986 -6.057 1.00 88.25 784 ARG A O 1
ATOM 6185 N N . SER A 1 785 ? -4.677 24.070 -6.979 1.00 71.44 785 SER A N 1
ATOM 6186 C CA . SER A 1 785 ? -3.337 24.587 -7.287 1.00 71.44 785 SER A CA 1
ATOM 6187 C C . SER A 1 785 ? -3.361 25.832 -8.179 1.00 71.44 785 SER A C 1
ATOM 6189 O O . SER A 1 785 ? -2.541 26.727 -7.994 1.00 71.44 785 SER A O 1
ATOM 6191 N N . SER A 1 786 ? -4.340 25.915 -9.085 1.00 70.62 786 SER A N 1
ATOM 6192 C CA . SER A 1 786 ? -4.588 27.048 -9.984 1.00 70.62 786 SER A CA 1
ATOM 6193 C C . SER A 1 786 ? -5.345 28.216 -9.344 1.00 70.62 786 SER A C 1
ATOM 6195 O O . SER A 1 786 ? -5.496 29.263 -9.971 1.00 70.62 786 SER A O 1
ATOM 6197 N N . ALA A 1 787 ? -5.856 28.054 -8.121 1.00 80.44 787 ALA A N 1
ATOM 6198 C CA . ALA A 1 787 ? -6.608 29.086 -7.421 1.00 80.44 787 ALA A CA 1
ATOM 6199 C C . ALA A 1 787 ? -5.703 29.854 -6.451 1.00 80.44 787 ALA A C 1
ATOM 6201 O O . ALA A 1 787 ? -4.956 29.255 -5.682 1.00 80.44 787 ALA A O 1
ATOM 6202 N N . ASN A 1 788 ? -5.827 31.182 -6.430 1.00 80.31 788 ASN A N 1
ATOM 6203 C CA . ASN A 1 788 ? -5.048 32.051 -5.535 1.00 80.31 788 ASN A CA 1
ATOM 6204 C C . ASN A 1 788 ? -5.708 32.273 -4.162 1.00 80.31 788 ASN A C 1
ATOM 6206 O O . ASN A 1 788 ? -5.108 32.889 -3.288 1.00 80.31 788 ASN A O 1
ATOM 6210 N N . GLN A 1 789 ? -6.947 31.814 -3.975 1.00 88.81 789 GLN A N 1
ATOM 6211 C CA . GLN A 1 789 ? -7.738 32.027 -2.760 1.00 88.81 789 GLN A CA 1
ATOM 6212 C C . GLN A 1 789 ? -7.965 30.698 -2.035 1.00 88.81 789 GLN A C 1
ATOM 6214 O O . GLN A 1 789 ? -8.232 29.686 -2.681 1.00 88.81 789 GLN A O 1
ATOM 6219 N N . TRP A 1 790 ? -7.865 30.718 -0.704 1.00 91.19 790 TRP A N 1
ATOM 6220 C CA . TRP A 1 790 ? -8.132 29.568 0.160 1.00 91.19 790 TRP A CA 1
ATOM 6221 C C . TRP A 1 790 ? -9.617 29.483 0.523 1.00 91.19 790 TRP A C 1
ATOM 6223 O O . TRP A 1 790 ? -10.200 30.442 1.033 1.00 91.19 790 TRP A O 1
ATOM 6233 N N . GLU A 1 791 ? -10.217 28.319 0.313 1.00 92.56 791 GLU A N 1
ATOM 6234 C CA . GLU A 1 791 ? -11.495 27.932 0.904 1.00 92.56 791 GLU A CA 1
ATOM 6235 C C . GLU A 1 791 ? -11.258 27.521 2.359 1.00 92.56 791 GLU A C 1
ATOM 6237 O O . GLU A 1 791 ? -10.238 26.916 2.681 1.00 92.56 791 GLU A O 1
ATOM 6242 N N . ASN A 1 792 ? -12.168 27.890 3.261 1.00 91.75 792 ASN A N 1
ATOM 6243 C CA . ASN A 1 792 ? -11.983 27.707 4.698 1.00 91.75 792 ASN A CA 1
ATOM 6244 C C . ASN A 1 792 ? -13.127 26.888 5.287 1.00 91.75 792 ASN A C 1
ATOM 6246 O O . ASN A 1 792 ? -14.293 27.238 5.105 1.00 91.75 792 ASN A O 1
ATOM 6250 N N . VAL A 1 793 ? -12.791 25.869 6.075 1.00 87.19 793 VAL A N 1
ATOM 6251 C CA . VAL A 1 793 ? -13.752 25.093 6.863 1.00 87.19 793 VAL A CA 1
ATOM 6252 C C . VAL A 1 793 ? -13.313 25.130 8.317 1.00 87.19 793 VAL A C 1
ATOM 6254 O O . VAL A 1 793 ? -12.258 24.612 8.678 1.00 87.19 793 VAL A O 1
ATOM 6257 N N . GLU A 1 794 ? -14.117 25.782 9.155 1.00 86.88 794 GLU A N 1
ATOM 6258 C CA . GLU A 1 794 ? -13.907 25.817 10.600 1.00 86.88 794 GLU A CA 1
ATOM 6259 C C . GLU A 1 794 ? -14.791 24.771 11.278 1.00 86.88 794 GLU A C 1
ATOM 6261 O O . GLU A 1 794 ? -15.990 24.690 11.014 1.00 86.88 794 GLU A O 1
ATOM 6266 N N . PHE A 1 795 ? -14.205 23.989 12.178 1.00 74.62 795 PHE A N 1
ATOM 6267 C CA . PHE A 1 795 ? -14.916 22.963 12.931 1.00 74.62 795 PHE A CA 1
ATOM 6268 C C . PHE A 1 795 ? -14.465 22.982 14.395 1.00 74.62 795 PHE A C 1
ATOM 6270 O O . PHE A 1 795 ? -13.291 23.150 14.711 1.00 74.62 795 PHE A O 1
ATOM 6277 N N . ARG A 1 796 ? -15.426 22.853 15.317 1.00 68.94 796 ARG A N 1
ATOM 6278 C CA . ARG A 1 796 ? -15.215 23.001 16.772 1.00 68.94 796 ARG A CA 1
ATOM 6279 C C . ARG A 1 796 ? -14.956 21.681 17.504 1.00 68.94 796 ARG A C 1
ATOM 6281 O O . ARG A 1 796 ? -14.873 21.658 18.725 1.00 68.94 796 ARG A O 1
ATOM 6288 N N . ASN A 1 797 ? -14.863 20.574 16.773 1.00 58.31 797 ASN A N 1
ATOM 6289 C CA . ASN A 1 797 ? -14.715 19.251 17.365 1.00 58.31 797 ASN A CA 1
ATOM 6290 C C . ASN A 1 797 ? -13.236 18.864 17.489 1.00 58.31 797 ASN A C 1
ATOM 6292 O O . ASN A 1 797 ? -12.620 18.376 16.548 1.00 58.31 797 ASN A O 1
ATOM 6296 N N . VAL A 1 798 ? -12.675 19.130 18.660 1.00 55.34 798 VAL A N 1
ATOM 6297 C CA . VAL A 1 798 ? -11.229 19.149 18.940 1.00 55.34 798 VAL A CA 1
ATOM 6298 C C . VAL A 1 798 ? -10.609 17.806 19.294 1.00 55.34 798 VAL A C 1
ATOM 6300 O O . VAL A 1 798 ? -9.404 17.721 19.497 1.00 55.34 798 VAL A O 1
ATOM 6303 N N . GLN A 1 799 ? -11.420 16.751 19.320 1.00 49.78 799 GLN A N 1
ATOM 6304 C CA . GLN A 1 799 ? -10.964 15.378 19.553 1.00 49.78 799 GLN A CA 1
ATOM 6305 C C . GLN A 1 799 ? -10.857 14.554 18.269 1.00 49.78 799 GLN A C 1
ATOM 6307 O O . GLN A 1 799 ? -10.482 13.388 18.309 1.00 49.78 799 GLN A O 1
ATOM 6312 N N . LYS A 1 800 ? -11.203 15.141 17.121 1.00 58.03 800 LYS A N 1
ATOM 6313 C CA . LYS A 1 800 ? -11.208 14.455 15.836 1.00 58.03 800 LYS A CA 1
ATOM 6314 C C . LYS A 1 800 ? -10.081 15.006 14.981 1.00 58.03 800 LYS A C 1
ATOM 6316 O O . LYS A 1 800 ? -10.177 16.135 14.527 1.00 58.03 800 LYS A O 1
ATOM 6321 N N . GLY A 1 801 ? -9.039 14.211 14.766 1.00 72.38 801 GLY A N 1
ATOM 6322 C CA . GLY A 1 801 ? -7.925 14.514 13.865 1.00 72.38 801 GLY A CA 1
ATOM 6323 C C . GLY A 1 801 ? -8.246 14.211 12.402 1.00 72.38 801 GLY A C 1
ATOM 6324 O O . GLY A 1 801 ? -7.414 13.623 11.724 1.00 72.38 801 GLY A O 1
ATOM 6325 N N . ILE A 1 802 ? -9.483 14.466 11.948 1.00 78.06 802 ILE A N 1
ATOM 6326 C CA . ILE A 1 802 ? -9.923 14.165 10.577 1.00 78.06 802 ILE A CA 1
ATOM 6327 C C . ILE A 1 802 ? -11.087 15.059 10.098 1.00 78.06 802 ILE A C 1
ATOM 6329 O O . ILE A 1 802 ? -12.066 15.270 10.818 1.00 78.06 802 ILE A O 1
ATOM 6333 N N . LEU A 1 803 ? -11.038 15.514 8.841 1.00 83.38 803 LEU A N 1
ATOM 6334 C CA . LEU A 1 803 ? -12.136 16.175 8.126 1.00 83.38 803 LEU A CA 1
ATOM 6335 C C . LEU A 1 803 ? -12.283 15.619 6.702 1.00 83.38 803 LEU A C 1
ATOM 6337 O O . LEU A 1 803 ? -11.345 15.679 5.912 1.00 83.38 803 LEU A O 1
ATOM 6341 N N . LYS A 1 804 ? -13.486 15.158 6.336 1.00 82.62 804 LYS A N 1
ATOM 6342 C CA . LYS A 1 804 ? -13.825 14.871 4.935 1.00 82.62 804 LYS A CA 1
ATOM 6343 C C . LYS A 1 804 ? -14.241 16.153 4.219 1.00 82.62 804 LYS A C 1
ATOM 6345 O O . LYS A 1 804 ? -15.244 16.764 4.588 1.00 82.62 804 LYS A O 1
ATOM 6350 N N . VAL A 1 805 ? -13.535 16.503 3.152 1.00 83.62 805 VAL A N 1
ATOM 6351 C CA . VAL A 1 805 ? -13.918 17.570 2.221 1.00 83.62 805 VAL A CA 1
ATOM 6352 C C . VAL A 1 805 ? -14.523 16.929 0.975 1.00 83.62 805 VAL A C 1
ATOM 6354 O O . VAL A 1 805 ? -13.943 16.019 0.390 1.00 83.62 805 VAL A O 1
ATOM 6357 N N . SER A 1 806 ? -15.727 17.362 0.600 1.00 87.06 806 SER A N 1
ATOM 6358 C CA . SER A 1 806 ? -16.487 16.849 -0.552 1.00 87.06 806 SER A CA 1
ATOM 6359 C C . SER A 1 806 ? -16.803 17.979 -1.533 1.00 87.06 806 SER A C 1
ATOM 6361 O O . SER A 1 806 ? -16.726 19.147 -1.163 1.00 87.06 806 SER A O 1
ATOM 6363 N N . GLY A 1 807 ? -17.184 17.637 -2.766 1.00 81.25 807 GLY A N 1
ATOM 6364 C CA . GLY A 1 807 ? -17.443 18.622 -3.824 1.00 81.25 807 GLY A CA 1
ATOM 6365 C C . GLY A 1 807 ? -16.169 19.119 -4.511 1.00 81.25 807 GLY A C 1
ATOM 6366 O O . GLY A 1 807 ? -16.165 20.195 -5.102 1.00 81.25 807 GLY A O 1
ATOM 6367 N N . LEU A 1 808 ? -15.087 18.346 -4.415 1.00 85.94 808 LEU A N 1
ATOM 6368 C CA . LEU A 1 808 ? -13.843 18.615 -5.124 1.00 85.94 808 LEU A CA 1
ATOM 6369 C C . LEU A 1 808 ? -14.004 18.307 -6.621 1.00 85.94 808 LEU A C 1
ATOM 6371 O O . LEU A 1 808 ? -14.838 17.495 -7.019 1.00 85.94 808 LEU A O 1
ATOM 6375 N N . ASN A 1 809 ? -13.198 18.951 -7.460 1.00 77.88 809 ASN A N 1
ATOM 6376 C CA . ASN A 1 809 ? -13.180 18.699 -8.896 1.00 77.88 809 ASN A CA 1
ATOM 6377 C C . ASN A 1 809 ? -12.369 17.428 -9.185 1.00 77.88 809 ASN A C 1
ATOM 6379 O O . ASN A 1 809 ? -11.259 17.335 -8.662 1.00 77.88 809 ASN A O 1
ATOM 6383 N N . PRO A 1 810 ? -12.831 16.516 -10.058 1.00 68.94 810 PRO A N 1
ATOM 6384 C CA . PRO A 1 810 ? -12.044 15.368 -10.513 1.00 68.94 810 PRO A CA 1
ATOM 6385 C C . PRO A 1 810 ? -10.714 15.766 -11.157 1.00 68.94 810 PRO A C 1
ATOM 6387 O O . PRO A 1 810 ? -10.595 16.845 -11.745 1.00 68.94 810 PRO A O 1
ATOM 6390 N N . ASN A 1 811 ? -9.713 14.889 -11.048 1.00 65.12 811 ASN A N 1
ATOM 6391 C CA . ASN A 1 811 ? -8.373 15.039 -11.627 1.00 65.12 811 ASN A CA 1
ATOM 6392 C C . ASN A 1 811 ? -7.720 16.419 -11.372 1.00 65.12 811 ASN A C 1
ATOM 6394 O O . ASN A 1 811 ? -7.144 17.033 -12.271 1.00 65.12 811 ASN A O 1
ATOM 6398 N N . THR A 1 812 ? -7.845 16.948 -10.153 1.00 72.12 812 THR A N 1
ATOM 6399 C CA . THR A 1 812 ? -7.426 18.315 -9.805 1.00 72.12 812 THR A CA 1
ATOM 6400 C C . THR A 1 812 ? -6.477 18.308 -8.607 1.00 72.12 812 THR A C 1
ATOM 6402 O O . THR A 1 812 ? -6.748 17.640 -7.610 1.00 72.12 812 THR A O 1
ATOM 6405 N N . LYS A 1 813 ? -5.365 19.060 -8.688 1.00 78.31 813 LYS A N 1
ATOM 6406 C CA . LYS A 1 813 ? -4.421 19.235 -7.571 1.00 78.31 813 LYS A CA 1
ATOM 6407 C C . LYS A 1 813 ? -4.996 20.209 -6.554 1.00 78.31 813 LYS A C 1
ATOM 6409 O O . LYS A 1 813 ? -5.406 21.314 -6.922 1.00 78.31 813 LYS A O 1
ATOM 6414 N N . TYR A 1 814 ? -4.940 19.830 -5.288 1.00 85.00 814 TYR A N 1
ATOM 6415 C CA . TYR A 1 814 ? -5.322 20.656 -4.157 1.00 85.00 814 TYR A CA 1
ATOM 6416 C C . TYR A 1 814 ? -4.149 20.830 -3.197 1.00 85.00 814 TYR A C 1
ATOM 6418 O O . TYR A 1 814 ? -3.336 19.928 -3.015 1.00 85.00 814 TYR A O 1
ATOM 6426 N N . PHE A 1 815 ? -4.092 22.004 -2.584 1.00 87.44 815 PHE A N 1
ATOM 6427 C CA . PHE A 1 815 ? -3.289 22.300 -1.409 1.00 87.44 815 PHE A CA 1
ATOM 6428 C C . PHE A 1 815 ? -4.219 22.397 -0.210 1.00 87.44 815 PHE A C 1
ATOM 6430 O O . PHE A 1 815 ? -5.317 22.943 -0.353 1.00 87.44 815 PHE A O 1
ATOM 6437 N N . TRP A 1 816 ? -3.794 21.922 0.955 1.00 93.38 816 TRP A N 1
ATOM 6438 C CA . TRP A 1 816 ? -4.496 22.161 2.209 1.00 93.38 816 TRP A CA 1
ATOM 6439 C C . TRP A 1 816 ? -3.526 22.410 3.365 1.00 93.38 816 TRP A C 1
ATOM 6441 O O . TRP A 1 816 ? -2.397 21.944 3.355 1.00 93.38 816 TRP A O 1
ATOM 6451 N N . ALA A 1 817 ? -3.958 23.198 4.338 1.00 91.25 817 ALA A N 1
ATOM 6452 C CA . ALA A 1 817 ? -3.239 23.468 5.573 1.00 91.25 817 ALA A CA 1
ATOM 6453 C C . ALA A 1 817 ? -4.252 23.681 6.696 1.00 91.25 817 ALA A C 1
ATOM 6455 O O . ALA A 1 817 ? -5.442 23.908 6.451 1.00 91.25 817 ALA A O 1
ATOM 6456 N N . ILE A 1 818 ? -3.798 23.629 7.938 1.00 91.88 818 ILE A N 1
ATOM 6457 C CA . ILE A 1 818 ? -4.663 23.712 9.108 1.00 91.88 818 ILE A CA 1
ATOM 6458 C C . ILE A 1 818 ? -4.058 24.629 10.167 1.00 91.88 818 ILE A C 1
ATOM 6460 O O . ILE A 1 818 ? -2.851 24.816 10.261 1.00 91.88 818 ILE A O 1
ATOM 6464 N N . ARG A 1 819 ? -4.913 25.237 10.981 1.00 90.44 819 ARG A N 1
ATOM 6465 C CA . ARG A 1 819 ? -4.511 25.915 12.216 1.00 90.44 819 ARG A CA 1
ATOM 6466 C C . ARG A 1 819 ? -5.514 25.641 13.317 1.00 90.44 819 ARG A C 1
ATOM 6468 O O . ARG A 1 819 ? -6.683 25.364 13.039 1.00 90.44 819 ARG A O 1
ATOM 6475 N N . VAL A 1 820 ? -5.062 25.751 14.555 1.00 87.12 820 VAL A N 1
ATOM 6476 C CA . VAL A 1 820 ? -5.869 25.489 15.745 1.00 87.12 820 VAL A CA 1
ATOM 6477 C C . VAL A 1 820 ? -6.203 26.787 16.468 1.00 87.12 820 VAL A C 1
ATOM 6479 O O . VAL A 1 820 ? -5.461 27.765 16.389 1.00 87.12 820 VAL A O 1
ATOM 6482 N N . LYS A 1 821 ? -7.342 26.808 17.153 1.00 84.94 821 LYS A N 1
ATOM 6483 C CA . LYS A 1 821 ? -7.767 27.884 18.039 1.00 84.94 821 LYS A CA 1
ATOM 6484 C C . LYS A 1 821 ? -7.679 27.421 19.486 1.00 84.94 821 LYS A C 1
ATOM 6486 O O . LYS A 1 821 ? -8.212 26.357 19.812 1.00 84.94 821 LYS A O 1
ATOM 6491 N N . ASP A 1 822 ? -7.040 28.217 20.335 1.00 72.38 822 ASP A N 1
ATOM 6492 C CA . ASP A 1 822 ? -6.894 27.945 21.768 1.00 72.38 822 ASP A CA 1
ATOM 6493 C C . ASP A 1 822 ? -8.104 28.424 22.595 1.00 72.38 822 ASP A C 1
ATOM 6495 O O . ASP A 1 822 ? -8.977 29.146 22.105 1.00 72.38 822 ASP A O 1
ATOM 6499 N N . SER A 1 823 ? -8.154 28.038 23.874 1.00 64.75 823 SER A N 1
ATOM 6500 C CA . SER A 1 823 ? -9.202 28.447 24.823 1.00 64.75 823 SER A CA 1
ATOM 6501 C C . SER A 1 823 ? -9.238 29.954 25.116 1.00 64.75 823 SER A C 1
ATOM 6503 O O . SER A 1 823 ? -10.274 30.455 25.553 1.00 64.75 823 SER A O 1
ATOM 6505 N N . GLY A 1 824 ? -8.148 30.680 24.842 1.00 63.88 824 GLY A N 1
ATOM 6506 C CA . GLY A 1 824 ? -8.077 32.144 24.883 1.00 63.88 824 GLY A CA 1
ATOM 6507 C C . GLY A 1 824 ? -8.659 32.821 23.635 1.00 63.88 824 GLY A C 1
ATOM 6508 O O . GLY A 1 824 ? -8.791 34.043 23.602 1.00 63.88 824 GLY A O 1
ATOM 6509 N N . GLY A 1 825 ? -9.041 32.042 22.619 1.00 73.44 825 GLY A N 1
ATOM 6510 C CA . GLY A 1 825 ? -9.606 32.517 21.360 1.00 73.44 825 GLY A CA 1
ATOM 6511 C C . GLY A 1 825 ? -8.572 32.889 20.293 1.00 73.44 825 GLY A C 1
ATOM 6512 O O . GLY A 1 825 ? -8.973 33.377 19.229 1.00 73.44 825 GLY A O 1
ATOM 6513 N N . ASN A 1 826 ? -7.283 32.641 20.527 1.00 78.94 826 ASN A N 1
ATOM 6514 C CA . ASN A 1 826 ? -6.202 32.948 19.593 1.00 78.94 826 ASN A CA 1
ATOM 6515 C C . ASN A 1 826 ? -5.973 31.795 18.613 1.00 78.94 826 ASN A C 1
ATOM 6517 O O . ASN A 1 826 ? -6.147 30.625 18.948 1.00 78.94 826 ASN A O 1
ATOM 6521 N N . TRP A 1 827 ? -5.586 32.131 17.382 1.00 84.88 827 TRP A N 1
ATOM 6522 C CA . TRP A 1 827 ? -5.214 31.150 16.363 1.00 84.88 827 TRP A CA 1
ATOM 6523 C C . TRP A 1 827 ? -3.711 30.874 16.404 1.00 84.88 827 TRP A C 1
ATOM 6525 O O . TRP A 1 827 ? -2.924 31.815 16.502 1.00 84.88 827 TRP A O 1
ATOM 6535 N N . SER A 1 828 ? -3.327 29.608 16.247 1.00 85.62 828 SER A N 1
ATOM 6536 C CA . SER A 1 828 ? -1.942 29.212 15.996 1.00 85.62 828 SER A CA 1
ATOM 6537 C C . SER A 1 828 ? -1.443 29.736 14.646 1.00 85.62 828 SER A C 1
ATOM 6539 O O . SER A 1 828 ? -2.223 30.174 13.785 1.00 85.62 828 SER A O 1
ATOM 6541 N N . ASN A 1 829 ? -0.136 29.583 14.423 1.00 84.25 829 ASN A N 1
ATOM 6542 C CA . ASN A 1 829 ? 0.423 29.607 13.077 1.00 84.25 829 ASN A CA 1
ATOM 6543 C C . ASN A 1 829 ? -0.250 28.542 12.195 1.00 84.25 829 ASN A C 1
ATOM 6545 O O . ASN A 1 829 ? -0.812 27.555 12.687 1.00 84.25 829 ASN A O 1
ATOM 6549 N N . ILE A 1 830 ? -0.229 28.790 10.887 1.00 86.75 830 ILE A N 1
ATOM 6550 C CA . ILE A 1 830 ? -0.678 27.831 9.879 1.00 86.75 830 ILE A CA 1
ATOM 6551 C C . ILE A 1 830 ? 0.336 26.685 9.832 1.00 86.75 830 ILE A C 1
ATOM 6553 O O . ILE A 1 830 ? 1.535 26.933 9.938 1.00 86.75 830 ILE A O 1
ATOM 6557 N N . SER A 1 831 ? -0.160 25.457 9.723 1.00 87.44 831 SER A N 1
ATOM 6558 C CA . SER A 1 831 ? 0.652 24.262 9.515 1.00 87.44 831 SER A CA 1
ATOM 6559 C C . SER A 1 831 ? 1.372 24.283 8.173 1.00 87.44 831 SER A C 1
ATOM 6561 O O . SER A 1 831 ? 1.056 25.092 7.298 1.00 87.44 831 SER A O 1
ATOM 6563 N N . ASP A 1 832 ? 2.255 23.314 7.967 1.00 79.25 832 ASP A N 1
ATOM 6564 C CA . ASP A 1 832 ? 2.805 23.068 6.641 1.00 79.25 832 ASP A CA 1
ATOM 6565 C C . ASP A 1 832 ? 1.687 22.755 5.639 1.00 79.25 832 ASP A C 1
ATOM 6567 O O . ASP A 1 832 ? 0.607 22.256 5.991 1.00 79.25 832 ASP A O 1
ATOM 6571 N N . VAL A 1 833 ? 1.928 23.125 4.380 1.00 83.81 833 VAL A N 1
ATOM 6572 C CA . VAL A 1 833 ? 0.955 22.970 3.300 1.00 83.81 833 VAL A CA 1
ATOM 6573 C C . VAL A 1 833 ? 1.087 21.577 2.705 1.00 83.81 833 VAL A C 1
ATOM 6575 O O . VAL A 1 833 ? 2.038 21.275 1.995 1.00 83.81 833 VAL A O 1
ATOM 6578 N N . GLN A 1 834 ? 0.072 20.756 2.927 1.00 80.19 834 GLN A N 1
ATOM 6579 C CA . GLN A 1 834 ? -0.088 19.457 2.294 1.00 80.19 834 GLN A CA 1
ATOM 6580 C C . GLN A 1 834 ? -0.645 19.597 0.880 1.00 80.19 834 GLN A C 1
ATOM 6582 O O . GLN A 1 834 ? -1.343 20.564 0.551 1.00 80.19 834 GLN A O 1
ATOM 6587 N N . ASN A 1 835 ? -0.379 18.609 0.026 1.00 77.31 835 ASN A N 1
ATOM 6588 C CA . ASN A 1 835 ? -0.935 18.580 -1.320 1.00 77.31 835 ASN A CA 1
ATOM 6589 C C . ASN A 1 835 ? -1.406 17.185 -1.731 1.00 77.31 835 ASN A C 1
ATOM 6591 O O . ASN A 1 835 ? -0.834 16.176 -1.344 1.00 77.31 835 ASN A O 1
ATOM 6595 N N . PHE A 1 836 ? -2.472 17.135 -2.523 1.00 71.31 836 PHE A N 1
ATOM 6596 C CA . PHE A 1 836 ? -3.025 15.887 -3.040 1.00 71.31 836 PHE A CA 1
ATOM 6597 C C . PHE A 1 836 ? -3.739 16.127 -4.370 1.00 71.31 836 PHE A C 1
ATOM 6599 O O . PHE A 1 836 ? -3.871 17.260 -4.840 1.00 71.31 836 PHE A O 1
ATOM 6606 N N . TRP A 1 837 ? -4.226 15.052 -4.979 1.00 66.38 837 TRP A N 1
ATOM 6607 C CA . TRP A 1 837 ? -4.999 15.112 -6.210 1.00 66.38 837 TRP A CA 1
ATOM 6608 C C . TRP A 1 837 ? -6.207 14.189 -6.152 1.00 66.38 837 TRP A C 1
ATOM 6610 O O . TRP A 1 837 ? -6.049 13.025 -5.801 1.00 66.38 837 TRP A O 1
ATOM 6620 N N . THR A 1 838 ? -7.367 14.673 -6.586 1.00 68.44 838 THR A N 1
ATOM 6621 C CA . THR A 1 838 ? -8.569 13.847 -6.791 1.00 68.44 838 THR A CA 1
ATOM 6622 C C . THR A 1 838 ? -8.406 12.848 -7.942 1.00 68.44 838 THR A C 1
ATOM 6624 O O . THR A 1 838 ? -7.624 13.071 -8.874 1.00 68.44 838 THR A O 1
ATOM 6627 N N . LEU A 1 839 ? -9.155 11.740 -7.893 1.00 65.12 839 LEU A N 1
ATOM 6628 C CA . LEU A 1 839 ? -9.188 10.730 -8.963 1.00 65.12 839 LEU A CA 1
ATOM 6629 C C . LEU A 1 839 ? -9.906 11.259 -10.223 1.00 65.12 839 LEU A C 1
ATOM 6631 O O . LEU A 1 839 ? -10.578 12.290 -10.190 1.00 65.12 839 LEU A O 1
ATOM 6635 N N . ALA A 1 840 ? -9.743 10.577 -11.358 1.00 63.34 840 ALA A N 1
ATOM 6636 C CA . ALA A 1 840 ? -10.442 10.919 -12.599 1.00 63.34 840 ALA A CA 1
ATOM 6637 C C . ALA A 1 840 ? -11.880 10.362 -12.612 1.00 63.34 840 ALA A C 1
ATOM 6639 O O . ALA A 1 840 ? -12.152 9.336 -11.991 1.00 63.34 840 ALA A O 1
ATOM 6640 N N . ASN A 1 841 ? -12.791 11.011 -13.349 1.00 67.50 841 ASN A N 1
ATOM 6641 C CA . ASN A 1 841 ? -14.143 10.484 -13.563 1.00 67.50 841 ASN A CA 1
ATOM 6642 C C . ASN A 1 841 ? -14.093 9.166 -14.359 1.00 67.50 841 ASN A C 1
ATOM 6644 O O . ASN A 1 841 ? -13.358 9.091 -15.349 1.00 67.50 841 ASN A O 1
ATOM 6648 N N . PRO A 1 842 ? -14.920 8.161 -14.019 1.00 69.06 842 PRO A N 1
ATOM 6649 C CA . PRO A 1 842 ? -15.001 6.938 -14.802 1.00 69.06 842 PRO A CA 1
ATOM 6650 C C . PRO A 1 842 ? -15.521 7.229 -16.219 1.00 69.06 842 PRO A C 1
ATOM 6652 O O . PRO A 1 842 ? -16.444 8.022 -16.432 1.00 69.06 842 PRO A O 1
ATOM 6655 N N . CYS A 1 843 ? -14.907 6.574 -17.198 1.00 75.88 843 CYS A N 1
ATOM 6656 C CA . CYS A 1 843 ? -15.292 6.599 -18.602 1.00 75.88 843 CYS A CA 1
ATOM 6657 C C . CYS A 1 843 ? -16.137 5.372 -18.955 1.00 75.88 843 CYS A C 1
ATOM 6659 O O . CYS A 1 843 ? -16.076 4.335 -18.290 1.00 75.88 843 CYS A O 1
ATOM 6661 N N . ILE A 1 844 ? -16.972 5.506 -19.984 1.00 84.75 844 ILE A N 1
ATOM 6662 C CA . ILE A 1 844 ? -17.901 4.452 -20.411 1.00 84.75 844 ILE A CA 1
ATOM 6663 C C . ILE A 1 844 ? -17.228 3.466 -21.372 1.00 84.75 844 ILE A C 1
ATOM 6665 O O . ILE A 1 844 ? -16.308 3.826 -22.104 1.00 84.75 844 ILE A O 1
ATOM 6669 N N . LEU A 1 845 ? -17.688 2.209 -21.380 1.00 88.50 845 LEU A N 1
ATOM 6670 C CA . LEU A 1 845 ? -17.192 1.191 -22.312 1.00 88.50 845 LEU A CA 1
ATOM 6671 C C . LEU A 1 845 ? -17.446 1.638 -23.767 1.00 88.50 845 LEU A C 1
ATOM 6673 O O . LEU A 1 845 ? -18.592 1.969 -24.083 1.00 88.50 845 LEU A O 1
ATOM 6677 N N . PRO A 1 846 ? -16.432 1.618 -24.660 1.00 91.31 846 PRO A N 1
ATOM 6678 C CA . PRO A 1 846 ? -16.635 1.921 -26.075 1.00 91.31 846 PRO A CA 1
ATOM 6679 C C . PRO A 1 846 ? -17.701 1.014 -26.698 1.00 91.31 846 PRO A C 1
ATOM 6681 O O . PRO A 1 846 ? -17.734 -0.192 -26.439 1.00 91.31 846 PRO A O 1
ATOM 6684 N N . SER A 1 847 ? -18.565 1.592 -27.529 1.00 91.56 847 SER A N 1
ATOM 6685 C CA . SER A 1 847 ? -19.707 0.905 -28.150 1.00 91.56 847 SER A CA 1
ATOM 6686 C C . SER A 1 847 ? -19.683 1.037 -29.678 1.00 91.56 847 SER A C 1
ATOM 6688 O O . SER A 1 847 ? -18.795 1.686 -30.228 1.00 91.56 847 SER A O 1
ATOM 6690 N N . ASN A 1 848 ? -20.627 0.384 -30.369 1.00 92.00 848 ASN A N 1
ATOM 6691 C CA . ASN A 1 848 ? -20.740 0.379 -31.838 1.00 92.00 848 ASN A CA 1
ATOM 6692 C C . ASN A 1 848 ? -19.449 -0.050 -32.555 1.00 92.00 848 ASN A C 1
ATOM 6694 O O . ASN A 1 848 ? -19.010 0.569 -33.524 1.00 92.00 848 ASN A O 1
ATOM 6698 N N . LEU A 1 849 ? -18.831 -1.118 -32.046 1.00 95.38 849 LEU A N 1
ATOM 6699 C CA . LEU A 1 849 ? -17.594 -1.660 -32.594 1.00 95.38 849 LEU A CA 1
ATOM 6700 C C . LEU A 1 849 ? -17.850 -2.276 -33.969 1.00 95.38 849 LEU A C 1
ATOM 6702 O O . LEU A 1 849 ? -18.754 -3.095 -34.116 1.00 95.38 849 LEU A O 1
ATOM 6706 N N . ASN A 1 850 ? -17.042 -1.906 -34.958 1.00 94.88 850 ASN A N 1
ATOM 6707 C CA . ASN A 1 850 ? -17.139 -2.457 -36.306 1.00 94.88 850 ASN A CA 1
ATOM 6708 C C . ASN A 1 850 ? -15.758 -2.570 -36.968 1.00 94.88 850 ASN A C 1
ATOM 6710 O O . ASN A 1 850 ? -14.801 -1.897 -36.580 1.00 94.88 850 ASN A O 1
ATOM 6714 N N . THR A 1 851 ? -15.647 -3.432 -37.977 1.00 93.62 851 THR A N 1
ATOM 6715 C CA . THR A 1 851 ? -14.457 -3.567 -38.824 1.00 93.62 851 THR A CA 1
ATOM 6716 C C . THR A 1 851 ? -14.854 -3.449 -40.290 1.00 93.62 851 THR A C 1
ATOM 6718 O O . THR A 1 851 ? -15.836 -4.033 -40.734 1.00 93.62 851 THR A O 1
ATOM 6721 N N . SER A 1 852 ? -14.107 -2.654 -41.048 1.00 88.81 852 SER A N 1
ATOM 6722 C CA . SER A 1 852 ? -14.358 -2.354 -42.461 1.00 88.81 852 SER A CA 1
ATOM 6723 C C . SER A 1 852 ? -13.036 -2.140 -43.204 1.00 88.81 852 SER A C 1
ATOM 6725 O O . SER A 1 852 ? -11.975 -2.143 -42.584 1.00 88.81 852 SER A O 1
ATOM 6727 N N . GLY A 1 853 ? -13.080 -1.961 -44.530 1.00 79.06 853 GLY A N 1
ATOM 6728 C CA . GLY A 1 853 ? -11.887 -1.637 -45.325 1.00 79.06 853 GLY A CA 1
ATOM 6729 C C . GLY A 1 853 ? -10.761 -2.665 -45.186 1.00 79.06 853 GLY A C 1
ATOM 6730 O O . GLY A 1 853 ? -9.608 -2.286 -45.032 1.00 79.06 853 GLY A O 1
ATOM 6731 N N . ILE A 1 854 ? -11.096 -3.955 -45.147 1.00 84.12 854 ILE A N 1
ATOM 6732 C CA . ILE A 1 854 ? -10.121 -5.026 -44.931 1.00 84.12 854 ILE A CA 1
ATOM 6733 C C . ILE A 1 854 ? -9.371 -5.313 -46.241 1.00 84.12 854 ILE A C 1
ATOM 6735 O O . ILE A 1 854 ? -9.993 -5.393 -47.298 1.00 84.12 854 ILE A O 1
ATOM 6739 N N . SER A 1 855 ? -8.047 -5.460 -46.160 1.00 82.44 855 SER A N 1
ATOM 6740 C CA . SER A 1 855 ? -7.166 -5.894 -47.250 1.00 82.44 855 SER A CA 1
ATOM 6741 C C . SER A 1 855 ? -6.318 -7.099 -46.819 1.00 82.44 855 SER A C 1
ATOM 6743 O O . SER A 1 855 ? -6.545 -7.687 -45.757 1.00 82.44 855 SER A O 1
ATOM 6745 N N . SER A 1 856 ? -5.331 -7.483 -47.634 1.00 83.31 856 SER A N 1
ATOM 6746 C CA . SER A 1 856 ? -4.367 -8.530 -47.289 1.00 83.31 856 SER A CA 1
ATOM 6747 C C . SER A 1 856 ? -3.415 -8.137 -46.154 1.00 83.31 856 SER A C 1
ATOM 6749 O O . SER A 1 856 ? -2.831 -9.024 -45.543 1.00 83.31 856 SER A O 1
ATOM 6751 N N . SER A 1 857 ? -3.275 -6.842 -45.841 1.00 81.75 857 SER A N 1
ATOM 6752 C CA . SER A 1 857 ? -2.290 -6.342 -44.869 1.00 81.75 857 SER A CA 1
ATOM 6753 C C . SER A 1 857 ? -2.807 -5.287 -43.888 1.00 81.75 857 SER A C 1
ATOM 6755 O O . SER A 1 857 ? -2.063 -4.857 -43.002 1.00 81.75 857 SER A O 1
ATOM 6757 N N . MET A 1 858 ? -4.069 -4.864 -44.001 1.00 81.94 858 MET A N 1
ATOM 6758 C CA . MET A 1 858 ? -4.658 -3.871 -43.101 1.00 81.94 858 MET A CA 1
ATOM 6759 C C . MET A 1 858 ? -6.167 -4.042 -42.907 1.00 81.94 858 MET A C 1
ATOM 6761 O O . MET A 1 858 ? -6.845 -4.688 -43.703 1.00 81.94 858 MET A O 1
ATOM 6765 N N . ALA A 1 859 ? -6.699 -3.444 -41.842 1.00 81.31 859 ALA A N 1
ATOM 6766 C CA . ALA A 1 859 ? -8.133 -3.336 -41.584 1.00 81.31 859 ALA A CA 1
ATOM 6767 C C . ALA A 1 859 ? -8.463 -2.058 -40.801 1.00 81.31 859 ALA A C 1
ATOM 6769 O O . ALA A 1 859 ? -7.707 -1.644 -39.918 1.00 81.31 859 ALA A O 1
ATOM 6770 N N . ARG A 1 860 ? -9.622 -1.453 -41.084 1.00 88.12 860 ARG A N 1
ATOM 6771 C CA . ARG A 1 860 ? -10.132 -0.283 -40.358 1.00 88.12 860 ARG A CA 1
ATOM 6772 C C . ARG A 1 860 ? -11.099 -0.715 -39.268 1.00 88.12 860 ARG A C 1
ATOM 6774 O O . ARG A 1 860 ? -12.148 -1.288 -39.558 1.00 88.12 860 ARG A O 1
ATOM 6781 N N . ILE A 1 861 ? -10.794 -0.365 -38.029 1.00 92.44 861 ILE A N 1
ATOM 6782 C CA . ILE A 1 861 ? -11.687 -0.545 -36.883 1.00 92.44 861 ILE A CA 1
ATOM 6783 C C . ILE A 1 861 ? -12.368 0.781 -36.531 1.00 92.44 861 ILE A C 1
ATOM 6785 O O . ILE A 1 861 ? -11.762 1.844 -36.677 1.00 92.44 861 ILE A O 1
ATOM 6789 N N . THR A 1 862 ? -13.624 0.730 -36.089 1.00 91.88 862 THR A N 1
ATOM 6790 C CA . THR A 1 862 ? -14.409 1.916 -35.702 1.00 91.88 862 THR A CA 1
ATOM 6791 C C . THR A 1 862 ? -15.196 1.678 -34.416 1.00 91.88 862 THR A C 1
ATOM 6793 O O . THR A 1 862 ? -15.559 0.536 -34.126 1.00 91.88 862 THR A O 1
ATOM 6796 N N . TRP A 1 863 ? -15.462 2.744 -33.659 1.00 94.25 863 TRP A N 1
ATOM 6797 C CA . TRP A 1 863 ? -16.241 2.743 -32.413 1.00 94.25 863 TRP A CA 1
ATOM 6798 C C . TRP A 1 863 ? -16.851 4.127 -32.146 1.00 94.25 863 TRP A C 1
ATOM 6800 O O . TRP A 1 863 ? -16.439 5.117 -32.740 1.00 94.25 863 TRP A O 1
ATOM 6810 N N . THR A 1 864 ? -17.809 4.209 -31.224 1.00 90.12 864 THR A N 1
ATOM 6811 C CA . THR A 1 864 ? -18.327 5.488 -30.710 1.00 90.12 864 THR A CA 1
ATOM 6812 C C . THR A 1 864 ? -17.459 6.010 -29.569 1.00 90.12 864 THR A C 1
ATOM 6814 O O . THR A 1 864 ? -17.139 5.248 -28.650 1.00 90.12 864 THR A O 1
ATOM 6817 N N . ASP A 1 865 ? -17.117 7.302 -29.613 1.00 83.88 865 ASP A N 1
ATOM 6818 C CA . ASP A 1 865 ? -16.302 7.966 -28.591 1.00 83.88 865 ASP A CA 1
ATOM 6819 C C . ASP A 1 865 ? -16.962 7.863 -27.199 1.00 83.88 865 ASP A C 1
ATOM 6821 O O . ASP A 1 865 ? -18.137 8.176 -26.996 1.00 83.88 865 ASP A O 1
ATOM 6825 N N . ALA A 1 866 ? -16.206 7.358 -26.230 1.00 85.25 866 ALA A N 1
ATOM 6826 C CA . ALA A 1 866 ? -16.597 7.204 -24.845 1.00 85.25 866 ALA A CA 1
ATOM 6827 C C . ALA A 1 866 ? -16.387 8.511 -24.069 1.00 85.25 866 ALA A C 1
ATOM 6829 O O . ALA A 1 866 ? -15.280 9.047 -23.996 1.00 85.25 866 ALA A O 1
ATOM 6830 N N . SER A 1 867 ? -17.435 8.979 -23.389 1.00 82.12 867 SER A N 1
ATOM 6831 C CA . SER A 1 867 ? -17.343 10.134 -22.492 1.00 82.12 867 SER A CA 1
ATOM 6832 C C . SER A 1 867 ? -16.254 9.935 -21.432 1.00 82.12 867 SER A C 1
ATOM 6834 O O . SER A 1 867 ? -16.176 8.861 -20.829 1.00 82.12 867 SER A O 1
ATOM 6836 N N . ASN A 1 868 ? -15.476 10.985 -21.157 1.00 75.88 868 ASN A N 1
ATOM 6837 C CA . ASN A 1 868 ? -14.348 11.001 -20.213 1.00 75.88 868 ASN A CA 1
ATOM 6838 C C . ASN A 1 868 ? -13.163 10.092 -20.596 1.00 75.88 868 ASN A C 1
ATOM 6840 O O . ASN A 1 868 ? -12.248 9.928 -19.789 1.00 75.88 868 ASN A O 1
ATOM 6844 N N . ALA A 1 869 ? -13.144 9.496 -21.796 1.00 79.62 869 ALA A N 1
ATOM 6845 C CA . ALA A 1 869 ? -11.963 8.787 -22.271 1.00 79.62 869 ALA A CA 1
ATOM 6846 C C . ALA A 1 869 ? -10.836 9.790 -22.557 1.00 79.62 869 ALA A C 1
ATOM 6848 O O . ALA A 1 869 ? -11.011 10.755 -23.299 1.00 79.62 869 ALA A O 1
ATOM 6849 N N . LEU A 1 870 ? -9.660 9.551 -21.982 1.00 75.81 870 LEU A N 1
ATOM 6850 C CA . LEU A 1 870 ? -8.439 10.288 -22.319 1.00 75.81 870 LEU A CA 1
ATOM 6851 C C . LEU A 1 870 ? -7.769 9.693 -23.557 1.00 75.81 870 LEU A C 1
ATOM 6853 O O . LEU A 1 870 ? -7.155 10.399 -24.351 1.00 75.81 870 LEU A O 1
ATOM 6857 N N . TYR A 1 871 ? -7.876 8.376 -23.704 1.00 80.62 871 TYR A N 1
ATOM 6858 C CA . TYR A 1 871 ? -7.409 7.615 -24.851 1.00 80.62 871 TYR A CA 1
ATOM 6859 C C . TYR A 1 871 ? -8.037 6.216 -24.831 1.00 80.62 871 TYR A C 1
ATOM 6861 O O . TYR A 1 871 ? -8.624 5.787 -23.835 1.00 80.62 871 TYR A O 1
ATOM 6869 N N . TYR A 1 872 ? -7.878 5.485 -25.924 1.00 86.31 872 TYR A N 1
ATOM 6870 C CA . TYR A 1 872 ? -8.268 4.094 -26.069 1.00 86.31 872 TYR A CA 1
ATOM 6871 C C . TYR A 1 872 ? -7.041 3.200 -26.117 1.00 86.31 872 TYR A C 1
ATOM 6873 O O . TYR A 1 872 ? -6.018 3.551 -26.711 1.00 86.31 872 TYR A O 1
ATOM 6881 N N . LYS A 1 873 ? -7.173 2.008 -25.539 1.00 88.62 873 LYS A N 1
ATOM 6882 C CA . LYS A 1 873 ? -6.277 0.893 -25.831 1.00 88.62 873 LYS A CA 1
ATOM 6883 C C . LYS A 1 873 ? -6.997 -0.058 -26.766 1.00 88.62 873 LYS A C 1
ATOM 6885 O O . LYS A 1 873 ? -8.073 -0.551 -26.428 1.00 88.62 873 LYS A O 1
ATOM 6890 N N . VAL A 1 874 ? -6.400 -0.308 -27.923 1.00 90.31 874 VAL A N 1
ATOM 6891 C CA . VAL A 1 874 ? -6.855 -1.295 -28.904 1.00 90.31 874 VAL A CA 1
ATOM 6892 C C . VAL A 1 874 ? -5.850 -2.427 -28.888 1.00 90.31 874 VAL A C 1
ATOM 6894 O O . VAL A 1 874 ? -4.695 -2.215 -29.236 1.00 90.31 874 VAL A O 1
ATOM 6897 N N . ARG A 1 875 ? -6.271 -3.634 -28.517 1.00 91.19 875 ARG A N 1
ATOM 6898 C CA . ARG A 1 875 ? -5.419 -4.818 -28.651 1.00 91.19 875 ARG A CA 1
ATOM 6899 C C . ARG A 1 875 ? -5.901 -5.693 -29.787 1.00 91.19 875 ARG A C 1
ATOM 6901 O O . ARG A 1 875 ? -7.103 -5.924 -29.897 1.00 91.19 875 ARG A O 1
ATOM 6908 N N . TYR A 1 876 ? -4.975 -6.213 -30.581 1.00 92.19 876 TYR A N 1
ATOM 6909 C CA . TYR A 1 876 ? -5.261 -7.152 -31.657 1.00 92.19 876 TYR A CA 1
ATOM 6910 C C . TYR A 1 876 ? -4.274 -8.321 -31.652 1.00 92.19 876 TYR A C 1
ATOM 6912 O O . TYR A 1 876 ? -3.154 -8.218 -31.149 1.00 92.19 876 TYR A O 1
ATOM 6920 N N . PHE A 1 877 ? -4.723 -9.470 -32.149 1.00 92.12 877 PHE A N 1
ATOM 6921 C CA . PHE A 1 877 ? -3.927 -10.691 -32.211 1.00 92.12 877 PHE A CA 1
ATOM 6922 C C . PHE A 1 877 ? -4.450 -11.631 -33.293 1.00 92.12 877 PHE A C 1
ATOM 6924 O O . PHE A 1 877 ? -5.660 -11.764 -33.498 1.00 92.12 877 PHE A O 1
ATOM 6931 N N . LYS A 1 878 ? -3.523 -12.311 -33.968 1.00 93.19 878 LYS A N 1
ATOM 6932 C CA . LYS A 1 878 ? -3.842 -13.379 -34.917 1.00 93.19 878 LYS A CA 1
ATOM 6933 C C . LYS A 1 878 ? -4.462 -14.558 -34.165 1.00 93.19 878 LYS A C 1
ATOM 6935 O O . LYS A 1 878 ? -3.990 -14.925 -33.087 1.00 93.19 878 LYS A O 1
ATOM 6940 N N . GLN A 1 879 ? -5.524 -15.152 -34.699 1.00 90.44 879 GLN A N 1
ATOM 6941 C CA . GLN A 1 879 ? -6.171 -16.306 -34.076 1.00 90.44 879 GLN A CA 1
ATOM 6942 C C . GLN A 1 879 ? -5.167 -17.464 -33.935 1.00 90.44 879 GLN A C 1
ATOM 6944 O O . GLN A 1 879 ? -4.486 -17.821 -34.891 1.00 90.44 879 GLN A O 1
ATOM 6949 N N . GLY A 1 880 ? -5.051 -18.023 -32.726 1.00 83.12 880 GLY A N 1
ATOM 6950 C CA . GLY A 1 880 ? -4.054 -19.050 -32.392 1.00 83.12 880 GLY A CA 1
ATOM 6951 C C . GLY A 1 880 ? -2.687 -18.515 -31.939 1.00 83.12 880 GLY A C 1
ATOM 6952 O O . GLY A 1 880 ? -1.854 -19.307 -31.510 1.00 83.12 880 GLY A O 1
ATOM 6953 N N . SER A 1 881 ? -2.452 -17.198 -31.982 1.00 81.81 881 SER A N 1
ATOM 6954 C CA . SER A 1 881 ? -1.261 -16.568 -31.396 1.00 81.81 881 SER A CA 1
ATOM 6955 C C . SER A 1 881 ? -1.417 -16.363 -29.887 1.00 81.81 881 SER A C 1
ATOM 6957 O O . SER A 1 881 ? -2.470 -15.926 -29.418 1.00 81.81 881 SER A O 1
ATOM 6959 N N . ASN A 1 882 ? -0.335 -16.596 -29.137 1.00 69.88 882 ASN A N 1
ATOM 6960 C CA . ASN A 1 882 ? -0.235 -16.226 -27.720 1.00 69.88 882 ASN A CA 1
ATOM 6961 C C . ASN A 1 882 ? 0.190 -14.759 -27.522 1.00 69.88 882 ASN A C 1
ATOM 6963 O O . ASN A 1 882 ? 0.011 -14.207 -26.437 1.00 69.88 882 ASN A O 1
ATOM 6967 N N . SER A 1 883 ? 0.718 -14.118 -28.567 1.00 73.50 883 SER A N 1
ATOM 6968 C CA . SER A 1 883 ? 1.178 -12.729 -28.537 1.00 73.50 883 SER A CA 1
ATOM 6969 C C . SER A 1 883 ? 0.068 -11.778 -28.970 1.00 73.50 883 SER A C 1
ATOM 6971 O O . SER A 1 883 ? -0.578 -11.990 -30.002 1.00 73.50 883 SER A O 1
ATOM 6973 N N . LYS A 1 884 ? -0.124 -10.717 -28.183 1.00 82.56 884 LYS A N 1
ATOM 6974 C CA . LYS A 1 884 ? -1.062 -9.621 -28.446 1.00 82.56 884 LYS A CA 1
ATOM 6975 C C . LYS A 1 884 ? -0.276 -8.335 -28.649 1.00 82.56 884 LYS A C 1
ATOM 6977 O O . LYS A 1 884 ? 0.676 -8.088 -27.915 1.00 82.56 884 LYS A O 1
ATOM 6982 N N . THR A 1 885 ? -0.717 -7.524 -29.600 1.00 82.12 885 THR A N 1
ATOM 6983 C CA . THR A 1 885 ? -0.194 -6.175 -29.814 1.00 82.12 885 THR A CA 1
ATOM 6984 C C . THR A 1 885 ? -1.229 -5.180 -29.323 1.00 82.12 885 THR A C 1
ATOM 6986 O O . THR A 1 885 ? -2.398 -5.278 -29.701 1.00 82.12 885 THR A O 1
ATOM 6989 N N . THR A 1 886 ? -0.815 -4.236 -28.481 1.00 84.31 886 THR A N 1
ATOM 6990 C CA . THR A 1 886 ? -1.692 -3.193 -27.940 1.00 84.31 886 THR A CA 1
ATOM 6991 C C . THR A 1 886 ? -1.248 -1.823 -28.429 1.00 84.31 886 THR A C 1
ATOM 6993 O O . THR A 1 886 ? -0.101 -1.426 -28.250 1.00 84.31 886 THR A O 1
ATOM 6996 N N . LEU A 1 887 ? -2.187 -1.099 -29.028 1.00 82.56 887 LEU A N 1
ATOM 6997 C CA . LEU A 1 887 ? -2.029 0.234 -29.586 1.00 82.56 887 LEU A CA 1
ATOM 6998 C C . LEU A 1 887 ? -2.757 1.256 -28.716 1.00 82.56 887 LEU A C 1
ATOM 7000 O O . LEU A 1 887 ? -3.852 0.996 -28.206 1.00 82.56 887 LEU A O 1
ATOM 7004 N N . ARG A 1 888 ? -2.170 2.445 -28.604 1.00 81.38 888 ARG A N 1
ATOM 7005 C CA . ARG A 1 888 ? -2.792 3.615 -27.989 1.00 81.38 888 ARG A CA 1
ATOM 7006 C C . ARG A 1 888 ? -3.414 4.497 -29.068 1.00 81.38 888 ARG A C 1
ATOM 7008 O O . ARG A 1 888 ? -2.736 4.881 -30.015 1.00 81.38 888 ARG A O 1
ATOM 7015 N N . VAL A 1 889 ? -4.682 4.863 -28.898 1.00 82.75 889 VAL A N 1
ATOM 7016 C CA . VAL A 1 889 ? -5.391 5.795 -29.787 1.00 82.75 889 VAL A CA 1
ATOM 7017 C C . VAL A 1 889 ? -5.904 6.973 -28.967 1.00 82.75 889 VAL A C 1
ATOM 7019 O O . VAL A 1 889 ? -6.603 6.764 -27.985 1.00 82.75 889 VAL A O 1
ATOM 7022 N N . SER A 1 890 ? -5.565 8.209 -29.336 1.00 78.56 890 SER A N 1
ATOM 7023 C CA . SER A 1 890 ? -6.043 9.410 -28.631 1.00 78.56 890 SER A CA 1
ATOM 7024 C C . SER A 1 890 ? -7.575 9.495 -28.597 1.00 78.56 890 SER A C 1
ATOM 7026 O O . SER A 1 890 ? -8.241 9.006 -29.513 1.00 78.56 890 SER A O 1
ATOM 7028 N N . SER A 1 891 ? -8.137 10.117 -27.556 1.00 76.81 891 SER A N 1
ATOM 7029 C CA . SER A 1 891 ? -9.580 10.381 -27.478 1.00 76.81 891 SER A CA 1
ATOM 7030 C C . SER A 1 891 ? -10.067 11.313 -28.593 1.00 76.81 891 SER A C 1
ATOM 7032 O O . SER A 1 891 ? -9.266 11.990 -29.244 1.00 76.81 891 SER A O 1
ATOM 7034 N N . GLY A 1 892 ? -11.377 11.301 -28.868 1.00 72.50 892 GLY A N 1
ATOM 7035 C CA . GLY A 1 892 ? -11.965 12.029 -29.998 1.00 72.50 892 GLY A CA 1
ATOM 7036 C C . GLY A 1 892 ? -11.719 11.370 -31.361 1.00 72.50 892 GLY A C 1
ATOM 7037 O O . GLY A 1 892 ? -12.113 11.916 -32.389 1.00 72.50 892 GLY A O 1
ATOM 7038 N N . ARG A 1 893 ? -11.074 10.194 -31.395 1.00 72.25 893 ARG A N 1
ATOM 7039 C CA . ARG A 1 893 ? -10.965 9.349 -32.589 1.00 72.25 893 ARG A CA 1
ATOM 7040 C C . ARG A 1 893 ? -12.005 8.233 -32.522 1.00 72.25 893 ARG A C 1
ATOM 7042 O O . ARG A 1 893 ? -12.028 7.469 -31.566 1.00 72.25 893 ARG A O 1
ATOM 7049 N N . GLU A 1 894 ? -12.804 8.112 -33.579 1.00 80.81 894 GLU A N 1
ATOM 7050 C CA . GLU A 1 894 ? -13.839 7.073 -33.741 1.00 80.81 894 GLU A CA 1
ATOM 7051 C C . GLU A 1 894 ? -13.399 5.935 -34.682 1.00 80.81 894 GLU A C 1
ATOM 7053 O O . GLU A 1 894 ? -14.157 5.007 -34.970 1.00 80.81 894 GLU A O 1
ATOM 7058 N N . LYS A 1 895 ? -12.170 6.013 -35.212 1.00 83.25 895 LYS A N 1
ATOM 7059 C CA . LYS A 1 895 ? -11.617 5.055 -36.177 1.00 83.25 895 LYS A CA 1
ATOM 7060 C C . LYS A 1 895 ? -10.097 4.927 -36.077 1.00 83.25 895 LYS A C 1
ATOM 7062 O O . LYS A 1 895 ? -9.412 5.895 -35.744 1.00 83.25 895 LYS A O 1
ATOM 7067 N N . TYR A 1 896 ? -9.571 3.748 -36.416 1.00 85.06 896 TYR A N 1
ATOM 7068 C CA . TYR A 1 896 ? -8.131 3.477 -36.506 1.00 85.06 896 TYR A CA 1
ATOM 7069 C C . TYR A 1 896 ? -7.813 2.386 -37.543 1.00 85.06 896 TYR A C 1
ATOM 7071 O O . TYR A 1 896 ? -8.604 1.461 -37.734 1.00 85.06 896 TYR A O 1
ATOM 7079 N N . TRP A 1 897 ? -6.658 2.484 -38.207 1.00 80.50 897 TRP A N 1
ATOM 7080 C CA . TRP A 1 897 ? -6.171 1.496 -39.176 1.00 80.50 897 TRP A CA 1
ATOM 7081 C C . TRP A 1 897 ? -5.121 0.586 -38.545 1.00 80.50 897 TRP A C 1
ATOM 7083 O O . TRP A 1 897 ? -4.046 1.043 -38.170 1.00 80.50 897 TRP A O 1
ATOM 7093 N N . ILE A 1 898 ? -5.419 -0.708 -38.454 1.00 80.50 898 ILE A N 1
ATOM 7094 C CA . ILE A 1 898 ? -4.428 -1.724 -38.094 1.00 80.50 898 ILE A CA 1
ATOM 7095 C C . ILE A 1 898 ? -3.710 -2.129 -39.382 1.00 80.50 898 ILE A C 1
ATOM 7097 O O . ILE A 1 898 ? -4.374 -2.514 -40.342 1.00 80.50 898 ILE A O 1
ATOM 7101 N N . THR A 1 899 ? -2.382 -2.042 -39.409 1.00 82.00 899 THR A N 1
ATOM 7102 C CA . THR A 1 899 ? -1.538 -2.348 -40.577 1.00 82.00 899 THR A CA 1
ATOM 7103 C C . THR A 1 899 ? -0.513 -3.440 -40.252 1.00 82.00 899 THR A C 1
ATOM 7105 O O . THR A 1 899 ? -0.349 -3.823 -39.092 1.00 82.00 899 THR A O 1
ATOM 7108 N N . GLY A 1 900 ? 0.164 -3.970 -41.277 1.00 78.44 900 GLY A N 1
ATOM 7109 C CA . GLY A 1 900 ? 1.178 -5.021 -41.117 1.00 78.44 900 GLY A CA 1
ATOM 7110 C C . GLY A 1 900 ? 0.590 -6.390 -40.764 1.00 78.44 900 GLY A C 1
ATOM 7111 O O . GLY A 1 900 ? 1.216 -7.166 -40.046 1.00 78.44 900 GLY A O 1
ATOM 7112 N N . LEU A 1 901 ? -0.637 -6.663 -41.211 1.00 83.75 901 LEU A N 1
ATOM 7113 C CA . LEU A 1 901 ? -1.319 -7.934 -40.990 1.00 83.75 901 LEU A CA 1
ATOM 7114 C C . LEU A 1 901 ? -0.868 -8.988 -42.009 1.00 83.75 901 LEU A C 1
ATOM 7116 O O . LEU A 1 901 ? -0.533 -8.664 -43.145 1.00 83.75 901 LEU A O 1
ATOM 7120 N N . ASP A 1 902 ? -0.905 -10.256 -41.610 1.00 88.69 902 ASP A N 1
ATOM 7121 C CA . ASP A 1 902 ? -0.675 -11.372 -42.522 1.00 88.69 902 ASP A CA 1
ATOM 7122 C C . ASP A 1 902 ? -1.910 -11.583 -43.404 1.00 88.69 902 ASP A C 1
ATOM 7124 O O . ASP A 1 902 ? -3.042 -11.568 -42.908 1.00 88.69 902 ASP A O 1
ATOM 7128 N N . ALA A 1 903 ? -1.704 -11.871 -44.687 1.00 88.00 903 ALA A N 1
ATOM 7129 C CA . ALA A 1 903 ? -2.783 -12.225 -45.605 1.00 88.00 903 ALA A CA 1
ATOM 7130 C C . ALA A 1 903 ? -3.470 -13.547 -45.211 1.00 88.00 903 ALA A C 1
ATOM 7132 O O . ALA A 1 903 ? -2.884 -14.398 -44.531 1.00 88.00 903 ALA A O 1
ATOM 7133 N N . SER A 1 904 ? -4.713 -13.743 -45.668 1.00 90.38 904 SER A N 1
ATOM 7134 C CA . SER A 1 904 ? -5.511 -14.967 -45.430 1.00 90.38 904 SER A CA 1
ATOM 7135 C C . SER A 1 904 ? -5.567 -15.421 -43.964 1.00 90.38 904 SER A C 1
ATOM 7137 O O . SER A 1 904 ? -5.529 -16.616 -43.667 1.00 90.38 904 SER A O 1
ATOM 7139 N N . SER A 1 905 ? -5.606 -14.475 -43.031 1.00 93.75 905 SER A N 1
ATOM 7140 C CA . SER A 1 905 ? -5.476 -14.740 -41.602 1.00 93.75 905 SER A CA 1
ATOM 7141 C C . SER A 1 905 ? -6.637 -14.133 -40.823 1.00 93.75 905 SER A C 1
ATOM 7143 O O . SER A 1 905 ? -7.072 -13.012 -41.080 1.00 93.75 905 SER A O 1
ATOM 7145 N N . THR A 1 906 ? -7.130 -14.869 -39.829 1.00 95.81 906 THR A N 1
ATOM 7146 C CA . THR A 1 906 ? -8.146 -14.363 -38.903 1.00 95.81 906 THR A CA 1
ATOM 7147 C C . THR A 1 906 ? -7.482 -13.579 -37.782 1.00 95.81 906 THR A C 1
ATOM 7149 O O . THR A 1 906 ? -6.592 -14.089 -37.094 1.00 95.81 906 THR A O 1
ATOM 7152 N N . TYR A 1 907 ? -7.950 -12.357 -37.561 1.00 95.19 907 TYR A N 1
ATOM 7153 C CA . TYR A 1 907 ? -7.528 -11.500 -36.462 1.00 95.19 907 TYR A CA 1
ATOM 7154 C C . TYR A 1 907 ? -8.695 -11.217 -35.525 1.00 95.19 907 TYR A C 1
ATOM 7156 O O . TYR A 1 907 ? -9.840 -11.043 -35.941 1.00 95.19 907 TYR A O 1
ATOM 7164 N N . ASN A 1 908 ? -8.370 -11.153 -34.240 1.00 95.94 908 ASN A N 1
ATOM 7165 C CA . ASN A 1 908 ? -9.262 -10.723 -33.179 1.00 95.94 908 ASN A CA 1
ATOM 7166 C C . ASN A 1 908 ? -8.789 -9.375 -32.647 1.00 95.94 908 ASN A C 1
ATOM 7168 O O . ASN A 1 908 ? -7.584 -9.175 -32.485 1.00 95.94 908 ASN A O 1
ATOM 7172 N N . TRP A 1 909 ? -9.719 -8.482 -32.317 1.00 95.19 909 TRP A N 1
ATOM 7173 C CA . TRP A 1 909 ? -9.407 -7.233 -31.633 1.00 95.19 909 TRP A CA 1
ATOM 7174 C C . TRP A 1 909 ? -10.417 -6.898 -30.536 1.00 95.19 909 TRP A C 1
ATOM 7176 O O . TRP A 1 909 ? -11.556 -7.370 -30.522 1.00 95.19 909 TRP A O 1
ATOM 7186 N N . GLN A 1 910 ? -9.958 -6.107 -29.572 1.00 95.06 910 GLN A N 1
ATOM 7187 C CA . GLN A 1 910 ? -10.746 -5.571 -28.468 1.00 95.06 910 GLN A CA 1
ATOM 7188 C C . GLN A 1 910 ? -10.314 -4.135 -28.199 1.00 95.06 910 GLN A C 1
ATOM 7190 O O . GLN A 1 910 ? -9.164 -3.766 -28.447 1.00 95.06 910 GLN A O 1
ATOM 7195 N N . ILE A 1 911 ? -11.216 -3.352 -27.623 1.00 93.62 911 ILE A N 1
ATOM 7196 C CA . ILE A 1 911 ? -10.957 -1.972 -27.231 1.00 93.62 911 ILE A CA 1
ATOM 7197 C C . ILE A 1 911 ? -11.414 -1.734 -25.793 1.00 93.62 911 ILE A C 1
ATOM 7199 O O . ILE A 1 911 ? -12.392 -2.325 -25.333 1.00 93.62 911 ILE A O 1
ATOM 7203 N N . LYS A 1 912 ? -10.699 -0.872 -25.075 1.00 90.88 912 LYS A N 1
ATOM 7204 C CA . LYS A 1 912 ? -11.158 -0.275 -23.818 1.00 90.88 912 LYS A CA 1
ATOM 7205 C C . LYS A 1 912 ? -10.858 1.218 -23.809 1.00 90.88 912 LYS A C 1
ATOM 7207 O O . LYS A 1 912 ? -9.863 1.650 -24.396 1.00 90.88 912 LYS A O 1
ATOM 7212 N N . ALA A 1 913 ? -11.700 1.991 -23.134 1.00 89.19 913 ALA A N 1
ATOM 7213 C CA . ALA A 1 913 ? -11.436 3.400 -22.865 1.00 89.19 913 ALA A CA 1
ATOM 7214 C C . ALA A 1 913 ? -10.601 3.516 -21.591 1.00 89.19 913 ALA A C 1
ATOM 7216 O O . ALA A 1 913 ? -10.882 2.805 -20.630 1.00 89.19 913 ALA A O 1
ATOM 7217 N N . VAL A 1 914 ? -9.598 4.391 -21.571 1.00 82.75 914 VAL A N 1
ATOM 7218 C CA . VAL A 1 914 ? -8.814 4.705 -20.371 1.00 82.75 914 VAL A CA 1
ATOM 7219 C C . VAL A 1 914 ? -9.153 6.114 -19.902 1.00 82.75 914 VAL A C 1
ATOM 7221 O O . VAL A 1 914 ? -9.098 7.070 -20.678 1.00 82.75 914 VAL A O 1
ATOM 7224 N N . CYS A 1 915 ? -9.524 6.225 -18.628 1.00 76.75 915 CYS A N 1
ATOM 7225 C CA . CYS A 1 915 ? -10.141 7.422 -18.055 1.00 76.75 915 CYS A CA 1
ATOM 7226 C C . CYS A 1 915 ? -9.159 8.260 -17.223 1.00 76.75 915 CYS A C 1
ATOM 7228 O O . CYS A 1 915 ? -9.457 9.399 -16.877 1.00 76.75 915 CYS A O 1
ATOM 7230 N N . SER A 1 916 ? -7.978 7.714 -16.917 1.00 70.31 916 SER A N 1
ATOM 7231 C CA . SER A 1 916 ? -6.915 8.397 -16.183 1.00 70.31 916 SER A CA 1
ATOM 7232 C C . SER A 1 916 ? -5.557 8.187 -16.848 1.00 70.31 916 SER A C 1
ATOM 7234 O O . SER A 1 916 ? -5.265 7.131 -17.403 1.00 70.31 916 SER A O 1
ATOM 7236 N N . TYR A 1 917 ? -4.676 9.180 -16.741 1.00 61.09 917 TYR A N 1
ATOM 7237 C CA . TYR A 1 917 ? -3.246 8.985 -17.000 1.00 61.09 917 TYR A CA 1
ATOM 7238 C C . TYR A 1 917 ? -2.529 8.338 -15.806 1.00 61.09 917 TYR A C 1
ATOM 7240 O O . TYR A 1 917 ? -1.313 8.189 -15.842 1.00 61.09 917 TYR A O 1
ATOM 7248 N N . ARG A 1 918 ? -3.247 8.001 -14.728 1.00 57.97 918 ARG A N 1
ATOM 7249 C CA . ARG A 1 918 ? -2.664 7.505 -13.473 1.00 57.97 918 ARG A CA 1
ATOM 7250 C C . ARG A 1 918 ? -2.919 6.031 -13.269 1.00 57.97 918 ARG A C 1
ATOM 7252 O O . ARG A 1 918 ? -1.997 5.317 -12.925 1.00 57.97 918 ARG A O 1
ATOM 7259 N N . ASP A 1 919 ? -4.131 5.569 -13.544 1.00 62.44 919 ASP A N 1
ATOM 7260 C CA . ASP A 1 919 ? -4.461 4.157 -13.494 1.00 62.44 919 ASP A CA 1
ATOM 7261 C C . ASP A 1 919 ? -4.527 3.586 -14.922 1.00 62.44 919 ASP A C 1
ATOM 7263 O O . ASP A 1 919 ? -5.104 4.163 -15.843 1.00 62.44 919 ASP A O 1
ATOM 7267 N N . ARG A 1 920 ? -3.866 2.445 -15.161 1.00 64.12 920 ARG A N 1
ATOM 7268 C CA . ARG A 1 920 ? -4.012 1.726 -16.447 1.00 64.12 920 ARG A CA 1
ATOM 7269 C C . ARG A 1 920 ? -5.383 1.025 -16.534 1.00 64.12 920 ARG A C 1
ATOM 7271 O O . ARG A 1 920 ? -5.720 0.427 -17.572 1.00 64.12 920 ARG A O 1
ATOM 7278 N N . THR A 1 921 ? -6.173 1.100 -15.456 1.00 61.50 921 THR A N 1
ATOM 7279 C CA . THR A 1 921 ? -7.576 0.695 -15.371 1.00 61.50 921 THR A CA 1
ATOM 7280 C C . THR A 1 921 ? -8.457 1.667 -16.125 1.00 61.50 921 THR A C 1
ATOM 7282 O O . THR A 1 921 ? -8.955 2.670 -15.642 1.00 61.50 921 THR A O 1
ATOM 7285 N N . GLY A 1 922 ? -8.655 1.315 -17.382 1.00 71.62 922 GLY A N 1
ATOM 7286 C CA . GLY A 1 922 ? -9.803 1.762 -18.132 1.00 71.62 922 GLY A CA 1
ATOM 7287 C C . GLY A 1 922 ? -11.048 0.945 -17.811 1.00 71.62 922 GLY A C 1
ATOM 7288 O O . GLY A 1 922 ? -11.130 0.212 -16.826 1.00 71.62 922 GLY A O 1
ATOM 7289 N N . THR A 1 923 ? -11.994 0.996 -18.731 1.00 83.88 923 THR A N 1
ATOM 7290 C CA . THR A 1 923 ? -13.126 0.076 -18.762 1.00 83.88 923 THR A CA 1
ATOM 7291 C C . THR A 1 923 ? -12.645 -1.376 -18.865 1.00 83.88 923 THR A C 1
ATOM 7293 O O . THR A 1 923 ? -11.497 -1.657 -19.233 1.00 83.88 923 THR A O 1
ATOM 7296 N N . GLN A 1 924 ? -13.559 -2.324 -18.647 1.00 84.50 924 GLN A N 1
ATOM 7297 C CA . GLN A 1 924 ? -13.380 -3.697 -19.133 1.00 84.50 924 GLN A CA 1
ATOM 7298 C C . GLN A 1 924 ? -12.941 -3.677 -20.614 1.00 84.50 924 GLN A C 1
ATOM 7300 O O . GLN A 1 924 ? -13.302 -2.760 -21.361 1.00 84.50 924 GLN A O 1
ATOM 7305 N N . TRP A 1 925 ? -12.204 -4.695 -21.064 1.00 89.69 925 TRP A N 1
ATOM 7306 C CA . TRP A 1 925 ? -12.050 -4.922 -22.503 1.00 89.69 925 TRP A CA 1
ATOM 7307 C C . TRP A 1 925 ? -13.413 -5.242 -23.116 1.00 89.69 925 TRP A C 1
ATOM 7309 O O . TRP A 1 925 ? -14.184 -6.010 -22.540 1.00 89.69 925 TRP A O 1
ATOM 7319 N N . SER A 1 926 ? -13.694 -4.685 -24.292 1.00 93.25 926 SER A N 1
ATOM 7320 C CA . SER A 1 926 ? -14.890 -5.028 -25.056 1.00 93.25 926 SER A CA 1
ATOM 7321 C C . SER A 1 926 ? -14.970 -6.525 -25.358 1.00 93.25 926 SER A C 1
ATOM 7323 O O . SER A 1 926 ? -13.966 -7.244 -25.328 1.00 93.25 926 SER A O 1
ATOM 7325 N N . ASN A 1 927 ? -16.151 -6.993 -25.759 1.00 91.44 927 ASN A N 1
ATOM 7326 C CA . ASN A 1 927 ? -16.270 -8.304 -26.393 1.00 91.44 927 ASN A CA 1
ATOM 7327 C C . ASN A 1 927 ? -15.336 -8.392 -27.613 1.00 91.44 927 ASN A C 1
ATOM 7329 O O . ASN A 1 927 ? -15.115 -7.391 -28.304 1.00 91.44 927 ASN A O 1
ATOM 7333 N N . ILE A 1 928 ? -14.785 -9.585 -27.856 1.00 93.44 928 ILE A N 1
ATOM 7334 C CA . ILE A 1 928 ? -13.892 -9.844 -28.992 1.00 93.44 928 ILE A CA 1
ATOM 7335 C C . ILE A 1 928 ? -14.644 -9.580 -30.299 1.00 93.44 928 ILE A C 1
ATOM 7337 O O . ILE A 1 928 ? -15.744 -10.091 -30.499 1.00 93.44 928 ILE A O 1
ATOM 7341 N N . GLN A 1 929 ? -14.029 -8.784 -31.168 1.00 96.38 929 GLN A N 1
ATOM 7342 C CA . GLN A 1 929 ? -14.415 -8.605 -32.563 1.00 96.38 929 GLN A CA 1
ATOM 7343 C C . GLN A 1 929 ? -13.446 -9.395 -33.443 1.00 96.38 929 GLN A C 1
ATOM 7345 O O . GLN A 1 929 ? -12.253 -9.441 -33.142 1.00 96.38 929 GLN A O 1
ATOM 7350 N N . SER A 1 930 ? -13.935 -9.992 -34.528 1.00 95.94 930 SER A N 1
ATOM 7351 C CA . SER A 1 930 ? -13.128 -10.840 -35.414 1.00 95.94 930 SER A CA 1
ATOM 7352 C C . SER A 1 930 ? -13.298 -10.426 -36.870 1.00 95.94 930 SER A C 1
ATOM 7354 O O . SER A 1 930 ? -14.401 -10.086 -37.296 1.00 95.94 930 SER A O 1
ATOM 7356 N N . PHE A 1 931 ? -12.215 -10.494 -37.640 1.00 95.38 931 PHE A N 1
ATOM 7357 C CA . PHE A 1 931 ? -12.217 -10.259 -39.084 1.00 95.38 931 PHE A CA 1
ATOM 7358 C C . PHE A 1 931 ? -11.158 -11.126 -39.780 1.00 95.38 931 PHE A C 1
ATOM 7360 O O . PHE A 1 931 ? -10.215 -11.595 -39.143 1.00 95.38 931 PHE A O 1
ATOM 7367 N N . ASN A 1 932 ? -11.311 -11.336 -41.089 1.00 95.69 932 ASN A N 1
ATOM 7368 C CA . ASN A 1 932 ? -10.381 -12.110 -41.914 1.00 95.69 932 ASN A CA 1
ATOM 7369 C C . ASN A 1 932 ? -9.717 -11.186 -42.929 1.00 95.69 932 ASN A C 1
ATOM 7371 O O . ASN A 1 932 ? -10.437 -10.489 -43.641 1.00 95.69 932 ASN A O 1
ATOM 7375 N N . THR A 1 933 ? -8.386 -11.187 -43.003 1.00 91.19 933 THR A N 1
ATOM 7376 C CA . THR A 1 933 ? -7.656 -10.468 -44.055 1.00 91.19 933 THR A CA 1
ATOM 7377 C C . THR A 1 933 ? -7.866 -11.128 -45.413 1.00 91.19 933 THR A C 1
ATOM 7379 O O . THR A 1 933 ? -8.020 -12.351 -45.513 1.00 91.19 933 THR A O 1
ATOM 7382 N N . ASP A 1 934 ? -7.869 -10.310 -46.465 1.00 85.94 934 ASP A N 1
ATOM 7383 C CA . ASP A 1 934 ? -8.009 -10.800 -47.834 1.00 85.94 934 ASP A CA 1
ATOM 7384 C C . ASP A 1 934 ? -6.802 -11.692 -48.213 1.00 85.94 934 ASP A C 1
ATOM 7386 O O . ASP A 1 934 ? -5.712 -11.579 -47.634 1.00 85.94 934 ASP A O 1
ATOM 7390 N N . PRO A 1 935 ? -6.955 -12.596 -49.195 1.00 80.00 935 PRO A N 1
ATOM 7391 C CA . PRO A 1 935 ? -5.822 -13.280 -49.801 1.00 80.00 935 PRO A CA 1
ATOM 7392 C C . PRO A 1 935 ? -4.828 -12.292 -50.406 1.00 80.00 935 PRO A C 1
ATOM 7394 O O . PRO A 1 935 ? -5.217 -11.217 -50.861 1.00 80.00 935 PRO A O 1
ATOM 7397 N N . ASP A 1 936 ? -3.551 -12.671 -50.442 1.00 70.50 936 ASP A N 1
ATOM 7398 C CA . ASP A 1 936 ? -2.516 -11.857 -51.073 1.00 70.50 936 ASP A CA 1
ATOM 7399 C C . ASP A 1 936 ? -2.727 -11.853 -52.594 1.00 70.50 936 ASP A C 1
ATOM 7401 O O . ASP A 1 936 ? -2.353 -12.783 -53.311 1.00 70.50 936 ASP A O 1
ATOM 7405 N N . GLN A 1 937 ? -3.436 -10.837 -53.082 1.00 57.00 937 GLN A N 1
ATOM 7406 C CA . GLN A 1 937 ? -3.780 -10.675 -54.490 1.00 57.00 937 GLN A CA 1
ATOM 7407 C C . GLN A 1 937 ? -2.605 -10.017 -55.219 1.00 57.00 937 GLN A C 1
ATOM 7409 O O . GLN A 1 937 ? -2.693 -8.882 -55.690 1.00 57.00 937 GLN A O 1
ATOM 7414 N N . SER A 1 938 ? -1.495 -10.743 -55.357 1.00 49.25 938 SER A N 1
ATOM 7415 C CA . SER A 1 938 ? -0.564 -10.442 -56.441 1.00 49.25 938 SER A CA 1
ATOM 7416 C C . SER A 1 938 ? -1.258 -10.829 -57.755 1.00 49.25 938 SER A C 1
ATOM 7418 O O . SER A 1 938 ? -1.458 -12.002 -58.050 1.00 49.25 938 SER A O 1
ATOM 7420 N N . SER A 1 939 ? -1.664 -9.815 -58.525 1.00 43.72 939 SER A N 1
ATOM 7421 C CA . SER A 1 939 ? -2.360 -9.869 -59.828 1.00 43.72 939 SER A CA 1
ATOM 7422 C C . SER A 1 939 ? -3.899 -10.010 -59.825 1.00 43.72 939 SER A C 1
ATOM 7424 O O . SER A 1 939 ? -4.466 -11.077 -60.024 1.00 43.72 939 SER A O 1
ATOM 7426 N N . SER A 1 940 ? -4.610 -8.881 -59.726 1.00 37.56 940 SER A N 1
ATOM 7427 C CA . SER A 1 940 ? -5.462 -8.333 -60.809 1.00 37.56 940 SER A CA 1
ATOM 7428 C C . SER A 1 940 ? -6.520 -7.345 -60.283 1.00 37.56 940 SER A C 1
ATOM 7430 O O . SER A 1 940 ? -7.231 -7.615 -59.324 1.00 37.56 940 SER A O 1
ATOM 7432 N N . ASN A 1 941 ? -6.590 -6.187 -60.950 1.00 42.50 941 ASN A N 1
ATOM 7433 C CA . ASN A 1 941 ? -7.665 -5.186 -60.991 1.00 42.50 941 ASN A CA 1
ATOM 7434 C C . ASN A 1 941 ? -8.532 -4.969 -59.733 1.00 42.50 941 ASN A C 1
ATOM 7436 O O . ASN A 1 941 ? -9.544 -5.641 -59.542 1.00 42.50 941 ASN A O 1
ATOM 7440 N N . ARG A 1 942 ? -8.287 -3.863 -59.016 1.00 36.28 942 ARG A N 1
ATOM 7441 C CA . ARG A 1 942 ? -9.367 -3.146 -58.317 1.00 36.28 942 ARG A CA 1
ATOM 7442 C C . ARG A 1 942 ? -9.310 -1.642 -58.592 1.00 36.28 942 ARG A C 1
ATOM 7444 O O . ARG A 1 942 ? -8.456 -0.936 -58.075 1.00 36.28 942 ARG A O 1
ATOM 7451 N N . LEU A 1 943 ? -10.259 -1.184 -59.409 1.00 33.50 943 LEU A N 1
ATOM 7452 C CA . LEU A 1 943 ? -10.721 0.200 -59.443 1.00 33.50 943 LEU A CA 1
ATOM 7453 C C . LEU A 1 943 ? -11.652 0.457 -58.247 1.00 33.50 943 LEU A C 1
ATOM 7455 O O . LEU A 1 943 ? -12.517 -0.365 -57.954 1.00 33.50 943 LEU A O 1
ATOM 7459 N N . GLN A 1 944 ? -11.463 1.643 -57.660 1.00 37.66 944 GLN A N 1
ATOM 7460 C CA . GLN A 1 944 ? -12.379 2.472 -56.865 1.00 37.66 944 GLN A CA 1
ATOM 7461 C C . GLN A 1 944 ? -12.946 1.927 -55.545 1.00 37.66 944 GLN A C 1
ATOM 7463 O O . GLN A 1 944 ? -13.910 1.175 -55.529 1.00 37.66 944 GLN A O 1
ATOM 7468 N N . PHE A 1 945 ? -12.437 2.488 -54.442 1.00 28.92 945 PHE A N 1
ATOM 7469 C CA . PHE A 1 945 ? -13.247 3.156 -53.414 1.00 28.92 945 PHE A CA 1
ATOM 7470 C C . PHE A 1 945 ? -12.410 4.302 -52.822 1.00 28.92 945 PHE A C 1
ATOM 7472 O O . PHE A 1 945 ? -11.540 4.074 -51.986 1.00 28.92 945 PHE A O 1
ATOM 7479 N N . VAL A 1 946 ? -12.655 5.529 -53.289 1.00 32.91 946 VAL A N 1
ATOM 7480 C CA . VAL A 1 946 ? -12.185 6.762 -52.645 1.00 32.91 946 VAL A CA 1
ATOM 7481 C C . VAL A 1 946 ? -13.411 7.396 -52.001 1.00 32.91 946 VAL A C 1
ATOM 7483 O O . VAL A 1 946 ? -14.301 7.880 -52.690 1.00 32.91 946 VAL A O 1
ATOM 7486 N N . GLU A 1 947 ? -13.470 7.361 -50.675 1.00 29.38 947 GLU A N 1
ATOM 7487 C CA . GLU A 1 947 ? -14.326 8.251 -49.894 1.00 29.38 947 GLU A CA 1
ATOM 7488 C C . GLU A 1 947 ? -13.407 9.005 -48.933 1.00 29.38 947 GLU A C 1
ATOM 7490 O O . GLU A 1 947 ? -12.687 8.370 -48.162 1.00 29.38 947 GLU A O 1
ATOM 7495 N N . GLN A 1 948 ? -13.404 10.337 -49.073 1.00 39.94 948 GLN A N 1
ATOM 7496 C CA . GLN A 1 948 ? -12.664 11.362 -48.319 1.00 39.94 948 GLN A CA 1
ATOM 7497 C C . GLN A 1 948 ? -11.825 10.838 -47.138 1.00 39.94 948 GLN A C 1
ATOM 7499 O O . GLN A 1 948 ? -12.320 10.585 -46.037 1.00 39.94 948 GLN A O 1
ATOM 7504 N N . ILE A 1 949 ? -10.525 10.707 -47.392 1.00 38.66 949 ILE A N 1
ATOM 7505 C CA . ILE A 1 949 ? -9.479 10.375 -46.422 1.00 38.66 949 ILE A CA 1
ATOM 7506 C C . ILE A 1 949 ? -8.692 11.665 -46.177 1.00 38.66 949 ILE A C 1
ATOM 7508 O O . ILE A 1 949 ? -8.420 12.372 -47.138 1.00 38.66 949 ILE A O 1
ATOM 7512 N N . ASP A 1 950 ? -8.303 11.970 -44.938 1.00 44.91 950 ASP A N 1
ATOM 7513 C CA . ASP A 1 950 ? -7.321 13.028 -44.663 1.00 44.91 950 ASP A CA 1
ATOM 7514 C C . ASP A 1 950 ? -6.001 12.691 -45.396 1.00 44.91 950 ASP A C 1
ATOM 7516 O O . ASP A 1 950 ? -5.293 11.737 -45.060 1.00 44.91 950 ASP A O 1
ATOM 7520 N N . GLU A 1 951 ? -5.717 13.428 -46.474 1.00 52.72 951 GLU A N 1
ATOM 7521 C CA . GLU A 1 951 ? -4.902 12.982 -47.620 1.00 52.72 951 GLU A CA 1
ATOM 7522 C C . GLU A 1 951 ? -3.377 12.918 -47.375 1.00 52.72 951 GLU A C 1
ATOM 7524 O O . GLU A 1 951 ? -2.627 12.568 -48.290 1.00 52.72 951 GLU A O 1
ATOM 7529 N N . LEU A 1 952 ? -2.889 13.216 -46.161 1.00 53.03 952 LEU A N 1
ATOM 7530 C CA . LEU A 1 952 ? -1.458 13.153 -45.812 1.00 53.03 952 LEU A CA 1
ATOM 7531 C C . LEU A 1 952 ? -1.095 12.126 -44.721 1.00 53.03 952 LEU A C 1
ATOM 7533 O O . LEU A 1 952 ? 0.097 11.925 -44.459 1.00 53.03 952 LEU A O 1
ATOM 7537 N N . GLU A 1 953 ? -2.045 11.429 -44.077 1.00 55.31 953 GLU A N 1
ATOM 7538 C CA . GLU A 1 953 ? -1.701 10.444 -43.027 1.00 55.31 953 GLU A CA 1
ATOM 7539 C C . GLU A 1 953 ? -1.084 9.133 -43.572 1.00 55.31 953 GLU A C 1
ATOM 7541 O O . GLU A 1 953 ? -0.289 8.523 -42.859 1.00 55.31 953 GLU A O 1
ATOM 7546 N N . ASN A 1 954 ? -1.296 8.788 -44.852 1.00 58.00 954 ASN A N 1
ATOM 7547 C CA . ASN A 1 954 ? -0.905 7.502 -45.468 1.00 58.00 954 ASN A CA 1
ATOM 7548 C C . ASN A 1 954 ? 0.279 7.570 -46.456 1.00 58.00 954 ASN A C 1
ATOM 7550 O O . ASN A 1 954 ? 0.301 6.849 -47.448 1.00 58.00 954 ASN A O 1
ATOM 7554 N N . ILE A 1 955 ? 1.264 8.436 -46.213 1.00 68.00 955 ILE A N 1
ATOM 7555 C CA . ILE A 1 955 ? 2.473 8.486 -47.048 1.00 68.00 955 ILE A CA 1
ATOM 7556 C C . ILE A 1 955 ? 3.535 7.558 -46.459 1.00 68.00 955 ILE A C 1
ATOM 7558 O O . ILE A 1 955 ? 4.019 7.801 -45.349 1.00 68.00 955 ILE A O 1
ATOM 7562 N N . ALA A 1 956 ? 3.910 6.519 -47.204 1.00 69.31 956 ALA A N 1
ATOM 7563 C CA . ALA A 1 956 ? 5.020 5.644 -46.842 1.00 69.31 956 ALA A CA 1
ATOM 7564 C C . ALA A 1 956 ? 6.319 6.128 -47.498 1.00 69.31 956 ALA A C 1
ATOM 7566 O O . ALA A 1 956 ? 6.314 6.587 -48.641 1.00 69.31 956 ALA A O 1
ATOM 7567 N N . VAL A 1 957 ? 7.433 6.019 -46.766 1.00 74.38 957 VAL A N 1
ATOM 7568 C CA . VAL A 1 957 ? 8.768 6.333 -47.285 1.00 74.38 957 VAL A CA 1
ATOM 7569 C C . VAL A 1 957 ? 9.717 5.183 -46.996 1.00 74.38 957 VAL A C 1
ATOM 7571 O O . VAL A 1 957 ? 9.965 4.875 -45.829 1.00 74.38 957 VAL A O 1
ATOM 7574 N N . TYR A 1 958 ? 10.243 4.544 -48.039 1.00 71.75 958 TYR A N 1
ATOM 7575 C CA . TYR A 1 958 ? 11.120 3.384 -47.891 1.00 71.75 958 TYR A CA 1
ATOM 7576 C C . TYR A 1 958 ? 12.096 3.221 -49.068 1.00 71.75 958 TYR A C 1
ATOM 7578 O O . TYR A 1 958 ? 11.771 3.602 -50.184 1.00 71.75 958 TYR A O 1
ATOM 7586 N N . PRO A 1 959 ? 13.281 2.625 -48.852 1.00 64.69 959 PRO A N 1
ATOM 7587 C CA . PRO A 1 959 ? 13.857 2.331 -47.542 1.00 64.69 959 PRO A CA 1
ATOM 7588 C C . PRO A 1 959 ? 14.281 3.622 -46.814 1.00 64.69 959 PRO A C 1
ATOM 7590 O O . PRO A 1 959 ? 14.583 4.635 -47.435 1.00 64.69 959 PRO A O 1
ATOM 7593 N N . ASN A 1 960 ? 14.287 3.601 -45.482 1.00 73.56 960 ASN A N 1
ATOM 7594 C CA . ASN A 1 960 ? 14.895 4.644 -44.653 1.00 73.56 960 ASN A CA 1
ATOM 7595 C C . ASN A 1 960 ? 15.574 3.963 -43.449 1.00 73.56 960 ASN A C 1
ATOM 7597 O O . ASN A 1 960 ? 14.858 3.470 -42.576 1.00 73.56 960 ASN A O 1
ATOM 7601 N N . PRO A 1 961 ? 16.918 3.887 -43.386 1.00 77.06 961 PRO A N 1
ATOM 7602 C CA . PRO A 1 961 ? 17.891 4.600 -44.218 1.00 77.06 961 PRO A CA 1
ATOM 7603 C C . PRO A 1 961 ? 17.951 4.130 -45.683 1.00 77.06 961 PRO A C 1
ATOM 7605 O O . PRO A 1 961 ? 17.657 2.975 -45.979 1.00 77.06 961 PRO A O 1
ATOM 7608 N N . PHE A 1 962 ? 18.358 5.022 -46.590 1.00 83.69 962 PHE A N 1
ATOM 7609 C CA . PHE A 1 962 ? 18.524 4.749 -48.026 1.00 83.69 962 PHE A CA 1
ATOM 7610 C C . PHE A 1 962 ? 19.974 4.958 -48.487 1.00 83.69 962 PHE A C 1
ATOM 7612 O O . PHE A 1 962 ? 20.732 5.677 -47.839 1.00 83.69 962 PHE A O 1
ATOM 7619 N N . LYS A 1 963 ? 20.363 4.331 -49.607 1.00 80.69 963 LYS A N 1
ATOM 7620 C CA . LYS A 1 963 ? 21.713 4.456 -50.193 1.00 80.69 963 LYS A CA 1
ATOM 7621 C C . LYS A 1 963 ? 21.761 5.466 -51.334 1.00 80.69 963 LYS A C 1
ATOM 7623 O O . LYS A 1 963 ? 22.346 6.529 -51.187 1.00 80.69 963 LYS A O 1
ATOM 7628 N N . GLU A 1 964 ? 21.098 5.171 -52.449 1.00 81.56 964 GLU A N 1
ATOM 7629 C CA . GLU A 1 964 ? 21.093 6.037 -53.644 1.00 81.56 964 GLU A CA 1
ATOM 7630 C C . GLU A 1 964 ? 19.719 6.680 -53.881 1.00 81.56 964 GLU A C 1
ATOM 7632 O O . GLU A 1 964 ? 19.625 7.874 -54.188 1.00 81.56 964 GLU A O 1
ATOM 7637 N N . SER A 1 965 ? 18.649 5.918 -53.642 1.00 86.19 965 SER A N 1
ATOM 7638 C CA . SER A 1 965 ? 17.261 6.332 -53.832 1.00 86.19 965 SER A CA 1
ATOM 7639 C C . SER A 1 965 ? 16.341 5.847 -52.713 1.00 86.19 965 SER A C 1
ATOM 7641 O O . SER A 1 965 ? 16.631 4.866 -52.024 1.00 86.19 965 SER A O 1
ATOM 7643 N N . PHE A 1 966 ? 15.223 6.548 -52.544 1.00 84.50 966 PHE A N 1
ATOM 7644 C CA . PHE A 1 966 ? 14.098 6.146 -51.706 1.00 84.50 966 PHE A CA 1
ATOM 7645 C C . PHE A 1 966 ? 12.789 6.339 -52.473 1.00 84.50 966 PHE A C 1
ATOM 7647 O O . PHE A 1 966 ? 12.694 7.160 -53.384 1.00 84.50 966 PHE A O 1
ATOM 7654 N N . THR A 1 967 ? 11.768 5.601 -52.077 1.00 85.06 967 THR A N 1
ATOM 7655 C CA . THR A 1 967 ? 10.438 5.613 -52.670 1.00 85.06 967 THR A CA 1
ATOM 7656 C C . THR A 1 967 ? 9.459 6.329 -51.750 1.00 85.06 967 THR A C 1
ATOM 7658 O O . THR A 1 967 ? 9.433 6.080 -50.543 1.00 85.06 967 THR A O 1
ATOM 7661 N N . LEU A 1 968 ? 8.641 7.208 -52.326 1.00 82.69 968 LEU A N 1
ATOM 7662 C CA . LEU A 1 968 ? 7.442 7.751 -51.697 1.00 82.69 968 LEU A CA 1
ATOM 7663 C C . LEU A 1 968 ? 6.216 7.044 -52.258 1.00 82.69 968 LEU A C 1
ATOM 7665 O O . LEU A 1 968 ? 6.023 7.023 -53.469 1.00 82.69 968 LEU A O 1
ATOM 7669 N N . GLU A 1 969 ? 5.364 6.526 -51.390 1.00 78.62 969 GLU A N 1
ATOM 7670 C CA . GLU A 1 969 ? 4.063 5.993 -51.782 1.00 78.62 969 GLU A CA 1
ATOM 7671 C C . GLU A 1 969 ? 2.991 7.008 -51.392 1.00 78.62 969 GLU A C 1
ATOM 7673 O O . GLU A 1 969 ? 2.751 7.241 -50.206 1.00 78.62 969 GLU A O 1
ATOM 7678 N N . LEU A 1 970 ? 2.420 7.681 -52.395 1.00 75.94 970 LEU A N 1
ATOM 7679 C CA . LEU A 1 970 ? 1.415 8.727 -52.214 1.00 75.94 970 LEU A CA 1
ATOM 7680 C C . LEU A 1 970 ? 0.035 8.233 -52.674 1.00 75.94 970 LEU A C 1
ATOM 7682 O O . LEU A 1 970 ? -0.048 7.557 -53.701 1.00 75.94 970 LEU A O 1
ATOM 7686 N N . PRO A 1 971 ? -1.059 8.607 -51.990 1.00 68.19 971 PRO A N 1
ATOM 7687 C CA . PRO A 1 971 ? -2.411 8.420 -52.522 1.00 68.19 971 PRO A CA 1
ATOM 7688 C C . PRO A 1 971 ? -2.570 9.080 -53.904 1.00 68.19 971 PRO A C 1
ATOM 7690 O O . PRO A 1 971 ? -1.906 10.071 -54.177 1.00 68.19 971 PRO A O 1
ATOM 7693 N N . GLU A 1 972 ? -3.427 8.564 -54.789 1.00 70.19 972 GLU A N 1
ATOM 7694 C CA . GLU A 1 972 ? -3.737 9.242 -56.061 1.00 70.19 972 GLU A CA 1
ATOM 7695 C C . GLU A 1 972 ? -4.786 10.352 -55.878 1.00 70.19 972 GLU A C 1
ATOM 7697 O O . GLU A 1 972 ? -5.832 10.143 -55.267 1.00 70.19 972 GLU A O 1
ATOM 7702 N N . LEU A 1 973 ? -4.501 11.532 -56.431 1.00 60.06 973 LEU A N 1
ATOM 7703 C CA . LEU A 1 973 ? -5.338 12.728 -56.465 1.00 60.06 973 LEU A CA 1
ATOM 7704 C C . LEU A 1 973 ? -5.989 12.854 -57.848 1.00 60.06 973 LEU A C 1
ATOM 7706 O O . LEU A 1 973 ? -5.305 12.832 -58.871 1.00 60.06 973 LEU A O 1
ATOM 7710 N N . GLU A 1 974 ? -7.307 13.061 -57.889 1.00 50.78 974 GLU A N 1
ATOM 7711 C CA . GLU A 1 974 ? -8.054 13.157 -59.155 1.00 50.78 974 GLU A CA 1
ATOM 7712 C C . GLU A 1 974 ? -7.816 14.480 -59.911 1.00 50.78 974 GLU A C 1
ATOM 7714 O O . GLU A 1 974 ? -7.900 14.520 -61.139 1.00 50.78 974 GLU A O 1
ATOM 7719 N N . SER A 1 975 ? -7.503 15.573 -59.200 1.00 54.62 975 SER A N 1
ATOM 7720 C CA . SER A 1 975 ? -7.352 16.912 -59.801 1.00 54.62 975 SER A CA 1
ATOM 7721 C C . SER A 1 975 ? -6.229 17.784 -59.223 1.00 54.62 975 SER A C 1
ATOM 7723 O O . SER A 1 975 ? -5.887 18.802 -59.825 1.00 54.62 975 SER A O 1
ATOM 7725 N N . ASN A 1 976 ? -5.637 17.399 -58.087 1.00 67.69 976 ASN A N 1
ATOM 7726 C CA . ASN A 1 976 ? -4.564 18.140 -57.414 1.00 67.69 976 ASN A CA 1
ATOM 7727 C C . ASN A 1 976 ? -3.204 17.449 -57.587 1.00 67.69 976 ASN A C 1
ATOM 7729 O O . ASN A 1 976 ? -3.119 16.301 -58.014 1.00 67.69 976 ASN A O 1
ATOM 7733 N N . LYS A 1 977 ? -2.118 18.161 -57.272 1.00 79.06 977 LYS A N 1
ATOM 7734 C CA . LYS A 1 977 ? -0.759 17.609 -57.275 1.00 79.06 977 LYS A CA 1
ATOM 7735 C C . LYS A 1 977 ? -0.136 17.765 -55.897 1.00 79.06 977 LYS A C 1
ATOM 7737 O O . LYS A 1 977 ? -0.249 18.826 -55.287 1.00 79.06 977 LYS A O 1
ATOM 7742 N N . TYR A 1 978 ? 0.587 16.745 -55.462 1.00 82.81 978 TYR A N 1
ATOM 7743 C CA . TYR A 1 978 ? 1.577 16.884 -54.409 1.00 82.81 978 TYR A CA 1
ATOM 7744 C C . TYR A 1 978 ? 2.787 17.637 -54.944 1.00 82.81 978 TYR A C 1
ATOM 7746 O O . TYR A 1 978 ? 3.278 17.344 -56.035 1.00 82.81 978 TYR A O 1
ATOM 7754 N N . PHE A 1 979 ? 3.290 18.564 -54.143 1.00 87.19 979 PHE A N 1
ATOM 7755 C CA . PHE A 1 979 ? 4.582 19.210 -54.285 1.00 87.19 979 PHE A CA 1
ATOM 7756 C C . PHE A 1 979 ? 5.527 18.583 -53.267 1.00 87.19 979 PHE A C 1
ATOM 7758 O O . PHE A 1 979 ? 5.287 18.647 -52.062 1.00 87.19 979 PHE A O 1
ATOM 7765 N N . ILE A 1 980 ? 6.567 17.932 -53.768 1.00 91.50 980 ILE A N 1
ATOM 7766 C CA . ILE A 1 980 ? 7.533 17.169 -52.988 1.00 91.50 980 ILE A CA 1
ATOM 7767 C C . ILE A 1 980 ? 8.859 17.910 -53.065 1.00 91.50 980 ILE A C 1
ATOM 7769 O O . ILE A 1 980 ? 9.412 18.076 -54.150 1.00 91.50 980 ILE A O 1
ATOM 7773 N N . GLU A 1 981 ? 9.384 18.320 -51.922 1.00 92.44 981 GLU A N 1
ATOM 7774 C CA . GLU A 1 981 ? 10.671 18.993 -51.797 1.00 92.44 981 GLU A CA 1
ATOM 7775 C C . GLU A 1 981 ? 11.586 18.182 -50.883 1.00 92.44 981 GLU A C 1
ATOM 7777 O O . GLU A 1 981 ? 11.155 17.702 -49.838 1.00 92.44 981 GLU A O 1
ATOM 7782 N N . VAL A 1 982 ? 12.860 18.052 -51.236 1.00 91.81 982 VAL A N 1
ATOM 7783 C CA . VAL A 1 982 ? 13.862 17.414 -50.377 1.00 91.81 982 VAL A CA 1
ATOM 7784 C C . VAL A 1 982 ? 14.901 18.441 -49.967 1.00 91.81 982 VAL A C 1
ATOM 7786 O O . VAL A 1 982 ? 15.434 19.144 -50.819 1.00 91.81 982 VAL A O 1
ATOM 7789 N N . PHE A 1 983 ? 15.221 18.507 -48.680 1.00 89.94 983 PHE A N 1
ATOM 7790 C CA . PHE A 1 983 ? 16.203 19.413 -48.094 1.00 89.94 983 PHE A CA 1
ATOM 7791 C C . PHE A 1 983 ? 17.317 18.624 -47.409 1.00 89.94 983 PHE A C 1
ATOM 7793 O O . PHE A 1 983 ? 17.067 17.560 -46.843 1.00 89.94 983 PHE A O 1
ATOM 7800 N N . ASN A 1 984 ? 18.540 19.149 -47.413 1.00 88.50 984 ASN A N 1
ATOM 7801 C CA . ASN A 1 984 ? 19.596 18.654 -46.527 1.00 88.50 984 ASN A CA 1
ATOM 7802 C C . ASN A 1 984 ? 19.446 19.238 -45.104 1.00 88.50 984 ASN A C 1
ATOM 7804 O O . ASN A 1 984 ? 18.621 20.121 -44.862 1.00 88.50 984 ASN A O 1
ATOM 7808 N N . ILE A 1 985 ? 20.266 18.776 -44.155 1.00 85.12 985 ILE A N 1
ATOM 7809 C CA . ILE A 1 985 ? 20.235 19.245 -42.756 1.00 85.12 985 ILE A CA 1
ATOM 7810 C C . ILE A 1 985 ? 20.526 20.749 -42.585 1.00 85.12 985 ILE A C 1
ATOM 7812 O O . ILE A 1 985 ? 20.125 21.341 -41.587 1.00 85.12 985 ILE A O 1
ATOM 7816 N N . LEU A 1 986 ? 21.183 21.383 -43.563 1.00 82.88 986 LEU A N 1
ATOM 7817 C CA . LEU A 1 986 ? 21.446 22.827 -43.584 1.00 82.88 986 LEU A CA 1
ATOM 7818 C C . LEU A 1 986 ? 20.271 23.633 -44.171 1.00 82.88 986 LEU A C 1
ATOM 7820 O O . LEU A 1 986 ? 20.377 24.846 -44.333 1.00 82.88 986 LEU A O 1
ATOM 7824 N N . GLY A 1 987 ? 19.163 22.972 -44.526 1.00 79.00 987 GLY A N 1
ATOM 7825 C CA . GLY A 1 987 ? 17.978 23.595 -45.118 1.00 79.00 987 GLY A CA 1
ATOM 7826 C C . GLY A 1 987 ? 18.116 23.933 -46.605 1.00 79.00 987 GLY A C 1
ATOM 7827 O O . GLY A 1 987 ? 17.242 24.599 -47.158 1.00 79.00 987 GLY A O 1
ATOM 7828 N N . SER A 1 988 ? 19.181 23.483 -47.279 1.00 84.31 988 SER A N 1
ATOM 7829 C CA . SER A 1 988 ? 19.332 23.676 -48.727 1.00 84.31 988 SER A CA 1
ATOM 7830 C C . SER A 1 988 ? 18.428 22.705 -49.483 1.00 84.31 988 SER A C 1
ATOM 7832 O O . SER A 1 988 ? 18.469 21.499 -49.230 1.00 84.31 988 SER A O 1
ATOM 7834 N N . LYS A 1 989 ? 17.617 23.226 -50.413 1.00 90.50 989 LYS A N 1
ATOM 7835 C CA . LYS A 1 989 ? 16.724 22.421 -51.256 1.00 90.50 989 LYS A CA 1
ATOM 7836 C C . LYS A 1 989 ? 17.546 21.631 -52.279 1.00 90.50 989 LYS A C 1
ATOM 7838 O O . LYS A 1 989 ? 18.244 22.220 -53.097 1.00 90.50 989 LYS A O 1
ATOM 7843 N N . MET A 1 990 ? 17.450 20.310 -52.216 1.00 87.44 990 MET A N 1
ATOM 7844 C CA . MET A 1 990 ? 18.165 19.349 -53.057 1.00 87.44 990 MET A CA 1
ATOM 7845 C C . MET A 1 990 ? 17.346 18.931 -54.281 1.00 87.44 990 MET A C 1
ATOM 7847 O O . MET A 1 990 ? 17.910 18.718 -55.350 1.00 87.44 990 MET A O 1
ATOM 7851 N N . LEU A 1 991 ? 16.025 18.792 -54.125 1.00 89.44 991 LEU A N 1
ATOM 7852 C CA . LEU A 1 991 ? 15.128 18.303 -55.174 1.00 89.44 991 LEU A CA 1
ATOM 7853 C C . LEU A 1 991 ? 13.718 18.875 -55.000 1.00 89.44 991 LEU A C 1
ATOM 7855 O O . LEU A 1 991 ? 13.274 19.093 -53.875 1.00 89.44 991 LEU A O 1
ATOM 7859 N N . GLU A 1 992 ? 13.019 19.081 -56.115 1.00 91.31 992 GLU A N 1
ATOM 7860 C CA . GLU A 1 992 ? 11.607 19.458 -56.163 1.00 91.31 992 GLU A CA 1
ATOM 7861 C C . GLU A 1 992 ? 10.906 18.676 -57.285 1.00 91.31 992 GLU A C 1
ATOM 7863 O O . GLU A 1 992 ? 11.393 18.629 -58.417 1.00 91.31 992 GLU A O 1
ATOM 7868 N N . LYS A 1 993 ? 9.783 18.025 -56.973 1.00 86.94 993 LYS A N 1
ATOM 7869 C CA . LYS A 1 993 ? 8.994 17.205 -57.906 1.00 86.94 993 LYS A CA 1
ATOM 7870 C C . LYS A 1 993 ? 7.509 17.419 -57.642 1.00 86.94 993 LYS A C 1
ATOM 7872 O O . LYS A 1 993 ? 7.113 17.742 -56.527 1.00 86.94 993 LYS A O 1
ATOM 7877 N N . SER A 1 994 ? 6.680 17.209 -58.660 1.00 86.44 994 SER A N 1
ATOM 7878 C CA . SER A 1 994 ? 5.232 17.126 -58.471 1.00 86.44 994 SER A CA 1
ATOM 7879 C C . SER A 1 994 ? 4.691 15.797 -58.971 1.00 86.44 994 SER A C 1
ATOM 7881 O O . SER A 1 994 ? 5.208 15.246 -59.945 1.00 86.44 994 SER A O 1
ATOM 7883 N N . SER A 1 995 ? 3.671 15.277 -58.295 1.00 81.19 995 SER A N 1
ATOM 7884 C CA . SER A 1 995 ? 2.973 14.055 -58.697 1.00 81.19 995 SER A CA 1
ATOM 7885 C C . SER A 1 995 ? 1.498 14.145 -58.344 1.00 81.19 995 SER A C 1
ATOM 7887 O O . SER A 1 995 ? 1.134 14.804 -57.374 1.00 81.19 995 SER A O 1
ATOM 7889 N N . ILE A 1 996 ? 0.658 13.469 -59.120 1.00 77.94 996 ILE A N 1
ATOM 7890 C CA . ILE A 1 996 ? -0.741 13.245 -58.748 1.00 77.94 996 ILE A CA 1
ATOM 7891 C C . ILE A 1 996 ? -0.877 12.111 -57.726 1.00 77.94 996 ILE A C 1
ATOM 7893 O O . ILE A 1 996 ? -1.943 11.959 -57.170 1.00 77.94 996 ILE A O 1
ATOM 7897 N N . GLY A 1 997 ? 0.177 11.342 -57.442 1.00 77.56 997 GLY A N 1
ATOM 7898 C CA . GLY A 1 997 ? 0.140 10.226 -56.496 1.00 77.56 997 GLY A CA 1
ATOM 7899 C C . GLY A 1 997 ? 0.920 9.012 -56.984 1.00 77.56 997 GLY A C 1
ATOM 7900 O O . GLY A 1 997 ? 1.739 9.138 -57.898 1.00 77.56 997 GLY A O 1
ATOM 7901 N N . GLY A 1 998 ? 0.670 7.856 -56.375 1.00 78.69 998 GLY A N 1
ATOM 7902 C CA . GLY A 1 998 ? 1.302 6.581 -56.702 1.00 78.69 998 GLY A CA 1
ATOM 7903 C C . GLY A 1 998 ? 2.694 6.405 -56.091 1.00 78.69 998 GLY A C 1
ATOM 7904 O O . GLY A 1 998 ? 3.130 7.170 -55.227 1.00 78.69 998 GLY A O 1
ATOM 7905 N N . GLN A 1 999 ? 3.395 5.371 -56.552 1.00 81.62 999 GLN A N 1
ATOM 7906 C CA . GLN A 1 999 ? 4.770 5.084 -56.155 1.00 81.62 999 GLN A CA 1
ATOM 7907 C C . GLN A 1 999 ? 5.742 6.004 -56.910 1.00 81.62 999 GLN A C 1
ATOM 7909 O O . GLN A 1 999 ? 5.765 6.038 -58.142 1.00 81.62 999 GLN A O 1
ATOM 7914 N N . ILE A 1 1000 ? 6.542 6.770 -56.171 1.00 85.62 1000 ILE A N 1
ATOM 7915 C CA . ILE A 1 1000 ? 7.456 7.778 -56.707 1.00 85.62 1000 ILE A CA 1
ATOM 7916 C C . ILE A 1 1000 ? 8.858 7.510 -56.188 1.00 85.62 1000 ILE A C 1
ATOM 7918 O O . ILE A 1 1000 ? 9.176 7.809 -55.039 1.00 85.62 1000 ILE A O 1
ATOM 7922 N N . ASP A 1 1001 ? 9.728 7.053 -57.076 1.00 87.06 1001 ASP A N 1
ATOM 7923 C CA . ASP A 1 1001 ? 11.141 6.914 -56.754 1.00 87.06 1001 ASP A CA 1
ATOM 7924 C C . ASP A 1 1001 ? 11.849 8.276 -56.836 1.00 87.06 1001 ASP A C 1
ATOM 7926 O O . ASP A 1 1001 ? 11.659 9.065 -57.780 1.00 87.06 1001 ASP A O 1
ATOM 7930 N N . ILE A 1 1002 ? 12.639 8.564 -55.802 1.00 88.44 1002 ILE A N 1
ATOM 7931 C CA . ILE A 1 1002 ? 13.457 9.764 -55.648 1.00 88.44 1002 ILE A CA 1
ATOM 7932 C C . ILE A 1 1002 ? 14.907 9.337 -55.479 1.00 88.44 1002 ILE A C 1
ATOM 7934 O O . ILE A 1 1002 ? 15.285 8.701 -54.499 1.00 88.44 1002 ILE A O 1
ATOM 7938 N N . GLU A 1 1003 ? 15.731 9.740 -56.436 1.00 88.88 1003 GLU A N 1
ATOM 7939 C CA . GLU A 1 1003 ? 17.162 9.476 -56.448 1.00 88.88 1003 GLU A CA 1
ATOM 7940 C C . GLU A 1 1003 ? 17.921 10.746 -56.058 1.00 88.88 1003 GLU A C 1
ATOM 7942 O O . GLU A 1 1003 ? 17.702 11.817 -56.630 1.00 88.88 1003 GLU A O 1
ATOM 7947 N N . LEU A 1 1004 ? 18.804 10.636 -55.063 1.00 84.69 1004 LEU A N 1
ATOM 7948 C CA . LEU A 1 1004 ? 19.626 11.754 -54.582 1.00 84.69 1004 LEU A CA 1
ATOM 7949 C C . LEU A 1 1004 ? 21.109 11.599 -54.961 1.00 84.69 1004 LEU A C 1
ATOM 7951 O O . LEU A 1 1004 ? 21.959 12.263 -54.366 1.00 84.69 1004 LEU A O 1
ATOM 7955 N N . GLY A 1 1005 ? 21.427 10.739 -55.938 1.00 72.06 1005 GLY A N 1
ATOM 7956 C CA . GLY A 1 1005 ? 22.728 10.636 -56.618 1.00 72.06 1005 GLY A CA 1
ATOM 7957 C C . GLY A 1 1005 ? 23.955 10.812 -55.710 1.00 72.06 1005 GLY A C 1
ATOM 7958 O O . GLY A 1 1005 ? 24.061 10.164 -54.671 1.00 72.06 1005 GLY A O 1
ATOM 7959 N N . ASN A 1 1006 ? 24.850 11.745 -56.065 1.00 74.75 1006 ASN A N 1
ATOM 7960 C CA . ASN A 1 1006 ? 26.108 12.056 -55.355 1.00 74.75 1006 ASN A CA 1
ATOM 7961 C C . ASN A 1 1006 ? 25.946 12.842 -54.032 1.00 74.75 1006 ASN A C 1
ATOM 7963 O O . ASN A 1 1006 ? 26.921 13.408 -53.547 1.00 74.75 1006 ASN A O 1
ATOM 7967 N N . ALA A 1 1007 ? 24.743 12.957 -53.460 1.00 80.31 1007 ALA A N 1
ATOM 7968 C CA . ALA A 1 1007 ? 24.570 13.678 -52.195 1.00 80.31 1007 ALA A CA 1
ATOM 7969 C C . ALA A 1 1007 ? 25.312 12.973 -51.037 1.00 80.31 1007 ALA A C 1
ATOM 7971 O O . ALA A 1 1007 ? 25.303 11.745 -50.967 1.00 80.31 1007 ALA A O 1
ATOM 7972 N N . ASP A 1 1008 ? 25.928 13.721 -50.123 1.00 86.69 1008 ASP A N 1
ATOM 7973 C CA . ASP A 1 1008 ? 26.696 13.135 -49.016 1.00 86.69 1008 ASP A CA 1
ATOM 7974 C C . ASP A 1 1008 ? 25.807 12.303 -48.070 1.00 86.69 1008 ASP A C 1
ATOM 7976 O O . ASP A 1 1008 ? 24.612 12.582 -47.907 1.00 86.69 1008 ASP A O 1
ATOM 7980 N N . ALA A 1 1009 ? 26.376 11.291 -47.410 1.00 85.75 1009 ALA A N 1
ATOM 7981 C CA . ALA A 1 1009 ? 25.686 10.590 -46.328 1.00 85.75 1009 ALA A CA 1
ATOM 7982 C C . ALA A 1 1009 ? 25.307 11.573 -45.207 1.00 85.75 1009 ALA A C 1
ATOM 7984 O O . ALA A 1 1009 ? 26.100 12.429 -44.811 1.00 85.75 1009 ALA A O 1
ATOM 7985 N N . GLY A 1 1010 ? 24.083 11.469 -44.692 1.00 84.56 1010 GLY A N 1
ATOM 7986 C CA . GLY A 1 1010 ? 23.556 12.441 -43.737 1.00 84.56 1010 GLY A CA 1
ATOM 7987 C C . GLY A 1 1010 ? 22.035 12.448 -43.640 1.00 84.56 1010 GLY A C 1
ATOM 7988 O O . GLY A 1 1010 ? 21.348 11.617 -44.231 1.00 84.56 1010 GLY A O 1
ATOM 7989 N N . ILE A 1 1011 ? 21.500 13.394 -42.867 1.00 85.94 1011 ILE A N 1
ATOM 7990 C CA . ILE A 1 1011 ? 20.055 13.556 -42.683 1.00 85.94 1011 ILE A CA 1
ATOM 7991 C C . ILE A 1 1011 ? 19.474 14.474 -43.759 1.00 85.94 1011 ILE A C 1
ATOM 7993 O O . ILE A 1 1011 ? 19.972 15.578 -43.994 1.00 85.94 1011 ILE A O 1
ATOM 7997 N N . TYR A 1 1012 ? 18.362 14.029 -44.332 1.00 87.31 1012 TYR A N 1
ATOM 7998 C CA . TYR A 1 1012 ? 17.555 14.760 -45.296 1.00 87.31 1012 TYR A CA 1
ATOM 7999 C C . TYR A 1 1012 ? 16.122 14.900 -44.783 1.00 87.31 1012 TYR A C 1
ATOM 8001 O O . TYR A 1 1012 ? 15.634 14.066 -44.021 1.00 87.31 1012 TYR A O 1
ATOM 8009 N N . PHE A 1 1013 ? 15.436 15.954 -45.206 1.00 89.00 1013 PHE A N 1
ATOM 8010 C CA . PHE A 1 1013 ? 14.032 16.189 -44.897 1.00 89.00 1013 PHE A CA 1
ATOM 8011 C C . PHE A 1 1013 ? 13.228 16.225 -46.187 1.00 89.00 1013 PHE A C 1
ATOM 8013 O O . PHE A 1 1013 ? 13.520 17.030 -47.064 1.00 89.00 1013 PHE A O 1
ATOM 8020 N N . VAL A 1 1014 ? 12.207 15.385 -46.298 1.00 88.62 1014 VAL A N 1
ATOM 8021 C CA . VAL A 1 1014 ? 11.255 15.427 -47.411 1.00 88.62 1014 VAL A CA 1
ATOM 8022 C C . VAL A 1 1014 ? 10.010 16.145 -46.941 1.00 88.62 1014 VAL A C 1
ATOM 8024 O O . VAL A 1 1014 ? 9.379 15.694 -45.994 1.00 88.62 1014 VAL A O 1
ATOM 8027 N N . ARG A 1 1015 ? 9.648 17.242 -47.592 1.00 88.31 1015 ARG A N 1
ATOM 8028 C CA . ARG A 1 1015 ? 8.412 17.983 -47.368 1.00 88.31 1015 ARG A CA 1
ATOM 8029 C C . ARG A 1 1015 ? 7.439 17.687 -48.499 1.00 88.31 1015 ARG A C 1
ATOM 8031 O O . ARG A 1 1015 ? 7.812 17.763 -49.662 1.00 88.31 1015 ARG A O 1
ATOM 8038 N N . ILE A 1 1016 ? 6.198 17.379 -48.156 1.00 86.06 1016 ILE A N 1
ATOM 8039 C CA . ILE A 1 1016 ? 5.130 17.071 -49.103 1.00 86.06 1016 ILE A CA 1
ATOM 8040 C C . ILE A 1 1016 ? 3.961 17.999 -48.806 1.00 86.06 1016 ILE A C 1
ATOM 8042 O O . ILE A 1 1016 ? 3.517 18.090 -47.662 1.00 86.06 1016 ILE A O 1
ATOM 8046 N N . ASN A 1 1017 ? 3.503 18.705 -49.832 1.00 81.44 1017 ASN A N 1
ATOM 8047 C CA . ASN A 1 1017 ? 2.452 19.708 -49.749 1.00 81.44 1017 ASN A CA 1
ATOM 8048 C C . ASN A 1 1017 ? 1.396 19.435 -50.828 1.00 81.44 1017 ASN A C 1
ATOM 8050 O O . ASN A 1 1017 ? 1.748 19.318 -51.996 1.00 81.44 1017 ASN A O 1
ATOM 8054 N N . ASN A 1 1018 ? 0.117 19.346 -50.467 1.00 75.44 1018 ASN A N 1
ATOM 8055 C CA . ASN A 1 1018 ? -0.992 19.180 -51.424 1.00 75.44 1018 ASN A CA 1
ATOM 8056 C C . ASN A 1 1018 ? -1.788 20.481 -51.669 1.00 75.44 1018 ASN A C 1
ATOM 8058 O O . ASN A 1 1018 ? -2.842 20.454 -52.299 1.00 75.44 1018 ASN A O 1
ATOM 8062 N N . GLY A 1 1019 ? -1.294 21.618 -51.170 1.00 68.06 1019 GLY A N 1
ATOM 8063 C CA . GLY A 1 1019 ? -1.919 22.940 -51.247 1.00 68.06 1019 GLY A CA 1
ATOM 8064 C C . GLY A 1 1019 ? -2.679 23.344 -49.980 1.00 68.06 1019 GLY A C 1
ATOM 8065 O O . GLY A 1 1019 ? -2.786 24.540 -49.714 1.00 68.06 1019 GLY A O 1
ATOM 8066 N N . ASN A 1 1020 ? -3.135 22.375 -49.180 1.00 58.69 1020 ASN A N 1
ATOM 8067 C CA . ASN A 1 1020 ? -3.898 22.612 -47.949 1.00 58.69 1020 ASN A CA 1
ATOM 8068 C C . ASN A 1 1020 ? -3.111 22.239 -46.687 1.00 58.69 1020 ASN A C 1
ATOM 8070 O O . ASN A 1 1020 ? -3.238 22.904 -45.661 1.00 58.69 1020 ASN A O 1
ATOM 8074 N N . GLU A 1 1021 ? -2.274 21.205 -46.764 1.00 64.44 1021 GLU A N 1
ATOM 8075 C CA . GLU A 1 1021 ? -1.504 20.687 -45.637 1.00 64.44 1021 GLU A CA 1
ATOM 8076 C C . GLU A 1 1021 ? -0.052 20.395 -46.038 1.00 64.44 1021 GLU A C 1
ATOM 8078 O O . GLU A 1 1021 ? 0.261 20.148 -47.205 1.00 64.44 1021 GLU A O 1
ATOM 8083 N N . ILE A 1 1022 ? 0.851 20.418 -45.051 1.00 76.75 1022 ILE A N 1
ATOM 8084 C CA . ILE A 1 1022 ? 2.281 20.147 -45.234 1.00 76.75 1022 ILE A CA 1
ATOM 8085 C C . ILE A 1 1022 ? 2.709 19.050 -44.263 1.00 76.75 1022 ILE A C 1
ATOM 8087 O O . ILE A 1 1022 ? 2.586 19.210 -43.049 1.00 76.75 1022 ILE A O 1
ATOM 8091 N N . LYS A 1 1023 ? 3.307 17.977 -44.784 1.00 75.00 1023 LYS A N 1
ATOM 8092 C CA . LYS A 1 1023 ? 3.912 16.906 -43.981 1.00 75.00 1023 LYS A CA 1
ATOM 8093 C C . LYS A 1 1023 ? 5.396 16.782 -44.284 1.00 75.00 1023 LYS A C 1
ATOM 8095 O O . LYS A 1 1023 ? 5.818 16.988 -45.417 1.00 75.00 1023 LYS A O 1
ATOM 8100 N N . SER A 1 1024 ? 6.200 16.488 -43.264 1.00 81.62 1024 SER A N 1
ATOM 8101 C CA . SER A 1 1024 ? 7.652 16.345 -43.410 1.00 81.62 1024 SER A CA 1
ATOM 8102 C C . SER A 1 1024 ? 8.147 15.008 -42.860 1.00 81.62 1024 SER A C 1
ATOM 8104 O O . SER A 1 1024 ? 7.720 14.585 -41.789 1.00 81.62 1024 SER A O 1
ATOM 8106 N N . PHE A 1 1025 ? 9.071 14.369 -43.573 1.00 80.12 1025 PHE A N 1
ATOM 8107 C CA . PHE A 1 1025 ? 9.707 13.101 -43.216 1.00 80.12 1025 PHE A CA 1
ATOM 8108 C C . PHE A 1 1025 ? 11.207 13.306 -43.043 1.00 80.12 1025 PHE A C 1
ATOM 8110 O O . PHE A 1 1025 ? 11.837 13.980 -43.856 1.00 80.12 1025 PHE A O 1
ATOM 8117 N N . LYS A 1 1026 ? 11.789 12.704 -42.005 1.00 85.31 1026 LYS A N 1
ATOM 8118 C CA . LYS A 1 1026 ? 13.240 12.671 -41.796 1.00 85.31 1026 LYS A CA 1
ATOM 8119 C C . LYS A 1 1026 ? 13.803 11.390 -42.405 1.00 85.31 1026 LYS A C 1
ATOM 8121 O O . LYS A 1 1026 ? 13.415 10.298 -41.995 1.00 85.31 1026 LYS A O 1
ATOM 8126 N N . LEU A 1 1027 ? 14.739 11.524 -43.336 1.00 83.06 1027 LEU A N 1
ATOM 8127 C CA . LEU A 1 1027 ? 15.434 10.418 -43.987 1.00 83.06 1027 LEU A CA 1
ATOM 8128 C C . LEU A 1 1027 ? 16.917 10.415 -43.633 1.00 83.06 1027 LEU A C 1
ATOM 8130 O O . LEU A 1 1027 ? 17.517 11.471 -43.440 1.00 83.06 1027 LEU A O 1
ATOM 8134 N N . SER A 1 1028 ? 17.510 9.228 -43.568 1.00 83.88 1028 SER A N 1
ATOM 8135 C CA . SER A 1 1028 ? 18.944 9.040 -43.360 1.00 83.88 1028 SER A CA 1
ATOM 8136 C C . SER A 1 1028 ? 19.567 8.411 -44.604 1.00 83.88 1028 SER A C 1
ATOM 8138 O O . SER A 1 1028 ? 19.193 7.301 -44.984 1.00 83.88 1028 SER A O 1
ATOM 8140 N N . LYS A 1 1029 ? 20.501 9.118 -45.246 1.00 83.00 1029 LYS A N 1
ATOM 8141 C CA . LYS A 1 1029 ? 21.319 8.579 -46.335 1.00 83.00 1029 LYS A CA 1
ATOM 8142 C C . LYS A 1 1029 ? 22.576 7.944 -45.757 1.00 83.00 1029 LYS A C 1
ATOM 8144 O O . LYS A 1 1029 ? 23.303 8.602 -45.011 1.00 83.00 1029 LYS A O 1
ATOM 8149 N N . ILE A 1 1030 ? 22.838 6.698 -46.122 1.00 82.25 1030 ILE A N 1
ATOM 8150 C CA . ILE A 1 1030 ? 24.030 5.938 -45.729 1.00 82.25 1030 ILE A CA 1
ATOM 8151 C C . ILE A 1 1030 ? 24.886 5.623 -46.962 1.00 82.25 1030 ILE A C 1
ATOM 8153 O O . ILE A 1 1030 ? 24.360 5.570 -48.071 1.00 82.25 1030 ILE A O 1
ATOM 8157 N N . ASN A 1 1031 ? 26.194 5.436 -46.759 1.00 76.94 1031 ASN A N 1
ATOM 8158 C CA . ASN A 1 1031 ? 27.140 5.071 -47.824 1.00 76.94 1031 ASN A CA 1
ATOM 8159 C C . ASN A 1 1031 ? 26.928 3.646 -48.363 1.00 76.94 1031 ASN A C 1
ATOM 8161 O O . ASN A 1 1031 ? 26.475 2.751 -47.602 1.00 76.94 1031 ASN A O 1
#

Foldseek 3Di:
DDDDDDDDDDDDDDDDPPPPVVVVVVVVPPPVPFPFKAALFDPVLVVVLVVLVVVVCVVQQFAKKWKWWWFQLFTHITFIDHALDPVVRHTHTQFAKFWQFQLLLVLLLLLQLQLVQQVLFDQQDQLCVQVVVQDDAPQETAGNQLLQQQQRQFDAPDFPVVLVVVCCVQFQFAAALNSLCVRGSPDHGNHRGQPAHDDHLVSQSSSQSSSCRSLVHHSQLLSLQQPPVVLPQFQKGFDGHDPDDAVNYGFAWEQDPNHTDGDDDPNDPPPDCSSSPSRTGIMTGLVSVNSVLSCLLVVVRDPFVVSSVQQQDQRPPHVVSATGRSWGWAAAPVRAIKIKDWRADGQWTWMWIAGSVRSIIMIMIGGYHPGYCVVCRSVSSVCSVVIHGRRDTDDPPDDLAWAAKEWDQDDAAEEAQAQKDKIATDDIPQFQKKKKWKDLDQVSVLIFIDIGRDRMDIDHDHDAFTKMWMWMKGKNCRGSNIHIYPIYPIGIYTYHYNADADDPFDKFFLAQPPDAWDPDFDWDDRPPGWTKGKDKDFDFWTKGWFQNDPDRLDDRIFIWTFGDADQDPDFDKTKMKIKMKTWHANAQCQPWPQKFKKWKKAFADDQDDDWQAKWKFQAPPDDIDGQGRCPVPDPDHRDMDIGTGRGPQVRQVVVVHGHHHGIMMMGMGMDIHDNPDPIIGTMIMGTITIHTDTHDDDDDAAEEEEEQWDQDPQVRDIDRAFDKDWDWDADPVGDTDIYIYGYHYDYQQDWWAPWDWDPFAQFKIKIFTDQGPQFQKKKKWKDFPPDPGTDIDIDRSRNGRMDMDGRHHGFTKMKMWMWTAHPVRDIHDIGDIDMDTHHFDAKDWWAPWDWDPFAQWKIKIFTDFIPLFQWKWKWKDWPPDPGIDIDIGGGPDGMDMDGRDHGQTKMKMWMFGDNRSSHPDHPPTDDIDMDTHHHPPPDDDDDDDDDDDPQPPPWDWPDFQDAFKIKIAGDAAPPWKKWKWKAFPVRHTQDIDIDRGGIDMDTSHPDDFHWMKIWIDRPPDIDIDIGTYDD